Protein AF-A0A068WYJ8-F1 (afdb_monomer_lite)

Organism: Echinococcus granulosus (NCBI:txid6210)

Sequence (892 aa):
MVIFGNFLIYFSPPAVVKLALDDYCNTNRVVFIAFFQNSHTLRGTPGNDDFAVVDPSYPLLLRRFAPSSSPKGFFLSRESDVLYVARGGQADERDLMDQLPPCRDWQRNYSRCFPLRRDGYPQLLSDVTASVRHFVHLLPDFISVLNRSCVSEESIREEYQKWRRSWAALVPRNSGDADAFQTVAFTQVPLGQGTQLERRSCAFTECSINGTVGCDSEAIYQSLVLKDMGKFDGIERLLFAYRPLQHWSTSLLLNDAIHHFFEDSAVLEYDLGLLRYVHIDIDDVFVASRGDRMTPADVENLVETQNRWRRHFMPGFTFHMGFSGMFFLLGNPQEQLGDEALIQYRHQFKWFCHTYSHLQPHLLSPSELLQQFKLNKQFAEEKDLPIVDGYAVAPHHSGVYPVIPHLYTAWKEVWNINVTTTEGYPKLFPPHSRRGFHYQGVQVLPRQVCGVYTSTMLLNSYPGGVERLDGMAFGGDLFDTLLFRPVNLYMTHYGNYAQDRLALYVFERVFAFLRGWTRLKVQWAPIWRLMEYHLAFNPTERASAPTSMPVHSDPCVNPRHEAIWFPAACISSERRLPAAIIVGPQKTGTTALLAFMAMHPNLQPNRFLSHSPYEEVQFFSNSTIYSKGVAFYNDQFYSPVTGINFEKSATYFDSSLAVVRMAALLPKAKIIVLLRDPMLRAHSWYQHQRAHKVPVALNFTFTEVLNASSLDEAMAIATAAASSSFNAKHLAAQLYQLHLKCVEPSVYATHFRHWLHHYRANRILLVDVERLESDPAEVLRDVQEFLNVSTFIDYSKLLVWSERKGYYCARGGPYPKARQLLKRNGLSRDQWCLSESKGRSYNHSLPSATNRSTPFAESNRQLASLILQYPFWRPSRSHSATDLLPRWLRDL

Structure (mmCIF, N/CA/C/O backbone):
data_AF-A0A068WYJ8-F1
#
_entry.id   AF-A0A068WYJ8-F1
#
loop_
_atom_site.group_PDB
_atom_site.id
_atom_site.type_symbol
_atom_site.label_atom_id
_atom_site.label_alt_id
_atom_site.label_comp_id
_atom_site.label_asym_id
_atom_site.label_entity_id
_atom_site.label_seq_id
_atom_site.pdbx_PDB_ins_code
_atom_site.Cartn_x
_atom_site.Cartn_y
_atom_site.Cartn_z
_atom_site.occupancy
_atom_site.B_iso_or_equiv
_atom_site.auth_seq_id
_atom_site.auth_comp_id
_atom_site.auth_asym_id
_atom_site.auth_atom_id
_atom_site.pdbx_PDB_model_num
ATOM 1 N N . MET A 1 1 ? -7.705 -18.038 7.960 1.00 28.58 1 MET A N 1
ATOM 2 C CA . MET A 1 1 ? -6.737 -18.245 6.860 1.00 28.58 1 MET A CA 1
ATOM 3 C C . MET A 1 1 ? -5.405 -18.592 7.496 1.00 28.58 1 MET A C 1
ATOM 5 O O . MET A 1 1 ? -4.877 -17.749 8.206 1.00 28.58 1 MET A O 1
ATOM 9 N N . VAL A 1 2 ? -4.912 -19.817 7.321 1.00 28.38 2 VAL A N 1
ATOM 10 C CA . VAL A 1 2 ? -3.600 -20.217 7.846 1.00 28.38 2 VAL A CA 1
ATOM 11 C C . VAL A 1 2 ? -2.664 -20.345 6.653 1.00 28.38 2 VAL A C 1
ATOM 13 O O . VAL A 1 2 ? -2.842 -21.226 5.815 1.00 28.38 2 VAL A O 1
ATOM 16 N N . ILE A 1 3 ? -1.749 -19.385 6.526 1.00 31.61 3 ILE A N 1
ATOM 17 C CA . ILE A 1 3 ? -0.674 -19.404 5.536 1.00 31.61 3 ILE A CA 1
ATOM 18 C C . ILE A 1 3 ? 0.551 -19.922 6.278 1.00 31.61 3 ILE A C 1
ATOM 20 O O . ILE A 1 3 ? 1.115 -19.206 7.101 1.00 31.61 3 ILE A O 1
ATOM 24 N N . PHE A 1 4 ? 0.953 -21.155 5.997 1.00 39.62 4 PHE A N 1
ATOM 25 C CA . PHE A 1 4 ? 2.305 -21.597 6.308 1.00 39.62 4 PHE A CA 1
ATOM 26 C C . PHE A 1 4 ? 3.174 -21.158 5.140 1.00 39.62 4 PHE A C 1
ATOM 28 O O . PHE A 1 4 ? 2.812 -21.416 3.994 1.00 39.62 4 PHE A O 1
ATOM 35 N N . GLY A 1 5 ? 4.276 -20.450 5.402 1.00 35.69 5 GLY A N 1
ATOM 36 C CA . GLY A 1 5 ? 5.040 -19.714 4.384 1.00 35.69 5 GLY A CA 1
ATOM 37 C C . GLY A 1 5 ? 5.393 -20.501 3.114 1.00 35.69 5 GLY A C 1
ATOM 38 O O . GLY A 1 5 ? 5.550 -19.898 2.058 1.00 35.69 5 GLY A O 1
ATOM 39 N N . ASN A 1 6 ? 5.428 -21.837 3.181 1.00 30.81 6 ASN A N 1
ATOM 40 C CA . ASN A 1 6 ? 5.748 -22.715 2.058 1.00 30.81 6 ASN A CA 1
ATOM 41 C C . ASN A 1 6 ? 4.668 -23.759 1.720 1.00 30.81 6 ASN A C 1
ATOM 43 O O . ASN A 1 6 ? 4.985 -24.679 0.980 1.00 30.81 6 ASN A O 1
ATOM 47 N N . PHE A 1 7 ? 3.429 -23.687 2.227 1.00 33.38 7 PHE A N 1
ATOM 48 C CA . PHE A 1 7 ? 2.349 -24.582 1.782 1.00 33.38 7 PHE A CA 1
ATOM 49 C C . PHE A 1 7 ? 0.933 -24.099 2.158 1.00 33.38 7 PHE A C 1
ATOM 51 O O . PHE A 1 7 ? 0.728 -23.463 3.189 1.00 33.38 7 PHE A O 1
ATOM 58 N N . LEU A 1 8 ? -0.066 -24.417 1.321 1.00 35.94 8 LEU A N 1
ATOM 59 C CA . LEU A 1 8 ? -1.463 -23.997 1.492 1.00 35.94 8 LEU A CA 1
ATOM 60 C C . LEU A 1 8 ? -2.403 -25.215 1.597 1.00 35.94 8 LEU A C 1
ATOM 62 O O . LEU A 1 8 ? -2.361 -26.136 0.792 1.00 35.94 8 LEU A O 1
ATOM 66 N N . ILE A 1 9 ? -3.208 -25.277 2.659 1.00 42.19 9 ILE A N 1
ATOM 67 C CA . ILE A 1 9 ? -4.062 -26.441 2.944 1.00 42.19 9 ILE A CA 1
ATOM 68 C C . ILE A 1 9 ? -5.291 -26.374 2.036 1.00 42.19 9 ILE A C 1
ATOM 70 O O . ILE A 1 9 ? -6.060 -25.414 2.097 1.00 42.19 9 ILE A O 1
ATOM 74 N N . TYR A 1 10 ? -5.471 -27.384 1.186 1.00 39.03 10 TYR A N 1
ATOM 75 C CA . TYR A 1 10 ? -6.653 -27.495 0.338 1.00 39.03 10 TYR A CA 1
ATOM 76 C C . TYR A 1 10 ? -7.711 -28.326 1.027 1.00 39.03 10 TYR A C 1
ATOM 78 O O . TYR A 1 10 ? -7.432 -29.344 1.654 1.00 39.03 10 TYR A O 1
ATOM 86 N N . PHE A 1 11 ? -8.942 -27.874 0.878 1.00 44.91 11 PHE A N 1
ATOM 87 C CA . PHE A 1 11 ? -10.059 -28.363 1.658 1.00 44.91 11 PHE A CA 1
ATOM 88 C C . PHE A 1 11 ? -11.007 -29.268 0.845 1.00 44.91 11 PHE A C 1
ATOM 90 O O . PHE A 1 11 ? -11.899 -29.881 1.422 1.00 44.91 11 PHE A O 1
ATOM 97 N N . SER A 1 12 ? -10.816 -29.391 -0.477 1.00 47.34 12 SER A N 1
ATOM 98 C CA . SER A 1 12 ? -11.695 -30.183 -1.357 1.00 47.34 12 SER A CA 1
ATOM 99 C C . SER A 1 12 ? -10.991 -30.655 -2.652 1.00 47.34 12 SER A C 1
ATOM 101 O O . SER A 1 12 ? -11.163 -30.047 -3.708 1.00 47.34 12 SER A O 1
ATOM 103 N N . PRO A 1 13 ? -10.124 -31.688 -2.607 1.00 49.78 13 PRO A N 1
ATOM 104 C CA . PRO A 1 13 ? -9.628 -32.343 -3.819 1.00 49.78 13 PRO A CA 1
ATOM 105 C C . PRO A 1 13 ? -10.608 -33.429 -4.325 1.00 49.78 13 PRO A C 1
ATOM 107 O O . PRO A 1 13 ? -11.206 -34.128 -3.502 1.00 49.78 13 PRO A O 1
ATOM 110 N N . PRO A 1 14 ? -10.734 -33.650 -5.651 1.00 50.47 14 PRO A N 1
ATOM 111 C CA . PRO A 1 14 ? -11.473 -34.794 -6.197 1.00 50.47 14 PRO A CA 1
ATOM 112 C C . PRO A 1 14 ? -10.907 -36.141 -5.705 1.00 50.47 14 PRO A C 1
ATOM 114 O O . PRO A 1 14 ? -9.690 -36.277 -5.553 1.00 50.47 14 PRO A O 1
ATOM 117 N N . ALA A 1 15 ? -11.752 -37.167 -5.518 1.00 52.94 15 ALA A N 1
ATOM 118 C CA . ALA A 1 15 ? -11.332 -38.472 -4.973 1.00 52.94 15 ALA A CA 1
ATOM 119 C C . ALA A 1 15 ? -10.180 -39.139 -5.744 1.00 52.94 15 ALA A C 1
ATOM 121 O O . ALA A 1 15 ? -9.283 -39.718 -5.133 1.00 52.94 15 ALA A O 1
ATOM 122 N N . VAL A 1 16 ? -10.178 -39.023 -7.075 1.00 52.75 16 VAL A N 1
ATOM 123 C CA . VAL A 1 16 ? -9.124 -39.577 -7.943 1.00 52.75 16 VAL A CA 1
ATOM 124 C C . VAL A 1 16 ? -7.776 -38.902 -7.678 1.00 52.75 16 VAL A C 1
ATOM 126 O O . VAL A 1 16 ? -6.759 -39.581 -7.561 1.00 52.75 16 VAL A O 1
ATOM 129 N N . VAL A 1 17 ? -7.777 -37.576 -7.510 1.00 51.78 17 VAL A N 1
ATOM 130 C CA . VAL A 1 17 ? -6.572 -36.797 -7.189 1.00 51.78 17 VAL A CA 1
ATOM 131 C C . VAL A 1 17 ? -6.065 -37.179 -5.799 1.00 51.78 17 VAL A C 1
ATOM 133 O O . VAL A 1 17 ? -4.871 -37.388 -5.629 1.00 51.78 17 VAL A O 1
ATOM 136 N N . LYS A 1 18 ? -6.956 -37.367 -4.814 1.00 54.31 18 LYS A N 1
ATOM 137 C CA . LYS A 1 18 ? -6.570 -37.832 -3.472 1.00 54.31 18 LYS A CA 1
ATOM 138 C C . LYS A 1 18 ? -5.925 -39.223 -3.486 1.00 54.31 18 LYS A C 1
ATOM 140 O O . LYS A 1 18 ? -4.900 -39.399 -2.845 1.00 54.31 18 LYS A O 1
ATOM 145 N N . LEU A 1 19 ? -6.502 -40.201 -4.186 1.00 57.50 19 LEU A N 1
ATOM 146 C CA . LEU A 1 19 ? -5.939 -41.557 -4.244 1.00 57.50 19 LEU A CA 1
ATOM 147 C C . LEU A 1 19 ? -4.532 -41.564 -4.851 1.00 57.50 19 LEU A C 1
ATOM 149 O O . LEU A 1 19 ? -3.638 -42.202 -4.306 1.00 57.50 19 LEU A O 1
ATOM 153 N N . ALA A 1 20 ? -4.324 -40.807 -5.932 1.00 55.88 20 ALA A N 1
ATOM 154 C CA . ALA A 1 20 ? -3.005 -40.645 -6.542 1.00 55.88 20 ALA A CA 1
ATOM 155 C C . ALA A 1 20 ? -2.002 -39.976 -5.586 1.00 55.88 20 ALA A C 1
ATOM 157 O O . ALA A 1 20 ? -0.827 -40.330 -5.554 1.00 55.88 20 ALA A O 1
ATOM 158 N N . LEU A 1 21 ? -2.475 -39.022 -4.786 1.00 54.53 21 LEU A N 1
ATOM 159 C CA . LEU A 1 21 ? -1.690 -38.316 -3.782 1.00 54.53 21 LEU A CA 1
ATOM 160 C C . LEU A 1 21 ? -1.311 -39.200 -2.585 1.00 54.53 21 LEU A C 1
ATOM 162 O O . LEU A 1 21 ? -0.152 -39.184 -2.176 1.00 54.53 21 LEU A O 1
ATOM 166 N N . ASP A 1 22 ? -2.247 -39.996 -2.062 1.00 56.59 22 ASP A N 1
ATOM 167 C CA . ASP A 1 22 ? -2.006 -40.956 -0.977 1.00 56.59 22 ASP A CA 1
ATOM 168 C C . ASP A 1 22 ? -1.020 -42.057 -1.437 1.00 56.59 22 ASP A C 1
ATOM 170 O O . ASP A 1 22 ? -0.066 -42.375 -0.720 1.00 56.59 22 ASP A O 1
ATOM 174 N N . ASP A 1 23 ? -1.175 -42.577 -2.662 1.00 59.09 23 ASP A N 1
ATOM 175 C CA . ASP A 1 23 ? -0.257 -43.556 -3.273 1.00 59.09 23 ASP A CA 1
ATOM 176 C C . ASP A 1 23 ? 1.156 -42.982 -3.469 1.00 59.09 23 ASP A C 1
ATOM 178 O O . ASP A 1 23 ? 2.165 -43.586 -3.083 1.00 59.09 23 ASP A O 1
ATOM 182 N N . TYR A 1 24 ? 1.232 -41.753 -3.982 1.00 55.62 24 TYR A N 1
ATOM 183 C CA . TYR A 1 24 ? 2.483 -41.019 -4.109 1.00 55.62 24 TYR A CA 1
ATOM 184 C C . TYR A 1 24 ? 3.150 -40.794 -2.745 1.00 55.62 24 TYR A C 1
ATOM 186 O O . TYR A 1 24 ? 4.363 -40.980 -2.621 1.00 55.62 24 TYR A O 1
ATOM 194 N N . CYS A 1 25 ? 2.386 -40.403 -1.720 1.00 55.97 25 CYS A N 1
ATOM 195 C CA . CYS A 1 25 ? 2.884 -40.186 -0.362 1.00 55.97 25 CYS A CA 1
ATOM 196 C C . CYS A 1 25 ? 3.498 -41.451 0.230 1.00 55.97 25 CYS A C 1
ATOM 198 O O . CYS A 1 25 ? 4.625 -41.402 0.731 1.00 55.97 25 CYS A O 1
ATOM 200 N N . ASN A 1 26 ? 2.795 -42.576 0.108 1.00 58.59 26 ASN A N 1
ATOM 201 C CA . ASN A 1 26 ? 3.260 -43.877 0.576 1.00 58.59 26 ASN A CA 1
ATOM 202 C C . ASN A 1 26 ? 4.514 -44.337 -0.175 1.00 58.59 26 ASN A C 1
ATOM 204 O O . ASN A 1 26 ? 5.486 -44.770 0.446 1.00 58.59 26 ASN A O 1
ATOM 208 N N . THR A 1 27 ? 4.542 -44.164 -1.497 1.00 58.56 27 THR A N 1
ATOM 209 C CA . THR A 1 27 ? 5.680 -44.569 -2.332 1.00 58.56 27 THR A CA 1
ATOM 210 C C . THR A 1 27 ? 6.920 -43.718 -2.057 1.00 58.56 27 THR A C 1
ATOM 212 O O . THR A 1 27 ? 8.033 -44.235 -1.957 1.00 58.56 27 THR A O 1
ATOM 215 N N . ASN A 1 28 ? 6.750 -42.405 -1.891 1.00 49.34 28 ASN A N 1
ATOM 216 C CA . ASN A 1 28 ? 7.867 -41.461 -1.806 1.00 49.34 28 ASN A CA 1
ATOM 217 C C . ASN A 1 28 ? 8.236 -41.060 -0.369 1.00 49.34 28 ASN A C 1
ATOM 219 O O . ASN A 1 28 ? 9.212 -40.327 -0.164 1.00 49.34 28 ASN A O 1
ATOM 223 N N . ARG A 1 29 ? 7.519 -41.574 0.641 1.00 54.38 29 ARG A N 1
ATOM 224 C CA . ARG A 1 29 ? 7.639 -41.173 2.056 1.00 54.38 29 ARG A CA 1
ATOM 225 C C . ARG A 1 29 ? 7.464 -39.665 2.234 1.00 54.38 29 ARG A C 1
ATOM 227 O O . ARG A 1 29 ? 8.249 -39.011 2.921 1.00 54.38 29 ARG A O 1
ATOM 234 N N . VAL A 1 30 ? 6.475 -39.101 1.546 1.00 50.47 30 VAL A N 1
ATOM 235 C CA . VAL A 1 30 ? 6.107 -37.693 1.712 1.00 50.47 30 VAL A CA 1
ATOM 236 C C . VAL A 1 30 ? 5.132 -37.581 2.872 1.00 50.47 30 VAL A C 1
ATOM 238 O O . VAL A 1 30 ? 4.164 -38.330 2.947 1.00 50.47 30 VAL A O 1
ATOM 241 N N . VAL A 1 31 ? 5.388 -36.633 3.772 1.00 50.28 31 VAL A N 1
ATOM 242 C CA . VAL A 1 31 ? 4.667 -36.537 5.047 1.00 50.28 31 VAL A CA 1
ATOM 243 C C . VAL A 1 31 ? 3.507 -35.537 4.976 1.00 50.28 31 VAL A C 1
ATOM 245 O O . VAL A 1 31 ? 2.537 -35.699 5.708 1.00 50.28 31 VAL A O 1
ATOM 248 N N . PHE A 1 32 ? 3.560 -34.549 4.072 1.00 49.59 32 PHE A N 1
ATOM 249 C CA . PHE A 1 32 ? 2.509 -33.537 3.905 1.00 49.59 32 PHE A CA 1
ATOM 250 C C . PHE A 1 32 ? 2.216 -33.209 2.442 1.00 49.59 32 PHE A C 1
ATOM 252 O O . PHE A 1 32 ? 3.138 -33.102 1.629 1.00 49.59 32 PHE A O 1
ATOM 259 N N . ILE A 1 33 ? 0.935 -32.958 2.158 1.00 48.50 33 ILE A N 1
ATOM 260 C CA . ILE A 1 33 ? 0.427 -32.498 0.865 1.00 48.50 33 ILE A CA 1
ATOM 261 C C . ILE A 1 33 ? -0.343 -31.198 1.049 1.00 48.50 33 ILE A C 1
ATOM 263 O O . ILE A 1 33 ? -1.214 -31.081 1.913 1.00 48.50 33 ILE A O 1
ATOM 267 N N . ALA A 1 34 ? -0.047 -30.232 0.194 1.00 43.56 34 ALA A N 1
ATOM 268 C CA . ALA A 1 34 ? -0.700 -28.941 0.186 1.00 43.56 34 ALA A CA 1
ATOM 269 C C . ALA A 1 34 ? -0.770 -28.376 -1.234 1.00 43.56 34 ALA A C 1
ATOM 271 O O . ALA A 1 34 ? 0.059 -28.690 -2.084 1.00 43.56 34 ALA A O 1
ATOM 272 N N . PHE A 1 35 ? -1.753 -27.522 -1.489 1.00 41.41 35 PHE A N 1
ATOM 273 C CA . PHE A 1 35 ? -2.066 -26.981 -2.805 1.00 41.41 35 PHE A CA 1
ATOM 274 C C . PHE A 1 35 ? -2.034 -25.461 -2.761 1.00 41.41 35 PHE A C 1
ATOM 276 O O . PHE A 1 35 ? -2.564 -24.874 -1.830 1.00 41.41 35 PHE A O 1
ATOM 283 N N . PHE A 1 36 ? -1.495 -24.800 -3.778 1.00 37.28 36 PHE A N 1
ATOM 284 C CA . PHE A 1 36 ? -1.428 -23.339 -3.831 1.00 37.28 36 PHE A CA 1
ATOM 285 C C . PHE A 1 36 ? -2.722 -22.709 -4.341 1.00 37.28 36 PHE A C 1
ATOM 287 O O . PHE A 1 36 ? -3.360 -23.206 -5.261 1.00 37.28 36 PHE A O 1
ATOM 294 N N . GLN A 1 37 ? -3.037 -21.519 -3.824 1.00 33.69 37 GLN A N 1
ATOM 295 C CA . GLN A 1 37 ? -4.063 -20.645 -4.403 1.00 33.69 37 GLN A CA 1
ATOM 296 C C . GLN A 1 37 ? -3.598 -20.031 -5.742 1.00 33.69 37 GLN A C 1
ATOM 298 O O . GLN A 1 37 ? -4.412 -19.512 -6.501 1.00 33.69 37 GLN A O 1
ATOM 303 N N . ASN A 1 38 ? -2.286 -20.072 -6.029 1.00 35.72 38 ASN A N 1
ATOM 304 C CA . ASN A 1 38 ? -1.684 -19.581 -7.267 1.00 35.72 38 ASN A CA 1
ATOM 305 C C . ASN A 1 38 ? -0.304 -20.234 -7.504 1.00 35.72 38 ASN A C 1
ATOM 307 O O . ASN A 1 38 ? 0.552 -20.190 -6.623 1.00 35.72 38 ASN A O 1
ATOM 311 N N . SER A 1 39 ? -0.053 -20.801 -8.687 1.00 33.84 39 SER A N 1
ATOM 312 C CA . SER A 1 39 ? 1.163 -21.575 -9.036 1.00 33.84 39 SER A CA 1
ATOM 313 C C . SER A 1 39 ? 2.490 -20.785 -9.028 1.00 33.84 39 SER A C 1
ATOM 315 O O . SER A 1 39 ? 3.556 -21.344 -9.284 1.00 33.84 39 SER A O 1
ATOM 317 N N . HIS A 1 40 ? 2.455 -19.480 -8.746 1.00 35.97 40 HIS A N 1
ATOM 318 C CA . HIS A 1 40 ? 3.576 -18.556 -8.948 1.00 35.97 40 HIS A CA 1
ATOM 319 C C . HIS A 1 40 ? 4.430 -18.282 -7.699 1.00 35.97 40 HIS A C 1
ATOM 321 O O . HIS A 1 40 ? 5.544 -17.777 -7.836 1.00 35.97 40 HIS A O 1
ATOM 327 N N . THR A 1 41 ? 3.951 -18.615 -6.498 1.00 33.88 41 THR A N 1
ATOM 328 C CA . THR A 1 41 ? 4.555 -18.182 -5.222 1.00 33.88 41 THR A CA 1
ATOM 329 C C . THR A 1 41 ? 5.865 -18.907 -4.866 1.00 33.88 41 THR A C 1
ATOM 331 O O . THR A 1 41 ? 6.629 -18.411 -4.049 1.00 33.88 41 THR A O 1
ATOM 334 N N . LEU A 1 42 ? 6.177 -20.037 -5.511 1.00 32.12 42 LEU A N 1
ATOM 335 C CA . LEU A 1 42 ? 7.359 -20.863 -5.202 1.00 32.12 42 LEU A CA 1
ATOM 336 C C . LEU A 1 42 ? 8.626 -20.546 -5.984 1.00 32.12 42 LEU A C 1
ATOM 338 O O . LEU A 1 42 ? 9.683 -21.092 -5.691 1.00 32.12 42 LEU A O 1
ATOM 342 N N . ARG A 1 43 ? 8.563 -19.671 -6.989 1.00 34.50 43 ARG A N 1
ATOM 343 C CA . ARG A 1 43 ? 9.751 -19.370 -7.805 1.00 34.50 43 ARG A CA 1
ATOM 344 C C . ARG A 1 43 ? 10.791 -18.497 -7.083 1.00 34.50 43 ARG A C 1
ATOM 346 O O . ARG A 1 43 ? 11.771 -18.116 -7.710 1.00 34.50 43 ARG A O 1
ATOM 353 N N . GLY A 1 44 ? 10.569 -18.160 -5.808 1.00 32.31 44 GLY A N 1
ATOM 354 C CA . GLY A 1 44 ? 11.383 -17.217 -5.037 1.00 32.31 44 GLY A CA 1
ATOM 355 C C . GLY A 1 44 ? 12.131 -17.788 -3.828 1.00 32.31 44 GLY A C 1
ATOM 356 O O . GLY A 1 44 ? 12.849 -17.026 -3.186 1.00 32.31 44 GLY A O 1
ATOM 357 N N . THR A 1 45 ? 11.997 -19.073 -3.490 1.00 31.73 45 THR A N 1
ATOM 358 C CA . THR A 1 45 ? 12.737 -19.678 -2.367 1.00 31.73 45 THR A CA 1
ATOM 359 C C . THR A 1 45 ? 14.069 -20.262 -2.860 1.00 31.73 45 THR A C 1
ATOM 361 O O . THR A 1 45 ? 14.056 -21.132 -3.732 1.00 31.73 45 THR A O 1
ATOM 364 N N . PRO A 1 46 ? 15.233 -19.816 -2.349 1.00 26.73 46 PRO A N 1
ATOM 365 C CA . PRO A 1 46 ? 16.521 -20.374 -2.749 1.00 26.73 46 PRO A CA 1
ATOM 366 C C . PRO A 1 46 ? 16.718 -21.779 -2.155 1.00 26.73 46 PRO A C 1
ATOM 368 O O . PRO A 1 46 ? 16.713 -21.936 -0.939 1.00 26.73 46 PRO A O 1
ATOM 371 N N . GLY A 1 47 ? 16.922 -22.774 -3.026 1.00 35.78 47 GLY A N 1
ATOM 372 C CA . GLY A 1 47 ? 17.730 -23.974 -2.763 1.00 35.78 47 GLY A CA 1
ATOM 373 C C . GLY A 1 47 ? 17.285 -24.939 -1.661 1.00 35.78 47 GLY A C 1
ATOM 374 O O . GLY A 1 47 ? 18.093 -25.225 -0.786 1.00 35.78 47 GLY A O 1
ATOM 375 N N . ASN A 1 48 ? 16.069 -25.495 -1.715 1.00 38.34 48 ASN A N 1
ATOM 376 C CA . ASN A 1 48 ? 15.714 -26.622 -0.843 1.00 38.34 48 ASN A CA 1
ATOM 377 C C . ASN A 1 48 ? 15.248 -27.835 -1.666 1.00 38.34 48 ASN A C 1
ATOM 379 O O . ASN A 1 48 ? 14.218 -27.764 -2.336 1.00 38.34 48 ASN A O 1
ATOM 383 N N . ASP A 1 49 ? 15.989 -28.944 -1.573 1.00 39.31 49 ASP A N 1
ATOM 384 C CA . ASP A 1 49 ? 15.774 -30.236 -2.258 1.00 39.31 49 ASP A CA 1
ATOM 385 C C . ASP A 1 49 ? 14.515 -31.005 -1.783 1.00 39.31 49 ASP A C 1
ATOM 387 O O . ASP A 1 49 ? 14.289 -32.159 -2.145 1.00 39.31 49 ASP A O 1
ATOM 391 N N . ASP A 1 50 ? 13.666 -30.369 -0.973 1.00 40.84 50 ASP A N 1
ATOM 392 C CA . ASP A 1 50 ? 12.578 -31.013 -0.230 1.00 40.84 50 ASP A CA 1
ATOM 393 C C . ASP A 1 50 ? 11.201 -30.953 -0.912 1.00 40.84 50 ASP A C 1
ATOM 395 O O . ASP A 1 50 ? 10.228 -31.450 -0.340 1.00 40.84 50 ASP A O 1
ATOM 399 N N . PHE A 1 51 ? 11.089 -30.344 -2.098 1.00 40.31 51 PHE A N 1
ATOM 400 C CA . PHE A 1 51 ? 9.804 -29.986 -2.709 1.00 40.31 51 PHE A CA 1
ATOM 401 C C . PHE A 1 51 ? 9.693 -30.405 -4.186 1.00 40.31 51 PHE A C 1
ATOM 403 O O . PHE A 1 51 ? 10.513 -30.015 -5.012 1.00 40.31 51 PHE A O 1
ATOM 410 N N . ALA A 1 52 ? 8.636 -31.151 -4.540 1.00 38.44 52 ALA A N 1
ATOM 411 C CA . ALA A 1 52 ? 8.337 -31.579 -5.915 1.00 38.44 52 ALA A CA 1
ATOM 412 C C . ALA A 1 52 ? 6.882 -31.259 -6.322 1.00 38.44 52 ALA A C 1
ATOM 414 O O . ALA A 1 52 ? 5.980 -31.303 -5.484 1.00 38.44 52 ALA A O 1
ATOM 415 N N . VAL A 1 53 ? 6.662 -30.956 -7.611 1.00 38.38 53 VAL A N 1
ATOM 416 C CA . VAL A 1 53 ? 5.338 -30.714 -8.226 1.00 38.38 53 VAL A CA 1
ATOM 417 C C . VAL A 1 53 ? 4.879 -31.990 -8.936 1.00 38.38 53 VAL A C 1
ATOM 419 O O . VAL A 1 53 ? 5.581 -32.469 -9.822 1.00 38.38 53 VAL A O 1
ATOM 422 N N . VAL A 1 54 ? 3.714 -32.531 -8.560 1.00 37.84 54 VAL A N 1
ATOM 423 C CA . VAL A 1 54 ? 3.201 -33.821 -9.080 1.00 37.84 54 VAL A CA 1
ATOM 424 C C . VAL A 1 54 ? 2.255 -33.651 -10.273 1.00 37.84 54 VAL A C 1
ATOM 426 O O . VAL A 1 54 ? 2.248 -34.499 -11.159 1.00 37.84 54 VAL A O 1
ATOM 429 N N . ASP A 1 55 ? 1.483 -32.558 -10.332 1.00 40.25 55 ASP A N 1
ATOM 430 C CA . ASP A 1 55 ? 0.479 -32.319 -11.381 1.00 40.25 55 ASP A CA 1
ATOM 431 C C . ASP A 1 55 ? 0.457 -30.830 -11.809 1.00 40.25 55 ASP A C 1
ATOM 433 O O . ASP A 1 55 ? 0.352 -29.949 -10.953 1.00 40.25 55 ASP A O 1
ATOM 437 N N . PRO A 1 56 ? 0.549 -30.496 -13.111 1.00 37.44 56 PRO A N 1
ATOM 438 C CA . PRO A 1 56 ? 0.461 -29.117 -13.605 1.00 37.44 56 PRO A CA 1
ATOM 439 C C . PRO A 1 56 ? -0.927 -28.464 -13.465 1.00 37.44 56 PRO A C 1
ATOM 441 O O . PRO A 1 56 ? -1.032 -27.238 -13.533 1.00 37.44 56 PRO A O 1
ATOM 444 N N . SER A 1 57 ? -1.984 -29.260 -13.297 1.00 35.75 57 SER A N 1
ATOM 445 C CA . SER A 1 57 ? -3.391 -28.828 -13.226 1.00 35.75 57 SER A CA 1
ATOM 446 C C . SER A 1 57 ? -3.775 -28.332 -11.829 1.00 35.75 57 SER A C 1
ATOM 448 O O . SER A 1 57 ? -4.684 -27.516 -11.678 1.00 35.75 57 SER A O 1
ATOM 450 N N . TYR A 1 58 ? -3.043 -28.796 -10.812 1.00 37.66 58 TYR A N 1
ATOM 451 C CA . TYR A 1 58 ? -3.211 -28.447 -9.406 1.00 37.66 58 TYR A CA 1
ATOM 452 C C . TYR A 1 58 ? -1.825 -28.164 -8.818 1.00 37.66 58 TYR A C 1
ATOM 454 O O . TYR A 1 58 ? -1.068 -29.105 -8.601 1.00 37.66 58 TYR A O 1
ATOM 462 N N . PRO A 1 59 ? -1.443 -26.900 -8.554 1.00 38.28 59 PRO A N 1
ATOM 463 C CA . PRO A 1 59 ? -0.103 -26.597 -8.065 1.00 38.28 59 PRO A CA 1
ATOM 464 C C . PRO A 1 59 ? 0.083 -27.185 -6.662 1.00 38.28 59 PRO A C 1
ATOM 466 O O . PRO A 1 59 ? -0.395 -26.624 -5.676 1.00 38.28 59 PRO A O 1
ATOM 469 N N . LEU A 1 60 ? 0.753 -28.332 -6.600 1.00 40.62 60 LEU A N 1
ATOM 470 C CA . LEU A 1 60 ? 0.940 -29.152 -5.411 1.00 40.62 60 LEU A CA 1
ATOM 471 C C . LEU A 1 60 ? 2.365 -28.994 -4.871 1.00 40.62 60 LEU A C 1
ATOM 473 O O . LEU A 1 60 ? 3.317 -28.971 -5.651 1.00 40.62 60 LEU A O 1
ATOM 477 N N . LEU A 1 61 ? 2.511 -28.935 -3.548 1.00 40.94 61 LEU A N 1
ATOM 478 C CA . LEU A 1 61 ? 3.788 -29.141 -2.876 1.00 40.94 61 LEU A CA 1
ATOM 479 C C . LEU A 1 61 ? 3.751 -30.336 -1.945 1.00 40.94 61 LEU A C 1
ATOM 481 O O . LEU A 1 61 ? 2.779 -30.579 -1.229 1.00 40.94 61 LEU A O 1
ATOM 485 N N . LEU A 1 62 ? 4.899 -30.993 -1.913 1.00 45.38 62 LEU A N 1
ATOM 486 C CA . LEU A 1 62 ? 5.214 -32.150 -1.101 1.00 45.38 62 LEU A CA 1
ATOM 487 C C . LEU A 1 62 ? 6.387 -31.784 -0.204 1.00 45.38 62 LEU A C 1
ATOM 489 O O . LEU A 1 62 ? 7.341 -31.210 -0.713 1.00 45.38 62 LEU A O 1
ATOM 493 N N . ARG A 1 63 ? 6.345 -32.119 1.089 1.00 43.78 63 ARG A N 1
ATOM 494 C CA . ARG A 1 63 ? 7.517 -32.005 1.974 1.00 43.78 63 ARG A CA 1
ATOM 495 C C . ARG A 1 63 ? 7.853 -33.348 2.608 1.00 43.78 63 ARG A C 1
ATOM 497 O O . ARG A 1 63 ? 6.986 -34.007 3.190 1.00 43.78 63 ARG A O 1
ATOM 504 N N . ARG A 1 64 ? 9.126 -33.735 2.526 1.00 45.12 64 ARG A N 1
ATOM 505 C CA . ARG A 1 64 ? 9.680 -34.912 3.204 1.00 45.12 64 ARG A CA 1
ATOM 506 C C . ARG A 1 64 ? 10.072 -34.528 4.636 1.00 45.12 64 ARG A C 1
ATOM 508 O O . ARG A 1 64 ? 10.836 -33.591 4.832 1.00 45.12 64 ARG A O 1
ATOM 515 N N . PHE A 1 65 ? 9.541 -35.223 5.638 1.00 49.84 65 PHE A N 1
ATOM 516 C CA . PHE A 1 65 ? 10.095 -35.197 6.999 1.00 49.84 65 PHE A CA 1
ATOM 517 C C . PHE A 1 65 ? 10.705 -36.564 7.322 1.00 49.84 65 PHE A C 1
ATOM 519 O O . PHE A 1 65 ? 10.643 -37.477 6.499 1.00 49.84 65 PHE A O 1
ATOM 526 N N . ALA A 1 66 ? 11.371 -36.662 8.476 1.00 48.88 66 ALA A N 1
ATOM 527 C CA . ALA A 1 66 ? 12.244 -37.768 8.857 1.00 48.88 66 ALA A CA 1
ATOM 528 C C . ALA A 1 66 ? 11.643 -39.176 8.603 1.00 48.88 66 ALA A C 1
ATOM 530 O O . ALA A 1 66 ? 10.428 -39.353 8.683 1.00 48.88 66 ALA A O 1
ATOM 531 N N . PRO A 1 67 ? 12.483 -40.206 8.358 1.00 44.19 67 PRO A N 1
ATOM 532 C CA . PRO A 1 67 ? 12.066 -41.538 7.886 1.00 44.19 67 PRO A CA 1
ATOM 533 C C . PRO A 1 67 ? 11.086 -42.324 8.776 1.00 44.19 67 PRO A C 1
ATOM 535 O O . PRO A 1 67 ? 10.663 -43.405 8.374 1.00 44.19 67 PRO A O 1
ATOM 538 N N . SER A 1 68 ? 10.766 -41.831 9.975 1.00 48.94 68 SER A N 1
ATOM 539 C CA . SER A 1 68 ? 9.970 -42.508 11.004 1.00 48.94 68 SER A CA 1
ATOM 540 C C . SER A 1 68 ? 8.533 -41.987 11.157 1.00 48.94 68 SER A C 1
ATOM 542 O O . SER A 1 68 ? 7.823 -42.461 12.040 1.00 48.94 68 SER A O 1
ATOM 544 N N . SER A 1 69 ? 8.086 -41.015 10.353 1.00 51.44 69 SER A N 1
ATOM 545 C CA . SER A 1 69 ? 6.750 -40.406 10.489 1.00 51.44 69 SER A CA 1
ATOM 546 C C . SER A 1 69 ? 5.746 -40.941 9.459 1.00 51.44 69 SER A C 1
ATOM 548 O O . SER A 1 69 ? 6.023 -40.905 8.261 1.00 51.44 69 SER A O 1
ATOM 550 N N . SER A 1 70 ? 4.564 -41.376 9.909 1.00 52.22 70 SER A N 1
ATOM 551 C CA . SER A 1 70 ? 3.417 -41.685 9.037 1.00 52.22 70 SER A CA 1
ATOM 552 C C . SER A 1 70 ? 2.958 -40.442 8.247 1.00 52.22 70 SER A C 1
ATOM 554 O O . SER A 1 70 ? 3.049 -39.334 8.790 1.00 52.22 70 SER A O 1
ATOM 556 N N . PRO A 1 71 ? 2.452 -40.574 7.001 1.00 54.72 71 PRO A N 1
ATOM 557 C CA . PRO A 1 71 ? 1.900 -39.447 6.242 1.00 54.72 71 PRO A CA 1
ATOM 558 C C . PRO A 1 71 ? 0.690 -38.814 6.955 1.00 54.72 71 PRO A C 1
ATOM 560 O O . PRO A 1 71 ? -0.090 -39.527 7.589 1.00 54.72 71 PRO A O 1
ATOM 563 N N . LYS A 1 72 ? 0.521 -37.484 6.861 1.00 56.25 72 LYS A N 1
ATOM 564 C CA . LYS A 1 72 ? -0.541 -36.728 7.560 1.00 56.25 72 LYS A CA 1
ATOM 565 C C . LYS A 1 72 ? -1.297 -35.758 6.632 1.00 56.25 72 LYS A C 1
ATOM 567 O O . LYS A 1 72 ? -0.701 -35.188 5.718 1.00 56.25 72 LYS A O 1
ATOM 572 N N . GLY A 1 73 ? -2.592 -35.496 6.883 1.00 55.50 73 GLY A N 1
ATOM 573 C CA . GLY A 1 73 ? -3.383 -34.527 6.090 1.00 55.50 73 GLY A CA 1
ATOM 574 C C . GLY A 1 73 ? -4.664 -33.955 6.735 1.00 55.50 73 GLY A C 1
ATOM 575 O O . GLY A 1 73 ? -5.192 -34.500 7.703 1.00 55.50 73 GLY A O 1
ATOM 576 N N . PHE A 1 74 ? -5.186 -32.853 6.173 1.00 53.91 74 PHE A N 1
ATOM 577 C CA . PHE A 1 74 ? -6.444 -32.188 6.574 1.00 53.91 74 PHE A CA 1
ATOM 578 C C . PHE A 1 74 ? -7.533 -32.406 5.521 1.00 53.91 74 PHE A C 1
ATOM 580 O O . PHE A 1 74 ? -7.271 -32.228 4.333 1.00 53.91 74 PHE A O 1
ATOM 587 N N . PHE A 1 75 ? -8.762 -32.733 5.934 1.00 55.22 75 PHE A N 1
ATOM 588 C CA . PHE A 1 75 ? -9.846 -33.061 5.004 1.00 55.22 75 PHE A CA 1
ATOM 589 C C . PHE A 1 75 ? -11.212 -32.540 5.479 1.00 55.22 75 PHE A C 1
ATOM 591 O O . PHE A 1 75 ? -11.548 -32.615 6.662 1.00 55.22 75 PHE A O 1
ATOM 598 N N . LEU A 1 76 ? -12.025 -32.026 4.547 1.00 50.38 76 LEU A N 1
ATOM 599 C CA . LEU A 1 76 ? -13.411 -31.629 4.820 1.00 50.38 76 LEU A CA 1
ATOM 600 C C . LEU A 1 76 ? -14.407 -32.708 4.438 1.00 50.38 76 LEU A C 1
ATOM 602 O O . LEU A 1 76 ? -14.166 -33.492 3.526 1.00 50.38 76 LEU A O 1
ATOM 606 N N . SER A 1 77 ? -15.562 -32.665 5.092 1.00 49.69 77 SER A N 1
ATOM 607 C CA . SER A 1 77 ? -16.673 -33.571 4.833 1.00 49.69 77 SER A CA 1
ATOM 608 C C . SER A 1 77 ? -17.651 -33.122 3.750 1.00 49.69 77 SER A C 1
ATOM 610 O O . SER A 1 77 ? -18.117 -33.934 2.964 1.00 49.69 77 SER A O 1
ATOM 612 N N . ARG A 1 78 ? -17.995 -31.833 3.716 1.00 42.66 78 ARG A N 1
ATOM 613 C CA . ARG A 1 78 ? -19.326 -31.424 3.243 1.00 42.66 78 ARG A CA 1
ATOM 614 C C . ARG A 1 78 ? -19.509 -31.339 1.720 1.00 42.66 78 ARG A C 1
ATOM 616 O O . ARG A 1 78 ? -20.612 -31.089 1.266 1.00 42.66 78 ARG A O 1
ATOM 623 N N . GLU A 1 79 ? -18.441 -31.513 0.945 1.00 42.53 79 GLU A N 1
ATOM 624 C CA . GLU A 1 79 ? -18.479 -31.592 -0.532 1.00 42.53 79 GLU A CA 1
ATOM 625 C C . GLU A 1 79 ? -17.372 -32.512 -1.063 1.00 42.53 79 GLU A C 1
ATOM 627 O O . GLU A 1 79 ? -16.756 -32.258 -2.096 1.00 42.53 79 GLU A O 1
ATOM 632 N N . SER A 1 80 ? -17.016 -33.529 -0.283 1.00 39.62 80 SER A N 1
ATOM 633 C CA . SER A 1 80 ? -15.784 -34.269 -0.497 1.00 39.62 80 SER A CA 1
ATOM 634 C C . SER A 1 80 ? -16.069 -35.761 -0.541 1.00 39.62 80 SER A C 1
ATOM 636 O O . SER A 1 80 ? -16.265 -36.399 0.494 1.00 39.62 80 SER A O 1
ATOM 638 N N . ASP A 1 81 ? -15.959 -36.347 -1.735 1.00 39.06 81 ASP A N 1
ATOM 639 C CA . ASP A 1 81 ? -15.877 -37.804 -1.944 1.00 39.06 81 ASP A CA 1
ATOM 640 C C . ASP A 1 81 ? -14.749 -38.454 -1.103 1.00 39.06 81 ASP A C 1
ATOM 642 O O . ASP A 1 81 ? -14.651 -39.668 -0.941 1.00 39.06 81 ASP A O 1
ATOM 646 N N . VAL A 1 82 ? -13.883 -37.629 -0.516 1.00 38.88 82 VAL A N 1
ATOM 647 C CA . VAL A 1 82 ? -12.827 -37.946 0.446 1.00 38.88 82 VAL A CA 1
ATOM 648 C C . VAL A 1 82 ? -13.310 -38.726 1.677 1.00 38.88 82 VAL A C 1
ATOM 650 O O . VAL A 1 82 ? -12.534 -39.546 2.177 1.00 38.88 82 VAL A O 1
ATOM 653 N N . LEU A 1 83 ? -14.552 -38.530 2.143 1.00 40.06 83 LEU A N 1
ATOM 654 C CA . LEU A 1 83 ? -15.147 -39.337 3.227 1.00 40.06 83 LEU A CA 1
ATOM 655 C C . LEU A 1 83 ? -15.510 -40.760 2.783 1.00 40.06 83 LEU A C 1
ATOM 657 O O . LEU A 1 83 ? -15.597 -41.661 3.608 1.00 40.06 83 LEU A O 1
ATOM 661 N N . TYR A 1 84 ? -15.673 -41.001 1.481 1.00 41.62 84 TYR A N 1
ATOM 662 C CA . TYR A 1 84 ? -15.890 -42.354 0.967 1.00 41.62 84 TYR A CA 1
ATOM 663 C C . TYR A 1 84 ? -14.602 -43.192 0.949 1.00 41.62 84 TYR A C 1
ATOM 665 O O . TYR A 1 84 ? -14.671 -44.422 0.966 1.00 41.62 84 TYR A O 1
ATOM 673 N N . VAL A 1 85 ? -13.433 -42.538 0.939 1.00 38.59 85 VAL A N 1
ATOM 674 C CA . VAL A 1 85 ? -12.118 -43.187 0.787 1.00 38.59 85 VAL A CA 1
ATOM 675 C C . VAL A 1 85 ? -11.405 -43.403 2.129 1.00 38.59 85 VAL A C 1
ATOM 677 O O . VAL A 1 85 ? -10.748 -44.427 2.301 1.00 38.59 85 VAL A O 1
ATOM 680 N N . ALA A 1 86 ? -11.571 -42.505 3.111 1.00 48.75 86 ALA A N 1
ATOM 681 C CA . ALA A 1 86 ? -11.090 -42.727 4.481 1.00 48.75 86 ALA A CA 1
ATOM 682 C C . ALA A 1 86 ? -12.075 -43.663 5.199 1.00 48.75 86 ALA A C 1
ATOM 684 O O . ALA A 1 86 ? -13.017 -43.207 5.839 1.00 48.75 86 ALA A O 1
ATOM 685 N N . ARG A 1 87 ? -11.885 -44.971 4.987 1.00 46.56 87 ARG A N 1
ATOM 686 C CA . ARG A 1 87 ? -12.814 -46.112 5.146 1.00 46.56 87 ARG A CA 1
ATOM 687 C C . ARG A 1 87 ? -13.765 -46.181 6.352 1.00 46.56 87 ARG A C 1
ATOM 689 O O . ARG A 1 87 ? -14.605 -47.078 6.346 1.00 46.56 87 ARG A O 1
ATOM 696 N N . GLY A 1 88 ? -13.715 -45.280 7.324 1.00 51.16 88 GLY A N 1
ATOM 697 C CA . GLY A 1 88 ? -14.571 -45.353 8.497 1.00 51.16 88 GLY A CA 1
ATOM 698 C C . GLY A 1 88 ? -15.092 -44.043 9.063 1.00 51.16 88 GLY A C 1
ATOM 699 O O . GLY A 1 88 ? -15.547 -44.110 10.186 1.00 51.16 88 GLY A O 1
ATOM 700 N N . GLY A 1 89 ? -15.106 -42.908 8.355 1.00 50.31 89 GLY A N 1
ATOM 701 C CA . GLY A 1 89 ? -15.878 -41.721 8.763 1.00 50.31 89 GLY A CA 1
ATOM 702 C C . GLY A 1 89 ? -16.799 -41.266 7.633 1.00 50.31 89 GLY A C 1
ATOM 703 O O . GLY A 1 89 ? -16.319 -41.047 6.530 1.00 50.31 89 GLY A O 1
ATOM 704 N N . GLN A 1 90 ? -18.103 -41.125 7.871 1.00 53.28 90 GLN A N 1
ATOM 705 C CA . GLN A 1 90 ? -19.039 -40.501 6.926 1.00 53.28 90 GLN A CA 1
ATOM 706 C C . GLN A 1 90 ? -19.657 -39.250 7.557 1.00 53.28 90 GLN A C 1
ATOM 708 O O . GLN A 1 90 ? -19.872 -39.202 8.770 1.00 53.28 90 GLN A O 1
ATOM 713 N N . ALA A 1 91 ? -19.928 -38.233 6.736 1.00 51.12 91 ALA A N 1
ATOM 714 C CA . ALA A 1 91 ? -20.771 -37.119 7.144 1.00 51.12 91 ALA A CA 1
ATOM 715 C C . ALA A 1 91 ? -22.228 -37.542 7.043 1.00 51.12 91 ALA A C 1
ATOM 717 O O . ALA A 1 91 ? -22.663 -38.067 6.018 1.00 51.12 91 ALA A O 1
ATOM 718 N N . ASP A 1 92 ? -22.966 -37.303 8.117 1.00 52.81 92 ASP A N 1
ATOM 719 C CA . ASP A 1 92 ? -24.412 -37.425 8.114 1.00 52.81 92 ASP A CA 1
ATOM 720 C C . ASP A 1 92 ? -25.019 -36.088 7.678 1.00 52.81 92 ASP A C 1
ATOM 722 O O . ASP A 1 92 ? -25.001 -35.110 8.425 1.00 52.81 92 ASP A O 1
ATOM 726 N N . GLU A 1 93 ? -25.495 -36.036 6.434 1.00 48.72 93 GLU A N 1
ATOM 727 C CA . GLU A 1 93 ? -26.028 -34.821 5.799 1.00 48.72 93 GLU A CA 1
ATOM 728 C C . GLU A 1 93 ? -27.502 -34.540 6.132 1.00 48.72 93 GLU A C 1
ATOM 730 O O . GLU A 1 93 ? -28.064 -33.554 5.656 1.00 48.72 93 GLU A O 1
ATOM 735 N N . ARG A 1 94 ? -28.149 -35.397 6.933 1.00 52.38 94 ARG A N 1
ATOM 736 C CA . ARG A 1 94 ? -29.536 -35.193 7.387 1.00 52.38 94 ARG A CA 1
ATOM 737 C C . ARG A 1 94 ? -29.635 -33.935 8.260 1.00 52.38 94 ARG A C 1
ATOM 739 O O . ARG A 1 94 ? -28.637 -33.527 8.838 1.00 52.38 94 ARG A O 1
ATOM 746 N N . ASP A 1 95 ? -30.801 -33.298 8.380 1.00 45.12 95 ASP A N 1
ATOM 747 C CA . ASP A 1 95 ? -30.954 -32.128 9.265 1.00 45.12 95 ASP A CA 1
ATOM 748 C C . ASP A 1 95 ? -30.736 -32.519 10.738 1.00 45.12 95 ASP A C 1
ATOM 750 O O . ASP A 1 95 ? -31.040 -33.636 11.125 1.00 45.12 95 ASP A O 1
ATOM 754 N N . LEU A 1 96 ? -30.286 -31.603 11.605 1.00 41.81 96 LEU A N 1
ATOM 755 C CA . LEU A 1 96 ? -30.027 -31.877 13.040 1.00 41.81 96 LEU A CA 1
ATOM 756 C C . LEU A 1 96 ? -31.178 -32.583 13.798 1.00 41.81 96 LEU A C 1
ATOM 758 O O . LEU A 1 96 ? -30.913 -33.373 14.697 1.00 41.81 96 LEU A O 1
ATOM 762 N N . MET A 1 97 ? -32.444 -32.344 13.427 1.00 38.97 97 MET A N 1
ATOM 763 C CA . MET A 1 97 ? -33.597 -33.064 14.011 1.00 38.97 97 MET A CA 1
ATOM 764 C C . MET A 1 97 ? -33.798 -34.467 13.411 1.00 38.97 97 MET A C 1
ATOM 766 O O . MET A 1 97 ? -34.360 -35.335 14.066 1.00 38.97 97 MET A O 1
ATOM 770 N N . ASP A 1 98 ? -33.304 -34.703 12.194 1.00 42.22 98 ASP A N 1
ATOM 771 C CA . ASP A 1 98 ? -33.310 -35.995 11.489 1.00 42.22 98 ASP A CA 1
ATOM 772 C C . ASP A 1 98 ? -32.033 -36.823 11.769 1.00 42.22 98 ASP A C 1
ATOM 774 O O . ASP A 1 98 ? -31.975 -38.029 11.494 1.00 42.22 98 ASP A O 1
ATOM 778 N N . GLN A 1 99 ? -30.989 -36.166 12.294 1.00 43.12 99 GLN A N 1
ATOM 779 C CA . GLN A 1 99 ? -29.735 -36.750 12.781 1.00 43.12 99 GLN A CA 1
ATOM 780 C C . GLN A 1 99 ? -29.904 -37.418 14.154 1.00 43.12 99 GLN A C 1
ATOM 782 O O . GLN A 1 99 ? -29.082 -38.258 14.521 1.00 43.12 99 GLN A O 1
ATOM 787 N N . LEU A 1 100 ? -30.980 -37.114 14.892 1.00 40.50 100 LEU A N 1
ATOM 788 C CA . LEU A 1 100 ? -31.419 -37.934 16.020 1.00 40.50 100 LEU A CA 1
ATOM 789 C C . LEU A 1 100 ? -32.020 -39.218 15.437 1.00 40.50 100 LEU A C 1
ATOM 791 O O . LEU A 1 100 ? -33.062 -39.173 14.783 1.00 40.50 100 LEU A O 1
ATOM 795 N N . PRO A 1 101 ? -31.350 -40.373 15.570 1.00 36.00 101 PRO A N 1
ATOM 796 C CA . PRO A 1 101 ? -31.721 -41.531 14.782 1.00 36.00 101 PRO A CA 1
ATOM 797 C C . PRO A 1 101 ? -33.095 -42.051 15.235 1.00 36.00 101 PRO A C 1
ATOM 799 O O . PRO A 1 101 ? -33.254 -42.381 16.414 1.00 36.00 101 PRO A O 1
ATOM 802 N N . PRO A 1 102 ? -34.065 -42.289 14.328 1.00 34.94 102 PRO A N 1
ATOM 803 C CA . PRO A 1 102 ? -34.938 -43.429 14.537 1.00 34.94 102 PRO A CA 1
ATOM 804 C C . PRO A 1 102 ? -33.999 -44.629 14.494 1.00 34.94 102 PRO A C 1
ATOM 806 O O . PRO A 1 102 ? -33.356 -44.846 13.467 1.00 34.94 102 PRO A O 1
ATOM 809 N N . CYS A 1 103 ? -33.808 -45.300 15.636 1.00 33.22 103 CYS A N 1
ATOM 810 C CA . CYS A 1 103 ? -32.843 -46.387 15.797 1.00 33.22 103 CYS A CA 1
ATOM 811 C C . CYS A 1 103 ? -32.835 -47.259 14.536 1.00 33.22 103 CYS A C 1
ATOM 813 O O . CYS A 1 103 ? -33.789 -48.003 14.306 1.00 33.22 103 CYS A O 1
ATOM 815 N N . ARG A 1 104 ? -31.799 -47.147 13.694 1.00 35.12 104 ARG A N 1
ATOM 816 C CA . ARG A 1 104 ? -31.642 -48.085 12.580 1.00 35.12 104 ARG A CA 1
ATOM 817 C C . ARG A 1 104 ? -31.471 -49.455 13.228 1.00 35.12 104 ARG A C 1
ATOM 819 O O . ARG A 1 104 ? -30.742 -49.555 14.210 1.00 35.12 104 ARG A O 1
ATOM 826 N N . ASP A 1 105 ? -32.132 -50.490 12.721 1.00 34.53 105 ASP A N 1
ATOM 827 C CA . ASP A 1 105 ? -32.275 -51.785 13.411 1.00 34.53 105 ASP A CA 1
ATOM 828 C C . ASP A 1 105 ? -30.952 -52.455 13.843 1.00 34.53 105 ASP A C 1
ATOM 830 O O . ASP A 1 105 ? -30.943 -53.276 14.758 1.00 34.53 105 ASP A O 1
ATOM 834 N N . TRP A 1 106 ? -29.805 -52.041 13.293 1.00 37.12 106 TRP A N 1
ATOM 835 C CA . TRP A 1 106 ? -28.480 -52.456 13.769 1.00 37.12 106 TRP A CA 1
ATOM 836 C C . TRP A 1 106 ? -28.100 -51.917 15.167 1.00 37.12 106 TRP A C 1
ATOM 838 O O . TRP A 1 106 ? -27.274 -52.525 15.840 1.00 37.12 106 TRP A O 1
ATOM 848 N N . GLN A 1 107 ? -28.715 -50.826 15.642 1.00 35.78 107 GLN A N 1
ATOM 849 C CA . GLN A 1 107 ? -28.549 -50.286 17.003 1.00 35.78 107 GLN A CA 1
ATOM 850 C C . GLN A 1 107 ? -29.473 -50.951 18.038 1.00 35.78 107 GLN A C 1
ATOM 852 O O . GLN A 1 107 ? -29.236 -50.812 19.234 1.00 35.78 107 GLN A O 1
ATOM 857 N N . ARG A 1 108 ? -30.530 -51.662 17.612 1.00 34.12 108 ARG A N 1
ATOM 858 C CA . ARG A 1 108 ? -31.561 -52.216 18.514 1.00 34.12 108 ARG A CA 1
ATOM 859 C C . ARG A 1 108 ? -31.267 -53.618 19.049 1.00 34.12 108 ARG A C 1
ATOM 861 O O . ARG A 1 108 ? -31.794 -53.957 20.100 1.00 34.12 108 ARG A O 1
ATOM 868 N N . ASN A 1 109 ? -30.422 -54.404 18.378 1.00 34.12 109 ASN A N 1
ATOM 869 C CA . ASN A 1 109 ? -30.227 -55.826 18.713 1.00 34.12 109 ASN A CA 1
ATOM 870 C C . ASN A 1 109 ? -28.854 -56.195 19.284 1.00 34.12 109 ASN A C 1
ATOM 872 O O . ASN A 1 109 ? -28.580 -57.371 19.506 1.00 34.12 109 ASN A O 1
ATOM 876 N N . TYR A 1 110 ? -28.011 -55.214 19.589 1.00 30.72 110 TYR A N 1
ATOM 877 C CA . TYR A 1 110 ? -26.823 -55.450 20.397 1.00 30.72 110 TYR A CA 1
ATOM 878 C C . TYR A 1 110 ? -26.915 -54.608 21.663 1.00 30.72 110 TYR A C 1
ATOM 880 O O . TYR A 1 110 ? -27.015 -53.387 21.596 1.00 30.72 110 TYR A O 1
ATOM 888 N N . SER A 1 111 ? -26.808 -55.259 22.822 1.00 32.38 111 SER A N 1
ATOM 889 C CA . SER A 1 111 ? -26.601 -54.686 24.165 1.00 32.38 111 SER A CA 1
ATOM 890 C C . SER A 1 111 ? -25.254 -53.948 24.301 1.00 32.38 111 SER A C 1
ATOM 892 O O . SER A 1 111 ? -24.584 -53.973 25.328 1.00 32.38 111 SER A O 1
ATOM 894 N N . ARG A 1 112 ? -24.821 -53.308 23.218 1.00 38.00 112 ARG A N 1
ATOM 895 C CA . ARG A 1 112 ? -23.530 -52.682 23.000 1.00 38.00 112 ARG A CA 1
ATOM 896 C C . ARG A 1 112 ? -23.751 -51.408 22.191 1.00 38.00 112 ARG A C 1
ATOM 898 O O . ARG A 1 112 ? -23.293 -51.302 21.057 1.00 38.00 112 ARG A O 1
ATOM 905 N N . CYS A 1 113 ? -24.387 -50.401 22.785 1.00 35.00 113 CYS A N 1
ATOM 906 C CA . CYS A 1 113 ? -23.938 -49.052 22.467 1.00 35.00 113 CYS A CA 1
ATOM 907 C C . CYS A 1 113 ? -22.465 -49.006 22.910 1.00 35.00 113 CYS A C 1
ATOM 909 O O . CYS A 1 113 ? -22.208 -49.019 24.106 1.00 35.00 113 CYS A O 1
ATOM 911 N N . PHE A 1 114 ? -21.532 -49.156 21.962 1.00 39.81 114 PHE A N 1
ATOM 912 C CA . PHE A 1 114 ? -20.070 -49.215 22.136 1.00 39.81 114 PHE A CA 1
ATOM 913 C C . PHE A 1 114 ? -19.566 -49.326 23.594 1.00 39.81 114 PHE A C 1
ATOM 915 O O . PHE A 1 114 ? -19.295 -48.302 24.223 1.00 39.81 114 PHE A O 1
ATOM 922 N N . PRO A 1 115 ? -19.370 -50.548 24.127 1.00 34.38 115 PRO A N 1
ATOM 923 C CA . PRO A 1 115 ? -18.916 -50.763 25.505 1.00 34.38 115 PRO A CA 1
ATOM 924 C C . PRO A 1 115 ? -17.611 -50.025 25.828 1.00 34.38 115 PRO A C 1
ATOM 926 O O . PRO A 1 115 ? -17.403 -49.592 26.951 1.00 34.38 115 PRO A O 1
ATOM 929 N N . LEU A 1 116 ? -16.766 -49.811 24.816 1.00 35.94 116 LEU A N 1
ATOM 930 C CA . LEU A 1 116 ? -15.454 -49.173 24.934 1.00 35.94 116 LEU A CA 1
ATOM 931 C C . LEU A 1 116 ? -15.485 -47.657 25.201 1.00 35.94 116 LEU A C 1
ATOM 933 O O . LEU A 1 116 ? -14.442 -47.090 25.510 1.00 35.94 116 LEU A O 1
ATOM 937 N N . ARG A 1 117 ? -16.637 -46.975 25.093 1.00 39.38 117 ARG A N 1
ATOM 938 C CA . ARG A 1 117 ? -16.725 -45.521 25.346 1.00 39.38 117 ARG A CA 1
ATOM 939 C C . ARG A 1 117 ? -17.334 -45.138 26.696 1.00 39.38 117 ARG A C 1
ATOM 941 O O . ARG A 1 117 ? -17.214 -43.975 27.055 1.00 39.38 117 ARG A O 1
ATOM 948 N N . ARG A 1 118 ? -17.930 -46.067 27.456 1.00 34.66 118 ARG A N 1
ATOM 949 C CA . ARG A 1 118 ? -18.536 -45.769 28.775 1.00 34.66 118 ARG A CA 1
ATOM 950 C C . ARG A 1 118 ? -17.477 -45.451 29.841 1.00 34.66 118 ARG A C 1
ATOM 952 O O . ARG A 1 118 ? -17.622 -44.467 30.555 1.00 34.66 118 ARG A O 1
ATOM 959 N N . ASP A 1 119 ? -16.378 -46.205 29.857 1.00 39.59 119 ASP A N 1
ATOM 960 C CA . ASP A 1 119 ? -15.309 -46.054 30.861 1.00 39.59 119 ASP A CA 1
ATOM 961 C C . ASP A 1 119 ? -14.220 -45.043 30.446 1.00 39.59 119 ASP A C 1
ATOM 963 O O . ASP A 1 119 ? -13.517 -44.489 31.286 1.00 39.59 119 ASP A O 1
ATOM 967 N N . GLY A 1 120 ? -14.089 -44.766 29.142 1.00 39.59 120 GLY A N 1
ATOM 968 C CA . GLY A 1 120 ? -13.083 -43.855 28.580 1.00 39.59 120 GLY A CA 1
ATOM 969 C C . GLY A 1 120 ? -13.580 -42.434 28.304 1.00 39.59 120 GLY A C 1
ATOM 970 O O . GLY A 1 120 ? -12.805 -41.606 27.838 1.00 39.59 120 GLY A O 1
ATOM 971 N N . TYR A 1 121 ? -14.856 -42.121 28.549 1.00 41.47 121 TYR A N 1
ATOM 972 C CA . TYR A 1 121 ? -15.418 -40.811 28.206 1.00 41.47 121 TYR A CA 1
ATOM 973 C C . TYR A 1 121 ? -14.804 -39.639 28.990 1.00 41.47 121 TYR A C 1
ATOM 975 O O . TYR A 1 121 ? -14.457 -38.640 28.362 1.00 41.47 121 TYR A O 1
ATOM 983 N N . PRO A 1 122 ? -14.588 -39.729 30.318 1.00 42.25 122 PRO A N 1
ATOM 984 C CA . PRO A 1 122 ? -13.859 -38.692 31.049 1.00 42.25 122 PRO A CA 1
ATOM 985 C C . PRO A 1 122 ? -12.431 -38.497 30.520 1.00 42.25 122 PRO A C 1
ATOM 987 O O . PRO A 1 122 ? -11.950 -37.368 30.455 1.00 42.25 122 PRO A O 1
ATOM 990 N N . GLN A 1 123 ? -11.781 -39.580 30.076 1.00 45.56 123 GLN A N 1
ATOM 991 C CA . GLN A 1 123 ? -10.461 -39.533 29.446 1.00 45.56 123 GLN A CA 1
ATOM 992 C C . GLN A 1 123 ? -10.525 -38.843 28.078 1.00 45.56 123 GLN A C 1
ATOM 994 O O . GLN A 1 123 ? -9.761 -37.924 27.833 1.00 45.56 123 GLN A O 1
ATOM 999 N N . LEU A 1 124 ? -11.495 -39.186 27.229 1.00 46.44 124 LEU A N 1
ATOM 1000 C CA . LEU A 1 124 ? -11.730 -38.525 25.942 1.00 46.44 124 LEU A CA 1
ATOM 1001 C C . LEU A 1 124 ? -12.030 -37.028 26.124 1.00 46.44 124 LEU A C 1
ATOM 1003 O O . LEU A 1 124 ? -11.553 -36.201 25.354 1.00 46.44 124 LEU A O 1
ATOM 1007 N N . LEU A 1 125 ? -12.788 -36.669 27.163 1.00 45.97 125 LEU A N 1
ATOM 1008 C CA . LEU A 1 125 ? -13.069 -35.286 27.545 1.00 45.97 125 LEU A CA 1
ATOM 1009 C C . LEU A 1 125 ? -11.795 -34.544 27.949 1.00 45.97 125 LEU A C 1
ATOM 1011 O O . LEU A 1 125 ? -11.573 -33.412 27.522 1.00 45.97 125 LEU A O 1
ATOM 1015 N N . SER A 1 126 ? -10.964 -35.197 28.760 1.00 49.00 126 SER A N 1
ATOM 1016 C CA . SER A 1 126 ? -9.655 -34.711 29.182 1.00 49.00 126 SER A CA 1
ATOM 1017 C C . SER A 1 126 ? -8.717 -34.528 27.985 1.00 49.00 126 SER A C 1
ATOM 1019 O O . SER A 1 126 ? -8.126 -33.463 27.838 1.00 49.00 126 SER A O 1
ATOM 1021 N N . ASP A 1 127 ? -8.643 -35.507 27.084 1.00 52.19 127 ASP A N 1
ATOM 1022 C CA . ASP A 1 127 ? -7.785 -35.501 25.895 1.00 52.19 127 ASP A CA 1
ATOM 1023 C C . ASP A 1 127 ? -8.220 -34.421 24.885 1.00 52.19 127 ASP A C 1
ATOM 1025 O O . ASP A 1 127 ? -7.390 -33.698 24.327 1.00 52.19 127 ASP A O 1
ATOM 1029 N N . VAL A 1 128 ? -9.532 -34.235 24.694 1.00 52.00 128 VAL A N 1
ATOM 1030 C CA . VAL A 1 128 ? -10.099 -33.133 23.896 1.00 52.00 128 VAL A CA 1
ATOM 1031 C C . VAL A 1 128 ? -9.795 -31.783 24.547 1.00 52.00 128 VAL A C 1
ATOM 1033 O O . VAL A 1 128 ? -9.357 -30.856 23.869 1.00 52.00 128 VAL A O 1
ATOM 1036 N N . THR A 1 129 ? -9.955 -31.663 25.866 1.00 52.66 129 THR A N 1
ATOM 1037 C CA . THR A 1 129 ? -9.649 -30.425 26.609 1.00 52.66 129 THR A CA 1
ATOM 1038 C C . THR A 1 129 ? -8.151 -30.102 26.604 1.00 52.66 129 THR A C 1
ATOM 1040 O O . THR A 1 129 ? -7.780 -28.928 26.647 1.00 52.66 129 THR A O 1
ATOM 1043 N N . ALA A 1 130 ? -7.289 -31.118 26.516 1.00 56.72 130 ALA A N 1
ATOM 1044 C CA . ALA A 1 130 ? -5.851 -30.959 26.324 1.00 56.72 130 ALA A CA 1
ATOM 1045 C C . ALA A 1 130 ? -5.501 -30.473 24.905 1.00 56.72 130 ALA A C 1
ATOM 1047 O O . ALA A 1 130 ? -4.525 -29.747 24.732 1.00 56.72 130 ALA A O 1
ATOM 1048 N N . SER A 1 131 ? -6.319 -30.824 23.909 1.00 55.19 131 SER A N 1
ATOM 1049 C CA . SER A 1 131 ? -6.090 -30.495 22.495 1.00 55.19 131 SER A CA 1
ATOM 1050 C C . SER A 1 131 ? -6.693 -29.145 22.070 1.00 55.19 131 SER A C 1
ATOM 1052 O O . SER A 1 131 ? -6.191 -28.500 21.152 1.00 55.19 131 SER A O 1
ATOM 1054 N N . VAL A 1 132 ? -7.757 -28.685 22.738 1.00 61.38 132 VAL A N 1
ATOM 1055 C CA . VAL A 1 132 ? -8.450 -27.417 22.446 1.00 61.38 132 VAL A CA 1
ATOM 1056 C C . VAL A 1 132 ? -7.857 -26.282 23.290 1.00 61.38 132 VAL A C 1
ATOM 1058 O O . VAL A 1 132 ? -8.197 -26.105 24.463 1.00 61.38 132 VAL A O 1
ATOM 1061 N N . ARG A 1 133 ? -6.965 -25.476 22.699 1.00 68.88 133 ARG A N 1
ATOM 1062 C CA . ARG A 1 133 ? -6.266 -24.386 23.401 1.00 68.88 133 ARG A CA 1
ATOM 1063 C C . ARG A 1 133 ? -7.078 -23.098 23.476 1.00 68.88 133 ARG A C 1
ATOM 1065 O O . ARG A 1 133 ? -6.880 -22.329 24.416 1.00 68.88 133 ARG A O 1
ATOM 1072 N N . HIS A 1 134 ? -7.964 -22.830 22.518 1.00 64.69 134 HIS A N 1
ATOM 1073 C CA . HIS A 1 134 ? -8.594 -21.512 22.397 1.00 64.69 134 HIS A CA 1
ATOM 1074 C C . HIS A 1 134 ? -9.930 -21.351 23.146 1.00 64.69 134 HIS A C 1
ATOM 1076 O O . HIS A 1 134 ? -10.374 -20.214 23.286 1.00 64.69 134 HIS A O 1
ATOM 1082 N N . PHE A 1 135 ? -10.558 -22.406 23.682 1.00 55.03 135 PHE A N 1
ATOM 1083 C CA . PHE A 1 135 ? -11.881 -22.330 24.342 1.00 55.03 135 PHE A CA 1
ATOM 1084 C C . PHE A 1 135 ? -11.832 -22.567 25.864 1.00 55.03 135 PHE A C 1
ATOM 1086 O O . PHE A 1 135 ? -11.051 -23.384 26.354 1.00 55.03 135 PHE A O 1
ATOM 1093 N N . VAL A 1 136 ? -12.648 -21.829 26.636 1.00 48.72 136 VAL A N 1
ATOM 1094 C CA . VAL A 1 136 ? -12.726 -21.945 28.118 1.00 48.72 136 VAL A CA 1
ATOM 1095 C C . VAL A 1 136 ? -13.501 -23.188 28.552 1.00 48.72 136 VAL A C 1
ATOM 1097 O O . VAL A 1 136 ? -13.137 -23.833 29.532 1.00 48.72 136 VAL A O 1
ATOM 1100 N N . HIS A 1 137 ? -14.547 -23.528 27.804 1.00 50.59 137 HIS A N 1
ATOM 1101 C CA . HIS A 1 137 ? -15.395 -24.696 28.018 1.00 50.59 137 HIS A CA 1
ATOM 1102 C C . HIS A 1 137 ? -15.228 -25.684 26.853 1.00 50.59 137 HIS A C 1
ATOM 1104 O O . HIS A 1 137 ? -14.627 -25.341 25.831 1.00 50.59 137 HIS A O 1
ATOM 1110 N N . LEU A 1 138 ? -15.793 -26.893 26.987 1.00 49.59 138 LEU A N 1
ATOM 1111 C CA . LEU A 1 138 ? -16.110 -27.724 25.818 1.00 49.59 138 LEU A CA 1
ATOM 1112 C C . LEU A 1 138 ? -16.857 -26.865 24.796 1.00 49.59 138 LEU A C 1
ATOM 1114 O O . LEU A 1 138 ? -17.538 -25.914 25.190 1.00 49.59 138 LEU A O 1
ATOM 1118 N N . LEU A 1 139 ? -16.683 -27.164 23.506 1.00 49.06 139 LEU A N 1
ATOM 1119 C CA . LEU A 1 139 ? -17.211 -26.325 22.435 1.00 49.06 139 LEU A CA 1
ATOM 1120 C C . LEU A 1 139 ? -18.641 -25.878 22.731 1.00 49.06 139 LEU A C 1
ATOM 1122 O O . LEU A 1 139 ? -19.467 -26.724 23.085 1.00 49.06 139 LEU A O 1
ATOM 1126 N N . PRO A 1 140 ? -18.931 -24.581 22.562 1.00 46.53 140 PRO A N 1
ATOM 1127 C CA . PRO A 1 140 ? -20.228 -24.045 22.912 1.00 46.53 140 PRO A CA 1
ATOM 1128 C C . PRO A 1 140 ? -21.348 -24.825 22.247 1.00 46.53 140 PRO A C 1
ATOM 1130 O O . PRO A 1 140 ? -21.261 -25.133 21.054 1.00 46.53 140 PRO A O 1
ATOM 1133 N N . ASP A 1 141 ? -22.418 -25.066 22.991 1.00 49.28 141 ASP A N 1
ATOM 1134 C CA . ASP A 1 141 ? -23.721 -25.218 22.371 1.00 49.28 141 ASP A CA 1
ATOM 1135 C C . ASP A 1 141 ? -24.145 -23.830 21.845 1.00 49.28 141 ASP A C 1
ATOM 1137 O O . ASP A 1 141 ? -23.884 -22.795 22.469 1.00 49.28 141 ASP A O 1
ATOM 1141 N N . PHE A 1 142 ? -24.706 -23.793 20.637 1.00 48.09 142 PHE A N 1
ATOM 1142 C CA . PHE A 1 142 ? -25.056 -22.552 19.938 1.00 48.09 142 PHE A CA 1
ATOM 1143 C C . PHE A 1 142 ? -26.053 -21.690 20.729 1.00 48.09 142 PHE A C 1
ATOM 1145 O O . PHE A 1 142 ? -25.948 -20.463 20.732 1.00 48.09 142 PHE A O 1
ATOM 1152 N N . ILE A 1 143 ? -26.978 -22.337 21.444 1.00 46.19 143 ILE A N 1
ATOM 1153 C CA . ILE A 1 143 ? -27.974 -21.667 22.279 1.00 46.19 143 ILE A CA 1
ATOM 1154 C C . ILE A 1 143 ? -27.302 -21.017 23.489 1.00 46.19 143 ILE A C 1
ATOM 1156 O O . ILE A 1 143 ? -27.707 -19.942 23.891 1.00 46.19 143 ILE A O 1
ATOM 1160 N N . SER A 1 144 ? -26.226 -21.572 24.031 1.00 48.84 144 SER A N 1
ATOM 1161 C CA . SER A 1 144 ? -25.483 -21.005 25.151 1.00 48.84 144 SER A CA 1
ATOM 1162 C C . SER A 1 144 ? -24.712 -19.749 24.728 1.00 48.84 144 SER A C 1
ATOM 1164 O O . SER A 1 144 ? -24.730 -18.758 25.460 1.00 48.84 144 SER A O 1
ATOM 1166 N N . VAL A 1 145 ? -24.125 -19.731 23.517 1.00 48.03 145 VAL A N 1
ATOM 1167 C CA . VAL A 1 145 ? -23.500 -18.529 22.903 1.00 48.03 145 VAL A CA 1
ATOM 1168 C C . VAL A 1 145 ? -24.516 -17.413 22.724 1.00 48.03 145 VAL A C 1
ATOM 1170 O O . VAL A 1 145 ? -24.245 -16.258 23.066 1.00 48.03 145 VAL A O 1
ATOM 1173 N N . LEU A 1 146 ? -25.693 -17.774 22.222 1.00 44.69 146 LEU A N 1
ATOM 1174 C CA . LEU A 1 146 ? -26.752 -16.833 21.902 1.00 44.69 146 LEU A CA 1
ATOM 1175 C C . LEU A 1 146 ? -27.597 -16.400 23.105 1.00 44.69 146 LEU A C 1
ATOM 1177 O O . LEU A 1 146 ? -27.977 -15.247 23.167 1.00 44.69 146 LEU A O 1
ATOM 1181 N N . ASN A 1 147 ? -27.813 -17.253 24.106 1.00 46.16 147 ASN A N 1
ATOM 1182 C CA . ASN A 1 147 ? -28.563 -16.918 25.324 1.00 46.16 147 ASN A CA 1
ATOM 1183 C C . ASN A 1 147 ? -27.753 -16.047 26.294 1.00 46.16 147 ASN A C 1
ATOM 1185 O O . ASN A 1 147 ? -28.320 -15.415 27.182 1.00 46.16 147 ASN A O 1
ATOM 1189 N N . ARG A 1 148 ? -26.417 -16.035 26.176 1.00 45.78 148 ARG A N 1
ATOM 1190 C CA . ARG A 1 148 ? -25.534 -15.155 26.967 1.00 45.78 148 ARG A CA 1
ATOM 1191 C C . ARG A 1 148 ? -25.206 -13.838 26.268 1.00 45.78 148 ARG A C 1
ATOM 1193 O O . ARG A 1 148 ? -24.676 -12.932 26.909 1.00 45.78 148 ARG A O 1
ATOM 1200 N N . SER A 1 149 ? -25.487 -13.739 24.975 1.00 43.66 149 SER A N 1
ATOM 1201 C CA . SER A 1 149 ? -25.539 -12.468 24.263 1.00 43.66 149 SER A CA 1
ATOM 1202 C C . SER A 1 149 ? -26.973 -11.959 24.395 1.00 43.66 149 SER A C 1
ATOM 1204 O O . SER A 1 149 ? -27.904 -12.740 24.291 1.00 43.66 149 SER A O 1
ATOM 1206 N N . CYS A 1 150 ? -27.207 -10.695 24.740 1.00 48.34 150 CYS A N 1
ATOM 1207 C CA . CYS A 1 150 ? -28.570 -10.200 24.992 1.00 48.34 150 CYS A CA 1
ATOM 1208 C C . CYS A 1 150 ? -29.384 -10.031 23.687 1.00 48.34 150 CYS A C 1
ATOM 1210 O O . CYS A 1 150 ? -29.898 -8.946 23.427 1.00 48.34 150 CYS A O 1
ATOM 1212 N N . VAL A 1 151 ? -29.450 -11.065 22.851 1.00 51.41 151 VAL A N 1
ATOM 1213 C CA . VAL A 1 151 ? -30.147 -11.113 21.564 1.00 51.41 151 VAL A CA 1
ATOM 1214 C C . VAL A 1 151 ? -31.577 -11.602 21.803 1.00 51.41 151 VAL A C 1
ATOM 1216 O O . VAL A 1 151 ? -31.823 -12.423 22.686 1.00 51.41 151 VAL A O 1
ATOM 1219 N N . SER A 1 152 ? -32.539 -11.080 21.042 1.00 57.16 152 SER A N 1
ATOM 1220 C CA . SER A 1 152 ? -33.936 -11.514 21.133 1.00 57.16 152 SER A CA 1
ATOM 1221 C C . SER A 1 152 ? -34.083 -12.992 20.739 1.00 57.16 152 SER A C 1
ATOM 1223 O O . SER A 1 152 ? -33.418 -13.467 19.818 1.00 57.16 152 SER A O 1
ATOM 1225 N N . GLU A 1 153 ? -34.985 -13.732 21.394 1.00 57.53 153 GLU A N 1
ATOM 1226 C CA . GLU A 1 153 ? -35.233 -15.153 21.079 1.00 57.53 153 GLU A CA 1
ATOM 1227 C C . GLU A 1 153 ? -35.608 -15.390 19.603 1.00 57.53 153 GLU A C 1
ATOM 1229 O O . GLU A 1 153 ? -35.305 -16.441 19.036 1.00 57.53 153 GLU A O 1
ATOM 1234 N N . GLU A 1 154 ? -36.240 -14.408 18.955 1.00 60.41 154 GLU A N 1
ATOM 1235 C CA . GLU A 1 154 ? -36.623 -14.467 17.544 1.00 60.41 154 GLU A CA 1
ATOM 1236 C C . GLU A 1 154 ? -35.405 -14.408 16.611 1.00 60.41 154 GLU A C 1
ATOM 1238 O O . GLU A 1 154 ? -35.250 -15.283 15.755 1.00 60.41 154 GLU A O 1
ATOM 1243 N N . SER A 1 155 ? -34.485 -13.467 16.841 1.00 55.34 155 SER A N 1
ATOM 1244 C CA . SER A 1 155 ? -33.231 -13.347 16.085 1.00 55.34 155 SER A CA 1
ATOM 1245 C C . SER A 1 155 ? -32.305 -14.545 16.339 1.00 55.34 155 SER A C 1
ATOM 1247 O O . SER A 1 155 ? -31.662 -15.049 15.413 1.00 55.34 155 SER A O 1
ATOM 1249 N N . ILE A 1 156 ? -32.316 -15.092 17.563 1.00 53.78 156 ILE A N 1
ATOM 1250 C CA . ILE A 1 156 ? -31.661 -16.367 17.899 1.00 53.78 156 ILE A CA 1
ATOM 1251 C C . ILE A 1 156 ? -32.224 -17.504 17.039 1.00 53.78 156 ILE A C 1
ATOM 1253 O O . ILE A 1 156 ? -31.462 -18.310 16.502 1.00 53.78 156 ILE A O 1
ATOM 1257 N N . ARG A 1 157 ? -33.549 -17.563 16.866 1.00 56.66 157 ARG A N 1
ATOM 1258 C CA . ARG A 1 157 ? -34.231 -18.605 16.087 1.00 56.66 157 ARG A CA 1
ATOM 1259 C C . ARG A 1 157 ? -33.966 -18.486 14.587 1.00 56.66 157 ARG A C 1
ATOM 1261 O O . ARG A 1 157 ? -33.791 -19.511 13.929 1.00 56.66 157 ARG A O 1
ATOM 1268 N N . GLU A 1 158 ? -33.939 -17.280 14.029 1.00 58.44 158 GLU A N 1
ATOM 1269 C CA . GLU A 1 158 ? -33.658 -17.075 12.603 1.00 58.44 158 GLU A CA 1
ATOM 1270 C C . GLU A 1 158 ? -32.225 -17.447 12.231 1.00 58.44 158 GLU A C 1
ATOM 1272 O O . GLU A 1 158 ? -32.008 -18.170 11.253 1.00 58.44 158 GLU A O 1
ATOM 1277 N N . GLU A 1 159 ? -31.247 -17.012 13.030 1.00 53.12 159 GLU A N 1
ATOM 1278 C CA . GLU A 1 159 ? -29.867 -17.452 12.858 1.00 53.12 159 GLU A CA 1
ATOM 1279 C C . GLU A 1 159 ? -29.782 -18.968 13.061 1.00 53.12 159 GLU A C 1
ATOM 1281 O O . GLU A 1 159 ? -29.302 -19.672 12.170 1.00 53.12 159 GLU A O 1
ATOM 1286 N N . TYR A 1 160 ? -30.366 -19.513 14.133 1.00 54.47 160 TYR A N 1
ATOM 1287 C CA . TYR A 1 160 ? -30.409 -20.960 14.361 1.00 54.47 160 TYR A CA 1
ATOM 1288 C C . TYR A 1 160 ? -30.872 -21.743 13.127 1.00 54.47 160 TYR A C 1
ATOM 1290 O O . TYR A 1 160 ? -30.239 -22.729 12.767 1.00 54.47 160 TYR A O 1
ATOM 1298 N N . GLN A 1 161 ? -31.924 -21.307 12.429 1.00 55.31 161 GLN A N 1
ATOM 1299 C CA . GLN A 1 161 ? -32.443 -22.009 11.247 1.00 55.31 161 GLN A CA 1
ATOM 1300 C C . GLN A 1 161 ? -31.503 -21.951 10.032 1.00 55.31 161 GLN A C 1
ATOM 1302 O O . GLN A 1 161 ? -31.358 -22.952 9.323 1.00 55.31 161 GLN A O 1
ATOM 1307 N N . LYS A 1 162 ? -30.819 -20.824 9.795 1.00 51.75 162 LYS A N 1
ATOM 1308 C CA . LYS A 1 162 ? -29.790 -20.714 8.740 1.00 51.75 162 LYS A CA 1
ATOM 1309 C C . LYS A 1 162 ? -28.586 -21.615 9.048 1.00 51.75 162 LYS A C 1
ATOM 1311 O O . LYS A 1 162 ? -28.051 -22.282 8.158 1.00 51.75 162 LYS A O 1
ATOM 1316 N N . TRP A 1 163 ? -28.188 -21.672 10.318 1.00 51.91 163 TRP A N 1
ATOM 1317 C CA . TRP A 1 163 ? -27.028 -22.421 10.805 1.00 51.91 163 TRP A CA 1
ATOM 1318 C C . TRP A 1 163 ? -27.278 -23.915 10.970 1.00 51.91 163 TRP A C 1
ATOM 1320 O O . TRP A 1 163 ? -26.384 -24.711 10.694 1.00 51.91 163 TRP A O 1
ATOM 1330 N N . ARG A 1 164 ? -28.486 -24.320 11.360 1.00 51.34 164 ARG A N 1
ATOM 1331 C CA . ARG A 1 164 ? -28.886 -25.719 11.548 1.00 51.34 164 ARG A CA 1
ATOM 1332 C C . ARG A 1 164 ? -28.673 -26.550 10.285 1.00 51.34 164 ARG A C 1
ATOM 1334 O O . ARG A 1 164 ? -28.198 -27.675 10.370 1.00 51.34 164 ARG A O 1
ATOM 1341 N N . ARG A 1 165 ? -28.914 -25.961 9.112 1.00 49.38 165 ARG A N 1
ATOM 1342 C CA . ARG A 1 165 ? -28.631 -26.588 7.809 1.00 49.38 165 ARG A CA 1
ATOM 1343 C C . ARG A 1 165 ? -27.135 -26.708 7.499 1.00 49.38 165 ARG A C 1
ATOM 1345 O O . ARG A 1 165 ? -26.777 -27.227 6.447 1.00 49.38 165 ARG A O 1
ATOM 1352 N N . SER A 1 166 ? -26.257 -26.174 8.353 1.00 46.56 166 SER A N 1
ATOM 1353 C CA . SER A 1 166 ? -24.820 -26.027 8.100 1.00 46.56 166 SER A CA 1
ATOM 1354 C C . SER A 1 166 ? -23.911 -26.997 8.859 1.00 46.56 166 SER A C 1
ATOM 1356 O O . SER A 1 166 ? -22.737 -27.113 8.498 1.00 46.56 166 SER A O 1
ATOM 1358 N N . TRP A 1 167 ? -24.439 -27.694 9.867 1.00 50.03 167 TRP A N 1
ATOM 1359 C CA . TRP A 1 167 ? -23.686 -28.570 10.766 1.00 50.03 167 TRP A CA 1
ATOM 1360 C C . TRP A 1 167 ? -24.030 -30.039 10.489 1.00 50.03 167 TRP A C 1
ATOM 1362 O O . TRP A 1 167 ? -25.134 -30.488 10.785 1.00 50.03 167 TRP A O 1
ATOM 1372 N N . ALA A 1 168 ? -23.079 -30.776 9.913 1.00 53.75 168 ALA A N 1
ATOM 1373 C CA . ALA A 1 168 ? -23.140 -32.233 9.822 1.00 53.75 168 ALA A CA 1
ATOM 1374 C C . ALA A 1 168 ? -22.428 -32.855 11.032 1.00 53.75 168 ALA A C 1
ATOM 1376 O O . ALA A 1 168 ? -21.558 -32.223 11.639 1.00 53.75 168 ALA A O 1
ATOM 1377 N N . ALA A 1 169 ? -22.766 -34.098 11.362 1.00 56.62 169 ALA A N 1
ATOM 1378 C CA . ALA A 1 169 ? -22.007 -34.904 12.312 1.00 56.62 169 ALA A CA 1
ATOM 1379 C C . ALA A 1 169 ? -21.087 -35.871 11.558 1.00 56.62 169 ALA A C 1
ATOM 1381 O O . ALA A 1 169 ? -21.461 -36.424 10.521 1.00 56.62 169 ALA A O 1
ATOM 1382 N N . LEU A 1 170 ? -19.883 -36.099 12.089 1.00 55.16 170 LEU A N 1
ATOM 1383 C CA . LEU A 1 170 ? -19.004 -37.163 11.601 1.00 55.16 170 LEU A CA 1
ATOM 1384 C C . LEU A 1 170 ? -19.241 -38.437 12.400 1.00 55.16 170 LEU A C 1
ATOM 1386 O O . LEU A 1 170 ? -19.003 -38.454 13.609 1.00 55.16 170 LEU A O 1
ATOM 1390 N N . VAL A 1 171 ? -19.656 -39.508 11.727 1.00 58.09 171 VAL A N 1
ATOM 1391 C CA . VAL A 1 171 ? -19.941 -40.801 12.359 1.00 58.09 171 VAL A CA 1
ATOM 1392 C C . VAL A 1 171 ? -19.070 -41.910 11.781 1.00 58.09 171 VAL A C 1
ATOM 1394 O O . VAL A 1 171 ? -18.855 -41.946 10.563 1.00 58.09 171 VAL A O 1
ATOM 1397 N N . PRO A 1 172 ? -18.578 -42.839 12.624 1.00 56.78 172 PRO A N 1
ATOM 1398 C CA . PRO A 1 172 ? -17.914 -44.012 12.108 1.00 56.78 172 PRO A CA 1
ATOM 1399 C C . PRO A 1 172 ? -18.849 -44.887 11.275 1.00 56.78 172 PRO A C 1
ATOM 1401 O O . PRO A 1 172 ? -20.015 -45.054 11.634 1.00 56.78 172 PRO A O 1
ATOM 1404 N N . ARG A 1 173 ? -18.351 -45.456 10.171 1.00 54.28 173 ARG A N 1
ATOM 1405 C CA . ARG A 1 173 ? -19.188 -46.227 9.234 1.00 54.28 173 ARG A CA 1
ATOM 1406 C C . ARG A 1 173 ? -19.726 -47.515 9.861 1.00 54.28 173 ARG A C 1
ATOM 1408 O O . ARG A 1 173 ? -20.899 -47.828 9.681 1.00 54.28 173 ARG A O 1
ATOM 1415 N N . ASN A 1 174 ? -18.883 -48.234 10.602 1.00 55.94 174 ASN A N 1
ATOM 1416 C CA . ASN A 1 174 ? -19.252 -49.440 11.338 1.00 55.94 174 ASN A CA 1
ATOM 1417 C C . ASN A 1 174 ? -18.768 -49.382 12.789 1.00 55.94 174 ASN A C 1
ATOM 1419 O O . ASN A 1 174 ? -17.815 -48.679 13.126 1.00 55.94 174 ASN A O 1
ATOM 1423 N N . SER A 1 175 ? -19.362 -50.208 13.654 1.00 53.31 175 SER A N 1
ATOM 1424 C CA . SER A 1 175 ? -18.934 -50.307 15.051 1.00 53.31 175 SER A CA 1
ATOM 1425 C C . SER A 1 175 ? -17.543 -50.906 15.261 1.00 53.31 175 SER A C 1
ATOM 1427 O O . SER A 1 175 ? -16.957 -50.726 16.321 1.00 53.31 175 SER A O 1
ATOM 1429 N N . GLY A 1 176 ? -16.993 -51.596 14.262 1.00 57.03 176 GLY A N 1
ATOM 1430 C CA . GLY A 1 176 ? -15.608 -52.075 14.291 1.00 57.03 176 GLY A CA 1
ATOM 1431 C C . GLY A 1 176 ? -14.569 -50.980 14.027 1.00 57.03 176 GLY A C 1
ATOM 1432 O O . GLY A 1 176 ? -13.405 -51.167 14.355 1.00 57.03 176 GLY A O 1
ATOM 1433 N N . ASP A 1 177 ? -14.977 -49.831 13.478 1.00 56.41 177 ASP A N 1
ATOM 1434 C CA . ASP A 1 177 ? -14.046 -48.786 13.036 1.00 56.41 177 ASP A CA 1
ATOM 1435 C C . ASP A 1 177 ? -13.725 -47.770 14.145 1.00 56.41 177 ASP A C 1
ATOM 1437 O O . ASP A 1 177 ? -12.855 -46.923 13.970 1.00 56.41 177 ASP A O 1
ATOM 1441 N N . ALA A 1 178 ? -14.394 -47.828 15.303 1.00 57.78 178 ALA A N 1
ATOM 1442 C CA . ALA A 1 178 ? -14.225 -46.830 16.365 1.00 57.78 178 ALA A CA 1
ATOM 1443 C C . ALA A 1 178 ? -12.804 -46.763 16.939 1.00 57.78 178 ALA A C 1
ATOM 1445 O O . ALA A 1 178 ? -12.395 -45.701 17.395 1.00 57.78 178 ALA A O 1
ATOM 1446 N N . ASP A 1 179 ? -12.037 -47.849 16.859 1.00 64.00 179 ASP A N 1
ATOM 1447 C CA . ASP A 1 179 ? -10.642 -47.864 17.299 1.00 64.00 179 ASP A CA 1
ATOM 1448 C C . ASP A 1 179 ? -9.708 -47.157 16.302 1.00 64.00 179 ASP A C 1
ATOM 1450 O O . ASP A 1 179 ? -8.544 -46.911 16.623 1.00 64.00 179 ASP A O 1
ATOM 1454 N N . ALA A 1 180 ? -10.182 -46.863 15.089 1.00 63.62 180 ALA A N 1
ATOM 1455 C CA . ALA A 1 180 ? -9.450 -46.129 14.062 1.00 63.62 180 ALA A CA 1
ATOM 1456 C C . ALA A 1 180 ? -9.725 -44.618 14.088 1.00 63.62 180 ALA A C 1
ATOM 1458 O O . ALA A 1 180 ? -8.999 -43.882 13.427 1.00 63.62 180 ALA A O 1
ATOM 1459 N N . PHE A 1 181 ? -10.715 -44.147 14.859 1.00 64.38 181 PHE A N 1
ATOM 1460 C CA . PHE A 1 181 ? -11.078 -42.729 14.915 1.00 64.38 181 PHE A CA 1
ATOM 1461 C C . PHE A 1 181 ? -11.181 -42.199 16.345 1.00 64.38 181 PHE A C 1
ATOM 1463 O O . PHE A 1 181 ? -11.934 -42.713 17.172 1.00 64.38 181 PHE A O 1
ATOM 1470 N N . GLN A 1 182 ? -10.494 -41.091 16.604 1.00 69.25 182 GLN A N 1
ATOM 1471 C CA . GLN A 1 182 ? -10.555 -40.350 17.860 1.00 69.25 182 GLN A CA 1
ATOM 1472 C C . GLN A 1 182 ? -11.325 -39.042 17.661 1.00 69.25 182 GLN A C 1
ATOM 1474 O O . GLN A 1 182 ? -11.066 -38.295 16.722 1.00 69.25 182 GLN A O 1
ATOM 1479 N N . THR A 1 183 ? -12.271 -38.724 18.542 1.00 63.81 183 THR A N 1
ATOM 1480 C CA . THR A 1 183 ? -12.925 -37.408 18.510 1.00 63.81 183 THR A CA 1
ATOM 1481 C C . THR A 1 183 ? -11.959 -36.346 19.025 1.00 63.81 183 THR A C 1
ATOM 1483 O O . THR A 1 183 ? -11.494 -36.448 20.153 1.00 63.81 183 THR A O 1
ATOM 1486 N N . VAL A 1 184 ? -11.687 -35.326 18.210 1.00 60.31 184 VAL A N 1
ATOM 1487 C CA . VAL A 1 184 ? -10.823 -34.185 18.566 1.00 60.31 184 VAL A CA 1
ATOM 1488 C C . VAL A 1 184 ? -11.650 -33.001 19.049 1.00 60.31 184 VAL A C 1
ATOM 1490 O O . VAL A 1 184 ? -11.223 -32.272 19.934 1.00 60.31 184 VAL A O 1
ATOM 1493 N N . ALA A 1 185 ? -12.847 -32.809 18.489 1.00 58.94 185 ALA A N 1
ATOM 1494 C CA . ALA A 1 185 ? -13.759 -31.758 18.919 1.00 58.94 185 ALA A CA 1
ATOM 1495 C C . ALA A 1 185 ? -15.219 -32.181 18.711 1.00 58.94 185 ALA A C 1
ATOM 1497 O O . ALA A 1 185 ? -15.560 -32.787 17.690 1.00 58.94 185 ALA A O 1
ATOM 1498 N N . PHE A 1 186 ? -16.091 -31.850 19.661 1.00 58.16 186 PHE A N 1
ATOM 1499 C CA . PHE A 1 186 ? -17.524 -32.146 19.623 1.00 58.16 186 PHE A CA 1
ATOM 1500 C C . PHE A 1 186 ? -18.319 -30.996 20.255 1.00 58.16 186 PHE A C 1
ATOM 1502 O O . PHE A 1 186 ? -17.811 -30.360 21.168 1.00 58.16 186 PHE A O 1
ATOM 1509 N N . THR A 1 187 ? -19.539 -30.727 19.788 1.00 53.75 187 THR A N 1
ATOM 1510 C CA . THR A 1 187 ? -20.455 -29.717 20.368 1.00 53.75 187 THR A CA 1
ATOM 1511 C C . THR A 1 187 ? -21.661 -30.398 21.005 1.00 53.75 187 THR A C 1
ATOM 1513 O O . THR A 1 187 ? -22.013 -31.517 20.620 1.00 53.75 187 THR A O 1
ATOM 1516 N N . GLN A 1 188 ? -22.311 -29.721 21.946 1.00 51.34 188 GLN A N 1
ATOM 1517 C CA . GLN A 1 188 ? -23.623 -30.115 22.443 1.00 51.34 188 GLN A CA 1
ATOM 1518 C C . GLN A 1 188 ? -24.702 -29.711 21.430 1.00 51.34 188 GLN A C 1
ATOM 1520 O O . GLN A 1 188 ? -24.734 -28.590 20.922 1.00 51.34 188 GLN A O 1
ATOM 1525 N N . VAL A 1 189 ? -25.594 -30.643 21.134 1.00 52.53 189 VAL A N 1
ATOM 1526 C CA . VAL A 1 189 ? -26.801 -30.417 20.351 1.00 52.53 189 VAL A CA 1
ATOM 1527 C C . VAL A 1 189 ? -27.799 -29.676 21.245 1.00 52.53 189 VAL A C 1
ATOM 1529 O O . VAL A 1 189 ? -28.043 -30.121 22.369 1.00 52.53 189 VAL A O 1
ATOM 1532 N N . PRO A 1 190 ? -28.377 -28.553 20.791 1.00 44.34 190 PRO A N 1
ATOM 1533 C CA . PRO A 1 190 ? -29.325 -27.819 21.610 1.00 44.34 190 PRO A CA 1
ATOM 1534 C C . PRO A 1 190 ? -30.575 -28.651 21.909 1.00 44.34 190 PRO A C 1
ATOM 1536 O O . PRO A 1 190 ? -31.124 -29.290 21.011 1.00 44.34 190 PRO A O 1
ATOM 1539 N N . LEU A 1 191 ? -31.037 -28.603 23.159 1.00 45.16 191 LEU A N 1
ATOM 1540 C CA . LEU A 1 191 ? -32.298 -29.203 23.592 1.00 45.16 191 LEU A CA 1
ATOM 1541 C C . LEU A 1 191 ? -33.473 -28.460 22.934 1.00 45.16 191 LEU A C 1
ATOM 1543 O O . LEU A 1 191 ? -33.884 -27.391 23.381 1.00 45.16 191 LEU A O 1
ATOM 1547 N N . GLY A 1 192 ? -34.005 -29.016 21.846 1.00 43.47 192 GLY A N 1
ATOM 1548 C CA . GLY A 1 192 ? -35.364 -28.717 21.396 1.00 43.47 192 GLY A CA 1
ATOM 1549 C C . GLY A 1 192 ? -36.369 -29.497 22.244 1.00 43.47 192 GLY A C 1
ATOM 1550 O O . GLY A 1 192 ? -35.995 -30.472 22.889 1.00 43.47 192 GLY A O 1
ATOM 1551 N N . GLN A 1 193 ? -37.644 -29.092 22.265 1.00 41.22 193 GLN A N 1
ATOM 1552 C CA . GLN A 1 193 ? -38.731 -29.884 22.863 1.00 41.22 193 GLN A CA 1
ATOM 1553 C C . GLN A 1 193 ? -38.885 -31.217 22.123 1.00 41.22 193 GLN A C 1
ATOM 1555 O O . GLN A 1 193 ? -39.715 -31.374 21.227 1.00 41.22 193 GLN A O 1
ATOM 1560 N N . GLY A 1 194 ? -38.031 -32.158 22.487 1.00 37.25 194 GLY A N 1
ATOM 1561 C CA . GLY A 1 194 ? -37.849 -33.375 21.752 1.00 37.25 194 GLY A CA 1
ATOM 1562 C C . GLY A 1 194 ? -38.976 -34.356 21.934 1.00 37.25 194 GLY A C 1
ATOM 1563 O O . GLY A 1 194 ? -39.485 -34.560 23.042 1.00 37.25 194 GLY A O 1
ATOM 1564 N N . THR A 1 195 ? -39.334 -35.032 20.847 1.00 38.84 195 THR A N 1
ATOM 1565 C CA . THR A 1 195 ? -40.176 -36.227 20.944 1.00 38.84 195 THR A CA 1
ATOM 1566 C C . THR A 1 195 ? -39.499 -37.274 21.844 1.00 38.84 195 THR A C 1
ATOM 1568 O O . THR A 1 195 ? -38.282 -37.275 22.017 1.00 38.84 195 THR A O 1
ATOM 1571 N N . GLN A 1 196 ? -40.267 -38.208 22.423 1.00 37.56 196 GLN A N 1
ATOM 1572 C CA . GLN A 1 196 ? -39.759 -39.289 23.298 1.00 37.56 196 GLN A CA 1
ATOM 1573 C C . GLN A 1 196 ? -38.562 -40.088 22.722 1.00 37.56 196 GLN A C 1
ATOM 1575 O O . GLN A 1 196 ? -37.880 -40.784 23.477 1.00 37.56 196 GLN A O 1
ATOM 1580 N N . LEU A 1 197 ? -38.310 -40.003 21.408 1.00 36.81 197 LEU A N 1
ATOM 1581 C CA . LEU A 1 197 ? -37.160 -40.590 20.718 1.00 36.81 197 LEU A CA 1
ATOM 1582 C C . LEU A 1 197 ? -35.822 -39.906 21.053 1.00 36.81 197 LEU A C 1
ATOM 1584 O O . LEU A 1 197 ? -34.797 -40.581 21.100 1.00 36.81 197 LEU A O 1
ATOM 1588 N N . GLU A 1 198 ? -35.826 -38.599 21.317 1.00 37.41 198 GLU A N 1
ATOM 1589 C CA . GLU A 1 198 ? -34.616 -37.791 21.535 1.00 37.41 198 GLU A CA 1
ATOM 1590 C C . GLU A 1 198 ? -33.946 -38.119 22.880 1.00 37.41 198 GLU A C 1
ATOM 1592 O O . GLU A 1 198 ? -32.729 -38.053 23.017 1.00 37.41 198 GLU A O 1
ATOM 1597 N N . ARG A 1 199 ? -34.719 -38.644 23.839 1.00 38.91 199 ARG A N 1
ATOM 1598 C CA . ARG A 1 199 ? -34.257 -39.064 25.176 1.00 38.91 199 ARG A CA 1
ATOM 1599 C C . ARG A 1 199 ? -33.481 -40.395 25.203 1.00 38.91 199 ARG A C 1
ATOM 1601 O O . ARG A 1 199 ? -33.292 -40.959 26.276 1.00 38.91 199 ARG A O 1
ATOM 1608 N N . ARG A 1 200 ? -33.102 -40.968 24.049 1.00 37.12 200 ARG A N 1
ATOM 1609 C CA . ARG A 1 200 ? -32.541 -42.339 23.941 1.00 37.12 200 ARG A CA 1
ATOM 1610 C C . ARG A 1 200 ? -31.186 -42.439 23.225 1.00 37.12 200 ARG A C 1
ATOM 1612 O O . ARG A 1 200 ? -30.781 -43.538 22.849 1.00 37.12 200 ARG A O 1
ATOM 1619 N N . SER A 1 201 ? -30.465 -41.328 23.048 1.00 36.31 201 SER A N 1
ATOM 1620 C CA . SER A 1 201 ? -29.081 -41.367 22.550 1.00 36.31 201 SER A CA 1
ATOM 1621 C C . SER A 1 201 ? -28.165 -42.076 23.555 1.00 36.31 201 SER A C 1
ATOM 1623 O O . SER A 1 201 ? -28.106 -41.709 24.726 1.00 36.31 201 SER A O 1
ATOM 1625 N N . CYS A 1 202 ? -27.423 -43.092 23.107 1.00 35.81 202 CYS A N 1
ATOM 1626 C CA . CYS A 1 202 ? -26.585 -43.909 23.986 1.00 35.81 202 CYS A CA 1
ATOM 1627 C C . CYS A 1 202 ? -25.345 -43.203 24.560 1.00 35.81 202 CYS A C 1
ATOM 1629 O O . CYS A 1 202 ? -24.523 -43.869 25.191 1.00 35.81 202 CYS A O 1
ATOM 1631 N N . ALA A 1 203 ? -25.146 -41.909 24.300 1.00 39.03 203 ALA A N 1
ATOM 1632 C CA . ALA A 1 203 ? -23.969 -41.207 24.796 1.00 39.03 203 ALA A CA 1
ATOM 1633 C C . ALA A 1 203 ? -23.929 -41.196 26.336 1.00 39.03 203 ALA A C 1
ATOM 1635 O O . ALA A 1 203 ? -22.842 -41.294 26.893 1.00 39.03 203 ALA A O 1
ATOM 1636 N N . PHE A 1 204 ? -25.087 -41.172 27.020 1.00 38.12 204 PHE A N 1
ATOM 1637 C CA . PHE A 1 204 ? -25.152 -41.118 28.486 1.00 38.12 204 PHE A CA 1
ATOM 1638 C C . PHE A 1 204 ? -26.453 -41.692 29.041 1.00 38.12 204 PHE A C 1
ATOM 1640 O O . PHE A 1 204 ? -27.483 -41.031 29.055 1.00 38.12 204 PHE A O 1
ATOM 1647 N N . THR A 1 205 ? -26.408 -42.914 29.563 1.00 32.94 205 THR A N 1
ATOM 1648 C CA . THR A 1 205 ? -27.492 -43.430 30.422 1.00 32.94 205 THR A CA 1
ATOM 1649 C C . THR A 1 205 ? -27.053 -43.756 31.845 1.00 32.94 205 THR A C 1
ATOM 1651 O O . THR A 1 205 ? -27.889 -44.171 32.631 1.00 32.94 205 THR A O 1
ATOM 1654 N N . GLU A 1 206 ? -25.794 -43.512 32.223 1.00 37.59 206 GLU A N 1
ATOM 1655 C CA . GLU A 1 206 ? -25.314 -43.703 33.603 1.00 37.59 206 GLU A CA 1
ATOM 1656 C C . GLU A 1 206 ? -24.290 -42.616 33.980 1.00 37.59 206 GLU A C 1
ATOM 1658 O O . GLU A 1 206 ? -23.094 -42.865 34.081 1.00 37.59 206 GLU A O 1
ATOM 1663 N N . CYS A 1 207 ? -24.753 -41.379 34.179 1.00 35.62 207 CYS A N 1
ATOM 1664 C CA . CYS A 1 207 ? -23.990 -40.370 34.918 1.00 35.62 207 CYS A CA 1
ATOM 1665 C C . CYS A 1 207 ? -24.442 -40.365 36.378 1.00 35.62 207 CYS A C 1
ATOM 1667 O O . CYS A 1 207 ? -25.250 -39.548 36.808 1.00 35.62 207 CYS A O 1
ATOM 1669 N N . SER A 1 208 ? -23.875 -41.274 37.157 1.00 37.81 208 SER A N 1
ATOM 1670 C CA . SER A 1 208 ? -23.768 -41.123 38.603 1.00 37.81 208 SER A CA 1
ATOM 1671 C C . SER A 1 208 ? -22.495 -41.824 39.044 1.00 37.81 208 SER A C 1
ATOM 1673 O O . SER A 1 208 ? -22.375 -43.017 38.796 1.00 37.81 208 SER A O 1
ATOM 1675 N N . ILE A 1 209 ? -21.570 -41.068 39.644 1.00 36.66 209 ILE A N 1
ATOM 1676 C CA . ILE A 1 209 ? -20.749 -41.387 40.829 1.00 36.66 209 ILE A CA 1
ATOM 1677 C C . ILE A 1 209 ? -19.675 -40.275 40.949 1.00 36.66 209 ILE A C 1
ATOM 1679 O O . ILE A 1 209 ? -18.694 -40.233 40.216 1.00 36.66 209 ILE A O 1
ATOM 1683 N N . ASN A 1 210 ? -19.911 -39.369 41.907 1.00 34.81 210 ASN A N 1
ATOM 1684 C CA . ASN A 1 210 ? -18.957 -38.472 42.584 1.00 34.81 210 ASN A CA 1
ATOM 1685 C C . ASN A 1 210 ? -18.395 -37.220 41.855 1.00 34.81 210 ASN A C 1
ATOM 1687 O O . ASN A 1 210 ? -17.193 -37.057 41.690 1.00 34.81 210 ASN A O 1
ATOM 1691 N N . GLY A 1 211 ? -19.259 -36.225 41.617 1.00 39.94 211 GLY A N 1
ATOM 1692 C CA . GLY A 1 211 ? -19.175 -34.988 42.418 1.00 39.94 211 GLY A CA 1
ATOM 1693 C C . GLY A 1 211 ? -18.403 -33.741 41.946 1.00 39.94 211 GLY A C 1
ATOM 1694 O O . GLY A 1 211 ? -18.384 -32.794 42.726 1.00 39.94 211 GLY A O 1
ATOM 1695 N N . THR A 1 212 ? -17.809 -33.642 40.749 1.00 34.31 212 THR A N 1
ATOM 1696 C CA . THR A 1 212 ? -17.088 -32.390 40.370 1.00 34.31 212 THR A CA 1
ATOM 1697 C C . THR A 1 212 ? -17.378 -31.793 38.992 1.00 34.31 212 THR A C 1
ATOM 1699 O O . THR A 1 212 ? -17.009 -30.643 38.761 1.00 34.31 212 THR A O 1
ATOM 1702 N N . VAL A 1 213 ? -18.107 -32.473 38.103 1.00 37.00 213 VAL A N 1
ATOM 1703 C CA . VAL A 1 213 ? -18.594 -31.880 36.842 1.00 37.00 213 VAL A CA 1
ATOM 1704 C C . VAL A 1 213 ? -20.044 -32.310 36.635 1.00 37.00 213 VAL A C 1
ATOM 1706 O O . VAL A 1 213 ? -20.322 -33.482 36.397 1.00 37.00 213 VAL A O 1
ATOM 1709 N N . GLY A 1 214 ? -20.980 -31.374 36.796 1.00 36.34 214 GLY A N 1
ATOM 1710 C CA . GLY A 1 214 ? -22.400 -31.616 36.552 1.00 36.34 214 GLY A CA 1
ATOM 1711 C C . GLY A 1 214 ? -22.672 -31.702 35.054 1.00 36.34 214 GLY A C 1
ATOM 1712 O O . GLY A 1 214 ? -22.859 -30.674 34.411 1.00 36.34 214 GLY A O 1
ATOM 1713 N N . CYS A 1 215 ? -22.662 -32.909 34.495 1.00 38.34 215 CYS A N 1
ATOM 1714 C CA . CYS A 1 215 ? -23.206 -33.157 33.164 1.00 38.34 215 CYS A CA 1
ATOM 1715 C C . CYS A 1 215 ? -24.729 -33.289 33.282 1.00 38.34 215 CYS A C 1
ATOM 1717 O O . CYS A 1 215 ? -25.213 -34.128 34.041 1.00 38.34 215 CYS A O 1
ATOM 1719 N N . ASP A 1 216 ? -25.471 -32.461 32.550 1.00 41.16 216 ASP A N 1
ATOM 1720 C CA . ASP A 1 216 ? -26.923 -32.582 32.427 1.00 41.16 216 ASP A CA 1
ATOM 1721 C C . ASP A 1 216 ? -27.256 -33.885 31.682 1.00 41.16 216 ASP A C 1
ATOM 1723 O O . ASP A 1 216 ? -26.804 -34.096 30.554 1.00 41.16 216 ASP A O 1
ATOM 1727 N N . SER A 1 217 ? -28.005 -34.790 32.317 1.00 41.06 217 SER A N 1
ATOM 1728 C CA . SER A 1 217 ? -28.319 -36.124 31.782 1.00 41.06 217 SER A CA 1
ATOM 1729 C C . SER A 1 217 ? -29.172 -36.098 30.509 1.00 41.06 217 SER A C 1
ATOM 1731 O O . SER A 1 217 ? -29.357 -37.138 29.882 1.00 41.06 217 SER A O 1
ATOM 1733 N N . GLU A 1 218 ? -29.699 -34.931 30.130 1.00 43.31 218 GLU A N 1
ATOM 1734 C CA . GLU A 1 218 ? -30.497 -34.735 28.915 1.00 43.31 218 GLU A CA 1
ATOM 1735 C C . GLU A 1 218 ? -29.683 -34.192 27.721 1.00 43.31 218 GLU A C 1
ATOM 1737 O O . GLU A 1 218 ? -30.197 -34.106 26.605 1.00 43.31 218 GLU A O 1
ATOM 1742 N N . ALA A 1 219 ? -28.403 -33.853 27.908 1.00 44.16 219 ALA A N 1
ATOM 1743 C CA . ALA A 1 219 ? -27.576 -33.236 26.873 1.00 44.16 219 ALA A CA 1
ATOM 1744 C C . ALA A 1 219 ? -27.046 -34.245 25.830 1.00 44.16 219 ALA A C 1
ATOM 1746 O O . ALA A 1 219 ? -26.354 -35.214 26.150 1.00 44.16 219 ALA A O 1
ATOM 1747 N N . ILE A 1 220 ? -27.313 -33.985 24.546 1.00 50.91 220 ILE A N 1
ATOM 1748 C CA . ILE A 1 220 ? -26.815 -34.774 23.405 1.00 50.91 220 ILE A CA 1
ATOM 1749 C C . ILE A 1 220 ? -25.580 -34.081 22.820 1.00 50.91 220 ILE A C 1
ATOM 1751 O O . ILE A 1 220 ? -25.563 -32.862 22.719 1.00 50.91 220 ILE A O 1
ATOM 1755 N N . TYR A 1 221 ? -24.553 -34.828 22.401 1.00 51.78 221 TYR A N 1
ATOM 1756 C CA . TYR A 1 221 ? -23.314 -34.272 21.834 1.00 51.78 221 TYR A CA 1
ATOM 1757 C C . TYR A 1 221 ? -22.954 -34.930 20.495 1.00 51.78 221 TYR A C 1
ATOM 1759 O O . TYR A 1 221 ? -23.189 -36.124 20.305 1.00 51.78 221 TYR A O 1
ATOM 1767 N N . GLN A 1 222 ? -22.349 -34.165 19.580 1.00 57.84 222 GLN A N 1
ATOM 1768 C CA . GLN A 1 222 ? -21.955 -34.621 18.240 1.00 57.84 222 GLN A CA 1
ATOM 1769 C C . GLN A 1 222 ? -20.506 -34.256 17.888 1.00 57.84 222 GLN A C 1
ATOM 1771 O O . GLN A 1 222 ? -20.043 -33.151 18.177 1.00 57.84 222 GLN A O 1
ATOM 1776 N N . SER A 1 223 ? -19.792 -35.172 17.228 1.00 59.19 223 SER A N 1
ATOM 1777 C CA . SER A 1 223 ? -18.419 -34.973 16.744 1.00 59.19 223 SER A CA 1
ATOM 1778 C C . SER A 1 223 ? -18.365 -34.031 15.545 1.00 59.19 223 SER A C 1
ATOM 1780 O O . SER A 1 223 ? -18.972 -34.286 14.505 1.00 59.19 223 SER A O 1
ATOM 1782 N N . LEU A 1 224 ? -17.561 -32.978 15.681 1.00 60.62 224 LEU A N 1
ATOM 1783 C CA . LEU A 1 224 ? -17.280 -32.004 14.627 1.00 60.62 224 LEU A CA 1
ATOM 1784 C C . LEU A 1 224 ? -15.928 -32.222 13.962 1.00 60.62 224 LEU A C 1
ATOM 1786 O O . LEU A 1 224 ? -15.753 -31.879 12.794 1.00 60.62 224 LEU A O 1
ATOM 1790 N N . VAL A 1 225 ? -14.970 -32.749 14.724 1.00 66.69 225 VAL A N 1
ATOM 1791 C CA . VAL A 1 225 ? -13.631 -33.065 14.238 1.00 66.69 225 VAL A CA 1
ATOM 1792 C C . VAL A 1 225 ? -13.263 -34.471 14.691 1.00 66.69 225 VAL A C 1
ATOM 1794 O O . VAL A 1 225 ? -13.263 -34.754 15.893 1.00 66.69 225 VAL A O 1
ATOM 1797 N N . LEU A 1 226 ? -12.952 -35.349 13.738 1.00 68.50 226 LEU A N 1
ATOM 1798 C CA . LEU A 1 226 ? -12.396 -36.678 14.001 1.00 68.50 226 LEU A CA 1
ATOM 1799 C C . LEU A 1 226 ? -10.939 -36.731 13.548 1.00 68.50 226 LEU A C 1
ATOM 1801 O O . LEU A 1 226 ? -10.608 -36.277 12.457 1.00 68.50 226 LEU A O 1
ATOM 1805 N N . LYS A 1 227 ? -10.086 -37.339 14.361 1.00 71.69 227 LYS A N 1
ATOM 1806 C CA . LYS A 1 227 ? -8.760 -37.802 13.982 1.00 71.69 227 LYS A CA 1
ATOM 1807 C C . LYS A 1 227 ? -8.871 -39.242 13.490 1.00 71.69 227 LYS A C 1
ATOM 1809 O O . LYS A 1 227 ? -9.208 -40.128 14.267 1.00 71.69 227 LYS A O 1
ATOM 1814 N N . ASP A 1 228 ? -8.601 -39.463 12.213 1.00 72.81 228 ASP A N 1
ATOM 1815 C CA . ASP A 1 228 ? -8.284 -40.777 11.654 1.00 72.81 228 ASP A CA 1
ATOM 1816 C C . ASP A 1 228 ? -6.871 -41.152 12.103 1.00 72.81 228 ASP A C 1
ATOM 1818 O O . ASP A 1 228 ? -5.913 -40.422 11.840 1.00 72.81 228 ASP A O 1
ATOM 1822 N N . MET A 1 229 ? -6.747 -42.275 12.800 1.00 73.75 229 MET A N 1
ATOM 1823 C CA . MET A 1 229 ? -5.479 -42.784 13.320 1.00 73.75 229 MET A CA 1
ATOM 1824 C C . MET A 1 229 ? -4.647 -43.499 12.245 1.00 73.75 229 MET A C 1
ATOM 1826 O O . MET A 1 229 ? -3.581 -44.021 12.558 1.00 73.75 229 MET A O 1
ATOM 1830 N N . GLY A 1 230 ? -5.135 -43.590 11.002 1.00 68.56 230 GLY A N 1
ATOM 1831 C CA . GLY A 1 230 ? -4.409 -44.210 9.895 1.00 68.56 230 GLY A CA 1
ATOM 1832 C C . GLY A 1 230 ? -4.271 -45.724 10.021 1.00 68.56 230 GLY A C 1
ATOM 1833 O O . GLY A 1 230 ? -3.405 -46.322 9.392 1.00 68.56 230 GLY A O 1
ATOM 1834 N N . LYS A 1 231 ? -5.121 -46.384 10.820 1.00 71.19 231 LYS A N 1
ATOM 1835 C CA . LYS A 1 231 ? -5.039 -47.840 11.054 1.00 71.19 231 LYS A CA 1
ATOM 1836 C C . LYS A 1 231 ? -5.265 -48.687 9.797 1.00 71.19 231 LYS A C 1
ATOM 1838 O O . LYS A 1 231 ? -4.882 -49.852 9.783 1.00 71.19 231 LYS A O 1
ATOM 1843 N N . PHE A 1 232 ? -5.904 -48.127 8.770 1.00 64.56 232 PHE A N 1
ATOM 1844 C CA . PHE A 1 232 ? -6.283 -48.861 7.562 1.00 64.56 232 PHE A CA 1
ATOM 1845 C C . PHE A 1 232 ? -5.311 -48.687 6.395 1.00 64.56 232 PHE A C 1
ATOM 1847 O O . PHE A 1 232 ? -5.118 -49.628 5.631 1.00 64.56 232 PHE A O 1
ATOM 1854 N N . ASP A 1 233 ? -4.729 -47.502 6.238 1.00 60.81 233 ASP A N 1
ATOM 1855 C CA . ASP A 1 233 ? -3.876 -47.143 5.098 1.00 60.81 233 ASP A CA 1
ATOM 1856 C C . ASP A 1 233 ? -2.553 -46.478 5.507 1.00 60.81 233 ASP A C 1
ATOM 1858 O O . ASP A 1 233 ? -1.770 -46.079 4.648 1.00 60.81 233 ASP A O 1
ATOM 1862 N N . GLY A 1 234 ? -2.286 -46.390 6.812 1.00 63.03 234 GLY A N 1
ATOM 1863 C CA . GLY A 1 234 ? -1.074 -45.808 7.374 1.00 63.03 234 GLY A CA 1
ATOM 1864 C C . GLY A 1 234 ? -1.072 -44.282 7.449 1.00 63.03 234 GLY A C 1
ATOM 1865 O O . GLY A 1 234 ? -0.047 -43.727 7.832 1.00 63.03 234 GLY A O 1
ATOM 1866 N N . ILE A 1 235 ? -2.168 -43.595 7.101 1.00 60.59 235 ILE A N 1
ATOM 1867 C CA . ILE A 1 235 ? -2.204 -42.129 6.983 1.00 60.59 235 ILE A CA 1
ATOM 1868 C C . ILE A 1 235 ? -3.077 -41.516 8.085 1.00 60.59 235 ILE A C 1
ATOM 1870 O O . ILE A 1 235 ? -4.283 -41.749 8.138 1.00 60.59 235 ILE A O 1
ATOM 1874 N N . GLU A 1 236 ? -2.495 -40.674 8.942 1.00 70.31 236 GLU A N 1
ATOM 1875 C CA . GLU A 1 236 ? -3.254 -39.942 9.966 1.00 70.31 236 GLU A CA 1
ATOM 1876 C C . GLU A 1 236 ? -3.960 -38.716 9.369 1.00 70.31 236 GLU A C 1
ATOM 1878 O O . GLU A 1 236 ? -3.386 -37.966 8.572 1.00 70.31 236 GLU A O 1
ATOM 1883 N N . ARG A 1 237 ? -5.211 -38.455 9.764 1.00 69.50 237 ARG A N 1
ATOM 1884 C CA . ARG A 1 237 ? -6.006 -37.364 9.172 1.00 69.50 237 ARG A CA 1
ATOM 1885 C C . ARG A 1 237 ? -6.850 -36.622 10.192 1.00 69.50 237 ARG A C 1
ATOM 1887 O O . ARG A 1 237 ? -7.359 -37.232 11.120 1.00 69.50 237 ARG A O 1
ATOM 1894 N N . LEU A 1 238 ? -7.090 -35.332 9.964 1.00 69.06 238 LEU A N 1
ATOM 1895 C CA . LEU A 1 238 ? -8.179 -34.591 10.612 1.00 69.06 238 LEU A CA 1
ATOM 1896 C C . LEU A 1 238 ? -9.344 -34.418 9.648 1.00 69.06 238 LEU A C 1
ATOM 1898 O O . LEU A 1 238 ? -9.177 -33.885 8.550 1.00 69.06 238 LEU A O 1
ATOM 1902 N N . LEU A 1 239 ? -10.523 -34.839 10.086 1.00 67.06 239 LEU A N 1
ATOM 1903 C CA . LEU A 1 239 ? -11.775 -34.782 9.350 1.00 67.06 239 LEU A CA 1
ATOM 1904 C C . LEU A 1 239 ? -12.670 -33.727 9.995 1.00 67.06 239 LEU A C 1
ATOM 1906 O O . LEU A 1 239 ? -12.975 -33.844 11.178 1.00 67.06 239 LEU A O 1
ATOM 1910 N N . PHE A 1 240 ? -13.112 -32.728 9.230 1.00 66.94 240 PHE A N 1
ATOM 1911 C CA . PHE A 1 240 ? -14.011 -31.671 9.708 1.00 66.94 240 PHE A CA 1
ATOM 1912 C C . PHE A 1 240 ? -15.426 -31.858 9.159 1.00 66.94 240 PHE A C 1
ATOM 1914 O O . PHE A 1 240 ? -15.621 -31.974 7.947 1.00 66.94 240 PHE A O 1
ATOM 1921 N N . ALA A 1 241 ? -16.427 -31.817 10.035 1.00 60.38 241 ALA A N 1
ATOM 1922 C CA . ALA A 1 241 ? -17.847 -31.960 9.699 1.00 60.38 241 ALA A CA 1
ATOM 1923 C C . ALA A 1 241 ? -18.461 -30.710 9.018 1.00 60.38 241 ALA A C 1
ATOM 1925 O O . ALA A 1 241 ? -19.623 -30.694 8.624 1.00 60.38 241 ALA A O 1
ATOM 1926 N N . TYR A 1 242 ? -17.675 -29.641 8.876 1.00 59.97 242 TYR A N 1
ATOM 1927 C CA . TYR A 1 242 ? -18.091 -28.334 8.368 1.00 59.97 242 TYR A CA 1
ATOM 1928 C C . TYR A 1 242 ? -17.037 -27.754 7.416 1.00 59.97 242 TYR A C 1
ATOM 1930 O O . TYR A 1 242 ? -15.894 -28.221 7.391 1.00 59.97 242 TYR A O 1
ATOM 1938 N N . ARG A 1 243 ? -17.378 -26.695 6.662 1.00 53.38 243 ARG A N 1
ATOM 1939 C CA . ARG A 1 243 ? -16.340 -25.920 5.962 1.00 53.38 243 ARG A CA 1
ATOM 1940 C C . ARG A 1 243 ? -15.677 -24.945 6.941 1.00 53.38 243 ARG A C 1
ATOM 1942 O O . ARG A 1 243 ? -16.391 -24.227 7.642 1.00 53.38 243 ARG A O 1
ATOM 1949 N N . PRO A 1 244 ? -14.339 -24.882 7.014 1.00 50.38 244 PRO A N 1
ATOM 1950 C CA . PRO A 1 244 ? -13.654 -23.935 7.870 1.00 50.38 244 PRO A CA 1
ATOM 1951 C C . PRO A 1 244 ? -13.973 -22.511 7.436 1.00 50.38 244 PRO A C 1
ATOM 1953 O O . PRO A 1 244 ? -14.243 -22.263 6.260 1.00 50.38 244 PRO A O 1
ATOM 1956 N N . LEU A 1 245 ? -13.881 -21.575 8.382 1.00 51.31 245 LEU A N 1
ATOM 1957 C CA . LEU A 1 245 ? -14.137 -20.147 8.164 1.00 51.31 245 LEU A CA 1
ATOM 1958 C C . LEU A 1 245 ? -15.606 -19.800 7.869 1.00 51.31 245 LEU A C 1
ATOM 1960 O O . LEU A 1 245 ? -15.889 -18.653 7.542 1.00 51.31 245 LEU A O 1
ATOM 1964 N N . GLN A 1 246 ? -16.543 -20.749 8.007 1.00 52.81 246 GLN A N 1
ATOM 1965 C CA . GLN A 1 246 ? -17.974 -20.427 7.987 1.00 52.81 246 GLN A CA 1
ATOM 1966 C C . GLN A 1 246 ? -18.387 -19.665 9.247 1.00 52.81 246 GLN A C 1
ATOM 1968 O O . GLN A 1 246 ? -19.208 -18.766 9.152 1.00 52.81 246 GLN A O 1
ATOM 1973 N N . HIS A 1 247 ? -17.782 -19.991 10.396 1.00 62.38 247 HIS A N 1
ATOM 1974 C CA . HIS A 1 247 ? -18.017 -19.344 11.689 1.00 62.38 247 HIS A CA 1
ATOM 1975 C C . HIS A 1 247 ? -16.705 -19.102 12.441 1.00 62.38 247 HIS A C 1
ATOM 1977 O O . HIS A 1 247 ? -15.726 -19.844 12.276 1.00 62.38 247 HIS A O 1
ATOM 1983 N N . TRP A 1 248 ? -16.687 -18.137 13.355 1.00 66.62 248 TRP A N 1
ATOM 1984 C CA . TRP A 1 248 ? -15.506 -17.852 14.167 1.00 66.62 248 TRP A CA 1
ATOM 1985 C C . TRP A 1 248 ? -15.050 -19.066 14.999 1.00 66.62 248 TRP A C 1
ATOM 1987 O O . TRP A 1 248 ? -13.857 -19.372 15.048 1.00 66.62 248 TRP A O 1
ATOM 1997 N N . SER A 1 249 ? -15.989 -19.837 15.567 1.00 65.81 249 SER A N 1
ATOM 1998 C CA . SER A 1 249 ? -15.654 -21.009 16.394 1.00 65.81 249 SER A CA 1
ATOM 1999 C C . SER A 1 249 ? -14.986 -22.120 15.579 1.00 65.81 249 SER A C 1
ATOM 2001 O O . SER A 1 249 ? -14.005 -22.718 16.014 1.00 65.81 249 SER A O 1
ATOM 2003 N N . THR A 1 250 ? -15.445 -22.330 14.342 1.00 64.31 250 THR A N 1
ATOM 2004 C CA . THR A 1 250 ? -14.840 -23.286 13.402 1.00 64.31 250 THR A CA 1
ATOM 2005 C C . THR A 1 250 ? -13.423 -22.889 12.991 1.00 64.31 250 THR A C 1
ATOM 2007 O O . THR A 1 250 ? -12.590 -23.753 12.714 1.00 64.31 250 THR A O 1
ATOM 2010 N N . SER A 1 251 ? -13.137 -21.584 12.981 1.00 65.00 251 SER A N 1
ATOM 2011 C CA . SER A 1 251 ? -11.818 -21.034 12.663 1.00 65.00 251 SER A CA 1
ATOM 2012 C C . SER A 1 251 ? -10.819 -21.266 13.796 1.00 65.00 251 SER A C 1
ATOM 2014 O O . SER A 1 251 ? -9.671 -21.619 13.532 1.00 65.00 251 SER A O 1
ATOM 2016 N N . LEU A 1 252 ? -11.263 -21.119 15.049 1.00 67.44 252 LEU A N 1
ATOM 2017 C CA . LEU A 1 252 ? -10.466 -21.450 16.232 1.00 67.44 252 LEU A CA 1
ATOM 2018 C C . LEU A 1 252 ? -10.196 -22.945 16.344 1.00 67.44 252 LEU A C 1
ATOM 2020 O O . LEU A 1 252 ? -9.061 -23.331 16.586 1.00 67.44 252 LEU A O 1
ATOM 2024 N N . LEU A 1 253 ? -11.207 -23.779 16.098 1.00 67.19 253 LEU A N 1
ATOM 2025 C CA . LEU A 1 253 ? -11.039 -25.231 16.081 1.00 67.19 253 LEU A CA 1
ATOM 2026 C C . LEU A 1 253 ? -10.064 -25.698 15.010 1.00 67.19 253 LEU A C 1
ATOM 2028 O O . LEU A 1 253 ? -9.268 -26.595 15.259 1.00 67.19 253 LEU A O 1
ATOM 2032 N N . LEU A 1 254 ? -10.112 -25.092 13.821 1.00 65.31 254 LEU A N 1
ATOM 2033 C CA . LEU A 1 254 ? -9.118 -25.368 12.792 1.00 65.31 254 LEU A CA 1
ATOM 2034 C C . LEU A 1 254 ? -7.711 -24.993 13.281 1.00 65.31 254 LEU A C 1
ATOM 2036 O O . LEU A 1 254 ? -6.782 -25.759 13.058 1.00 65.31 254 LEU A O 1
ATOM 2040 N N . ASN A 1 255 ? -7.553 -23.844 13.945 1.00 66.81 255 ASN A N 1
ATOM 2041 C CA . ASN A 1 255 ? -6.268 -23.418 14.504 1.00 66.81 255 ASN A CA 1
ATOM 2042 C C . ASN A 1 255 ? -5.764 -24.399 15.582 1.00 66.81 255 ASN A C 1
ATOM 2044 O O . ASN A 1 255 ? -4.648 -24.895 15.472 1.00 66.81 255 ASN A O 1
ATOM 2048 N N . ASP A 1 256 ? -6.610 -24.759 16.549 1.00 69.88 256 ASP A N 1
ATOM 2049 C CA . ASP A 1 256 ? -6.297 -25.750 17.588 1.00 69.88 256 ASP A CA 1
ATOM 2050 C C . ASP A 1 256 ? -5.902 -27.105 16.992 1.00 69.88 256 ASP A C 1
ATOM 2052 O O . ASP A 1 256 ? -4.884 -27.682 17.365 1.00 69.88 256 ASP A O 1
ATOM 2056 N N . ALA A 1 257 ? -6.666 -27.590 16.012 1.00 65.69 257 ALA A N 1
ATOM 2057 C CA . ALA A 1 257 ? -6.412 -28.868 15.362 1.00 65.69 257 ALA A CA 1
ATOM 2058 C C . ALA A 1 257 ? -5.107 -28.858 14.547 1.00 65.69 257 ALA A C 1
ATOM 2060 O O . ALA A 1 257 ? -4.361 -29.836 14.561 1.00 65.69 257 ALA A O 1
ATOM 2061 N N . ILE A 1 258 ? -4.806 -27.744 13.873 1.00 63.00 258 ILE A N 1
ATOM 2062 C CA . ILE A 1 258 ? -3.513 -27.512 13.225 1.00 63.00 258 ILE A CA 1
ATOM 2063 C C . ILE A 1 258 ? -2.402 -27.565 14.273 1.00 63.00 258 ILE A C 1
ATOM 2065 O O . ILE A 1 258 ? -1.470 -28.348 14.120 1.00 63.00 258 ILE A O 1
ATOM 2069 N N . HIS A 1 259 ? -2.513 -26.801 15.359 1.00 65.00 259 HIS A N 1
ATOM 2070 C CA . HIS A 1 259 ? -1.492 -26.793 16.399 1.00 65.00 259 HIS A CA 1
ATOM 2071 C C . HIS A 1 259 ? -1.259 -28.202 16.962 1.00 65.00 259 HIS A C 1
ATOM 2073 O O . HIS A 1 259 ? -0.112 -28.626 17.038 1.00 65.00 259 HIS A O 1
ATOM 2079 N N . HIS A 1 260 ? -2.321 -28.950 17.273 1.00 66.88 260 HIS A N 1
ATOM 2080 C CA . HIS A 1 260 ? -2.244 -30.331 17.760 1.00 66.88 260 HIS A CA 1
ATOM 2081 C C . HIS A 1 260 ? -1.525 -31.279 16.781 1.00 66.88 260 HIS A C 1
ATOM 2083 O O . HIS A 1 260 ? -0.750 -32.138 17.189 1.00 66.88 260 HIS A O 1
ATOM 2089 N N . PHE A 1 261 ? -1.744 -31.128 15.472 1.00 61.00 261 PHE A N 1
ATOM 2090 C CA . PHE A 1 261 ? -1.090 -31.974 14.464 1.00 61.00 261 PHE A CA 1
ATOM 2091 C C . PHE A 1 261 ? 0.378 -31.615 14.206 1.00 61.00 261 PHE A C 1
ATOM 2093 O O . PHE A 1 261 ? 1.129 -32.446 13.685 1.00 61.00 261 PHE A O 1
ATOM 2100 N N . PHE A 1 262 ? 0.780 -30.393 14.560 1.00 59.53 262 PHE A N 1
ATOM 2101 C CA . PHE A 1 262 ? 2.075 -29.801 14.235 1.00 59.53 262 PHE A CA 1
ATOM 2102 C C . PHE A 1 262 ? 2.937 -29.468 15.468 1.00 59.53 262 PHE A C 1
ATOM 2104 O O . PHE A 1 262 ? 3.932 -28.762 15.299 1.00 59.53 262 PHE A O 1
ATOM 2111 N N . GLU A 1 263 ? 2.603 -29.975 16.667 1.00 56.84 263 GLU A N 1
ATOM 2112 C CA . GLU A 1 263 ? 3.266 -29.625 17.946 1.00 56.84 263 GLU A CA 1
ATOM 2113 C C . GLU A 1 263 ? 4.796 -29.795 17.925 1.00 56.84 263 GLU A C 1
ATOM 2115 O O . GLU A 1 263 ? 5.502 -28.979 18.512 1.00 56.84 263 GLU A O 1
ATOM 2120 N N . ASP A 1 264 ? 5.314 -30.780 17.181 1.00 51.72 264 ASP A N 1
ATOM 2121 C CA . ASP A 1 264 ? 6.755 -31.073 17.079 1.00 51.72 264 ASP A CA 1
ATOM 2122 C C . ASP A 1 264 ? 7.475 -30.325 15.943 1.00 51.72 264 ASP A C 1
ATOM 2124 O O . ASP A 1 264 ? 8.669 -30.517 15.698 1.00 51.72 264 ASP A O 1
ATOM 2128 N N . SER A 1 265 ? 6.759 -29.494 15.186 1.00 48.59 265 SER A N 1
ATOM 2129 C CA . SER A 1 265 ? 7.302 -28.854 13.995 1.00 48.59 265 SER A CA 1
ATOM 2130 C C . SER A 1 265 ? 7.630 -27.387 14.266 1.00 48.59 265 SER A C 1
ATOM 2132 O O . SER A 1 265 ? 6.757 -26.580 14.578 1.00 48.59 265 SER A O 1
ATOM 2134 N N . ALA A 1 266 ? 8.884 -26.991 14.029 1.00 44.00 266 ALA A N 1
ATOM 2135 C CA . ALA A 1 266 ? 9.320 -25.587 13.969 1.00 44.00 266 ALA A CA 1
ATOM 2136 C C . ALA A 1 266 ? 8.659 -24.782 12.812 1.00 44.00 266 ALA A C 1
ATOM 2138 O O . ALA A 1 266 ? 9.193 -23.779 12.353 1.00 44.00 266 ALA A O 1
ATOM 2139 N N . VAL A 1 267 ? 7.534 -25.270 12.278 1.00 45.56 267 VAL A N 1
ATOM 2140 C CA . VAL A 1 267 ? 6.872 -24.862 11.033 1.00 45.56 267 VAL A CA 1
ATOM 2141 C C . VAL A 1 267 ? 5.714 -23.899 11.291 1.00 45.56 267 VAL A C 1
ATOM 2143 O O . VAL A 1 267 ? 5.297 -23.196 10.370 1.00 45.56 267 VAL A O 1
ATOM 2146 N N . LEU A 1 268 ? 5.221 -23.798 12.530 1.00 50.16 268 LEU A N 1
ATOM 2147 C CA . LEU A 1 268 ? 4.259 -22.766 12.920 1.00 50.16 268 LEU A CA 1
ATOM 2148 C C . LEU A 1 268 ? 4.981 -21.415 13.093 1.00 50.16 268 LEU A C 1
ATOM 2150 O O . LEU A 1 268 ? 5.011 -20.839 14.173 1.00 50.16 268 LEU A O 1
ATOM 2154 N N . GLU A 1 269 ? 5.559 -20.893 12.007 1.00 45.16 269 GLU A N 1
ATOM 2155 C CA . GLU A 1 269 ? 6.208 -19.569 11.937 1.00 45.16 269 GLU A CA 1
ATOM 2156 C C . GLU A 1 269 ? 5.260 -18.431 12.384 1.00 45.16 269 GLU A C 1
ATOM 2158 O O . GLU A 1 269 ? 5.706 -17.348 12.753 1.00 45.16 269 GLU A O 1
ATOM 2163 N N . TYR A 1 270 ? 3.949 -18.704 12.407 1.00 53.19 270 TYR A N 1
ATOM 2164 C CA . TYR A 1 270 ? 2.875 -17.779 12.760 1.00 53.19 270 TYR A CA 1
ATOM 2165 C C . TYR A 1 270 ? 1.930 -18.332 13.842 1.00 53.19 270 TYR A C 1
ATOM 2167 O O . TYR A 1 270 ? 0.708 -18.256 13.690 1.00 53.19 270 TYR A O 1
ATOM 2175 N N . ASP A 1 271 ? 2.456 -18.886 14.940 1.00 62.22 271 ASP A N 1
ATOM 2176 C CA . ASP A 1 271 ? 1.631 -19.036 16.148 1.00 62.22 271 ASP A CA 1
ATOM 2177 C C . ASP A 1 271 ? 1.280 -17.642 16.702 1.00 62.22 271 ASP A C 1
ATOM 2179 O O . ASP A 1 271 ? 2.127 -16.905 17.210 1.00 62.22 271 ASP A O 1
ATOM 2183 N N . LEU A 1 272 ? 0.007 -17.259 16.572 1.00 67.94 272 LEU A N 1
ATOM 2184 C CA . LEU A 1 272 ? -0.515 -15.980 17.064 1.00 67.94 272 LEU A CA 1
ATOM 2185 C C . LEU A 1 272 ? -0.632 -15.951 18.598 1.00 67.94 272 LEU A C 1
ATOM 2187 O O . LEU A 1 272 ? -0.857 -14.884 19.176 1.00 67.94 272 LEU A O 1
ATOM 2191 N N . GLY A 1 273 ? -0.532 -17.110 19.253 1.00 75.06 273 GLY A N 1
ATOM 2192 C CA . GLY A 1 273 ? -0.725 -17.280 20.684 1.00 75.06 273 GLY A CA 1
ATOM 2193 C C . GLY A 1 273 ? -2.125 -16.884 21.160 1.00 75.06 273 GLY A C 1
ATOM 2194 O O . GLY A 1 273 ? -3.035 -16.586 20.381 1.00 75.06 273 GLY A O 1
ATOM 2195 N N . LEU A 1 274 ? -2.295 -16.839 22.484 1.00 83.12 274 LEU A N 1
ATOM 2196 C CA . LEU A 1 274 ? -3.560 -16.459 23.130 1.00 83.12 274 LEU A CA 1
ATOM 2197 C C . LEU A 1 274 ? -3.641 -14.971 23.502 1.00 83.12 274 LEU A C 1
ATOM 2199 O O . LEU A 1 274 ? -4.696 -14.499 23.919 1.00 83.12 274 LEU A O 1
ATOM 2203 N N . LEU A 1 275 ? -2.542 -14.222 23.400 1.00 88.69 275 LEU A N 1
ATOM 2204 C CA . LEU A 1 275 ? -2.508 -12.811 23.786 1.00 88.69 275 LEU A CA 1
ATOM 2205 C C . LEU A 1 275 ? -3.019 -11.921 22.649 1.00 88.69 275 LEU A C 1
ATOM 2207 O O . LEU A 1 275 ? -2.654 -12.106 21.487 1.00 88.69 275 LEU A O 1
ATOM 2211 N N . ARG A 1 276 ? -3.859 -10.943 22.990 1.00 91.56 276 ARG A N 1
ATOM 2212 C CA . ARG A 1 276 ? -4.366 -9.907 22.085 1.00 91.56 276 ARG A CA 1
ATOM 2213 C C . ARG A 1 276 ? -4.106 -8.541 22.693 1.00 91.56 276 ARG A C 1
ATOM 2215 O O . ARG A 1 276 ? -4.721 -8.166 23.686 1.00 91.56 276 ARG A O 1
ATOM 2222 N N . TYR A 1 277 ? -3.190 -7.793 22.100 1.00 95.25 277 TYR A N 1
ATOM 2223 C CA . TYR A 1 277 ? -2.901 -6.433 22.516 1.00 95.25 277 TYR A CA 1
ATOM 2224 C C . TYR A 1 277 ? -3.936 -5.477 21.934 1.00 95.25 277 TYR A C 1
ATOM 2226 O O . TYR A 1 277 ? -4.183 -5.490 20.726 1.00 95.25 277 TYR A O 1
ATOM 2234 N N . VAL A 1 278 ? -4.536 -4.659 22.794 1.00 95.69 278 VAL A N 1
ATOM 2235 C CA . VAL A 1 278 ? -5.602 -3.722 22.443 1.00 95.69 278 VAL A CA 1
ATOM 2236 C C . VAL A 1 278 ? -5.201 -2.307 22.840 1.00 95.69 278 VAL A C 1
ATOM 2238 O O . VAL A 1 278 ? -4.828 -2.030 23.981 1.00 95.69 278 VAL A O 1
ATOM 2241 N N . HIS A 1 279 ? -5.308 -1.410 21.870 1.00 96.25 279 HIS A N 1
ATOM 2242 C CA . HIS A 1 279 ? -5.120 0.025 22.000 1.00 96.25 279 HIS A CA 1
ATOM 2243 C C . HIS A 1 279 ? -6.343 0.727 21.425 1.00 96.25 279 HIS A C 1
ATOM 2245 O O . HIS A 1 279 ? -6.836 0.313 20.375 1.00 96.25 279 HIS A O 1
ATOM 2251 N N . ILE A 1 280 ? -6.849 1.748 22.115 1.00 96.94 280 ILE A N 1
ATOM 2252 C CA . ILE A 1 280 ? -8.042 2.485 21.694 1.00 96.94 280 ILE A CA 1
ATOM 2253 C C . ILE A 1 280 ? -7.722 3.972 21.753 1.00 96.94 280 ILE A C 1
ATOM 2255 O O . ILE A 1 280 ? -7.492 4.527 22.832 1.00 96.94 280 ILE A O 1
ATOM 2259 N N . ASP A 1 281 ? -7.719 4.572 20.572 1.00 97.31 281 ASP A N 1
ATOM 2260 C CA . ASP A 1 281 ? -7.594 6.004 20.366 1.00 97.31 281 ASP A CA 1
ATOM 2261 C C . ASP A 1 281 ? -8.988 6.620 20.244 1.00 97.31 281 ASP A C 1
ATOM 2263 O O . ASP A 1 281 ? -9.819 6.122 19.480 1.00 97.31 281 ASP A O 1
ATOM 2267 N N . ILE A 1 282 ? -9.217 7.712 20.966 1.00 97.56 282 ILE A N 1
ATOM 2268 C CA . ILE A 1 282 ? -10.376 8.595 20.857 1.00 97.56 282 ILE A CA 1
ATOM 2269 C C . ILE A 1 282 ? -9.905 9.835 20.097 1.00 97.56 282 ILE A C 1
ATOM 2271 O O . ILE A 1 282 ? -9.321 10.742 20.686 1.00 97.56 282 ILE A O 1
ATOM 2275 N N . ASP A 1 283 ? -10.108 9.846 18.784 1.00 97.19 283 ASP A N 1
ATOM 2276 C CA . ASP A 1 283 ? -9.807 10.997 17.933 1.00 97.19 283 ASP A CA 1
ATOM 2277 C C . ASP A 1 283 ? -10.844 12.118 18.166 1.00 97.19 283 ASP A C 1
ATOM 2279 O O . ASP A 1 283 ? -11.870 11.921 18.826 1.00 97.19 283 ASP A O 1
ATOM 2283 N N . ASP A 1 284 ? -10.601 13.296 17.594 1.00 96.62 284 ASP A N 1
ATOM 2284 C CA . ASP A 1 284 ? -11.556 14.414 17.546 1.00 96.62 284 ASP A CA 1
ATOM 2285 C C . ASP A 1 284 ? -11.955 15.005 18.914 1.00 96.62 284 ASP A C 1
ATOM 2287 O O . ASP A 1 284 ? -13.030 15.595 19.060 1.00 96.62 284 ASP A O 1
ATOM 2291 N N . VAL A 1 285 ? -11.104 14.890 19.938 1.00 97.62 285 VAL A N 1
ATOM 2292 C CA . VAL A 1 285 ? -11.382 15.475 21.257 1.00 97.62 285 VAL A CA 1
ATOM 2293 C C . VAL A 1 285 ? -11.494 16.996 21.141 1.00 97.62 285 VAL A C 1
ATOM 2295 O O . VAL A 1 285 ? -10.590 17.662 20.630 1.00 97.62 285 VAL A O 1
ATOM 2298 N N . PHE A 1 286 ? -12.630 17.506 21.631 1.00 96.62 286 PHE A N 1
ATOM 2299 C CA . PHE A 1 286 ? -13.160 18.869 21.493 1.00 96.62 286 PHE A CA 1
ATOM 2300 C C . PHE A 1 286 ? -13.770 19.236 20.134 1.00 96.62 286 PHE A C 1
ATOM 2302 O O . PHE A 1 286 ? -14.347 20.309 20.033 1.00 96.62 286 PHE A O 1
ATOM 2309 N N . VAL A 1 287 ? -13.717 18.403 19.096 1.00 94.69 287 VAL A N 1
ATOM 2310 C CA . VAL A 1 287 ? -14.128 18.815 17.735 1.00 94.69 287 VAL A CA 1
ATOM 2311 C C . VAL A 1 287 ? -15.638 18.700 17.499 1.00 94.69 287 VAL A C 1
ATOM 2313 O O . VAL A 1 287 ? -16.186 19.461 16.704 1.00 94.69 287 VAL A O 1
ATOM 2316 N N . ALA A 1 288 ? -16.326 17.776 18.180 1.00 88.75 288 ALA A N 1
ATOM 2317 C CA . ALA A 1 288 ? -17.735 17.475 17.908 1.00 88.75 288 ALA A CA 1
ATOM 2318 C C . ALA A 1 288 ? -18.658 18.707 17.964 1.00 88.75 288 ALA A C 1
ATOM 2320 O O . ALA A 1 288 ? -18.450 19.649 18.737 1.00 88.75 288 ALA A O 1
ATOM 2321 N N . SER A 1 289 ? -19.706 18.672 17.139 1.00 89.50 289 SER A N 1
ATOM 2322 C CA . SER A 1 289 ? -20.683 19.756 17.025 1.00 89.50 289 SER A CA 1
ATOM 2323 C C . SER A 1 289 ? -21.459 19.955 18.327 1.00 89.50 289 SER A C 1
ATOM 2325 O O . SER A 1 289 ? -21.658 19.018 19.097 1.00 89.50 289 SER A O 1
ATOM 2327 N N . ARG A 1 290 ? -21.928 21.184 18.567 1.00 90.56 290 ARG A N 1
ATOM 2328 C CA . ARG A 1 290 ? -22.814 21.498 19.697 1.00 90.56 290 ARG A CA 1
ATOM 2329 C C . ARG A 1 290 ? -24.059 20.601 19.660 1.00 90.56 290 ARG A C 1
ATOM 2331 O O . ARG A 1 290 ? -24.754 20.581 18.649 1.00 90.56 290 ARG A O 1
ATOM 2338 N N . GLY A 1 291 ? -24.361 19.933 20.768 1.00 88.75 291 GLY A N 1
ATOM 2339 C CA . GLY A 1 291 ? -25.402 18.906 20.897 1.00 88.75 291 GLY A CA 1
ATOM 2340 C C . GLY A 1 291 ? -24.849 17.475 20.953 1.00 88.75 291 GLY A C 1
ATOM 2341 O O . GLY A 1 291 ? -25.481 16.608 21.552 1.00 88.75 291 GLY A O 1
ATOM 2342 N N . ASP A 1 292 ? -23.660 17.238 20.393 1.00 89.31 292 ASP A N 1
ATOM 2343 C CA . ASP A 1 292 ? -23.038 15.911 20.272 1.00 89.31 292 ASP A CA 1
ATOM 2344 C C . ASP A 1 292 ? -21.787 15.757 21.154 1.00 89.31 292 ASP A C 1
ATOM 2346 O O . ASP A 1 292 ? -20.989 14.833 20.966 1.00 89.31 292 ASP A O 1
ATOM 2350 N N . ARG A 1 293 ? -21.561 16.684 22.093 1.00 93.50 293 ARG A N 1
ATOM 2351 C CA . ARG A 1 293 ? -20.355 16.690 22.931 1.00 93.50 293 ARG A CA 1
ATOM 2352 C C . ARG A 1 293 ? -20.589 15.980 24.257 1.00 93.50 293 ARG A C 1
ATOM 2354 O O . ARG A 1 293 ? -21.721 15.808 24.700 1.00 93.50 293 ARG A O 1
ATOM 2361 N N . MET A 1 294 ? -19.494 15.585 24.903 1.00 95.69 294 MET A N 1
ATOM 2362 C CA . MET A 1 294 ? -19.562 14.970 26.224 1.00 95.69 294 MET A CA 1
ATOM 2363 C C . MET A 1 294 ? -20.066 15.971 27.259 1.00 95.69 294 MET A C 1
ATOM 2365 O O . MET A 1 294 ? -19.658 17.131 27.287 1.00 95.69 294 MET A O 1
ATOM 2369 N N . THR A 1 295 ? -20.904 15.486 28.162 1.00 97.19 295 THR A N 1
ATOM 2370 C CA . THR A 1 295 ? -21.246 16.153 29.418 1.00 97.19 295 THR A CA 1
ATOM 2371 C C . THR A 1 295 ? -20.337 15.646 30.549 1.00 97.19 295 THR A C 1
ATOM 2373 O O . THR A 1 295 ? -19.665 14.624 30.376 1.00 97.19 295 THR A O 1
ATOM 2376 N N . PRO A 1 296 ? -20.319 16.277 31.740 1.00 98.06 296 PRO A N 1
ATOM 2377 C CA . PRO A 1 296 ? -19.570 15.757 32.888 1.00 98.06 296 PRO A CA 1
ATOM 2378 C C . PRO A 1 296 ? -19.882 14.287 33.206 1.00 98.06 296 PRO A C 1
ATOM 2380 O O . PRO A 1 296 ? -18.970 13.503 33.453 1.00 98.06 296 PRO A O 1
ATOM 2383 N N . ALA A 1 297 ? -21.152 13.884 33.085 1.00 97.75 297 ALA A N 1
ATOM 2384 C CA . ALA A 1 297 ? -21.583 12.508 33.326 1.00 97.75 297 ALA A CA 1
ATOM 2385 C C . ALA A 1 297 ? -20.980 11.501 32.328 1.00 97.75 297 ALA A C 1
ATOM 2387 O O . ALA A 1 297 ? -20.784 10.333 32.666 1.00 97.75 297 ALA A O 1
ATOM 2388 N N . ASP A 1 298 ? -20.701 11.926 31.094 1.00 97.56 298 ASP A N 1
ATOM 2389 C CA . ASP A 1 298 ? -20.042 11.089 30.086 1.00 97.56 298 ASP A CA 1
ATOM 2390 C C . ASP A 1 298 ? -18.556 10.915 30.400 1.00 97.56 298 ASP A C 1
ATOM 2392 O O . ASP A 1 298 ? -18.032 9.803 30.332 1.00 97.56 298 ASP A O 1
ATOM 2396 N N . VAL A 1 299 ? -17.892 11.994 30.823 1.00 98.19 299 VAL A N 1
ATOM 2397 C CA . VAL A 1 299 ? -16.478 11.975 31.222 1.00 98.19 299 VAL A CA 1
ATOM 2398 C C . VAL A 1 299 ? -16.264 11.106 32.459 1.00 98.19 299 VAL A C 1
ATOM 2400 O O . VAL A 1 299 ? -15.359 10.269 32.481 1.00 98.19 299 VAL A O 1
ATOM 2403 N N . GLU A 1 300 ? -17.117 11.252 33.472 1.00 97.94 300 GLU A N 1
ATOM 2404 C CA . GLU A 1 300 ? -17.097 10.408 34.668 1.00 97.94 300 GLU A CA 1
ATOM 2405 C C . GLU A 1 300 ? -17.284 8.934 34.294 1.00 97.94 300 GLU A C 1
ATOM 2407 O O . GLU A 1 300 ? -16.485 8.082 34.694 1.00 97.94 300 GLU A O 1
ATOM 2412 N N . ASN A 1 301 ? -18.258 8.626 33.432 1.00 97.88 301 ASN A N 1
ATOM 2413 C CA . ASN A 1 301 ? -18.487 7.258 32.979 1.00 97.88 301 ASN A CA 1
ATOM 2414 C C . ASN A 1 301 ? -17.312 6.688 32.170 1.00 97.88 301 ASN A C 1
ATOM 2416 O O . ASN A 1 301 ? -16.997 5.500 32.297 1.00 97.88 301 ASN A O 1
ATOM 2420 N N . LEU A 1 302 ? -16.635 7.513 31.369 1.00 97.62 302 LEU A N 1
ATOM 2421 C CA . LEU A 1 302 ? -15.434 7.121 30.636 1.00 97.62 302 LEU A CA 1
ATOM 2422 C C . LEU A 1 302 ? -14.314 6.699 31.601 1.00 97.62 302 LEU A C 1
ATOM 2424 O O . LEU A 1 302 ? -13.711 5.635 31.426 1.00 97.62 302 LEU A O 1
ATOM 2428 N N . VAL A 1 303 ? -14.077 7.485 32.658 1.00 98.12 303 VAL A N 1
ATOM 2429 C CA . VAL A 1 303 ? -13.085 7.179 33.705 1.00 98.12 303 VAL A CA 1
ATOM 2430 C C . VAL A 1 303 ? -13.475 5.922 34.488 1.00 98.12 303 VAL A C 1
ATOM 2432 O O . VAL A 1 303 ? -12.641 5.038 34.711 1.00 98.12 303 VAL A O 1
ATOM 2435 N N . GLU A 1 304 ? -14.742 5.794 34.879 1.00 97.50 304 GLU A N 1
ATOM 2436 C CA . GLU A 1 304 ? -15.251 4.607 35.566 1.00 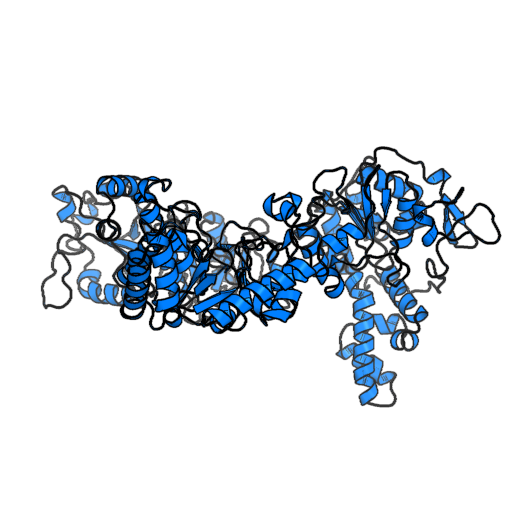97.50 304 GLU A CA 1
ATOM 2437 C C . GLU A 1 304 ? -15.080 3.344 34.723 1.00 97.50 304 GLU A C 1
ATOM 2439 O O . GLU A 1 304 ? -14.604 2.321 35.224 1.00 97.50 304 GLU A O 1
ATOM 2444 N N . THR A 1 305 ? -15.422 3.416 33.436 1.00 96.88 305 THR A N 1
ATOM 2445 C CA . THR A 1 305 ? -15.315 2.294 32.500 1.00 96.88 305 THR A CA 1
ATOM 2446 C C . THR A 1 305 ? -13.863 1.892 32.290 1.00 96.88 305 THR A C 1
ATOM 2448 O O . THR A 1 305 ? -13.532 0.712 32.414 1.00 96.88 305 THR A O 1
ATOM 2451 N N . GLN A 1 306 ? -12.963 2.862 32.111 1.00 97.00 306 GLN A N 1
ATOM 2452 C CA . GLN A 1 306 ? -11.521 2.619 32.082 1.00 97.00 306 GLN A CA 1
ATOM 2453 C C . GLN A 1 306 ? -11.046 1.876 33.344 1.00 97.00 306 GLN A C 1
ATOM 2455 O O . GLN A 1 306 ? -10.307 0.893 33.253 1.00 97.00 306 GLN A O 1
ATOM 2460 N N . ASN A 1 307 ? -11.506 2.284 34.529 1.00 97.44 307 ASN A N 1
ATOM 2461 C CA . ASN A 1 307 ? -11.154 1.632 35.793 1.00 97.44 307 ASN A CA 1
ATOM 2462 C C . ASN A 1 307 ? -11.772 0.234 35.947 1.00 97.44 307 ASN A C 1
ATOM 2464 O O . ASN A 1 307 ? -11.151 -0.642 36.557 1.00 97.44 307 ASN A O 1
ATOM 2468 N N . ARG A 1 308 ? -12.972 -0.014 35.406 1.00 95.94 308 ARG A N 1
ATOM 2469 C CA . ARG A 1 308 ? -13.535 -1.371 35.310 1.00 95.94 308 ARG A CA 1
ATOM 2470 C C . ARG A 1 308 ? -12.675 -2.236 34.394 1.00 95.94 308 ARG A C 1
ATOM 2472 O O . ARG A 1 308 ? -12.294 -3.337 34.788 1.00 95.94 308 ARG A O 1
ATOM 2479 N N . TRP A 1 309 ? -12.295 -1.736 33.221 1.00 96.25 309 TRP A N 1
ATOM 2480 C CA . TRP A 1 309 ? -11.475 -2.487 32.272 1.00 96.25 309 TRP A CA 1
ATOM 2481 C C . TRP A 1 309 ? -10.090 -2.811 32.832 1.00 96.25 309 TRP A C 1
ATOM 2483 O O . TRP A 1 309 ? -9.660 -3.956 32.711 1.00 96.25 309 TRP A O 1
ATOM 2493 N N . ARG A 1 310 ? -9.444 -1.876 33.543 1.00 96.31 310 ARG A N 1
ATOM 2494 C CA . ARG A 1 310 ? -8.182 -2.119 34.271 1.00 96.31 310 ARG A CA 1
ATOM 2495 C C . ARG A 1 310 ? -8.275 -3.291 35.250 1.00 96.31 310 ARG A C 1
ATOM 2497 O O . ARG A 1 310 ? -7.336 -4.072 35.355 1.00 96.31 310 ARG A O 1
ATOM 2504 N N . ARG A 1 311 ? -9.398 -3.417 35.961 1.00 94.94 311 ARG A N 1
ATOM 2505 C CA . ARG A 1 311 ? -9.612 -4.473 36.963 1.00 94.94 311 ARG A CA 1
ATOM 2506 C C . ARG A 1 311 ? -9.987 -5.818 36.348 1.00 94.94 311 ARG A C 1
ATOM 2508 O O . ARG A 1 311 ? -9.581 -6.853 36.861 1.00 94.94 311 ARG A O 1
ATOM 2515 N N . HIS A 1 312 ? -10.793 -5.805 35.290 1.00 90.06 312 HIS A N 1
ATOM 2516 C CA . HIS A 1 312 ? -11.505 -6.999 34.828 1.00 90.06 312 HIS A CA 1
ATOM 2517 C C . HIS A 1 312 ? -10.997 -7.590 33.513 1.00 90.06 312 HIS A C 1
ATOM 2519 O O . HIS A 1 312 ? -11.247 -8.773 33.263 1.00 90.06 312 HIS A O 1
ATOM 2525 N N . PHE A 1 313 ? -10.334 -6.788 32.677 1.00 89.38 313 PHE A N 1
ATOM 2526 C CA . PHE A 1 313 ? -9.933 -7.189 31.328 1.00 89.38 313 PHE A CA 1
ATOM 2527 C C . PHE A 1 313 ? -8.450 -6.928 31.060 1.00 89.38 313 PHE A C 1
ATOM 2529 O O . PHE A 1 313 ? -7.732 -7.850 30.693 1.00 89.38 313 PHE A O 1
ATOM 2536 N N . MET A 1 314 ? -7.984 -5.691 31.246 1.00 94.38 314 MET A N 1
ATOM 2537 C CA . MET A 1 314 ? -6.687 -5.215 30.756 1.00 94.38 314 MET A CA 1
ATOM 2538 C C . MET A 1 314 ? -5.988 -4.331 31.802 1.00 94.38 314 MET A C 1
ATOM 2540 O O . MET A 1 314 ? -6.140 -3.105 31.768 1.00 94.38 314 MET A O 1
ATOM 2544 N N . PRO A 1 315 ? -5.205 -4.911 32.728 1.00 93.62 315 PRO A N 1
ATOM 2545 C CA . PRO A 1 315 ? -4.439 -4.141 33.705 1.00 93.62 315 PRO A CA 1
ATOM 2546 C C . PRO A 1 315 ? -3.599 -3.036 33.051 1.00 93.62 315 PRO A C 1
ATOM 2548 O O . PRO A 1 315 ? -2.935 -3.260 32.040 1.00 93.62 315 PRO A O 1
ATOM 2551 N N . GLY A 1 316 ? -3.651 -1.829 33.619 1.00 92.94 316 GLY A N 1
ATOM 2552 C CA . GLY A 1 316 ? -2.931 -0.654 33.111 1.00 92.94 316 GLY A CA 1
ATOM 2553 C C . GLY A 1 316 ? -3.570 0.065 31.913 1.00 92.94 316 GLY A C 1
ATOM 2554 O O . GLY A 1 316 ? -3.070 1.120 31.525 1.00 92.94 316 GLY A O 1
ATOM 2555 N N . PHE A 1 317 ? -4.679 -0.441 31.355 1.00 96.62 317 PHE A N 1
ATOM 2556 C CA . PHE A 1 317 ? -5.350 0.165 30.198 1.00 96.62 317 PHE A CA 1
ATOM 2557 C C . PHE A 1 317 ? -5.629 1.659 30.380 1.00 96.62 317 PHE A C 1
ATOM 2559 O O . PHE A 1 317 ? -6.133 2.074 31.422 1.00 96.62 317 PHE A O 1
ATOM 2566 N N . THR A 1 318 ? -5.318 2.463 29.363 1.00 95.75 318 THR A N 1
ATOM 2567 C CA . THR A 1 318 ? -5.586 3.905 29.359 1.00 95.75 318 THR A CA 1
ATOM 2568 C C . THR A 1 318 ? -6.015 4.365 27.965 1.00 95.75 318 THR A C 1
ATOM 2570 O O . THR A 1 318 ? -5.345 4.027 26.985 1.00 95.75 318 THR A O 1
ATOM 2573 N N . PHE A 1 319 ? -7.102 5.135 27.874 1.00 97.31 319 PHE A N 1
ATOM 2574 C CA . PHE A 1 319 ? -7.546 5.770 26.632 1.00 97.31 319 PHE A CA 1
ATOM 2575 C C . PHE A 1 319 ? -6.542 6.827 26.170 1.00 97.31 319 PHE A C 1
ATOM 2577 O O . PHE A 1 319 ? -5.960 7.556 26.981 1.00 97.31 319 PHE A O 1
ATOM 2584 N N . HIS A 1 320 ? -6.336 6.874 24.857 1.00 97.62 320 HIS A N 1
ATOM 2585 C CA . HIS A 1 320 ? -5.458 7.830 24.196 1.00 97.62 320 HIS A CA 1
ATOM 2586 C C . HIS A 1 320 ? -6.322 8.861 23.459 1.00 97.62 320 HIS A C 1
ATOM 2588 O O . HIS A 1 320 ? -7.157 8.494 22.645 1.00 97.62 320 HIS A O 1
ATOM 2594 N N . MET A 1 321 ? -6.155 10.139 23.781 1.00 98.19 321 MET A N 1
ATOM 2595 C CA . MET A 1 321 ? -7.043 11.244 23.423 1.00 98.19 321 MET A CA 1
ATOM 2596 C C . MET A 1 321 ? -6.380 12.115 22.349 1.00 98.19 321 MET A C 1
ATOM 2598 O O . MET A 1 321 ? -5.421 12.842 22.631 1.00 98.19 321 MET A O 1
ATOM 2602 N N . GLY A 1 322 ? -6.878 12.037 21.118 1.00 98.12 322 GLY A N 1
ATOM 2603 C CA . GLY A 1 322 ? -6.447 12.864 19.997 1.00 98.12 322 GLY A CA 1
ATOM 2604 C C . GLY A 1 322 ? -7.150 14.210 20.023 1.00 98.12 322 GLY A C 1
ATOM 2605 O O . GLY A 1 322 ? -8.334 14.278 19.712 1.00 98.12 322 GLY A O 1
ATOM 2606 N N . PHE A 1 323 ? -6.444 15.277 20.397 1.00 98.56 323 PHE A N 1
ATOM 2607 C CA . PHE A 1 323 ? -7.070 16.577 20.665 1.00 98.56 323 PHE A CA 1
ATOM 2608 C C . PHE A 1 323 ? -6.765 17.644 19.611 1.00 98.56 323 PHE A C 1
ATOM 2610 O O . PHE A 1 323 ? -5.650 17.715 19.070 1.00 98.56 323 PHE A O 1
ATOM 2617 N N . SER A 1 324 ? -7.751 18.525 19.419 1.00 98.38 324 SER A N 1
ATOM 2618 C CA . SER A 1 324 ? -7.648 19.751 18.625 1.00 98.38 324 SER A CA 1
ATOM 2619 C C . SER A 1 324 ? -8.069 20.962 19.458 1.00 98.38 324 SER A C 1
ATOM 2621 O O . SER A 1 324 ? -9.255 21.225 19.660 1.00 98.38 324 SER A O 1
ATOM 2623 N N . GLY A 1 325 ? -7.080 21.702 19.970 1.00 97.75 325 GLY A N 1
ATOM 2624 C CA . GLY A 1 325 ? -7.288 22.745 20.982 1.00 97.75 325 GLY A CA 1
ATOM 2625 C C . GLY A 1 325 ? -8.159 23.933 20.552 1.00 97.75 325 GLY A C 1
ATOM 2626 O O . GLY A 1 325 ? -8.699 24.619 21.415 1.00 97.75 325 GLY A O 1
ATOM 2627 N N . MET A 1 326 ? -8.344 24.174 19.247 1.00 97.56 326 MET A N 1
ATOM 2628 C CA . MET A 1 326 ? -9.152 25.293 18.737 1.00 97.56 326 MET A CA 1
ATOM 2629 C C . MET A 1 326 ? -10.619 25.228 19.181 1.00 97.56 326 MET A C 1
ATOM 2631 O O . MET A 1 326 ? -11.276 26.262 19.275 1.00 97.56 326 MET A O 1
ATOM 2635 N N . PHE A 1 327 ? -11.135 24.026 19.442 1.00 97.38 327 PHE A N 1
ATOM 2636 C CA . PHE A 1 327 ? -12.559 23.799 19.686 1.00 97.38 327 PHE A CA 1
ATOM 2637 C C . PHE A 1 327 ? -12.926 23.634 21.166 1.00 97.38 327 PHE A C 1
ATOM 2639 O O . PHE A 1 327 ? -14.060 23.273 21.496 1.00 97.38 327 PHE A O 1
ATOM 2646 N N . PHE A 1 328 ? -11.974 23.871 22.067 1.00 97.88 328 PHE A N 1
ATOM 2647 C CA . PHE A 1 328 ? -12.203 23.816 23.506 1.00 97.88 328 PHE A CA 1
ATOM 2648 C C . PHE A 1 328 ? -13.273 24.844 23.925 1.00 97.88 328 PHE A C 1
ATOM 2650 O O . PHE A 1 328 ? -13.178 26.014 23.559 1.00 97.88 328 PHE A O 1
ATOM 2657 N N . LEU A 1 329 ? -14.284 24.411 24.690 1.00 97.00 329 LEU A N 1
ATOM 2658 C CA . LEU A 1 329 ? -15.403 25.228 25.192 1.00 97.00 329 LEU A CA 1
ATOM 2659 C C . LEU A 1 329 ? -16.361 25.795 24.126 1.00 97.00 329 LEU A C 1
ATOM 2661 O O . LEU A 1 329 ? -17.098 26.741 24.399 1.00 97.00 329 LEU A O 1
ATOM 2665 N N . LEU A 1 330 ? -16.429 25.201 22.929 1.00 94.75 330 LEU A N 1
ATOM 2666 C CA . LEU A 1 330 ? -17.382 25.624 21.884 1.00 94.75 330 LEU A CA 1
ATOM 2667 C C . LEU A 1 330 ? -18.780 24.974 21.983 1.00 94.75 330 LEU A C 1
ATOM 2669 O O . LEU A 1 330 ? -19.641 25.216 21.134 1.00 94.75 330 LEU A O 1
ATOM 2673 N N . GLY A 1 331 ? -19.023 24.153 23.007 1.00 92.50 331 GLY A N 1
ATOM 2674 C CA . GLY A 1 331 ? -20.318 23.515 23.266 1.00 92.50 331 GLY A CA 1
ATOM 2675 C C . GLY A 1 331 ? -21.367 24.432 23.906 1.00 92.50 331 GLY A C 1
ATOM 2676 O O . GLY A 1 331 ? -21.146 25.620 24.147 1.00 92.50 331 GLY A O 1
ATOM 2677 N N . ASN A 1 332 ? -22.535 23.868 24.211 1.00 95.56 332 ASN A N 1
ATOM 2678 C CA . ASN A 1 332 ? -23.512 24.476 25.118 1.00 95.56 332 ASN A CA 1
ATOM 2679 C C . ASN A 1 332 ? -22.983 24.481 26.576 1.00 95.56 332 ASN A C 1
ATOM 2681 O O . ASN A 1 332 ? -21.995 23.804 26.849 1.00 95.56 332 ASN A O 1
ATOM 2685 N N . PRO A 1 333 ? -23.611 25.196 27.532 1.00 97.31 333 PRO A N 1
ATOM 2686 C CA . PRO A 1 333 ? -23.085 25.294 28.898 1.00 97.31 333 PRO A CA 1
ATOM 2687 C C . PRO A 1 333 ? -22.795 23.946 29.577 1.00 97.31 333 PRO A C 1
ATOM 2689 O O . PRO A 1 333 ? -21.777 23.807 30.244 1.00 97.31 333 PRO A O 1
ATOM 2692 N N . GLN A 1 334 ? -23.636 22.929 29.362 1.00 96.62 334 GLN A N 1
ATOM 2693 C CA . GLN A 1 334 ? -23.420 21.599 29.936 1.00 96.62 334 GLN A CA 1
ATOM 2694 C C . GLN A 1 334 ? -22.241 20.868 29.278 1.00 96.62 334 GLN A C 1
ATOM 2696 O O . GLN A 1 334 ? -21.506 20.143 29.939 1.00 96.62 334 GLN A O 1
ATOM 2701 N N . GLU A 1 335 ? -22.046 21.063 27.979 1.00 96.56 335 GLU A N 1
ATOM 2702 C CA . GLU A 1 335 ? -20.926 20.489 27.225 1.00 96.56 335 GLU A CA 1
ATOM 2703 C C . GLU A 1 335 ? -19.601 21.195 27.532 1.00 96.56 335 GLU A C 1
ATOM 2705 O O . GLU A 1 335 ? -18.557 20.555 27.573 1.00 96.56 335 GLU A O 1
ATOM 2710 N N . GLN A 1 336 ? -19.632 22.505 27.795 1.00 97.94 336 GLN A N 1
ATOM 2711 C CA . GLN A 1 336 ? -18.464 23.256 28.266 1.00 97.94 336 GLN A CA 1
ATOM 2712 C C . GLN A 1 336 ? -17.973 22.703 29.607 1.00 97.94 336 GLN A C 1
ATOM 2714 O O . GLN A 1 336 ? -16.781 22.452 29.759 1.00 97.94 336 GLN A O 1
ATOM 2719 N N . LEU A 1 337 ? -18.891 22.400 30.532 1.00 98.25 337 LEU A N 1
ATOM 2720 C CA . LEU A 1 337 ? -18.548 21.701 31.773 1.00 98.25 337 LEU A CA 1
ATOM 2721 C C . LEU A 1 337 ? -17.960 20.303 31.510 1.00 98.25 337 LEU A C 1
ATOM 2723 O O . LEU A 1 337 ? -17.107 19.847 32.266 1.00 98.25 337 LEU A O 1
ATOM 2727 N N . GLY A 1 338 ? -18.386 19.613 30.448 1.00 97.94 338 GLY A N 1
ATOM 2728 C CA . GLY A 1 338 ? -17.795 18.338 30.029 1.00 97.94 338 GLY A CA 1
ATOM 2729 C C . GLY A 1 338 ? -16.357 18.486 29.521 1.00 97.94 338 GLY A C 1
ATOM 2730 O O . GLY A 1 338 ? -15.477 17.719 29.913 1.00 97.94 338 GLY A O 1
ATOM 2731 N N . ASP A 1 339 ? -16.083 19.509 28.711 1.00 98.12 339 ASP A N 1
ATOM 2732 C CA . ASP A 1 339 ? -14.721 19.850 28.286 1.00 98.12 339 ASP A CA 1
ATOM 2733 C C . ASP A 1 339 ? -13.829 20.194 29.493 1.00 98.12 339 ASP A C 1
ATOM 2735 O O . ASP A 1 339 ? -12.693 19.722 29.581 1.00 98.12 339 ASP A O 1
ATOM 2739 N N . GLU A 1 340 ? -14.339 20.969 30.455 1.00 98.44 340 GLU A N 1
ATOM 2740 C CA . GLU A 1 340 ? -13.637 21.271 31.709 1.00 98.44 340 GLU A CA 1
ATOM 2741 C C . GLU A 1 340 ? -13.389 20.012 32.545 1.00 98.44 340 GLU A C 1
ATOM 2743 O O . GLU A 1 340 ? -12.278 19.825 33.048 1.00 98.44 340 GLU A O 1
ATOM 2748 N N . ALA A 1 341 ? -14.368 19.108 32.632 1.00 98.50 341 ALA A N 1
ATOM 2749 C CA . ALA A 1 341 ? -14.214 17.825 33.307 1.00 98.50 341 ALA A CA 1
ATOM 2750 C C . ALA A 1 341 ? -13.102 16.980 32.661 1.00 98.50 341 ALA A C 1
ATOM 2752 O O . ALA A 1 341 ? -12.291 16.385 33.372 1.00 98.50 341 ALA A O 1
ATOM 2753 N N . LEU A 1 342 ? -12.974 16.968 31.329 1.00 98.25 342 LEU A N 1
ATOM 2754 C CA . LEU A 1 342 ? -11.849 16.296 30.662 1.00 98.25 342 LEU A CA 1
ATOM 2755 C C . LEU A 1 342 ? -10.494 16.880 31.065 1.00 98.25 342 LEU A C 1
ATOM 2757 O O . LEU A 1 342 ? -9.550 16.122 31.296 1.00 98.25 342 LEU A O 1
ATOM 2761 N N . ILE A 1 343 ? -10.392 18.206 31.191 1.00 98.44 343 ILE A N 1
ATOM 2762 C CA . ILE A 1 343 ? -9.170 18.863 31.674 1.00 98.44 343 ILE A CA 1
ATOM 2763 C C . ILE A 1 343 ? -8.926 18.550 33.155 1.00 98.44 343 ILE A C 1
ATOM 2765 O O . ILE A 1 343 ? -7.784 18.312 33.557 1.00 98.44 343 ILE A O 1
ATOM 2769 N N . GLN A 1 344 ? -9.970 18.482 33.978 1.00 98.31 344 GLN A N 1
ATOM 2770 C CA . GLN A 1 344 ? -9.862 18.070 35.377 1.00 98.31 344 GLN A CA 1
ATOM 2771 C C . GLN A 1 344 ? -9.319 16.636 35.496 1.00 98.31 344 GLN A C 1
ATOM 2773 O O . GLN A 1 344 ? -8.409 16.384 36.287 1.00 98.31 344 GLN A O 1
ATOM 2778 N N . TYR A 1 345 ? -9.804 15.715 34.660 1.00 98.31 345 TYR A N 1
ATOM 2779 C CA . TYR A 1 345 ? -9.366 14.318 34.609 1.00 98.31 345 TYR A CA 1
ATOM 2780 C C . TYR A 1 345 ? -8.185 14.059 33.660 1.00 98.31 345 TYR A C 1
ATOM 2782 O O . TYR A 1 345 ? -7.847 12.900 33.427 1.00 98.31 345 TYR A O 1
ATOM 2790 N N . ARG A 1 346 ? -7.498 15.085 33.139 1.00 98.19 346 ARG A N 1
ATOM 2791 C CA . ARG A 1 346 ? -6.458 14.944 32.094 1.00 98.19 346 ARG A CA 1
ATOM 2792 C C . ARG A 1 346 ? -5.372 13.908 32.397 1.00 98.19 346 ARG A C 1
ATOM 2794 O O . ARG A 1 346 ? -4.923 13.222 31.483 1.00 98.19 346 ARG A O 1
ATOM 2801 N N . HIS A 1 347 ? -5.005 13.753 33.672 1.00 97.81 347 HIS A N 1
ATOM 2802 C CA . HIS A 1 347 ? -3.996 12.800 34.159 1.00 97.81 347 HIS A CA 1
ATOM 2803 C C . HIS A 1 347 ? -4.479 11.342 34.231 1.00 97.81 347 HIS A C 1
ATOM 2805 O O . HIS A 1 347 ? -3.673 10.432 34.417 1.00 97.81 347 HIS A O 1
ATOM 2811 N N . GLN A 1 348 ? -5.778 11.095 34.041 1.00 97.62 348 GLN A N 1
ATOM 2812 C CA . GLN A 1 348 ? -6.341 9.751 33.869 1.00 97.62 348 GLN A CA 1
ATOM 2813 C C . GLN A 1 348 ? -6.189 9.220 32.442 1.00 97.62 348 GLN A C 1
ATOM 2815 O O . GLN A 1 348 ? -6.392 8.023 32.226 1.00 97.62 348 GLN A O 1
ATOM 2820 N N . PHE A 1 349 ? -5.837 10.086 31.492 1.00 97.81 349 PHE A N 1
ATOM 2821 C CA . PHE A 1 349 ? -5.727 9.776 30.074 1.00 97.81 349 PHE A CA 1
ATOM 2822 C C . PHE A 1 349 ? -4.306 10.005 29.563 1.00 97.81 349 PHE A C 1
ATOM 2824 O O . PHE A 1 349 ? -3.448 10.595 30.226 1.00 97.81 349 PHE A O 1
ATOM 2831 N N . LYS A 1 350 ? -4.056 9.523 28.352 1.00 97.44 350 LYS A N 1
ATOM 2832 C CA . LYS A 1 350 ? -2.885 9.883 27.558 1.00 97.44 350 LYS A CA 1
ATOM 2833 C C . LYS A 1 350 ? -3.343 10.704 26.367 1.00 97.44 350 LYS A C 1
ATOM 2835 O O . LYS A 1 350 ? -4.425 10.455 25.861 1.00 97.44 350 LYS A O 1
ATOM 2840 N N . TRP A 1 351 ? -2.552 11.671 25.926 1.00 98.50 351 TRP A N 1
ATOM 2841 C CA . TRP A 1 351 ? -2.968 12.624 24.896 1.00 98.50 351 TRP A CA 1
ATOM 2842 C C . TRP A 1 351 ? -2.008 12.596 23.713 1.00 98.50 351 TRP A C 1
ATOM 2844 O O . TRP A 1 351 ? -0.804 12.428 23.892 1.00 98.50 351 TRP A O 1
ATOM 2854 N N . PHE A 1 352 ? -2.513 12.770 22.498 1.00 98.19 352 PHE A N 1
ATOM 2855 C CA . PHE A 1 352 ? -1.676 12.893 21.306 1.00 98.19 352 PHE A CA 1
ATOM 2856 C C . PHE A 1 352 ? -2.191 13.992 20.381 1.00 98.19 352 PHE A C 1
ATOM 2858 O O . PHE A 1 352 ? -3.359 14.376 20.404 1.00 98.19 352 PHE A O 1
ATOM 2865 N N . CYS A 1 353 ? -1.289 14.520 19.559 1.00 96.94 353 CYS A N 1
ATOM 2866 C CA . CYS A 1 353 ? -1.612 15.613 18.655 1.00 96.94 353 CYS A CA 1
ATOM 2867 C C . CYS A 1 353 ? -2.561 15.161 17.537 1.00 96.94 353 CYS A C 1
ATOM 2869 O O . CYS A 1 353 ? -2.266 14.188 16.838 1.00 96.94 353 CYS A O 1
ATOM 2871 N N . HIS A 1 354 ? -3.627 15.937 17.318 1.00 97.31 354 HIS A N 1
ATOM 2872 C CA . HIS A 1 354 ? -4.568 15.776 16.211 1.00 97.31 354 HIS A CA 1
ATOM 2873 C C . HIS A 1 354 ? -4.782 17.087 15.423 1.00 97.31 354 HIS A C 1
ATOM 2875 O O . HIS A 1 354 ? -5.882 17.377 14.979 1.00 97.31 354 HIS A O 1
ATOM 2881 N N . THR A 1 355 ? -3.707 17.880 15.259 1.00 96.62 355 THR A N 1
ATOM 2882 C CA . THR A 1 355 ? -3.688 19.285 14.763 1.00 96.62 355 THR A CA 1
ATOM 2883 C C . THR A 1 355 ? -4.550 20.251 15.591 1.00 96.62 355 THR A C 1
ATOM 2885 O O . THR A 1 355 ? -5.434 19.840 16.328 1.00 96.62 355 THR A O 1
ATOM 2888 N N . TYR A 1 356 ? -4.281 21.560 15.514 1.00 98.19 356 TYR A N 1
ATOM 2889 C CA . TYR A 1 356 ? -4.990 22.546 16.341 1.00 98.19 356 TYR A CA 1
ATOM 2890 C C . TYR A 1 356 ? -6.434 22.793 15.888 1.00 98.19 356 TYR A C 1
ATOM 2892 O O . TYR A 1 356 ? -7.341 22.793 16.713 1.00 98.19 356 TYR A O 1
ATOM 2900 N N . SER A 1 357 ? -6.640 22.975 14.582 1.00 97.12 357 SER A N 1
ATOM 2901 C CA . SER A 1 357 ? -7.934 23.304 13.960 1.00 97.12 357 SER A CA 1
ATOM 2902 C C . SER A 1 357 ? -8.637 22.116 13.304 1.00 97.12 357 SER A C 1
ATOM 2904 O O . SER A 1 357 ? -9.607 22.316 12.579 1.00 97.12 357 SER A O 1
ATOM 2906 N N . HIS A 1 358 ? -8.139 20.891 13.509 1.00 96.94 358 HIS A N 1
ATOM 2907 C CA . HIS A 1 358 ? -8.652 19.666 12.878 1.00 96.94 358 HIS A CA 1
ATOM 2908 C C . HIS A 1 358 ? -8.565 19.642 11.335 1.00 96.94 358 HIS A C 1
ATOM 2910 O O . HIS A 1 358 ? -8.993 18.695 10.681 1.00 96.94 358 HIS A O 1
ATOM 2916 N N . LEU A 1 359 ? -7.933 20.643 10.711 1.00 95.88 359 LEU A N 1
ATOM 2917 C CA . LEU A 1 359 ? -7.771 20.679 9.259 1.00 95.88 359 LEU A CA 1
ATOM 2918 C C . LEU A 1 359 ? -6.922 19.508 8.748 1.00 95.88 359 LEU A C 1
ATOM 2920 O O . LEU A 1 359 ? -5.897 19.134 9.329 1.00 95.88 359 LEU A O 1
ATOM 2924 N N . GLN A 1 360 ? -7.349 18.961 7.610 1.00 94.94 360 GLN A N 1
ATOM 2925 C CA . GLN A 1 360 ? -6.669 17.868 6.925 1.00 94.94 360 GLN A CA 1
ATOM 2926 C C . GLN A 1 360 ? -5.286 18.335 6.445 1.00 94.94 360 GLN A C 1
ATOM 2928 O O . GLN A 1 360 ? -5.211 19.304 5.686 1.00 94.94 360 GLN A O 1
ATOM 2933 N N . PRO A 1 361 ? -4.183 17.649 6.814 1.00 94.25 361 PRO A N 1
ATOM 2934 C CA . PRO A 1 361 ? -2.838 18.132 6.499 1.00 94.25 361 PRO A CA 1
ATOM 2935 C C . PRO A 1 361 ? -2.540 18.378 5.020 1.00 94.25 361 PRO A C 1
ATOM 2937 O O . PRO A 1 361 ? -1.683 19.195 4.716 1.00 94.25 361 PRO A O 1
ATOM 2940 N N . HIS A 1 362 ? -3.229 17.697 4.098 1.00 91.00 362 HIS A N 1
ATOM 2941 C CA . HIS A 1 362 ? -2.999 17.875 2.662 1.00 91.00 362 HIS A CA 1
ATOM 2942 C C . HIS A 1 362 ? -3.489 19.210 2.098 1.00 91.00 362 HIS A C 1
ATOM 2944 O O . HIS A 1 362 ? -3.082 19.585 1.002 1.00 91.00 362 HIS A O 1
ATOM 2950 N N . LEU A 1 363 ? -4.351 19.913 2.833 1.00 92.00 363 LEU A N 1
ATOM 2951 C CA . LEU A 1 363 ? -4.887 21.218 2.448 1.00 92.00 363 LEU A CA 1
ATOM 2952 C C . LEU A 1 363 ? -4.009 22.380 2.928 1.00 92.00 363 LEU A C 1
ATOM 2954 O O . LEU A 1 363 ? -4.302 23.531 2.621 1.00 92.00 363 LEU A O 1
ATOM 2958 N N . LEU A 1 364 ? -2.960 22.089 3.697 1.00 92.75 364 LEU A N 1
ATOM 2959 C CA . LEU A 1 364 ? -2.122 23.086 4.346 1.00 92.75 364 LEU A CA 1
ATOM 2960 C C . LEU A 1 364 ? -0.766 23.170 3.651 1.00 92.75 364 LEU A C 1
ATOM 2962 O O . LEU A 1 364 ? -0.153 22.160 3.304 1.00 92.75 364 LEU A O 1
ATOM 2966 N N . SER A 1 365 ? -0.252 24.385 3.496 1.00 93.75 365 SER A N 1
ATOM 2967 C CA . SER A 1 365 ? 1.150 24.588 3.143 1.00 93.75 365 SER A CA 1
ATOM 2968 C C . SER A 1 365 ? 2.073 24.077 4.263 1.00 93.75 365 SER A C 1
ATOM 2970 O O . SER A 1 365 ? 1.664 23.989 5.427 1.00 93.75 365 SER A O 1
ATOM 2972 N N . PRO A 1 366 ? 3.358 23.799 3.965 1.00 95.19 366 PRO A N 1
ATOM 2973 C CA . PRO A 1 366 ? 4.322 23.393 4.988 1.00 95.19 366 PRO A CA 1
ATOM 2974 C C . PRO A 1 366 ? 4.393 24.352 6.190 1.00 95.19 366 PRO A C 1
ATOM 2976 O O . PRO A 1 366 ? 4.482 23.901 7.330 1.00 95.19 366 PRO A O 1
ATOM 2979 N N . SER A 1 367 ? 4.311 25.666 5.952 1.00 97.00 367 SER A N 1
ATOM 2980 C CA . SER A 1 367 ? 4.319 26.691 7.004 1.00 97.00 367 SER A CA 1
ATOM 2981 C C . SER A 1 367 ? 3.048 26.693 7.851 1.00 97.00 367 SER A C 1
ATOM 2983 O O . SER A 1 367 ? 3.133 26.811 9.073 1.00 97.00 367 SER A O 1
ATOM 2985 N N . GLU A 1 368 ? 1.877 26.535 7.231 1.00 96.94 368 GLU A N 1
ATOM 2986 C CA . GLU A 1 368 ? 0.601 26.481 7.954 1.00 96.94 368 GLU A CA 1
ATOM 2987 C C . GLU A 1 368 ? 0.517 25.227 8.821 1.00 96.94 368 GLU A C 1
ATOM 2989 O O . GLU A 1 368 ? 0.122 25.312 9.982 1.00 96.94 368 GLU A O 1
ATOM 2994 N N . LEU A 1 369 ? 0.951 24.073 8.306 1.00 96.44 369 LEU A N 1
ATOM 2995 C CA . LEU A 1 369 ? 0.957 22.828 9.070 1.00 96.44 369 LEU A CA 1
ATOM 2996 C C . LEU A 1 369 ? 1.892 22.908 10.285 1.00 96.44 369 LEU A C 1
ATOM 2998 O O . LEU A 1 369 ? 1.526 22.479 11.381 1.00 96.44 369 LEU A O 1
ATOM 3002 N N . LEU A 1 370 ? 3.075 23.507 10.117 1.00 97.69 370 LEU A N 1
ATOM 3003 C CA . LEU A 1 370 ? 3.992 23.753 11.227 1.00 97.69 370 LEU A CA 1
ATOM 3004 C C . LEU A 1 370 ? 3.351 24.654 12.294 1.00 97.69 370 LEU A C 1
ATOM 3006 O O . LEU A 1 370 ? 3.453 24.367 13.489 1.00 97.69 370 LEU A O 1
ATOM 3010 N N . GLN A 1 371 ? 2.650 25.710 11.872 1.00 97.69 371 GLN A N 1
ATOM 3011 C CA . GLN A 1 371 ? 1.934 26.604 12.781 1.00 97.69 371 GLN A CA 1
ATOM 3012 C C . GLN A 1 371 ? 0.803 25.882 13.527 1.00 97.69 371 GLN A C 1
ATOM 3014 O O . GLN A 1 371 ? 0.680 26.039 14.741 1.00 97.69 371 GLN A O 1
ATOM 3019 N N . GLN A 1 372 ? 0.020 25.045 12.839 1.00 97.88 372 GLN A N 1
ATOM 3020 C CA . GLN A 1 372 ? -1.029 24.223 13.451 1.00 97.88 372 GLN A CA 1
ATOM 3021 C C . GLN A 1 372 ? -0.472 23.321 14.557 1.00 97.88 372 GLN A C 1
ATOM 3023 O O . GLN A 1 372 ? -1.077 23.198 15.620 1.00 97.88 372 GLN A O 1
ATOM 3028 N N . PHE A 1 373 ? 0.693 22.707 14.348 1.00 98.12 373 PHE A N 1
ATOM 3029 C CA . PHE A 1 373 ? 1.314 21.876 15.377 1.00 98.12 373 PHE A CA 1
ATOM 3030 C C . PHE A 1 373 ? 1.872 22.679 16.548 1.00 98.12 373 PHE A C 1
ATOM 3032 O O . PHE A 1 373 ? 1.733 22.223 17.682 1.00 98.12 373 PHE A O 1
ATOM 3039 N N . LYS A 1 374 ? 2.454 23.859 16.305 1.00 98.38 374 LYS A N 1
ATOM 3040 C CA . LYS A 1 374 ? 2.936 24.751 17.372 1.00 98.38 374 LYS A CA 1
ATOM 3041 C C . LYS A 1 374 ? 1.793 25.235 18.265 1.00 98.38 374 LYS A C 1
ATOM 3043 O O . LYS A 1 374 ? 1.910 25.133 19.480 1.00 98.38 374 LYS A O 1
ATOM 3048 N N . LEU A 1 375 ? 0.673 25.664 17.679 1.00 98.56 375 LEU A N 1
ATOM 3049 C CA . LEU A 1 375 ? -0.517 26.084 18.432 1.00 98.56 375 LEU A CA 1
ATOM 3050 C C . LEU A 1 375 ? -1.104 24.940 19.266 1.00 98.56 375 LEU A C 1
ATOM 3052 O O . LEU A 1 375 ? -1.425 25.129 20.436 1.00 98.56 375 LEU A O 1
ATOM 3056 N N . ASN A 1 376 ? -1.198 23.732 18.699 1.00 98.38 376 ASN A N 1
ATOM 3057 C CA . ASN A 1 376 ? -1.715 22.586 19.450 1.00 98.38 376 ASN A CA 1
ATOM 3058 C C . ASN A 1 376 ? -0.777 22.177 20.595 1.00 98.38 376 ASN A C 1
ATOM 3060 O O . ASN A 1 376 ? -1.236 21.738 21.646 1.00 98.38 376 ASN A O 1
ATOM 3064 N N . LYS A 1 377 ? 0.540 22.331 20.403 1.00 98.38 377 LYS A N 1
ATOM 3065 C CA . LYS A 1 377 ? 1.538 22.070 21.444 1.00 98.38 377 LYS A CA 1
ATOM 3066 C C . LYS A 1 377 ? 1.451 23.093 22.572 1.00 98.38 377 LYS A C 1
ATOM 3068 O O . LYS A 1 377 ? 1.418 22.695 23.728 1.00 98.38 377 LYS A O 1
ATOM 3073 N N . GLN A 1 378 ? 1.312 24.373 22.232 1.00 98.56 378 GLN A N 1
ATOM 3074 C CA . GLN A 1 378 ? 1.085 25.434 23.209 1.00 98.56 378 GLN A CA 1
ATOM 3075 C C . GLN A 1 378 ? -0.180 25.167 24.037 1.00 98.56 378 GLN A C 1
ATOM 3077 O O . GLN A 1 378 ? -0.132 25.235 25.259 1.00 98.56 378 GLN A O 1
ATOM 3082 N N . PHE A 1 379 ? -1.289 24.778 23.398 1.00 98.56 379 PHE A N 1
ATOM 3083 C CA . PHE A 1 379 ? -2.508 24.399 24.120 1.00 98.56 379 PHE A CA 1
ATOM 3084 C C . PHE A 1 379 ? -2.265 23.243 25.104 1.00 98.56 379 PHE A C 1
ATOM 3086 O O . PHE A 1 379 ? -2.743 23.281 26.236 1.00 98.56 379 PHE A O 1
ATOM 3093 N N . ALA A 1 380 ? -1.506 22.218 24.700 1.00 98.50 380 ALA A N 1
ATOM 3094 C CA . ALA A 1 380 ? -1.168 21.105 25.584 1.00 98.50 380 ALA A CA 1
ATOM 3095 C C . ALA A 1 380 ? -0.327 21.530 26.793 1.00 98.50 380 ALA A C 1
ATOM 3097 O O . ALA A 1 380 ? -0.568 21.040 27.895 1.00 98.50 380 ALA A O 1
ATOM 3098 N N . GLU A 1 381 ? 0.632 22.433 26.592 1.00 98.31 381 GLU A N 1
ATOM 3099 C CA . GLU A 1 381 ? 1.468 22.997 27.655 1.00 98.31 381 GLU A CA 1
ATOM 3100 C C . GLU A 1 381 ? 0.628 23.856 28.615 1.00 98.31 381 GLU A C 1
ATOM 3102 O O . GLU A 1 381 ? 0.698 23.671 29.828 1.00 98.31 381 GLU A O 1
ATOM 3107 N N . GLU A 1 382 ? -0.241 24.723 28.088 1.00 98.31 382 GLU A N 1
ATOM 3108 C CA . GLU A 1 382 ? -1.148 25.571 28.876 1.00 98.31 382 GLU A CA 1
ATOM 3109 C C . GLU A 1 382 ? -2.143 24.764 29.718 1.00 98.31 382 GLU A C 1
ATOM 3111 O O . GLU A 1 382 ? -2.510 25.177 30.821 1.00 98.31 382 GLU A O 1
ATOM 3116 N N . LYS A 1 383 ? -2.609 23.623 29.201 1.00 98.25 383 LYS A N 1
ATOM 3117 C CA . LYS A 1 383 ? -3.566 22.744 29.884 1.00 98.25 383 LYS A CA 1
ATOM 3118 C C . LYS A 1 383 ? -2.914 21.606 30.663 1.00 98.25 383 LYS A C 1
ATOM 3120 O O . LYS A 1 383 ? -3.652 20.813 31.245 1.00 98.25 383 LYS A O 1
ATOM 3125 N N . ASP A 1 384 ? -1.582 21.529 30.708 1.00 98.12 384 ASP A N 1
ATOM 3126 C CA . ASP A 1 384 ? -0.842 20.478 31.420 1.00 98.12 384 ASP A CA 1
ATOM 3127 C C . ASP A 1 384 ? -1.297 19.063 30.989 1.00 98.12 384 ASP A C 1
ATOM 3129 O O . ASP A 1 384 ? -1.627 18.200 31.806 1.00 98.12 384 ASP A O 1
ATOM 3133 N N . LEU A 1 385 ? -1.401 18.837 29.671 1.00 98.50 385 LEU A N 1
ATOM 3134 C CA . LEU A 1 385 ? -1.840 17.556 29.110 1.00 98.50 385 LEU A CA 1
ATOM 3135 C C . LEU A 1 385 ? -0.694 16.525 29.103 1.00 98.50 385 LEU A C 1
ATOM 3137 O O . LEU A 1 385 ? 0.371 16.803 28.549 1.00 98.50 385 LEU A O 1
ATOM 3141 N N . PRO A 1 386 ? -0.906 15.293 29.610 1.00 97.69 386 PRO A N 1
ATOM 3142 C CA . PRO A 1 386 ? 0.077 14.209 29.512 1.00 97.69 386 PRO A CA 1
ATOM 3143 C C . PRO A 1 386 ? 0.229 13.666 28.086 1.00 97.69 386 PRO A C 1
ATOM 3145 O O . PRO A 1 386 ? -0.420 12.687 27.695 1.00 97.69 386 PRO A O 1
ATOM 3148 N N . ILE A 1 387 ? 1.105 14.297 27.309 1.00 97.44 387 ILE A N 1
ATOM 3149 C CA . ILE A 1 387 ? 1.396 13.912 25.927 1.00 97.44 387 ILE A CA 1
ATOM 3150 C C . ILE A 1 387 ? 2.107 12.553 25.862 1.00 97.44 387 ILE A C 1
ATOM 3152 O O . ILE A 1 387 ? 2.974 12.236 26.674 1.00 97.44 387 ILE A O 1
ATOM 3156 N N . VAL A 1 388 ? 1.728 11.736 24.880 1.00 94.94 388 VAL A N 1
ATOM 3157 C CA . VAL A 1 388 ? 2.407 10.486 24.532 1.00 94.94 388 VAL A CA 1
ATOM 3158 C C . VAL A 1 388 ? 3.640 10.793 23.699 1.00 94.94 388 VAL A C 1
ATOM 3160 O O . VAL A 1 388 ? 3.543 11.369 22.615 1.00 94.94 388 VAL A O 1
ATOM 3163 N N . ASP A 1 389 ? 4.793 10.337 24.171 1.00 92.19 389 ASP A N 1
ATOM 3164 C CA . ASP A 1 389 ? 6.046 10.513 23.450 1.00 92.19 389 ASP A CA 1
ATOM 3165 C C . ASP A 1 389 ? 6.020 9.805 22.091 1.00 92.19 389 ASP A C 1
ATOM 3167 O O . ASP A 1 389 ? 5.720 8.612 21.984 1.00 92.19 389 ASP A O 1
ATOM 3171 N N . GLY A 1 390 ? 6.370 10.549 21.041 1.00 94.56 390 GLY A N 1
ATOM 3172 C CA . GLY A 1 390 ? 6.602 10.002 19.708 1.00 94.56 390 GLY A CA 1
ATOM 3173 C C . GLY A 1 390 ? 5.357 9.543 18.942 1.00 94.56 390 GLY A C 1
ATOM 3174 O O . GLY A 1 390 ? 5.518 8.982 17.858 1.00 94.56 390 GLY A O 1
ATOM 3175 N N . TYR A 1 391 ? 4.141 9.796 19.443 1.00 97.31 391 TYR A N 1
ATOM 3176 C CA . TYR A 1 391 ? 2.891 9.353 18.816 1.00 97.31 391 TYR A CA 1
ATOM 3177 C C . TYR A 1 391 ? 1.957 10.505 18.441 1.00 97.31 391 TYR A C 1
ATOM 3179 O O . TYR A 1 391 ? 1.692 11.405 19.235 1.00 97.31 391 TYR A O 1
ATOM 3187 N N . ALA A 1 392 ? 1.440 10.461 17.216 1.00 96.69 392 ALA A N 1
ATOM 3188 C CA . ALA A 1 392 ? 0.401 11.364 16.739 1.00 96.69 392 ALA A CA 1
ATOM 3189 C C . ALA A 1 392 ? -0.397 10.717 15.611 1.00 96.69 392 ALA A C 1
ATOM 3191 O O . ALA A 1 392 ? 0.057 9.775 14.953 1.00 96.69 392 ALA A O 1
ATOM 3192 N N . VAL A 1 393 ? -1.575 11.272 15.350 1.00 96.88 393 VAL A N 1
ATOM 3193 C CA . VAL A 1 393 ? -2.467 10.836 14.278 1.00 96.88 393 VAL A CA 1
ATOM 3194 C C . VAL A 1 393 ? -2.977 12.079 13.570 1.00 96.88 393 VAL A C 1
ATOM 3196 O O . VAL A 1 393 ? -3.390 13.038 14.213 1.00 96.88 393 VAL A O 1
ATOM 3199 N N . ALA A 1 394 ? -2.945 12.089 12.242 1.00 96.81 394 ALA A N 1
ATOM 3200 C CA . ALA A 1 394 ? -3.459 13.214 11.469 1.00 96.81 394 ALA A CA 1
ATOM 3201 C C . ALA A 1 394 ? -4.995 13.177 11.401 1.00 96.81 394 ALA A C 1
ATOM 3203 O O . ALA A 1 394 ? -5.543 12.083 11.238 1.00 96.81 394 ALA A O 1
ATOM 3204 N N . PRO A 1 395 ? -5.683 14.335 11.408 1.00 95.56 395 PRO A N 1
ATOM 3205 C CA . PRO A 1 395 ? -7.107 14.418 11.100 1.00 95.56 395 PRO A CA 1
ATOM 3206 C C . PRO A 1 395 ? -7.455 13.674 9.826 1.00 95.56 395 PRO A C 1
ATOM 3208 O O . PRO A 1 395 ? -6.783 13.819 8.795 1.00 95.56 395 PRO A O 1
ATOM 3211 N N . HIS A 1 396 ? -8.491 12.841 9.909 1.00 92.56 396 HIS A N 1
ATOM 3212 C CA . HIS A 1 396 ? -8.932 11.978 8.816 1.00 92.56 396 HIS A CA 1
ATOM 3213 C C . HIS A 1 396 ? -7.798 11.137 8.203 1.00 92.56 396 HIS A C 1
ATOM 3215 O O . HIS A 1 396 ? -7.842 10.847 7.009 1.00 92.56 396 HIS A O 1
ATOM 3221 N N . HIS A 1 397 ? -6.726 10.831 8.942 1.00 93.12 397 HIS A N 1
ATOM 3222 C CA . HIS A 1 397 ? -5.508 10.159 8.457 1.00 93.12 397 HIS A CA 1
ATOM 3223 C C . HIS A 1 397 ? -4.905 10.749 7.176 1.00 93.12 397 HIS A C 1
ATOM 3225 O O . HIS A 1 397 ? -4.126 10.101 6.467 1.00 93.12 397 HIS A O 1
ATOM 3231 N N . SER A 1 398 ? -5.262 11.994 6.871 1.00 93.00 398 SER A N 1
ATOM 3232 C CA . SER A 1 398 ? -4.890 12.659 5.638 1.00 93.00 398 SER A CA 1
ATOM 3233 C C . SER A 1 398 ? -3.384 12.896 5.636 1.00 93.00 398 SER A C 1
ATOM 3235 O O . SER A 1 398 ? -2.834 13.449 6.586 1.00 93.00 398 SER A O 1
ATOM 3237 N N . GLY A 1 399 ? -2.721 12.524 4.545 1.00 91.56 399 GLY A N 1
ATOM 3238 C CA . GLY A 1 399 ? -1.278 12.695 4.405 1.00 91.56 399 GLY A CA 1
ATOM 3239 C C . GLY A 1 399 ? -0.441 11.624 5.108 1.00 91.56 399 GLY A C 1
ATOM 3240 O O . GLY A 1 399 ? 0.766 11.577 4.872 1.00 91.56 399 GLY A O 1
ATOM 3241 N N . VAL A 1 400 ? -1.046 10.741 5.923 1.00 94.31 400 VAL A N 1
ATOM 3242 C CA . VAL A 1 400 ? -0.363 9.550 6.464 1.00 94.31 400 VAL A CA 1
ATOM 3243 C C . VAL A 1 400 ? -0.241 8.512 5.365 1.00 94.31 400 VAL A C 1
ATOM 3245 O O . VAL A 1 400 ? 0.870 8.143 5.002 1.00 94.31 400 VAL A O 1
ATOM 3248 N N . TYR A 1 401 ? -1.371 8.109 4.784 1.00 91.12 401 TYR A N 1
ATOM 3249 C CA . TYR A 1 401 ? -1.432 7.470 3.478 1.00 91.12 401 TYR A CA 1
ATOM 3250 C C . TYR A 1 401 ? -2.689 7.959 2.734 1.00 91.12 401 TYR A C 1
ATOM 3252 O O . TYR A 1 401 ? -3.784 7.877 3.286 1.00 91.12 401 TYR A O 1
ATOM 3260 N N . PRO A 1 402 ? -2.568 8.437 1.491 1.00 89.81 402 PRO A N 1
ATOM 3261 C CA . PRO A 1 402 ? -1.323 8.631 0.769 1.00 89.81 402 PRO A CA 1
ATOM 3262 C C . PRO A 1 402 ? -0.363 9.635 1.425 1.00 89.81 402 PRO A C 1
ATOM 3264 O O . PRO A 1 402 ? -0.792 10.602 2.045 1.00 89.81 402 PRO A O 1
ATOM 3267 N N . VAL A 1 403 ? 0.944 9.363 1.336 1.00 90.94 403 VAL A N 1
ATOM 3268 C CA . VAL A 1 403 ? 1.961 10.105 2.097 1.00 90.94 403 VAL A CA 1
ATOM 3269 C C . VAL A 1 403 ? 2.129 11.533 1.588 1.00 90.94 403 VAL A C 1
ATOM 3271 O O . VAL A 1 403 ? 2.263 11.747 0.381 1.00 90.94 403 VAL A O 1
ATOM 3274 N N . ILE A 1 404 ? 2.241 12.476 2.525 1.00 90.00 404 ILE A N 1
ATOM 3275 C CA . ILE A 1 404 ? 2.638 13.863 2.283 1.00 90.00 404 ILE A CA 1
ATOM 3276 C C . ILE A 1 404 ? 3.948 14.173 3.021 1.00 90.00 404 ILE A C 1
ATOM 3278 O O . ILE A 1 404 ? 3.967 14.172 4.251 1.00 90.00 404 ILE A O 1
ATOM 3282 N N . PRO A 1 405 ? 5.055 14.473 2.311 1.00 90.69 405 PRO A N 1
ATOM 3283 C CA . PRO A 1 405 ? 6.372 14.619 2.935 1.00 90.69 405 PRO A CA 1
ATOM 3284 C C . PRO A 1 405 ? 6.451 15.670 4.052 1.00 90.69 405 PRO A C 1
ATOM 3286 O O . PRO A 1 405 ? 7.103 15.440 5.070 1.00 90.69 405 PRO A O 1
ATOM 3289 N N . HIS A 1 406 ? 5.785 16.816 3.886 1.00 91.75 406 HIS A N 1
ATOM 3290 C CA . HIS A 1 406 ? 5.871 17.906 4.858 1.00 91.75 406 HIS A CA 1
ATOM 3291 C C . HIS A 1 406 ? 5.095 17.621 6.156 1.00 91.75 406 HIS A C 1
ATOM 3293 O O . HIS A 1 406 ? 5.463 18.171 7.189 1.00 91.75 406 HIS A O 1
ATOM 3299 N N . LEU A 1 407 ? 4.115 16.702 6.152 1.00 95.44 407 LEU A N 1
ATOM 3300 C CA . LEU A 1 407 ? 3.471 16.219 7.380 1.00 95.44 407 LEU A CA 1
ATOM 3301 C C . LEU A 1 407 ? 4.477 15.527 8.299 1.00 95.44 407 LEU A C 1
ATOM 3303 O O . LEU A 1 407 ? 4.610 15.896 9.462 1.00 95.44 407 LEU A O 1
ATOM 3307 N N . TYR A 1 408 ? 5.229 14.571 7.758 1.00 95.50 408 TYR A N 1
ATOM 3308 C CA . TYR A 1 408 ? 6.227 13.812 8.514 1.00 95.50 408 TYR A CA 1
ATOM 3309 C C . TYR A 1 408 ? 7.382 14.699 8.990 1.00 95.50 408 TYR A C 1
ATOM 3311 O O . TYR A 1 408 ? 7.876 14.525 10.103 1.00 95.50 408 TYR A O 1
ATOM 3319 N N . THR A 1 409 ? 7.773 15.686 8.178 1.00 95.19 409 THR A N 1
ATOM 3320 C CA . THR A 1 409 ? 8.792 16.673 8.561 1.00 95.19 409 THR A CA 1
ATOM 3321 C C . THR A 1 409 ? 8.316 17.530 9.740 1.00 95.19 409 THR A C 1
ATOM 3323 O O . THR A 1 409 ? 9.001 17.593 10.758 1.00 95.19 409 THR A O 1
ATOM 3326 N N . ALA A 1 410 ? 7.116 18.116 9.652 1.00 96.56 410 ALA A N 1
ATOM 3327 C CA . ALA A 1 410 ? 6.567 18.972 10.704 1.00 96.56 410 ALA A CA 1
ATOM 3328 C C . ALA A 1 410 ? 6.262 18.196 12.001 1.00 96.56 410 ALA A C 1
ATOM 3330 O O . ALA A 1 410 ? 6.489 18.700 13.101 1.00 96.56 410 ALA A O 1
ATOM 3331 N N . TRP A 1 411 ? 5.807 16.945 11.892 1.00 97.00 411 TRP A N 1
ATOM 3332 C CA . TRP A 1 411 ? 5.636 16.052 13.038 1.00 97.00 411 TRP A CA 1
ATOM 3333 C C . TRP A 1 411 ? 6.939 15.784 13.784 1.00 97.00 411 TRP A C 1
ATOM 3335 O O . TRP A 1 411 ? 6.972 15.871 15.012 1.00 97.00 411 TRP A O 1
ATOM 3345 N N . LYS A 1 412 ? 8.018 15.487 13.058 1.00 95.81 412 LYS A N 1
ATOM 3346 C CA . LYS A 1 412 ? 9.336 15.299 13.665 1.00 95.81 412 LYS A CA 1
ATOM 3347 C C . LYS A 1 412 ? 9.850 16.564 14.334 1.00 95.81 412 LYS A C 1
ATOM 3349 O O . LYS A 1 412 ? 10.369 16.481 15.439 1.00 95.81 412 LYS A O 1
ATOM 3354 N N . GLU A 1 413 ? 9.677 17.712 13.690 1.00 96.50 413 GLU A N 1
ATOM 3355 C CA . GLU A 1 413 ? 10.160 18.994 14.204 1.00 96.50 413 GLU A CA 1
ATOM 3356 C C . GLU A 1 413 ? 9.457 19.411 15.505 1.00 96.50 413 GLU A C 1
ATOM 3358 O O . GLU A 1 413 ? 10.118 19.814 16.458 1.00 96.50 413 GLU A O 1
ATOM 3363 N N . VAL A 1 414 ? 8.125 19.307 15.572 1.00 97.31 414 VAL A N 1
ATOM 3364 C CA . VAL A 1 414 ? 7.355 19.867 16.700 1.00 97.31 414 VAL A CA 1
ATOM 3365 C C . VAL A 1 414 ? 7.119 18.854 17.820 1.00 97.31 414 VAL A C 1
ATOM 3367 O O . VAL A 1 414 ? 7.210 19.202 19.004 1.00 97.31 414 VAL A O 1
ATOM 3370 N N . TRP A 1 415 ? 6.811 17.611 17.447 1.00 96.44 415 TRP A N 1
ATOM 3371 C CA . TRP A 1 415 ? 6.338 16.564 18.359 1.00 96.44 415 TRP A CA 1
ATOM 3372 C C . TRP A 1 415 ? 7.299 15.373 18.481 1.00 96.44 415 TRP A C 1
ATOM 3374 O O . TRP A 1 415 ? 7.034 14.470 19.267 1.00 96.44 415 TRP A O 1
ATOM 3384 N N . ASN A 1 416 ? 8.408 15.358 17.729 1.00 96.25 416 ASN A N 1
ATOM 3385 C CA . ASN A 1 416 ? 9.377 14.257 17.705 1.00 96.25 416 ASN A CA 1
ATOM 3386 C C . ASN A 1 416 ? 8.730 12.882 17.419 1.00 96.25 416 ASN A C 1
ATOM 3388 O O . ASN A 1 416 ? 9.044 11.877 18.057 1.00 96.25 416 ASN A O 1
ATOM 3392 N N . ILE A 1 417 ? 7.789 12.843 16.469 1.00 96.38 417 ILE A N 1
ATOM 3393 C CA . ILE A 1 417 ? 7.027 11.630 16.140 1.00 96.38 417 ILE A CA 1
ATOM 3394 C C . ILE A 1 417 ? 7.923 10.554 15.522 1.00 96.38 417 ILE A C 1
ATOM 3396 O O . ILE A 1 417 ? 8.670 10.813 14.575 1.00 96.38 417 ILE A O 1
ATOM 3400 N N . ASN A 1 418 ? 7.786 9.327 16.023 1.00 94.94 418 ASN A N 1
ATOM 3401 C CA . ASN A 1 418 ? 8.423 8.122 15.495 1.00 94.94 418 ASN A CA 1
ATOM 3402 C C . ASN A 1 418 ? 7.411 7.014 15.155 1.00 94.94 418 ASN A C 1
ATOM 3404 O O . ASN A 1 418 ? 7.757 6.112 14.392 1.00 94.94 418 ASN A O 1
ATOM 3408 N N . VAL A 1 419 ? 6.170 7.100 15.646 1.00 95.69 419 VAL A N 1
ATOM 3409 C CA . VAL A 1 419 ? 5.086 6.159 15.347 1.00 95.69 419 VAL A CA 1
ATOM 3410 C C . VAL A 1 419 ? 3.802 6.912 15.003 1.00 95.69 419 VAL A C 1
ATOM 3412 O O . VAL A 1 419 ? 3.450 7.908 15.627 1.00 95.69 419 VAL A O 1
ATOM 3415 N N . THR A 1 420 ? 3.064 6.414 14.017 1.00 96.88 420 THR A N 1
ATOM 3416 C CA . THR A 1 420 ? 1.692 6.852 13.723 1.00 96.88 420 THR A CA 1
ATOM 3417 C C . THR A 1 420 ? 0.858 5.665 13.242 1.00 96.88 420 THR A C 1
ATOM 3419 O O . THR A 1 420 ? 1.371 4.560 13.042 1.00 96.88 420 THR A O 1
ATOM 3422 N N . THR A 1 421 ? -0.441 5.868 13.059 1.00 95.88 421 THR A N 1
ATOM 3423 C CA . THR A 1 421 ? -1.386 4.831 12.644 1.00 95.88 421 THR A CA 1
ATOM 3424 C C . THR A 1 421 ? -2.207 5.266 11.435 1.00 95.88 421 THR A C 1
ATOM 3426 O O . THR A 1 421 ? -2.469 6.451 11.220 1.00 95.88 421 THR A O 1
ATOM 3429 N N . THR A 1 422 ? -2.626 4.304 10.609 1.00 94.31 422 THR A N 1
ATOM 3430 C CA . THR A 1 422 ? -3.582 4.557 9.521 1.00 94.31 422 THR A CA 1
ATOM 3431 C C . THR A 1 422 ? -4.435 3.343 9.187 1.00 94.31 422 THR A C 1
ATOM 3433 O O . THR A 1 422 ? -3.965 2.208 9.151 1.00 94.31 422 THR A O 1
ATOM 3436 N N . GLU A 1 423 ? -5.704 3.588 8.897 1.00 90.75 423 GLU A N 1
ATOM 3437 C CA . GLU A 1 423 ? -6.647 2.650 8.295 1.00 90.75 423 GLU A CA 1
ATOM 3438 C C . GLU A 1 423 ? -6.549 2.617 6.759 1.00 90.75 423 GLU A C 1
ATOM 3440 O O . GLU A 1 423 ? -7.154 1.754 6.125 1.00 90.75 423 GLU A O 1
ATOM 3445 N N . GLY A 1 424 ? -5.800 3.546 6.152 1.00 85.75 424 GLY A N 1
ATOM 3446 C CA . GLY A 1 424 ? -5.793 3.790 4.708 1.00 85.75 424 GLY A CA 1
ATOM 3447 C C . GLY A 1 424 ? -4.836 2.925 3.883 1.00 85.75 424 GLY A C 1
ATOM 3448 O O . GLY A 1 424 ? -4.976 2.888 2.662 1.00 85.75 424 GLY A O 1
ATOM 3449 N N . TYR A 1 425 ? -3.875 2.220 4.498 1.00 88.88 425 TYR A N 1
ATOM 3450 C CA . TYR A 1 425 ? -2.797 1.541 3.762 1.00 88.88 425 TYR A CA 1
ATOM 3451 C C . TYR A 1 425 ? -2.894 0.001 3.728 1.00 88.88 425 TYR A C 1
ATOM 3453 O O . TYR A 1 425 ? -3.068 -0.631 4.772 1.00 88.88 425 TYR A O 1
ATOM 3461 N N . PRO A 1 426 ? -2.685 -0.637 2.553 1.00 77.69 426 PRO A N 1
ATOM 3462 C CA . PRO A 1 426 ? -2.664 -0.021 1.217 1.00 77.69 426 PRO A CA 1
ATOM 3463 C C . PRO A 1 426 ? -4.065 0.371 0.729 1.00 77.69 426 PRO A C 1
ATOM 3465 O O . PRO A 1 426 ? -4.203 1.070 -0.272 1.00 77.69 426 PRO A O 1
ATOM 3468 N N . LYS A 1 427 ? -5.101 -0.115 1.415 1.00 79.56 427 LYS A N 1
ATOM 3469 C CA . LYS A 1 427 ? -6.508 0.150 1.136 1.00 79.56 427 LYS A CA 1
ATOM 3470 C C . LYS A 1 427 ? -7.325 -0.002 2.413 1.00 79.56 427 LYS A C 1
ATOM 3472 O O . LYS A 1 427 ? -6.963 -0.779 3.295 1.00 79.56 427 LYS A O 1
ATOM 3477 N N . LEU A 1 428 ? -8.460 0.691 2.460 1.00 78.50 428 LEU A N 1
ATOM 3478 C CA . LEU A 1 428 ? -9.354 0.694 3.615 1.00 78.50 428 LEU A CA 1
ATOM 3479 C C . LEU A 1 428 ? -9.944 -0.694 3.907 1.00 78.50 428 LEU A C 1
ATOM 3481 O O . LEU A 1 428 ? -10.017 -1.095 5.067 1.00 78.50 428 LEU A O 1
ATOM 3485 N N . PHE A 1 429 ? -10.331 -1.444 2.872 1.00 74.94 429 PHE A N 1
ATOM 3486 C CA . PHE A 1 429 ? -10.961 -2.757 3.014 1.00 74.94 429 PHE A CA 1
ATOM 3487 C C . PHE A 1 429 ? -10.334 -3.826 2.102 1.00 74.94 429 PHE A C 1
ATOM 3489 O O . PHE A 1 429 ? -9.875 -3.516 0.996 1.00 74.94 429 PHE A O 1
ATOM 3496 N N . PRO A 1 430 ? -10.346 -5.101 2.532 1.00 70.25 430 PRO A N 1
ATOM 3497 C CA . PRO A 1 430 ? -10.782 -5.572 3.854 1.00 70.25 430 PRO A CA 1
ATOM 3498 C C . PRO A 1 430 ? -9.732 -5.285 4.956 1.00 70.25 430 PRO A C 1
ATOM 3500 O O . PRO A 1 430 ? -8.544 -5.179 4.631 1.00 70.25 430 PRO A O 1
ATOM 3503 N N . PRO A 1 431 ? -10.110 -5.185 6.251 1.00 68.81 431 PRO A N 1
ATOM 3504 C CA . PRO A 1 431 ? -9.200 -4.745 7.318 1.00 68.81 431 PRO A CA 1
ATOM 3505 C C . PRO A 1 431 ? -7.995 -5.668 7.498 1.00 68.81 431 PRO A C 1
ATOM 3507 O O . PRO A 1 431 ? -6.882 -5.201 7.719 1.00 68.81 431 PRO A O 1
ATOM 3510 N N . HIS A 1 432 ? -8.183 -6.976 7.291 1.00 70.50 432 HIS A N 1
ATOM 3511 C CA . HIS A 1 432 ? -7.105 -7.961 7.360 1.00 70.50 432 HIS A CA 1
ATOM 3512 C C . HIS A 1 432 ? -5.996 -7.734 6.315 1.00 70.50 432 HIS A C 1
ATOM 3514 O O . HIS A 1 432 ? -4.885 -8.206 6.527 1.00 70.50 432 HIS A O 1
ATOM 3520 N N . SER A 1 433 ? -6.254 -6.977 5.240 1.00 73.38 433 SER A N 1
ATOM 3521 C CA . SER A 1 433 ? -5.248 -6.631 4.223 1.00 73.38 433 SER A CA 1
ATOM 3522 C C . SER A 1 433 ? -4.407 -5.393 4.558 1.00 73.38 433 SER A C 1
ATOM 3524 O O . SER A 1 433 ? -3.447 -5.100 3.840 1.00 73.38 433 SER A O 1
ATOM 3526 N N . ARG A 1 434 ? -4.755 -4.666 5.631 1.00 83.12 434 ARG A N 1
ATOM 3527 C CA . ARG A 1 434 ? -4.018 -3.481 6.082 1.00 83.12 434 ARG A CA 1
ATOM 3528 C C . ARG A 1 434 ? -2.655 -3.879 6.628 1.00 83.12 434 ARG A C 1
ATOM 3530 O O . ARG A 1 434 ? -2.560 -4.847 7.390 1.00 83.12 434 ARG A O 1
ATOM 3537 N N . ARG A 1 435 ? -1.640 -3.099 6.265 1.00 85.81 435 ARG A N 1
ATOM 3538 C CA . ARG A 1 435 ? -0.224 -3.344 6.570 1.00 85.81 435 ARG A CA 1
ATOM 3539 C C . ARG A 1 435 ? 0.441 -2.114 7.174 1.00 85.81 435 ARG A C 1
ATOM 3541 O O . ARG A 1 435 ? -0.107 -1.017 7.086 1.00 85.81 435 ARG A O 1
ATOM 3548 N N . GLY A 1 436 ? 1.597 -2.304 7.795 1.00 89.50 436 GLY A N 1
ATOM 3549 C CA . GLY A 1 436 ? 2.476 -1.208 8.187 1.00 89.50 436 GLY A CA 1
ATOM 3550 C C . GLY A 1 436 ? 3.409 -0.789 7.050 1.00 89.50 436 GLY A C 1
ATOM 3551 O O . GLY A 1 436 ? 3.537 -1.473 6.032 1.00 89.50 436 GLY A O 1
ATOM 3552 N N . PHE A 1 437 ? 4.060 0.357 7.219 1.00 91.88 437 PHE A N 1
ATOM 3553 C CA . PHE A 1 437 ? 5.181 0.797 6.386 1.00 91.88 437 PHE A CA 1
ATOM 3554 C C . PHE A 1 437 ? 6.029 1.807 7.157 1.00 91.88 437 PHE A C 1
ATOM 3556 O O . PHE A 1 437 ? 5.639 2.279 8.222 1.00 91.88 437 PHE A O 1
ATOM 3563 N N . HIS A 1 438 ? 7.178 2.167 6.609 1.00 91.25 438 HIS A N 1
ATOM 3564 C CA . HIS A 1 438 ? 8.074 3.151 7.185 1.00 91.25 438 HIS A CA 1
ATOM 3565 C C . HIS A 1 438 ? 8.304 4.306 6.218 1.00 91.25 438 HIS A C 1
ATOM 3567 O O . HIS A 1 438 ? 8.523 4.108 5.020 1.00 91.25 438 HIS A O 1
ATOM 3573 N N . TYR A 1 439 ? 8.271 5.531 6.732 1.00 92.56 439 TYR A N 1
ATOM 3574 C CA . TYR A 1 439 ? 8.506 6.713 5.917 1.00 92.56 439 TYR A CA 1
ATOM 3575 C C . TYR A 1 439 ? 9.194 7.816 6.718 1.00 92.56 439 TYR A C 1
ATOM 3577 O O . TYR A 1 439 ? 8.756 8.176 7.807 1.00 92.56 439 TYR A O 1
ATOM 3585 N N . GLN A 1 440 ? 10.294 8.346 6.172 1.00 90.38 440 GLN A N 1
ATOM 3586 C CA . GLN A 1 440 ? 11.103 9.403 6.788 1.00 90.38 440 GLN A CA 1
ATOM 3587 C C . GLN A 1 440 ? 11.439 9.152 8.267 1.00 90.38 440 GLN A C 1
ATOM 3589 O O . GLN A 1 440 ? 11.475 10.099 9.039 1.00 90.38 440 GLN A O 1
ATOM 3594 N N . GLY A 1 441 ? 11.714 7.918 8.701 1.00 90.00 441 GLY A N 1
ATOM 3595 C CA . GLY A 1 441 ? 12.037 7.629 10.104 1.00 90.00 441 GLY A CA 1
ATOM 3596 C C . GLY A 1 441 ? 10.823 7.502 11.034 1.00 90.00 441 GLY A C 1
ATOM 3597 O O . GLY A 1 441 ? 11.023 7.475 12.242 1.00 90.00 441 GLY A O 1
ATOM 3598 N N . VAL A 1 442 ? 9.599 7.450 10.498 1.00 93.56 442 VAL A N 1
ATOM 3599 C CA . VAL A 1 442 ? 8.356 7.201 11.243 1.00 93.56 442 VAL A CA 1
ATOM 3600 C C . VAL A 1 442 ? 7.792 5.841 10.837 1.00 93.56 442 VAL A C 1
ATOM 3602 O O . VAL A 1 442 ? 7.602 5.572 9.647 1.00 93.56 442 VAL A O 1
ATOM 3605 N N . GLN A 1 443 ? 7.523 4.982 11.818 1.00 94.31 443 GLN A N 1
ATOM 3606 C CA . GLN A 1 443 ? 6.841 3.709 11.621 1.00 94.31 443 GLN A CA 1
ATOM 3607 C C . GLN A 1 443 ? 5.325 3.926 11.603 1.00 94.31 443 GLN A C 1
ATOM 3609 O O . GLN A 1 443 ? 4.739 4.433 12.555 1.00 94.31 443 GLN A O 1
ATOM 3614 N N . VAL A 1 444 ? 4.678 3.507 10.523 1.00 95.06 444 VAL A N 1
ATOM 3615 C CA . VAL A 1 444 ? 3.224 3.543 10.376 1.00 95.06 444 VAL A CA 1
ATOM 3616 C C . VAL A 1 444 ? 2.668 2.156 10.666 1.00 95.06 444 VAL A C 1
ATOM 3618 O O . VAL A 1 444 ? 3.107 1.169 10.068 1.00 95.06 444 VAL A O 1
ATOM 3621 N N . LEU A 1 445 ? 1.710 2.077 11.587 1.00 94.00 445 LEU A N 1
ATOM 3622 C CA . LEU A 1 445 ? 1.033 0.841 11.976 1.00 94.00 445 LEU A CA 1
ATOM 3623 C C . LEU A 1 445 ? -0.398 0.785 11.406 1.00 94.00 445 LEU A C 1
ATOM 3625 O O . LEU A 1 445 ? -1.064 1.822 11.299 1.00 94.00 445 LEU A O 1
ATOM 3629 N N . PRO A 1 446 ? -0.911 -0.409 11.059 1.00 92.50 446 PRO A N 1
ATOM 3630 C CA . PRO A 1 446 ? -2.269 -0.553 10.551 1.00 92.50 446 PRO A CA 1
ATOM 3631 C C . PRO A 1 446 ? -3.307 -0.368 11.665 1.00 92.50 446 PRO A C 1
ATOM 3633 O O . PRO A 1 446 ? -3.359 -1.137 12.628 1.00 92.50 446 PRO A O 1
ATOM 3636 N N . ARG A 1 447 ? -4.200 0.606 11.491 1.00 92.69 447 ARG A N 1
ATOM 3637 C CA . ARG A 1 447 ? -5.313 0.893 12.406 1.00 92.69 447 ARG A CA 1
ATOM 3638 C C . ARG A 1 447 ? -6.567 0.110 12.020 1.00 92.69 447 ARG A C 1
ATOM 3640 O O . ARG A 1 447 ? -6.803 -0.154 10.839 1.00 92.69 447 ARG A O 1
ATOM 3647 N N . GLN A 1 448 ? -7.367 -0.277 13.006 1.00 90.31 448 GLN A N 1
ATOM 3648 C CA . GLN A 1 448 ? -8.611 -1.035 12.885 1.00 90.31 448 GLN A CA 1
ATOM 3649 C C . GLN A 1 448 ? -9.823 -0.128 13.094 1.00 90.31 448 GLN A C 1
ATOM 3651 O O . GLN A 1 448 ? -9.765 0.858 13.827 1.00 90.31 448 GLN A O 1
ATOM 3656 N N . VAL A 1 449 ? -10.925 -0.488 12.440 1.00 87.44 449 VAL A N 1
ATOM 3657 C CA . VAL A 1 449 ? -12.238 0.121 12.684 1.00 87.44 449 VAL A CA 1
ATOM 3658 C C . VAL A 1 449 ? -12.997 -0.751 13.679 1.00 87.44 449 VAL A C 1
ATOM 3660 O O . VAL A 1 449 ? -12.816 -1.966 13.677 1.00 87.44 449 VAL A O 1
ATOM 3663 N N . CYS A 1 450 ? -13.830 -0.142 14.516 1.00 86.62 450 CYS A N 1
ATOM 3664 C CA . CYS A 1 450 ? -14.614 -0.840 15.540 1.00 86.62 450 CYS A CA 1
ATOM 3665 C C . CYS A 1 450 ? -16.121 -0.894 15.231 1.00 86.62 450 CYS A C 1
ATOM 3667 O O . CYS A 1 450 ? -16.902 -1.376 16.044 1.00 86.62 450 CYS A O 1
ATOM 3669 N N . GLY A 1 451 ? -16.530 -0.396 14.059 1.00 85.06 451 GLY A N 1
ATOM 3670 C CA . GLY A 1 451 ? -17.913 -0.451 13.584 1.00 85.06 451 GLY A CA 1
ATOM 3671 C C . GLY A 1 451 ? -18.824 0.672 14.085 1.00 85.06 451 GLY A C 1
ATOM 3672 O O . GLY A 1 451 ? -19.875 0.893 13.489 1.00 85.06 451 GLY A O 1
ATOM 3673 N N . VAL A 1 452 ? -18.427 1.438 15.106 1.00 88.44 452 VAL A N 1
ATOM 3674 C CA . VAL A 1 452 ? -19.116 2.690 15.460 1.00 88.44 452 VAL A CA 1
ATOM 3675 C C . VAL A 1 452 ? -18.639 3.837 14.564 1.00 88.44 452 VAL A C 1
ATOM 3677 O O . VAL A 1 452 ? -17.441 4.011 14.337 1.00 88.44 452 VAL A O 1
ATOM 3680 N N . TYR A 1 453 ? -19.591 4.581 13.995 1.00 86.00 453 TYR A N 1
ATOM 3681 C CA . TYR A 1 453 ? -19.321 5.624 13.002 1.00 86.00 453 TYR A CA 1
ATOM 3682 C C . TYR A 1 453 ? -19.062 6.982 13.651 1.00 86.00 453 TYR A C 1
ATOM 3684 O O . TYR A 1 453 ? -19.576 7.286 14.724 1.00 86.00 453 TYR A O 1
ATOM 3692 N N . THR A 1 454 ? -18.307 7.834 12.959 1.00 83.06 454 THR A N 1
ATOM 3693 C CA . THR A 1 454 ? -17.919 9.171 13.439 1.00 83.06 454 THR A CA 1
ATOM 3694 C C . THR A 1 454 ? -19.094 10.128 13.628 1.00 83.06 454 THR A C 1
ATOM 3696 O O . THR A 1 454 ? -18.968 11.085 14.377 1.00 83.06 454 THR A O 1
ATOM 3699 N N . SER A 1 455 ? -20.224 9.886 12.955 1.00 81.75 455 SER A N 1
ATOM 3700 C CA . SER A 1 455 ? -21.406 10.761 12.946 1.00 81.75 455 SER A CA 1
ATOM 3701 C C . SER A 1 455 ? -22.620 10.179 13.672 1.00 81.75 455 SER A C 1
ATOM 3703 O O . SER A 1 455 ? -23.664 10.819 13.729 1.00 81.75 455 SER A O 1
ATOM 3705 N N . THR A 1 456 ? -22.530 8.948 14.179 1.00 77.56 456 THR A N 1
ATOM 3706 C CA . THR A 1 456 ? -23.656 8.264 14.822 1.00 77.56 456 THR A CA 1
ATOM 3707 C C . THR A 1 456 ? -23.454 8.206 16.330 1.00 77.56 456 THR A C 1
ATOM 3709 O O . THR A 1 456 ? -22.627 7.433 16.815 1.00 77.56 456 THR A O 1
ATOM 3712 N N . MET A 1 457 ? -24.220 9.025 17.052 1.00 83.31 457 MET A N 1
ATOM 3713 C CA . MET A 1 457 ? -24.087 9.220 18.505 1.00 83.31 457 MET A CA 1
ATOM 3714 C C . MET A 1 457 ? -25.209 8.569 19.320 1.00 83.31 457 MET A C 1
ATOM 3716 O O . MET A 1 457 ? -25.054 8.350 20.517 1.00 83.31 457 MET A O 1
ATOM 3720 N N . LEU A 1 458 ? -26.326 8.242 18.665 1.00 90.75 458 LEU A N 1
ATOM 3721 C CA . LEU A 1 458 ? -27.511 7.659 19.289 1.00 90.75 458 LEU A CA 1
ATOM 3722 C C . LEU A 1 458 ? -27.764 6.259 18.734 1.00 90.75 458 LEU A C 1
ATOM 3724 O O . LEU A 1 458 ? -27.598 6.008 17.539 1.00 90.75 458 LEU A O 1
ATOM 3728 N N . LEU A 1 459 ? -28.227 5.352 19.587 1.00 90.25 459 LEU A N 1
ATOM 3729 C CA . LEU A 1 459 ? -28.568 3.981 19.226 1.00 90.25 459 LEU A CA 1
ATOM 3730 C C . LEU A 1 459 ? -29.693 3.944 18.186 1.00 90.25 459 LEU A C 1
ATOM 3732 O O . LEU A 1 459 ? -29.627 3.181 17.226 1.00 90.25 459 LEU A O 1
ATOM 3736 N N . ASN A 1 460 ? -30.690 4.819 18.335 1.00 90.75 460 ASN A N 1
ATOM 3737 C CA . ASN A 1 460 ? -31.831 4.896 17.421 1.00 90.75 460 ASN A CA 1
ATOM 3738 C C . ASN A 1 460 ? -31.452 5.369 16.009 1.00 90.75 460 ASN A C 1
ATOM 3740 O O . ASN A 1 460 ? -32.183 5.090 15.062 1.00 90.75 460 ASN A O 1
ATOM 3744 N N . SER A 1 461 ? -30.332 6.083 15.852 1.00 89.56 461 SER A N 1
ATOM 3745 C CA . SER A 1 461 ? -29.818 6.495 14.540 1.00 89.56 461 SER A CA 1
ATOM 3746 C C . SER A 1 461 ? -28.755 5.542 13.992 1.00 89.56 461 SER A C 1
ATOM 3748 O O . SER A 1 461 ? -28.264 5.745 12.879 1.00 89.56 461 SER A O 1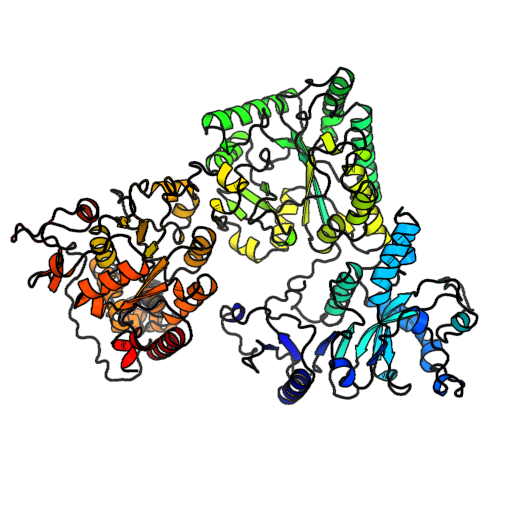
ATOM 3750 N N . TYR A 1 462 ? -28.402 4.493 14.741 1.00 90.94 462 TYR A N 1
ATOM 3751 C CA . TYR A 1 462 ? -27.412 3.517 14.318 1.00 90.94 462 TYR A CA 1
ATOM 3752 C C . TYR A 1 462 ? -27.993 2.542 13.283 1.00 90.94 462 TYR A C 1
ATOM 3754 O O . TYR A 1 462 ? -28.998 1.884 13.561 1.00 90.94 462 TYR A O 1
ATOM 3762 N N . PRO A 1 463 ? -27.388 2.409 12.083 1.00 88.06 463 PRO A N 1
ATOM 3763 C CA . PRO A 1 463 ? -27.881 1.486 11.064 1.00 88.06 463 PRO A CA 1
ATOM 3764 C C . PRO A 1 463 ? -27.910 0.036 11.571 1.00 88.06 463 PRO A C 1
ATOM 3766 O O . PRO A 1 463 ? -26.872 -0.539 11.893 1.00 88.06 463 PRO A O 1
ATOM 3769 N N . GLY A 1 464 ? -29.106 -0.558 11.623 1.00 85.31 464 GLY A N 1
ATOM 3770 C CA . GLY A 1 464 ? -29.330 -1.899 12.180 1.00 85.31 464 GLY A CA 1
ATOM 3771 C C . GLY A 1 464 ? -29.452 -1.951 13.711 1.00 85.31 464 GLY A C 1
ATOM 3772 O O . GLY A 1 464 ? -29.549 -3.039 14.270 1.00 85.31 464 GLY A O 1
ATOM 3773 N N . GLY A 1 465 ? -29.456 -0.797 14.386 1.00 87.88 465 GLY A N 1
ATOM 3774 C CA . GLY A 1 465 ? -29.729 -0.661 15.816 1.00 87.88 465 GLY A CA 1
ATOM 3775 C C . GLY A 1 465 ? -28.827 -1.509 16.715 1.00 87.88 465 GLY A C 1
ATOM 3776 O O . GLY A 1 465 ? -27.663 -1.778 16.406 1.00 87.88 465 GLY A O 1
ATOM 3777 N N . VAL A 1 466 ? -29.387 -1.936 17.847 1.00 83.19 466 VAL A N 1
ATOM 3778 C CA . VAL A 1 466 ? -28.683 -2.748 18.850 1.00 83.19 466 VAL A CA 1
ATOM 3779 C C . VAL A 1 466 ? -28.256 -4.111 18.309 1.00 83.19 466 VAL A C 1
ATOM 3781 O O . VAL A 1 466 ? -27.160 -4.569 18.620 1.00 83.19 466 VAL A O 1
ATOM 3784 N N . GLU A 1 467 ? -29.058 -4.721 17.433 1.00 79.19 467 GLU A N 1
ATOM 3785 C CA . GLU A 1 467 ? -28.756 -6.033 16.854 1.00 79.19 467 GLU A CA 1
ATOM 3786 C C . GLU A 1 467 ? -27.476 -6.001 16.017 1.00 79.19 467 GLU A C 1
ATOM 3788 O O . GLU A 1 467 ? -26.667 -6.926 16.081 1.00 79.19 467 GLU A O 1
ATOM 3793 N N . ARG A 1 468 ? -27.233 -4.911 15.275 1.00 83.38 468 ARG A N 1
ATOM 3794 C CA . ARG A 1 468 ? -25.977 -4.743 14.534 1.00 83.38 468 ARG A CA 1
ATOM 3795 C C . ARG A 1 468 ? -24.781 -4.575 15.471 1.00 83.38 468 ARG A C 1
ATOM 3797 O O . ARG A 1 468 ? -23.731 -5.149 15.186 1.00 83.38 468 ARG A O 1
ATOM 3804 N N . LEU A 1 469 ? -24.913 -3.814 16.560 1.00 83.69 469 LEU A N 1
ATOM 3805 C CA . LEU A 1 469 ? -23.843 -3.652 17.557 1.00 83.69 469 LEU A CA 1
ATOM 3806 C C . LEU A 1 469 ? -23.497 -4.988 18.226 1.00 83.69 469 LEU A C 1
ATOM 3808 O O . LEU A 1 469 ? -22.321 -5.343 18.326 1.00 83.69 469 LEU A O 1
ATOM 3812 N N . ASP A 1 470 ? -24.517 -5.753 18.602 1.00 78.19 470 ASP A N 1
ATOM 3813 C CA . ASP A 1 470 ? -24.368 -7.083 19.189 1.00 78.19 470 ASP A CA 1
ATOM 3814 C C . ASP A 1 470 ? -23.750 -8.072 18.204 1.00 78.19 470 ASP A C 1
ATOM 3816 O O . ASP A 1 470 ? -22.766 -8.736 18.533 1.00 78.19 470 ASP A O 1
ATOM 3820 N N . GLY A 1 471 ? -24.231 -8.094 16.961 1.00 71.50 471 GLY A N 1
ATOM 3821 C CA . GLY A 1 471 ? -23.668 -8.931 15.906 1.00 71.50 471 GLY A CA 1
ATOM 3822 C C . GLY A 1 471 ? -22.185 -8.657 15.643 1.00 71.50 471 GLY A C 1
ATOM 3823 O O . GLY A 1 471 ? -21.444 -9.584 15.336 1.00 71.50 471 GLY A O 1
ATOM 3824 N N . MET A 1 472 ? -21.706 -7.417 15.809 1.00 81.25 472 MET A N 1
ATOM 3825 C CA . MET A 1 472 ? -20.274 -7.103 15.677 1.00 81.25 472 MET A CA 1
ATOM 3826 C C . MET A 1 472 ? -19.431 -7.653 16.832 1.00 81.25 472 MET A C 1
ATOM 3828 O O . MET A 1 472 ? -18.312 -8.114 16.598 1.00 81.25 472 MET A O 1
ATOM 3832 N N . ALA A 1 473 ? -19.943 -7.589 18.063 1.00 80.06 473 ALA A N 1
ATOM 3833 C CA . ALA A 1 473 ? -19.239 -8.048 19.259 1.00 80.06 473 ALA A CA 1
ATOM 3834 C C . ALA A 1 473 ? -19.266 -9.578 19.415 1.00 80.06 473 ALA A C 1
ATOM 3836 O O . ALA A 1 473 ? -18.306 -10.169 19.912 1.00 80.06 473 ALA A O 1
ATOM 3837 N N . PHE A 1 474 ? -20.346 -10.229 18.982 1.00 74.88 474 PHE A N 1
ATOM 3838 C CA . PHE A 1 474 ? -20.595 -11.654 19.190 1.00 74.88 474 PHE A CA 1
ATOM 3839 C C . PHE A 1 474 ? -20.288 -12.469 17.935 1.00 74.88 474 PHE A C 1
ATOM 3841 O O . PHE A 1 474 ? -21.171 -13.035 17.297 1.00 74.88 474 PHE A O 1
ATOM 3848 N N . GLY A 1 475 ? -19.004 -12.538 17.583 1.00 67.56 475 GLY A N 1
ATOM 3849 C CA . GLY A 1 475 ? -18.552 -13.346 16.449 1.00 67.56 475 GLY A CA 1
ATOM 3850 C C . GLY A 1 475 ? -18.606 -12.658 15.085 1.00 67.56 475 GLY A C 1
ATOM 3851 O O . GLY A 1 475 ? -18.397 -13.335 14.082 1.00 67.56 475 GLY A O 1
ATOM 3852 N N . GLY A 1 476 ? -18.890 -11.353 15.044 1.00 73.75 476 GLY A N 1
ATOM 3853 C CA . GLY A 1 476 ? -18.808 -10.531 13.835 1.00 73.75 476 GLY A CA 1
ATOM 3854 C C . GLY A 1 476 ? -17.515 -9.723 13.728 1.00 73.75 476 GLY A C 1
ATOM 3855 O O . GLY A 1 476 ? -16.485 -10.072 14.302 1.00 73.75 476 GLY A O 1
ATOM 3856 N N . ASP A 1 477 ? -17.577 -8.611 12.989 1.00 77.62 477 ASP A N 1
ATOM 3857 C CA . ASP A 1 477 ? -16.399 -7.879 12.498 1.00 77.62 477 ASP A CA 1
ATOM 3858 C C . ASP A 1 477 ? -15.390 -7.468 13.594 1.00 77.62 477 ASP A C 1
ATOM 3860 O O . ASP A 1 477 ? -14.181 -7.586 13.386 1.00 77.62 477 ASP A O 1
ATOM 3864 N N . LEU A 1 478 ? -15.859 -6.998 14.761 1.00 85.19 478 LEU A N 1
ATOM 3865 C CA . LEU A 1 478 ? -14.986 -6.567 15.867 1.00 85.19 478 LEU A CA 1
ATOM 3866 C C . LEU A 1 478 ? -14.378 -7.758 16.622 1.00 85.19 478 LEU A C 1
ATOM 3868 O O . LEU A 1 478 ? -13.240 -7.699 17.096 1.00 85.19 478 LEU A O 1
ATOM 3872 N N . PHE A 1 479 ? -15.126 -8.852 16.741 1.00 83.00 479 PHE A N 1
ATOM 3873 C CA . PHE A 1 479 ? -14.596 -10.093 17.291 1.00 83.00 479 PHE A CA 1
ATOM 3874 C C . PHE A 1 479 ? -13.527 -10.689 16.369 1.00 83.00 479 PHE A C 1
ATOM 3876 O O . PHE A 1 479 ? -12.446 -11.055 16.829 1.00 83.00 479 PHE A O 1
ATOM 3883 N N . ASP A 1 480 ? -13.789 -10.725 15.064 1.00 77.88 480 ASP A N 1
ATOM 3884 C CA . ASP A 1 480 ? -12.886 -11.289 14.063 1.00 77.88 480 ASP A CA 1
ATOM 3885 C C . ASP A 1 480 ? -11.541 -10.557 14.004 1.00 77.88 480 ASP A C 1
ATOM 3887 O O . ASP A 1 480 ? -10.492 -11.193 13.842 1.00 77.88 480 ASP A O 1
ATOM 3891 N N . THR A 1 481 ? -11.517 -9.232 14.191 1.00 81.12 481 THR A N 1
ATOM 3892 C CA . THR A 1 481 ? -10.247 -8.500 14.295 1.00 81.12 481 THR A CA 1
ATOM 3893 C C . THR A 1 481 ? -9.432 -8.977 15.495 1.00 81.12 481 THR A C 1
ATOM 3895 O O . THR A 1 481 ? -8.257 -9.304 15.329 1.00 81.12 481 THR A O 1
ATOM 3898 N N . LEU A 1 482 ? -10.056 -9.127 16.669 1.00 85.06 482 LEU A N 1
ATOM 3899 C CA . LEU A 1 482 ? -9.406 -9.673 17.869 1.00 85.06 482 LEU A CA 1
ATOM 3900 C C . LEU A 1 482 ? -9.037 -11.150 17.713 1.00 85.06 482 LEU A C 1
ATOM 3902 O O . LEU A 1 482 ? -8.092 -11.610 18.344 1.00 85.06 482 LEU A O 1
ATOM 3906 N N . LEU A 1 483 ? -9.732 -11.902 16.865 1.00 76.75 483 LEU A N 1
ATOM 3907 C CA . LEU A 1 483 ? -9.432 -13.305 16.627 1.00 76.75 483 LEU A CA 1
ATOM 3908 C C . LEU A 1 483 ? -8.117 -13.482 15.866 1.00 76.75 483 LEU A C 1
ATOM 3910 O O . LEU A 1 483 ? -7.254 -14.267 16.275 1.00 76.75 483 LEU A O 1
ATOM 3914 N N . PHE A 1 484 ? -7.962 -12.728 14.776 1.00 75.38 484 PHE A N 1
ATOM 3915 C CA . PHE A 1 484 ? -6.913 -12.942 13.780 1.00 75.38 484 PHE A CA 1
ATOM 3916 C C . PHE A 1 484 ? -5.747 -11.954 13.856 1.00 75.38 484 PHE A C 1
ATOM 3918 O O . PHE A 1 484 ? -4.764 -12.133 13.136 1.00 75.38 484 PHE A O 1
ATOM 3925 N N . ARG A 1 485 ? -5.818 -10.917 14.700 1.00 79.56 485 ARG A N 1
ATOM 3926 C CA . ARG A 1 485 ? -4.728 -9.945 14.866 1.00 79.56 485 ARG A CA 1
ATOM 3927 C C . ARG A 1 485 ? -4.207 -9.935 16.303 1.00 79.56 485 ARG A C 1
ATOM 3929 O O . ARG A 1 485 ? -4.952 -9.578 17.212 1.00 79.56 485 ARG A O 1
ATOM 3936 N N . PRO A 1 486 ? -2.919 -10.251 16.529 1.00 86.44 486 PRO A N 1
ATOM 3937 C CA . PRO A 1 486 ? -2.307 -10.153 17.855 1.00 86.44 486 PRO A CA 1
ATOM 3938 C C . PRO A 1 486 ? -2.216 -8.723 18.387 1.00 86.44 486 PRO A C 1
ATOM 3940 O O . PRO A 1 486 ? -2.285 -8.519 19.593 1.00 86.44 486 PRO A O 1
ATOM 3943 N N . VAL A 1 487 ? -2.072 -7.731 17.502 1.00 91.56 487 VAL A N 1
ATOM 3944 C CA . VAL A 1 487 ? -1.973 -6.309 17.855 1.00 91.56 487 VAL A CA 1
ATOM 3945 C C . VAL A 1 487 ? -3.107 -5.543 17.180 1.00 91.56 487 VAL A C 1
ATOM 3947 O O . VAL A 1 487 ? -3.224 -5.541 15.954 1.00 91.56 487 VAL A O 1
ATOM 3950 N N . ASN A 1 488 ? -3.946 -4.893 17.986 1.00 92.81 488 ASN A N 1
ATOM 3951 C CA . ASN A 1 488 ? -5.153 -4.200 17.551 1.00 92.81 488 ASN A CA 1
ATOM 3952 C C . ASN A 1 488 ? -5.123 -2.747 18.016 1.00 92.81 488 ASN A C 1
ATOM 3954 O O . ASN A 1 488 ? -5.194 -2.472 19.213 1.00 92.81 488 ASN A O 1
ATOM 3958 N N . LEU A 1 489 ? -5.040 -1.824 17.060 1.00 95.06 489 LEU A N 1
ATOM 3959 C CA . LEU A 1 489 ? -5.114 -0.387 17.303 1.00 95.06 489 LEU A CA 1
ATOM 3960 C C . LEU A 1 489 ? -6.451 0.110 16.769 1.00 95.06 489 LEU A C 1
ATOM 3962 O O . LEU A 1 489 ? -6.604 0.219 15.557 1.00 95.06 489 LEU A O 1
ATOM 3966 N N . TYR A 1 490 ? -7.427 0.345 17.636 1.00 95.31 490 TYR A N 1
ATOM 3967 C CA . TYR A 1 490 ? -8.761 0.779 17.241 1.00 95.31 490 TYR A CA 1
ATOM 3968 C C . TYR A 1 490 ? -8.863 2.294 17.198 1.00 95.31 490 TYR A C 1
ATOM 3970 O O . TYR A 1 490 ? -8.469 2.988 18.131 1.00 95.31 490 TYR A O 1
ATOM 3978 N N . MET A 1 491 ? -9.444 2.778 16.108 1.00 93.62 491 MET A N 1
ATOM 3979 C CA . MET A 1 491 ? -9.961 4.131 16.002 1.00 93.62 491 MET A CA 1
ATOM 3980 C C . MET A 1 491 ? -11.371 4.209 16.585 1.00 93.62 491 MET A C 1
ATOM 3982 O O . MET A 1 491 ? -12.246 3.434 16.192 1.00 93.62 491 MET A O 1
ATOM 3986 N N . THR A 1 492 ? -11.588 5.203 17.436 1.00 95.81 492 THR A N 1
ATOM 3987 C CA . THR A 1 492 ? -12.890 5.722 17.870 1.00 95.81 492 THR A CA 1
ATOM 3988 C C . THR A 1 492 ? -12.838 7.250 17.864 1.00 95.81 492 THR A C 1
ATOM 3990 O O . THR A 1 492 ? -11.767 7.820 17.667 1.00 95.81 492 THR A O 1
ATOM 3993 N N . HIS A 1 493 ? -13.971 7.918 18.065 1.00 95.50 493 HIS A N 1
ATOM 3994 C CA . HIS A 1 493 ? -14.049 9.379 18.052 1.00 95.50 493 HIS A CA 1
ATOM 3995 C C . HIS A 1 493 ? -14.747 9.885 19.306 1.00 95.50 493 HIS A C 1
ATOM 3997 O O . HIS A 1 493 ? -15.580 9.184 19.881 1.00 95.50 493 HIS A O 1
ATOM 4003 N N . TYR A 1 494 ? -14.432 11.115 19.700 1.00 94.81 494 TYR A N 1
ATOM 4004 C CA . TYR A 1 494 ? -14.953 11.798 20.883 1.00 94.81 494 TYR A CA 1
ATOM 4005 C C . TYR A 1 494 ? -16.467 11.636 21.061 1.00 94.81 494 TYR A C 1
ATOM 4007 O O . TYR A 1 494 ? -16.918 11.203 22.118 1.00 94.81 494 TYR A O 1
ATOM 4015 N N . GLY A 1 495 ? -17.252 11.866 20.008 1.00 91.38 495 GLY A N 1
ATOM 4016 C CA . GLY A 1 495 ? -18.705 11.721 20.086 1.00 91.38 495 GLY A CA 1
ATOM 4017 C C . GLY A 1 495 ? -19.176 10.298 20.437 1.00 91.38 495 GLY A C 1
ATOM 4018 O O . GLY A 1 495 ? -20.206 10.137 21.082 1.00 91.38 495 GLY A O 1
ATOM 4019 N N . ASN A 1 496 ? -18.415 9.242 20.111 1.00 94.06 496 ASN A N 1
ATOM 4020 C CA . ASN A 1 496 ? -18.825 7.851 20.367 1.00 94.06 496 ASN A CA 1
ATOM 4021 C C . ASN A 1 496 ? -18.933 7.491 21.862 1.00 94.06 496 ASN A C 1
ATOM 4023 O O . ASN A 1 496 ? -19.386 6.394 22.205 1.00 94.06 496 ASN A O 1
ATOM 4027 N N . TYR A 1 497 ? -18.495 8.397 22.731 1.00 95.56 497 TYR A N 1
ATOM 4028 C CA . TYR A 1 497 ? -18.515 8.291 24.185 1.00 95.56 497 TYR A CA 1
ATOM 4029 C C . TYR A 1 497 ? -19.414 9.353 24.834 1.00 95.56 497 TYR A C 1
ATOM 4031 O O . TYR A 1 497 ? -19.487 9.407 26.056 1.00 95.56 497 TYR A O 1
ATOM 4039 N N . ALA A 1 498 ? -20.083 10.186 24.038 1.00 92.50 498 ALA A N 1
ATOM 4040 C CA . ALA A 1 498 ? -21.166 11.051 24.483 1.00 92.50 498 ALA A CA 1
ATOM 4041 C C . ALA A 1 498 ? -22.518 10.339 24.294 1.00 92.50 498 ALA A C 1
ATOM 4043 O O . ALA A 1 498 ? -22.600 9.308 23.617 1.00 92.50 498 ALA A O 1
ATOM 4044 N N . GLN A 1 499 ? -23.581 10.904 24.868 1.00 90.19 499 GLN A N 1
ATOM 4045 C CA . GLN A 1 499 ? -24.963 10.447 24.670 1.00 90.19 499 GLN A CA 1
ATOM 4046 C C . GLN A 1 499 ? -25.150 8.951 25.016 1.00 90.19 499 GLN A C 1
ATOM 4048 O O . GLN A 1 499 ? -25.000 8.569 26.176 1.00 90.19 499 GLN A O 1
ATOM 4053 N N . ASP A 1 500 ? -25.428 8.088 24.029 1.00 93.81 500 ASP A N 1
ATOM 4054 C CA . ASP A 1 500 ? -25.668 6.649 24.237 1.00 93.81 500 ASP A CA 1
ATOM 4055 C C . ASP A 1 500 ? -24.375 5.824 24.396 1.00 93.81 500 ASP A C 1
ATOM 4057 O O . ASP A 1 500 ? -24.433 4.618 24.646 1.00 93.81 500 ASP A O 1
ATOM 4061 N N . ARG A 1 501 ? -23.193 6.450 24.269 1.00 94.44 501 ARG A N 1
ATOM 4062 C CA . ARG A 1 501 ? -21.875 5.846 24.571 1.00 94.44 501 ARG A CA 1
ATOM 4063 C C . ARG A 1 501 ? -21.618 4.533 23.819 1.00 94.44 501 ARG A C 1
ATOM 4065 O O . ARG A 1 501 ? -21.091 3.564 24.376 1.00 94.44 501 ARG A O 1
ATOM 4072 N N . LEU A 1 502 ? -21.974 4.501 22.534 1.00 94.44 502 LEU A N 1
ATOM 4073 C CA . LEU A 1 502 ? -21.965 3.292 21.701 1.00 94.44 502 LEU A CA 1
ATOM 4074 C C . LEU A 1 502 ? -20.601 2.577 21.661 1.00 94.44 502 LEU A C 1
ATOM 4076 O O . LEU A 1 502 ? -20.558 1.346 21.604 1.00 94.44 502 LEU A O 1
ATOM 4080 N N . ALA A 1 503 ? -19.483 3.315 21.729 1.00 95.12 503 ALA A N 1
ATOM 4081 C CA . ALA A 1 503 ? -18.151 2.707 21.780 1.00 95.12 503 ALA A CA 1
ATOM 4082 C C . ALA A 1 503 ? -17.944 1.880 23.058 1.00 95.12 503 ALA A C 1
ATOM 4084 O O . ALA A 1 503 ? -17.466 0.747 22.991 1.00 95.12 503 ALA A O 1
ATOM 4085 N N . LEU A 1 504 ? -18.324 2.417 24.223 1.00 95.12 504 LEU A N 1
ATOM 4086 C CA . LEU A 1 504 ? -18.191 1.702 25.497 1.00 95.12 504 LEU A CA 1
ATOM 4087 C C . LEU A 1 504 ? -19.040 0.433 25.495 1.00 95.12 504 LEU A C 1
ATOM 4089 O O . LEU A 1 504 ? -18.548 -0.628 25.880 1.00 95.12 504 LEU A O 1
ATOM 4093 N N . TYR A 1 505 ? -20.269 0.531 24.981 1.00 92.31 505 TYR A N 1
ATOM 4094 C CA . TYR A 1 505 ? -21.185 -0.598 24.851 1.00 92.31 505 TYR A CA 1
ATOM 4095 C C . TYR A 1 505 ? -20.576 -1.755 24.047 1.00 92.31 505 TYR A C 1
ATOM 4097 O O . TYR A 1 505 ? -20.500 -2.883 24.540 1.00 92.31 505 TYR A O 1
ATOM 4105 N N . VAL A 1 506 ? -20.104 -1.488 22.823 1.00 91.69 506 VAL A N 1
ATOM 4106 C CA . VAL A 1 506 ? -19.629 -2.554 21.926 1.00 91.69 506 VAL A CA 1
ATOM 4107 C C . VAL A 1 506 ? -18.313 -3.178 22.410 1.00 91.69 506 VAL A C 1
ATOM 4109 O O . VAL A 1 506 ? -18.149 -4.399 22.348 1.00 91.69 506 VAL A O 1
ATOM 4112 N N . PHE A 1 507 ? -17.391 -2.377 22.963 1.00 95.25 507 PHE A N 1
ATOM 4113 C CA . PHE A 1 507 ? -16.124 -2.893 23.490 1.00 95.25 507 PHE A CA 1
ATOM 4114 C C . PHE A 1 507 ? -16.312 -3.718 24.767 1.00 95.25 507 PHE A C 1
ATOM 4116 O O . PHE A 1 507 ? -15.718 -4.788 24.904 1.00 95.25 507 PHE A O 1
ATOM 4123 N N . GLU A 1 508 ? -17.157 -3.268 25.698 1.00 91.31 508 GLU A N 1
ATOM 4124 C CA . GLU A 1 508 ? -17.423 -4.026 26.923 1.00 91.31 508 GLU A CA 1
ATOM 4125 C C . GLU A 1 508 ? -18.066 -5.384 26.591 1.00 91.31 508 GLU A C 1
ATOM 4127 O O . GLU A 1 508 ? -17.680 -6.403 27.173 1.00 91.31 508 GLU A O 1
ATOM 4132 N N . ARG A 1 509 ? -18.936 -5.439 25.570 1.00 86.44 509 ARG A N 1
ATOM 4133 C CA . ARG A 1 509 ? -19.520 -6.693 25.067 1.00 86.44 509 ARG A CA 1
ATOM 4134 C C . ARG A 1 509 ? -18.505 -7.623 24.418 1.00 86.44 509 ARG A C 1
ATOM 4136 O O . ARG A 1 509 ? -18.485 -8.800 24.775 1.00 86.44 509 ARG A O 1
ATOM 4143 N N . VAL A 1 510 ? -17.636 -7.137 23.527 1.00 88.19 510 VAL A N 1
ATOM 4144 C CA . VAL A 1 510 ? -16.643 -8.022 22.887 1.00 88.19 510 VAL A CA 1
ATOM 4145 C C . VAL A 1 510 ? -15.626 -8.557 23.904 1.00 88.19 510 VAL A C 1
ATOM 4147 O O . VAL A 1 510 ? -15.247 -9.725 23.835 1.00 88.19 510 VAL A O 1
ATOM 4150 N N . PHE A 1 511 ? -15.223 -7.763 24.904 1.00 90.94 511 PHE A N 1
ATOM 4151 C CA . PHE A 1 511 ? -14.320 -8.234 25.963 1.00 90.94 511 PHE A CA 1
ATOM 4152 C C . PHE A 1 511 ? -14.993 -9.240 26.897 1.00 90.94 511 PHE A C 1
ATOM 4154 O O . PHE A 1 511 ? -14.380 -10.250 27.257 1.00 90.94 511 PHE A O 1
ATOM 4161 N N . ALA A 1 512 ? -16.253 -9.000 27.268 1.00 83.12 512 ALA A N 1
ATOM 4162 C CA . ALA A 1 512 ? -17.039 -9.957 28.038 1.00 83.12 512 ALA A CA 1
ATOM 4163 C C . ALA A 1 512 ? -17.215 -11.274 27.270 1.00 83.12 512 ALA A C 1
ATOM 4165 O O . ALA A 1 512 ? -17.022 -12.344 27.849 1.00 83.12 512 ALA A O 1
ATOM 4166 N N . PHE A 1 513 ? -17.497 -11.195 25.968 1.00 79.75 513 PHE A N 1
ATOM 4167 C CA . PHE A 1 513 ? -17.638 -12.353 25.097 1.00 79.75 513 PHE A CA 1
ATOM 4168 C C . PHE A 1 513 ? -16.333 -13.145 24.988 1.00 79.75 513 PHE A C 1
ATOM 4170 O O . PHE A 1 513 ? -16.325 -14.343 25.261 1.00 79.75 513 PHE A O 1
ATOM 4177 N N . LEU A 1 514 ? -15.209 -12.481 24.694 1.00 80.94 514 LEU A N 1
ATOM 4178 C CA . LEU A 1 514 ? -13.894 -13.123 24.639 1.00 80.94 514 LEU A CA 1
ATOM 4179 C C . LEU A 1 514 ? -13.564 -13.854 25.938 1.00 80.94 514 LEU A C 1
ATOM 4181 O O . LEU A 1 514 ? -13.190 -15.021 25.887 1.00 80.94 514 LEU A O 1
ATOM 4185 N N . ARG A 1 515 ? -13.750 -13.200 27.090 1.00 80.12 515 ARG A N 1
ATOM 4186 C CA . ARG A 1 515 ? -13.473 -13.793 28.406 1.00 80.12 515 ARG A CA 1
ATOM 4187 C C . ARG A 1 515 ? -14.418 -14.947 28.744 1.00 80.12 515 ARG A C 1
ATOM 4189 O O . ARG A 1 515 ? -14.005 -15.888 29.412 1.00 80.12 515 ARG A O 1
ATOM 4196 N N . GLY A 1 516 ? -15.681 -14.853 28.333 1.00 72.88 516 GLY A N 1
ATOM 4197 C CA . GLY A 1 516 ? -16.691 -15.876 28.595 1.00 72.88 516 GLY A CA 1
ATOM 4198 C C . GLY A 1 516 ? -16.536 -17.125 27.729 1.00 72.88 516 GLY A C 1
ATOM 4199 O O . GLY A 1 516 ? -16.885 -18.213 28.177 1.00 72.88 516 GLY A O 1
ATOM 4200 N N . TRP A 1 517 ? -16.007 -16.978 26.511 1.00 70.19 517 TRP A N 1
ATOM 4201 C CA . TRP A 1 517 ? -16.035 -18.036 25.495 1.00 70.19 517 TRP A CA 1
ATOM 4202 C C . TRP A 1 517 ? -14.670 -18.567 25.079 1.00 70.19 517 TRP A C 1
ATOM 4204 O O . TRP A 1 517 ? -14.559 -19.714 24.642 1.00 70.19 517 TRP A O 1
ATOM 4214 N N . THR A 1 518 ? -13.620 -17.765 25.219 1.00 75.44 518 THR A N 1
ATOM 4215 C CA . THR A 1 518 ? -12.296 -18.077 24.679 1.00 75.44 518 THR A CA 1
ATOM 4216 C C . THR A 1 518 ? -11.213 -17.951 25.742 1.00 75.44 518 THR A C 1
ATOM 4218 O O . THR A 1 518 ? -11.348 -17.212 26.714 1.00 75.44 518 THR A O 1
ATOM 4221 N N . ARG A 1 519 ? -10.094 -18.649 25.551 1.00 80.19 519 ARG A N 1
ATOM 4222 C CA . ARG A 1 519 ? -8.878 -18.452 26.351 1.00 80.19 519 ARG A CA 1
ATOM 4223 C C . ARG A 1 519 ? -8.039 -17.274 25.854 1.00 80.19 519 ARG A C 1
ATOM 4225 O O . ARG A 1 519 ? -6.931 -17.079 26.357 1.00 80.19 519 ARG A O 1
ATOM 4232 N N . LEU A 1 520 ? -8.535 -16.507 24.875 1.00 84.56 520 LEU A N 1
ATOM 4233 C CA . LEU A 1 520 ? -7.866 -15.293 24.429 1.00 84.56 520 LEU A CA 1
ATOM 4234 C C . LEU A 1 520 ? -7.828 -14.293 25.581 1.00 84.56 520 LEU A C 1
ATOM 4236 O O . LEU A 1 520 ? -8.831 -14.018 26.240 1.00 84.56 520 LEU A O 1
ATOM 4240 N N . LYS A 1 521 ? -6.646 -13.738 25.822 1.00 89.44 521 LYS A N 1
ATOM 4241 C CA . LYS A 1 521 ? -6.415 -12.746 26.864 1.00 89.44 521 LYS A CA 1
ATOM 4242 C C . LYS A 1 521 ? -6.148 -11.414 26.199 1.00 89.44 521 LYS A C 1
ATOM 4244 O O . LYS A 1 521 ? -5.172 -11.270 25.463 1.00 89.44 521 LYS A O 1
ATOM 4249 N N . VAL A 1 522 ? -6.995 -10.439 26.493 1.00 93.62 522 VAL A N 1
ATOM 4250 C CA . VAL A 1 522 ? -6.742 -9.058 26.096 1.00 93.62 522 VAL A CA 1
ATOM 4251 C C . VAL A 1 522 ? -5.718 -8.429 27.037 1.00 93.62 522 VAL A C 1
ATOM 4253 O O . VAL A 1 522 ? -5.757 -8.631 28.249 1.00 93.62 522 VAL A O 1
ATOM 4256 N N . GLN A 1 523 ? -4.774 -7.683 26.480 1.00 94.81 523 GLN A N 1
ATOM 4257 C CA . GLN A 1 523 ? -3.769 -6.934 27.226 1.00 94.81 523 GLN A CA 1
ATOM 4258 C C . GLN A 1 523 ? -3.614 -5.541 26.636 1.00 94.81 523 GLN A C 1
ATOM 4260 O O . GLN A 1 523 ? -3.789 -5.331 25.439 1.00 94.81 523 GLN A O 1
ATOM 4265 N N . TRP A 1 524 ? -3.239 -4.588 27.477 1.00 95.25 524 TRP A N 1
ATOM 4266 C CA . TRP A 1 524 ? -2.847 -3.262 27.028 1.00 95.25 524 TRP A CA 1
ATOM 4267 C C . TRP A 1 524 ? -1.323 -3.129 27.058 1.00 95.25 524 TRP A C 1
ATOM 4269 O O . TRP A 1 524 ? -0.654 -3.709 27.914 1.00 95.25 524 TRP A O 1
ATOM 4279 N N . ALA A 1 525 ? -0.774 -2.354 26.126 1.00 93.62 525 ALA A N 1
ATOM 4280 C CA . ALA A 1 525 ? 0.627 -1.961 26.132 1.00 93.62 525 ALA A CA 1
ATOM 4281 C C . ALA A 1 525 ? 0.785 -0.544 25.552 1.00 93.62 525 ALA A C 1
ATOM 4283 O O . ALA A 1 525 ? -0.050 -0.111 24.750 1.00 93.62 525 ALA A O 1
ATOM 4284 N N . PRO A 1 526 ? 1.851 0.186 25.931 1.00 92.19 526 PRO A N 1
ATOM 4285 C CA . PRO A 1 526 ? 2.160 1.480 25.335 1.00 92.19 526 PRO A CA 1
ATOM 4286 C C . PRO A 1 526 ? 2.540 1.338 23.854 1.00 92.19 526 PRO A C 1
ATOM 4288 O O . PRO A 1 526 ? 3.057 0.304 23.425 1.00 92.19 526 PRO A O 1
ATOM 4291 N N . ILE A 1 527 ? 2.324 2.402 23.078 1.00 92.81 527 ILE A N 1
ATOM 4292 C CA . ILE A 1 527 ? 2.416 2.388 21.610 1.00 92.81 527 ILE A CA 1
ATOM 4293 C C . ILE A 1 527 ? 3.769 1.904 21.061 1.00 92.81 527 ILE A C 1
ATOM 4295 O O . ILE A 1 527 ? 3.803 1.128 20.108 1.00 92.81 527 ILE A O 1
ATOM 4299 N N . TRP A 1 528 ? 4.884 2.273 21.699 1.00 91.19 528 TRP A N 1
ATOM 4300 C CA . TRP A 1 528 ? 6.225 1.831 21.297 1.00 91.19 528 TRP A CA 1
ATOM 4301 C C . TRP A 1 528 ? 6.391 0.310 21.406 1.00 91.19 528 TRP A C 1
ATOM 4303 O O . TRP A 1 528 ? 7.015 -0.316 20.555 1.00 91.19 528 TRP A O 1
ATOM 4313 N N . ARG A 1 529 ? 5.771 -0.309 22.415 1.00 93.62 529 ARG A N 1
ATOM 4314 C CA . ARG A 1 529 ? 5.806 -1.758 22.621 1.00 93.62 529 ARG A CA 1
ATOM 4315 C C . ARG A 1 529 ? 4.854 -2.472 21.663 1.00 93.62 529 ARG A C 1
ATOM 4317 O O . ARG A 1 529 ? 5.173 -3.540 21.154 1.00 93.62 529 ARG A O 1
ATOM 4324 N N . LEU A 1 530 ? 3.708 -1.859 21.358 1.00 94.00 530 LEU A N 1
ATO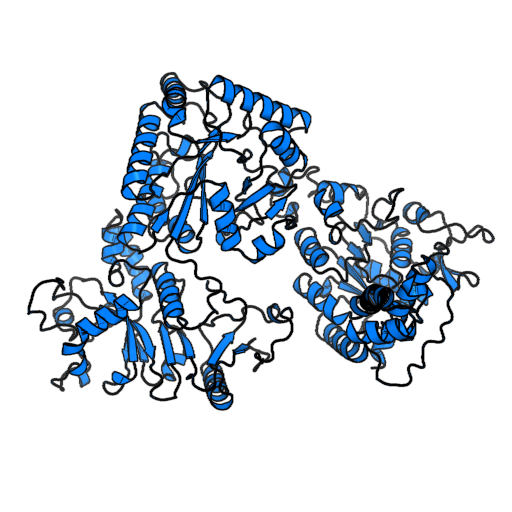M 4325 C CA . LEU A 1 530 ? 2.796 -2.357 20.323 1.00 94.00 530 LEU A CA 1
ATOM 4326 C C . LEU A 1 530 ? 3.448 -2.359 18.938 1.00 94.00 530 LEU A C 1
ATOM 4328 O O . LEU A 1 530 ? 3.221 -3.290 18.170 1.00 94.00 530 LEU A O 1
ATOM 4332 N N . MET A 1 531 ? 4.283 -1.362 18.633 1.00 92.75 531 MET A N 1
ATOM 4333 C CA . MET A 1 531 ? 5.096 -1.338 17.417 1.00 92.75 531 MET A CA 1
ATOM 4334 C C . MET A 1 531 ? 6.048 -2.542 17.359 1.00 92.75 531 MET A C 1
ATOM 4336 O O . MET A 1 531 ? 6.085 -3.237 16.345 1.00 92.75 531 MET A O 1
ATOM 4340 N N . GLU A 1 532 ? 6.789 -2.816 18.436 1.00 91.94 532 GLU A N 1
ATOM 4341 C CA . GLU A 1 532 ? 7.696 -3.971 18.514 1.00 91.94 532 GLU A CA 1
ATOM 4342 C C . GLU A 1 532 ? 6.951 -5.293 18.318 1.00 91.94 532 GLU A C 1
ATOM 4344 O O . GLU A 1 532 ? 7.374 -6.127 17.516 1.00 91.94 532 GLU A O 1
ATOM 4349 N N . TYR A 1 533 ? 5.812 -5.466 18.996 1.00 91.56 533 TYR A N 1
ATOM 4350 C CA . TYR A 1 533 ? 4.975 -6.654 18.847 1.00 91.56 533 TYR A CA 1
ATOM 4351 C C . TYR A 1 533 ? 4.415 -6.783 17.433 1.00 91.56 533 TYR A C 1
ATOM 4353 O O . TYR A 1 533 ? 4.495 -7.860 16.848 1.00 91.56 533 TYR A O 1
ATOM 4361 N N . HIS A 1 534 ? 3.915 -5.696 16.838 1.00 89.38 534 HIS A N 1
ATOM 4362 C CA . HIS A 1 534 ? 3.421 -5.709 15.460 1.00 89.38 534 HIS A CA 1
ATOM 4363 C C . HIS A 1 534 ? 4.508 -6.178 14.492 1.00 89.38 534 HIS A C 1
ATOM 4365 O O . HIS A 1 534 ? 4.265 -7.078 13.692 1.00 89.38 534 HIS A O 1
ATOM 4371 N N . LEU A 1 535 ? 5.720 -5.631 14.595 1.00 87.88 535 LEU A N 1
ATOM 4372 C CA . LEU A 1 535 ? 6.841 -6.048 13.752 1.00 87.88 535 LEU A CA 1
ATOM 4373 C C . LEU A 1 535 ? 7.264 -7.497 14.038 1.00 87.88 535 LEU A C 1
ATOM 4375 O O . LEU A 1 535 ? 7.592 -8.228 13.108 1.00 87.88 535 LEU A O 1
ATOM 4379 N N . ALA A 1 536 ? 7.220 -7.955 15.291 1.00 84.94 536 ALA A N 1
ATOM 4380 C CA . ALA A 1 536 ? 7.517 -9.347 15.629 1.00 84.94 536 ALA A CA 1
ATOM 4381 C C . ALA A 1 536 ? 6.547 -10.333 14.954 1.00 84.94 536 ALA A C 1
ATOM 4383 O O . ALA A 1 536 ? 6.999 -11.334 14.405 1.00 84.94 536 ALA A O 1
ATOM 4384 N N . PHE A 1 537 ? 5.248 -10.017 14.917 1.00 79.50 537 PHE A N 1
ATOM 4385 C CA . PHE A 1 537 ? 4.233 -10.830 14.233 1.00 79.50 537 PHE A CA 1
ATOM 4386 C C . PHE A 1 537 ? 4.221 -10.660 12.704 1.00 79.50 537 PHE A C 1
ATOM 4388 O O . PHE A 1 537 ? 3.570 -11.434 12.005 1.00 79.50 537 PHE A O 1
ATOM 4395 N N . ASN A 1 538 ? 4.937 -9.667 12.165 1.00 77.12 538 ASN A N 1
ATOM 4396 C CA . ASN A 1 538 ? 5.006 -9.375 10.732 1.00 77.12 538 ASN A CA 1
ATOM 4397 C C . ASN A 1 538 ? 6.472 -9.357 10.256 1.00 77.12 538 ASN A C 1
ATOM 4399 O O . ASN A 1 538 ? 7.008 -8.289 9.946 1.00 77.12 538 ASN A O 1
ATOM 4403 N N . PRO A 1 539 ? 7.142 -10.522 10.153 1.00 69.81 539 PRO A N 1
ATOM 4404 C CA . PRO A 1 539 ? 8.578 -10.609 9.879 1.00 69.81 539 PRO A CA 1
ATOM 4405 C C . PRO A 1 539 ? 8.986 -9.978 8.541 1.00 69.81 539 PRO A C 1
ATOM 4407 O O . PRO A 1 539 ? 10.055 -9.378 8.450 1.00 69.81 539 PRO A O 1
ATOM 4410 N N . THR A 1 540 ? 8.124 -10.021 7.518 1.00 70.75 540 THR A N 1
ATOM 4411 C CA . THR A 1 540 ? 8.360 -9.327 6.240 1.00 70.75 540 THR A CA 1
ATOM 4412 C C . THR A 1 540 ? 8.406 -7.808 6.418 1.00 70.75 540 THR A C 1
ATOM 4414 O O . THR A 1 540 ? 9.279 -7.140 5.860 1.00 70.75 540 THR A O 1
ATOM 4417 N N . GLU A 1 541 ? 7.491 -7.252 7.219 1.00 76.25 541 GLU A N 1
ATOM 4418 C CA . GLU A 1 541 ? 7.499 -5.826 7.559 1.00 76.25 541 GLU A CA 1
ATOM 4419 C C . GLU A 1 541 ? 8.701 -5.497 8.445 1.00 76.25 541 GLU A C 1
ATOM 4421 O O . GLU A 1 541 ? 9.356 -4.495 8.206 1.00 76.25 541 GLU A O 1
ATOM 4426 N N . ARG A 1 542 ? 9.074 -6.362 9.397 1.00 75.62 542 ARG A N 1
ATOM 4427 C CA . ARG A 1 542 ? 10.250 -6.180 10.265 1.00 75.62 542 ARG A CA 1
ATOM 4428 C C . ARG A 1 542 ? 11.569 -6.158 9.505 1.00 75.62 542 ARG A C 1
ATOM 4430 O O . ARG A 1 542 ? 12.360 -5.243 9.707 1.00 75.62 542 ARG A O 1
ATOM 4437 N N . ALA A 1 543 ? 11.809 -7.144 8.642 1.00 68.31 543 ALA A N 1
ATOM 4438 C CA . ALA A 1 543 ? 13.037 -7.238 7.854 1.00 68.31 543 ALA A CA 1
ATOM 4439 C C . ALA A 1 543 ? 13.211 -6.020 6.941 1.00 68.31 543 ALA A C 1
ATOM 4441 O O . ALA A 1 543 ? 14.324 -5.545 6.721 1.00 68.31 543 ALA A O 1
ATOM 4442 N N . SER A 1 544 ? 12.094 -5.488 6.443 1.00 66.38 544 SER A N 1
ATOM 4443 C CA . SER A 1 544 ? 12.090 -4.297 5.610 1.00 66.38 544 SER A CA 1
ATOM 4444 C C . SER A 1 544 ? 11.920 -3.002 6.400 1.00 66.38 544 SER A C 1
ATOM 4446 O O . SER A 1 544 ? 12.160 -1.960 5.810 1.00 66.38 544 SER A O 1
ATOM 4448 N N . ALA A 1 545 ? 11.585 -3.011 7.696 1.00 63.78 545 ALA A N 1
ATOM 4449 C CA . ALA A 1 545 ? 11.101 -1.842 8.440 1.00 63.78 545 ALA A CA 1
ATOM 4450 C C . ALA A 1 545 ? 11.950 -0.575 8.242 1.00 63.78 545 ALA A C 1
ATOM 4452 O O . ALA A 1 545 ? 11.368 0.430 7.852 1.00 63.78 545 ALA A O 1
ATOM 4453 N N . PRO A 1 546 ? 13.298 -0.588 8.333 1.00 60.22 546 PRO A N 1
ATOM 4454 C CA . PRO A 1 546 ? 14.106 0.624 8.125 1.00 60.22 546 PRO A CA 1
ATOM 4455 C C . PRO A 1 546 ? 14.046 1.188 6.692 1.00 60.22 546 PRO A C 1
ATOM 4457 O O . PRO A 1 546 ? 14.428 2.327 6.442 1.00 60.22 546 PRO A O 1
ATOM 4460 N N . THR A 1 547 ? 13.601 0.378 5.731 1.00 63.84 547 THR A N 1
ATOM 4461 C CA . THR A 1 547 ? 13.595 0.656 4.286 1.00 63.84 547 THR A CA 1
ATOM 4462 C C . THR A 1 547 ? 12.222 0.440 3.625 1.00 63.84 547 THR A C 1
ATOM 4464 O O . THR A 1 547 ? 12.104 0.574 2.402 1.00 63.84 547 THR A O 1
ATOM 4467 N N . SER A 1 548 ? 11.178 0.129 4.409 1.00 72.44 548 SER A N 1
ATOM 4468 C CA . SER A 1 548 ? 9.853 -0.314 3.943 1.00 72.44 548 SER A CA 1
ATOM 4469 C C . SER A 1 548 ? 9.000 0.861 3.479 1.00 72.44 548 SER A C 1
ATOM 4471 O O . SER A 1 548 ? 7.981 1.215 4.060 1.00 72.44 548 SER A O 1
ATOM 4473 N N . MET A 1 549 ? 9.432 1.499 2.400 1.00 85.62 549 MET A N 1
ATOM 4474 C CA . MET A 1 549 ? 8.697 2.607 1.805 1.00 85.62 549 MET A CA 1
ATOM 4475 C C . MET A 1 549 ? 7.280 2.167 1.400 1.00 85.62 549 MET A C 1
ATOM 4477 O O . MET A 1 549 ? 7.111 1.052 0.894 1.00 85.62 549 MET A O 1
ATOM 4481 N N . PRO A 1 550 ? 6.266 3.038 1.547 1.00 89.94 550 PRO A N 1
ATOM 4482 C CA . PRO A 1 550 ? 4.905 2.712 1.152 1.00 89.94 550 PRO A CA 1
ATOM 4483 C C . PRO A 1 550 ? 4.839 2.419 -0.344 1.00 89.94 550 PRO A C 1
ATOM 4485 O O . PRO A 1 550 ? 5.416 3.120 -1.178 1.00 89.94 550 PRO A O 1
ATOM 4488 N N . VAL A 1 551 ? 4.074 1.403 -0.712 1.00 89.50 551 VAL A N 1
ATOM 4489 C CA . VAL A 1 551 ? 3.753 1.150 -2.111 1.00 89.50 551 VAL A CA 1
ATOM 4490 C C . VAL A 1 551 ? 2.659 2.137 -2.527 1.00 89.50 551 VAL A C 1
ATOM 4492 O O . VAL A 1 551 ? 1.545 2.125 -1.999 1.00 89.50 551 VAL A O 1
ATOM 4495 N N . HIS A 1 552 ? 2.990 3.052 -3.434 1.00 88.81 552 HIS A N 1
ATOM 4496 C CA . HIS A 1 552 ? 2.079 4.082 -3.910 1.00 88.81 552 HIS A CA 1
ATOM 4497 C C . HIS A 1 552 ? 1.080 3.449 -4.882 1.00 88.81 552 HIS A C 1
ATOM 4499 O O . HIS A 1 552 ? 1.478 2.910 -5.911 1.00 88.81 552 HIS A O 1
ATOM 4505 N N . SER A 1 553 ? -0.204 3.476 -4.527 1.00 87.19 553 SER A N 1
ATOM 4506 C CA . SER A 1 553 ? -1.292 3.002 -5.387 1.00 87.19 553 SER A CA 1
ATOM 4507 C C . SER A 1 553 ? -1.695 4.070 -6.409 1.00 87.19 553 SER A C 1
ATOM 4509 O O . SER A 1 553 ? -1.404 5.247 -6.209 1.00 87.19 553 SER A O 1
ATOM 4511 N N . ASP A 1 554 ? -2.352 3.676 -7.506 1.00 86.44 554 ASP A N 1
ATOM 4512 C CA . ASP A 1 554 ? -2.985 4.621 -8.439 1.00 86.44 554 ASP A CA 1
ATOM 4513 C C . ASP A 1 554 ? -4.009 5.477 -7.663 1.00 86.44 554 ASP A C 1
ATOM 4515 O O . ASP A 1 554 ? -4.993 4.926 -7.150 1.00 86.44 554 ASP A O 1
ATOM 4519 N N . PRO A 1 555 ? -3.802 6.805 -7.553 1.00 81.50 555 PRO A N 1
ATOM 4520 C CA . PRO A 1 555 ? -4.685 7.655 -6.753 1.00 81.50 555 PRO A CA 1
ATOM 4521 C C . PRO A 1 555 ? -6.100 7.682 -7.306 1.00 81.50 555 PRO A C 1
ATOM 4523 O O . PRO A 1 555 ? -7.057 7.809 -6.553 1.00 81.50 555 PRO A O 1
ATOM 4526 N N . CYS A 1 556 ? -6.234 7.499 -8.618 1.00 80.44 556 CYS A N 1
ATOM 4527 C CA . CYS A 1 556 ? -7.484 7.650 -9.345 1.00 80.44 556 CYS A CA 1
ATOM 4528 C C . CYS A 1 556 ? -8.442 6.475 -9.146 1.00 80.44 556 CYS A C 1
ATOM 4530 O O . CYS A 1 556 ? -9.522 6.448 -9.729 1.00 80.44 556 CYS A O 1
ATOM 4532 N N . VAL A 1 557 ? -8.036 5.462 -8.378 1.00 82.19 557 VAL A N 1
ATOM 4533 C CA . VAL A 1 557 ? -8.892 4.326 -8.018 1.00 82.19 557 VAL A CA 1
ATOM 4534 C C . VAL A 1 557 ? -9.721 4.635 -6.769 1.00 82.19 557 VAL A C 1
ATOM 4536 O O . VAL A 1 557 ? -10.778 4.038 -6.582 1.00 82.19 557 VAL A O 1
ATOM 4539 N N . ASN A 1 558 ? -9.264 5.553 -5.913 1.00 80.38 558 ASN A N 1
ATOM 4540 C CA . ASN A 1 558 ? -9.933 5.895 -4.663 1.00 80.38 558 ASN A CA 1
ATOM 4541 C C . ASN A 1 558 ? -10.107 7.421 -4.560 1.00 80.38 558 ASN A C 1
ATOM 4543 O O . ASN A 1 558 ? -9.101 8.110 -4.393 1.00 80.38 558 ASN A O 1
ATOM 4547 N N . PRO A 1 559 ? -11.349 7.947 -4.546 1.00 82.88 559 PRO A N 1
ATOM 4548 C CA . PRO A 1 559 ? -11.608 9.386 -4.441 1.00 82.88 559 PRO A CA 1
ATOM 4549 C C . PRO A 1 559 ? -10.913 10.059 -3.249 1.00 82.88 559 PRO A C 1
ATOM 4551 O O . PRO A 1 559 ? -10.475 11.202 -3.340 1.00 82.88 559 PRO A O 1
ATOM 4554 N N . ARG A 1 560 ? -10.741 9.340 -2.128 1.00 82.94 560 ARG A N 1
ATOM 4555 C CA . ARG A 1 560 ? -10.007 9.853 -0.959 1.00 82.94 560 ARG A CA 1
ATOM 4556 C C . ARG A 1 560 ? -8.509 9.989 -1.233 1.00 82.94 560 ARG A C 1
ATOM 4558 O O . ARG A 1 560 ? -7.888 10.923 -0.743 1.00 82.94 560 ARG A O 1
ATOM 4565 N N . HIS A 1 561 ? -7.916 9.061 -1.986 1.00 86.06 561 HIS A N 1
ATOM 4566 C CA . HIS A 1 561 ? -6.500 9.147 -2.354 1.00 86.06 561 HIS A CA 1
ATOM 4567 C C . HIS A 1 561 ? -6.272 10.243 -3.398 1.00 86.06 561 HIS A C 1
ATOM 4569 O O . HIS A 1 561 ? -5.292 10.975 -3.296 1.00 86.06 561 HIS A O 1
ATOM 4575 N N . GLU A 1 562 ? -7.191 10.374 -4.356 1.00 83.38 562 GLU A N 1
ATOM 4576 C CA . GLU A 1 562 ? -7.213 11.466 -5.330 1.00 83.38 562 GLU A CA 1
ATOM 4577 C C . GLU A 1 562 ? -7.267 12.837 -4.646 1.00 83.38 562 GLU A C 1
ATOM 4579 O O . GLU A 1 562 ? -6.447 13.690 -4.965 1.00 83.38 562 GLU A O 1
ATOM 4584 N N . ALA A 1 563 ? -8.150 13.031 -3.659 1.00 83.44 563 ALA A N 1
ATOM 4585 C CA . ALA A 1 563 ? -8.267 14.302 -2.937 1.00 83.44 563 ALA A CA 1
ATOM 4586 C C . ALA A 1 563 ? -6.980 14.700 -2.188 1.00 83.44 563 ALA A C 1
ATOM 4588 O O . ALA A 1 563 ? -6.634 15.876 -2.124 1.00 83.44 563 ALA A O 1
ATOM 4589 N N . ILE A 1 564 ? -6.249 13.718 -1.649 1.00 83.94 564 ILE A N 1
ATOM 4590 C CA . ILE A 1 564 ? -5.010 13.951 -0.889 1.00 83.94 564 ILE A CA 1
ATOM 4591 C C . ILE A 1 564 ? -3.830 14.292 -1.814 1.00 83.94 564 ILE A C 1
ATOM 4593 O O . ILE A 1 564 ? -2.892 14.978 -1.401 1.00 83.94 564 ILE A O 1
ATOM 4597 N N . TRP A 1 565 ? -3.830 13.811 -3.058 1.00 73.75 565 TRP A N 1
ATOM 4598 C CA . TRP A 1 565 ? -2.731 14.031 -3.994 1.00 73.75 565 TRP A CA 1
ATOM 4599 C C . TRP A 1 565 ? -3.015 15.191 -4.943 1.00 73.75 565 TRP A C 1
ATOM 4601 O O . TRP A 1 565 ? -3.772 15.068 -5.899 1.00 73.75 565 TRP A O 1
ATOM 4611 N N . PHE A 1 566 ? -2.325 16.311 -4.709 1.00 59.88 566 PHE A N 1
ATOM 4612 C CA . PHE A 1 566 ? -2.328 17.458 -5.611 1.00 59.88 566 PHE A CA 1
ATOM 4613 C C . PHE A 1 566 ? -1.162 17.402 -6.627 1.00 59.88 566 PHE A C 1
ATOM 4615 O O . PHE A 1 566 ? -0.035 17.077 -6.236 1.00 59.88 566 PHE A O 1
ATOM 4622 N N . PRO A 1 567 ? -1.385 17.774 -7.906 1.00 54.44 567 PRO A N 1
ATOM 4623 C CA . PRO A 1 567 ? -2.687 18.075 -8.506 1.00 54.44 567 PRO A CA 1
ATOM 4624 C C . PRO A 1 567 ? -3.550 16.812 -8.613 1.00 54.44 567 PRO A C 1
ATOM 4626 O O . PRO A 1 567 ? -3.022 15.747 -8.940 1.00 54.44 567 PRO A O 1
ATOM 4629 N N . ALA A 1 568 ? -4.859 16.960 -8.357 1.00 55.22 568 ALA A N 1
ATOM 4630 C CA . ALA A 1 568 ? -5.904 15.950 -8.558 1.00 55.22 568 ALA A CA 1
ATOM 4631 C C . ALA A 1 568 ? -6.040 15.635 -10.059 1.00 55.22 568 ALA A C 1
ATOM 4633 O O . ALA A 1 568 ? -6.997 15.978 -10.743 1.00 55.22 568 ALA A O 1
ATOM 4634 N N . ALA A 1 569 ? -4.998 15.030 -10.612 1.00 55.84 569 ALA A N 1
ATOM 4635 C CA . ALA A 1 569 ? -4.771 14.876 -12.034 1.00 55.84 569 ALA A CA 1
ATOM 4636 C C . ALA A 1 569 ? -5.385 13.569 -12.545 1.00 55.84 569 ALA A C 1
ATOM 4638 O O . ALA A 1 569 ? -4.822 12.909 -13.411 1.00 55.84 569 ALA A O 1
ATOM 4639 N N . CYS A 1 570 ? -6.507 13.130 -11.978 1.00 67.88 570 CYS A N 1
ATOM 4640 C CA . CYS A 1 570 ? -7.195 11.934 -12.458 1.00 67.88 570 CYS A CA 1
ATOM 4641 C C . CYS A 1 570 ? -8.095 12.224 -13.660 1.00 67.88 570 CYS A C 1
ATOM 4643 O O . CYS A 1 570 ? -8.465 11.300 -14.389 1.00 67.88 570 CYS A O 1
ATOM 4645 N N . ILE A 1 571 ? -8.349 13.505 -13.940 1.00 68.69 571 ILE A N 1
ATOM 4646 C CA . ILE A 1 571 ? -8.953 13.962 -15.188 1.00 68.69 571 ILE A CA 1
ATOM 4647 C C . ILE A 1 571 ? -7.934 13.796 -16.323 1.00 68.69 571 ILE A C 1
ATOM 4649 O O . ILE A 1 571 ? -6.779 14.212 -16.223 1.00 68.69 571 ILE A O 1
ATOM 4653 N N . SER A 1 572 ? -8.369 13.178 -17.424 1.00 63.72 572 SER A N 1
ATOM 4654 C CA . SER A 1 572 ? -7.506 12.804 -18.558 1.00 63.72 572 SER A CA 1
ATOM 4655 C C . SER A 1 572 ? -6.683 13.956 -19.159 1.00 63.72 572 SER A C 1
ATOM 4657 O O . SER A 1 572 ? -5.577 13.712 -19.634 1.00 63.72 572 SER A O 1
ATOM 4659 N N . SER A 1 573 ? -7.179 15.196 -19.096 1.00 62.53 573 SER A N 1
ATOM 4660 C CA . SER A 1 573 ? -6.504 16.404 -19.591 1.00 62.53 573 SER A CA 1
ATOM 4661 C C . SER A 1 573 ? -5.377 16.911 -18.684 1.00 62.53 573 SER A C 1
ATOM 4663 O O . SER A 1 573 ? -4.511 17.659 -19.135 1.00 62.53 573 SER A O 1
ATOM 4665 N N . GLU A 1 574 ? -5.365 16.511 -17.411 1.00 66.06 574 GLU A N 1
ATOM 4666 C CA . GLU A 1 574 ? -4.394 16.976 -16.415 1.00 66.06 574 GLU A CA 1
ATOM 4667 C C . GLU A 1 574 ? -3.456 15.863 -15.933 1.00 66.06 574 GLU A C 1
ATOM 4669 O O . GLU A 1 574 ? -2.370 16.161 -15.427 1.00 66.06 574 GLU A O 1
ATOM 4674 N N . ARG A 1 575 ? -3.818 14.586 -16.150 1.00 74.88 575 ARG A N 1
ATOM 4675 C CA . ARG A 1 575 ? -2.995 13.419 -15.795 1.00 74.88 575 ARG A CA 1
ATOM 4676 C C . ARG A 1 575 ? -1.666 13.429 -16.536 1.00 74.88 575 ARG A C 1
ATOM 4678 O O . ARG A 1 575 ? -1.601 13.084 -17.713 1.00 74.88 575 ARG A O 1
ATOM 4685 N N . ARG A 1 576 ? -0.575 13.754 -15.835 1.00 86.69 576 ARG A N 1
ATOM 4686 C CA . ARG A 1 576 ? 0.767 13.778 -16.443 1.00 86.69 576 ARG A CA 1
ATOM 4687 C C . ARG A 1 576 ? 1.508 12.448 -16.345 1.00 86.69 576 ARG A C 1
ATOM 4689 O O . ARG A 1 576 ? 2.463 12.248 -17.088 1.00 86.69 576 ARG A O 1
ATOM 4696 N N . LEU A 1 577 ? 1.078 11.540 -15.470 1.00 90.12 577 LEU A N 1
ATOM 4697 C CA . LEU A 1 577 ? 1.706 10.226 -15.312 1.00 90.12 577 LEU A CA 1
ATOM 4698 C C . LEU A 1 577 ? 1.821 9.469 -16.653 1.00 90.12 577 LEU A C 1
ATOM 4700 O O . LEU A 1 577 ? 0.913 9.551 -17.486 1.00 90.12 577 LEU A O 1
ATOM 4704 N N . PRO A 1 578 ? 2.910 8.713 -16.873 1.00 93.31 578 PRO A N 1
ATOM 4705 C CA . PRO A 1 578 ? 3.157 8.073 -18.153 1.00 93.31 578 PRO A CA 1
ATOM 4706 C C . PRO A 1 578 ? 2.196 6.907 -18.386 1.00 93.31 578 PRO A C 1
ATOM 4708 O O . PRO A 1 578 ? 1.961 6.072 -17.511 1.00 93.31 578 PRO A O 1
ATOM 4711 N N . ALA A 1 579 ? 1.675 6.819 -19.608 1.00 93.12 579 ALA A N 1
ATOM 4712 C CA . ALA A 1 579 ? 0.865 5.692 -20.063 1.00 93.12 579 ALA A CA 1
ATOM 4713 C C . ALA A 1 579 ? 1.721 4.563 -20.658 1.00 93.12 579 ALA A C 1
ATOM 4715 O O . ALA A 1 579 ? 1.224 3.451 -20.847 1.00 93.12 579 ALA A O 1
ATOM 4716 N N . ALA A 1 580 ? 2.994 4.837 -20.956 1.00 97.19 580 ALA A N 1
ATOM 4717 C CA . ALA A 1 580 ? 3.943 3.862 -21.473 1.00 97.19 580 ALA A CA 1
ATOM 4718 C C . ALA A 1 580 ? 5.335 4.027 -20.855 1.00 97.19 580 ALA A C 1
ATOM 4720 O O . ALA A 1 580 ? 5.768 5.143 -20.576 1.00 97.19 580 ALA A O 1
ATOM 4721 N N . ILE A 1 581 ? 6.044 2.919 -20.648 1.00 98.44 581 ILE A N 1
ATOM 4722 C CA . ILE A 1 581 ? 7.368 2.916 -20.016 1.00 98.44 581 ILE A CA 1
ATOM 4723 C C . ILE A 1 581 ? 8.295 1.962 -20.766 1.00 98.44 581 ILE A C 1
ATOM 4725 O O . ILE A 1 581 ? 7.984 0.783 -20.948 1.00 98.44 581 ILE A O 1
ATOM 4729 N N . ILE A 1 582 ? 9.462 2.468 -21.169 1.00 98.56 582 ILE A N 1
ATOM 4730 C CA . ILE A 1 582 ? 10.577 1.658 -21.664 1.00 98.56 582 ILE A CA 1
ATOM 4731 C C . ILE A 1 582 ? 11.398 1.213 -20.451 1.00 98.56 582 ILE A C 1
ATOM 4733 O O . ILE A 1 582 ? 12.143 2.005 -19.866 1.00 98.56 582 ILE A O 1
ATOM 4737 N N . VAL A 1 583 ? 11.256 -0.051 -20.063 1.00 98.25 583 VAL A N 1
ATOM 4738 C CA . VAL A 1 583 ? 11.759 -0.549 -18.767 1.00 98.25 583 VAL A CA 1
ATOM 4739 C C . VAL A 1 583 ? 13.187 -1.082 -18.830 1.00 98.25 583 VAL A C 1
ATOM 4741 O O . VAL A 1 583 ? 13.805 -1.302 -17.793 1.00 98.25 583 VAL A O 1
ATOM 4744 N N . GLY A 1 584 ? 13.734 -1.279 -20.031 1.00 96.19 584 GLY A N 1
ATOM 4745 C CA . GLY A 1 584 ? 15.080 -1.809 -20.210 1.00 96.19 584 GLY A CA 1
ATOM 4746 C C . GLY A 1 584 ? 15.136 -3.040 -21.114 1.00 96.19 584 GLY A C 1
ATOM 4747 O O . GLY A 1 584 ? 14.312 -3.160 -22.027 1.00 96.19 584 GLY A O 1
ATOM 4748 N N . PRO A 1 585 ? 16.124 -3.926 -20.884 1.00 96.44 585 PRO A N 1
ATOM 4749 C CA . PRO A 1 585 ? 17.237 -3.778 -19.940 1.00 96.44 585 PRO A CA 1
ATOM 4750 C C . PRO A 1 585 ? 18.228 -2.681 -20.364 1.00 96.44 585 PRO A C 1
ATOM 4752 O O . PRO A 1 585 ? 18.112 -2.049 -21.415 1.00 96.44 585 PRO A O 1
ATOM 4755 N N . GLN A 1 586 ? 19.252 -2.428 -19.553 1.00 94.81 586 GLN A N 1
ATOM 4756 C CA . GLN A 1 586 ? 20.378 -1.596 -19.979 1.00 94.81 586 GLN A CA 1
ATOM 4757 C C . GLN A 1 586 ? 21.130 -2.233 -21.161 1.00 94.81 586 GLN A C 1
ATOM 4759 O O . GLN A 1 586 ? 21.269 -3.453 -21.242 1.00 94.81 586 GLN A O 1
ATOM 4764 N N . LYS A 1 587 ? 21.706 -1.376 -22.019 1.00 93.88 587 LYS A N 1
ATOM 4765 C CA . LYS A 1 587 ? 22.569 -1.738 -23.168 1.00 93.88 587 LYS A CA 1
ATOM 4766 C C . LYS A 1 587 ? 21.866 -2.393 -24.364 1.00 93.88 587 LYS A C 1
ATOM 4768 O O . LYS A 1 587 ? 22.528 -2.934 -25.241 1.00 93.88 587 LYS A O 1
ATOM 4773 N N . THR A 1 588 ? 20.554 -2.233 -24.464 1.00 94.88 588 THR A N 1
ATOM 4774 C CA . THR A 1 588 ? 19.727 -2.752 -25.565 1.00 94.88 588 THR A CA 1
ATOM 4775 C C . THR A 1 588 ? 19.216 -1.655 -26.507 1.00 94.88 588 THR A C 1
ATOM 4777 O O . THR A 1 588 ? 18.261 -1.853 -27.232 1.00 94.88 588 THR A O 1
ATOM 4780 N N . GLY A 1 589 ? 19.821 -0.460 -26.512 1.00 93.25 589 GLY A N 1
ATOM 4781 C CA . GLY A 1 589 ? 19.389 0.625 -27.411 1.00 93.25 589 GLY A CA 1
ATOM 4782 C C . GLY A 1 589 ? 18.199 1.456 -26.907 1.00 93.25 589 GLY A C 1
ATOM 4783 O O . GLY A 1 589 ? 17.647 2.257 -27.654 1.00 93.25 589 GLY A O 1
ATOM 4784 N N . THR A 1 590 ? 17.848 1.357 -25.622 1.00 95.31 590 THR A N 1
ATOM 4785 C CA . THR A 1 590 ? 16.727 2.093 -25.000 1.00 95.31 590 THR A CA 1
ATOM 4786 C C . THR A 1 590 ? 16.756 3.610 -25.221 1.00 95.31 590 THR A C 1
ATOM 4788 O O . THR A 1 590 ? 15.710 4.219 -25.420 1.00 95.31 590 THR A O 1
ATOM 4791 N N . THR A 1 591 ? 17.936 4.245 -25.229 1.00 93.94 591 THR A N 1
ATOM 4792 C CA . THR A 1 591 ? 18.058 5.685 -25.540 1.00 93.94 591 THR A CA 1
ATOM 4793 C C . THR A 1 591 ? 17.731 5.999 -27.005 1.00 93.94 591 THR A C 1
ATOM 4795 O O . THR A 1 591 ? 17.195 7.068 -27.279 1.00 93.94 591 THR A O 1
ATOM 4798 N N . ALA A 1 592 ? 18.035 5.094 -27.944 1.00 95.31 592 ALA A N 1
ATOM 4799 C CA . ALA A 1 592 ? 17.687 5.282 -29.353 1.00 95.31 592 ALA A CA 1
ATOM 4800 C C . ALA A 1 592 ? 16.171 5.239 -29.541 1.00 95.31 592 ALA A C 1
ATOM 4802 O O . ALA A 1 592 ? 15.601 6.159 -30.122 1.00 95.31 592 ALA A O 1
ATOM 4803 N N . LEU A 1 593 ? 15.518 4.237 -28.944 1.00 97.50 593 LEU A N 1
ATOM 4804 C CA . LEU A 1 593 ? 14.065 4.134 -28.975 1.00 97.50 593 LEU A CA 1
ATOM 4805 C C . LEU A 1 593 ? 13.391 5.359 -28.334 1.00 97.50 593 LEU A C 1
ATOM 4807 O O . LEU A 1 593 ? 12.505 5.947 -28.946 1.00 97.50 593 LEU A O 1
ATOM 4811 N N . LEU A 1 594 ? 13.862 5.799 -27.158 1.00 96.44 594 LEU A N 1
ATOM 4812 C CA . LEU A 1 594 ? 13.400 7.034 -26.508 1.00 96.44 594 LEU A CA 1
ATOM 4813 C C . LEU A 1 594 ? 13.503 8.248 -27.447 1.00 96.44 594 LEU A C 1
ATOM 4815 O O . LEU A 1 594 ? 12.542 9.003 -27.583 1.00 96.44 594 LEU A O 1
ATOM 4819 N N . ALA A 1 595 ? 14.655 8.432 -28.101 1.00 94.75 595 ALA A N 1
ATOM 4820 C CA . ALA A 1 595 ? 14.892 9.568 -28.987 1.00 94.75 595 ALA A CA 1
ATOM 4821 C C . ALA A 1 595 ? 13.969 9.551 -30.213 1.00 94.75 595 ALA A C 1
ATOM 4823 O O . ALA A 1 595 ? 13.395 10.584 -30.554 1.00 94.75 595 ALA A O 1
ATOM 4824 N N . PHE A 1 596 ? 13.788 8.390 -30.848 1.00 96.62 596 PHE A N 1
ATOM 4825 C CA . PHE A 1 596 ? 12.934 8.263 -32.028 1.00 96.62 596 PHE A CA 1
ATOM 4826 C C . PHE A 1 596 ? 11.442 8.360 -31.690 1.00 96.62 596 PHE A C 1
ATOM 4828 O O . PHE A 1 596 ? 10.688 9.020 -32.406 1.00 96.62 596 PHE A O 1
ATOM 4835 N N . MET A 1 597 ? 11.003 7.800 -30.561 1.00 96.19 597 MET A N 1
ATOM 4836 C CA . MET A 1 597 ? 9.637 8.000 -30.066 1.00 96.19 597 MET A CA 1
ATOM 4837 C C . MET A 1 597 ? 9.360 9.477 -29.768 1.00 96.19 597 MET A C 1
ATOM 4839 O O . MET A 1 597 ? 8.305 9.986 -30.136 1.00 96.19 597 MET A O 1
ATOM 4843 N N . ALA A 1 598 ? 10.319 10.203 -29.182 1.00 93.94 598 ALA A N 1
ATOM 4844 C CA . ALA A 1 598 ? 10.176 11.631 -28.888 1.00 93.94 598 ALA A CA 1
ATOM 4845 C C . ALA A 1 598 ? 10.049 12.518 -30.145 1.00 93.94 598 ALA A C 1
ATOM 4847 O O . ALA A 1 598 ? 9.619 13.667 -30.035 1.00 93.94 598 ALA A O 1
ATOM 4848 N N . MET A 1 599 ? 10.386 12.011 -31.339 1.00 94.19 599 MET A N 1
ATOM 4849 C CA . MET A 1 599 ? 10.132 12.708 -32.608 1.00 94.19 599 MET A CA 1
ATOM 4850 C C . MET A 1 599 ? 8.640 12.727 -32.980 1.00 94.19 599 MET A C 1
ATOM 4852 O O . MET A 1 599 ? 8.221 13.598 -33.739 1.00 94.19 599 MET A O 1
ATOM 4856 N N . HIS A 1 600 ? 7.829 11.809 -32.445 1.00 93.81 600 HIS A N 1
ATOM 4857 C CA . HIS A 1 600 ? 6.400 11.729 -32.742 1.00 93.81 600 HIS A CA 1
ATOM 4858 C C . HIS A 1 600 ? 5.627 12.889 -32.093 1.00 93.81 600 HIS A C 1
ATOM 4860 O O . HIS A 1 600 ? 5.798 13.109 -30.895 1.00 93.81 600 HIS A O 1
ATOM 4866 N N . PRO A 1 601 ? 4.718 13.604 -32.780 1.00 90.69 601 PRO A N 1
ATOM 4867 C CA . PRO A 1 601 ? 3.971 14.731 -32.217 1.00 90.69 601 PRO A CA 1
ATOM 4868 C C . PRO A 1 601 ? 3.137 14.325 -30.995 1.00 90.69 601 PRO A C 1
ATOM 4870 O O . PRO A 1 601 ? 3.200 15.009 -29.979 1.00 90.69 601 PRO A O 1
ATOM 4873 N N . ASN A 1 602 ? 2.489 13.157 -31.037 1.00 91.69 602 ASN A N 1
ATOM 4874 C CA . ASN A 1 602 ? 1.607 12.648 -29.975 1.00 91.69 602 ASN A CA 1
ATOM 4875 C C . ASN A 1 602 ? 2.309 11.765 -28.919 1.00 91.69 602 ASN A C 1
ATOM 4877 O O . ASN A 1 602 ? 1.629 11.123 -28.122 1.00 91.69 602 ASN A O 1
ATOM 4881 N N . LEU A 1 603 ? 3.643 11.677 -28.912 1.00 93.25 603 LEU A N 1
ATOM 4882 C CA . LEU A 1 603 ? 4.386 11.004 -27.838 1.00 93.25 603 LEU A CA 1
ATOM 4883 C C . LEU A 1 603 ? 5.246 12.027 -27.104 1.00 93.25 603 LEU A C 1
ATOM 4885 O O . LEU A 1 603 ? 6.049 12.734 -27.718 1.00 93.25 603 LEU A O 1
ATOM 4889 N N . GLN A 1 604 ? 5.081 12.119 -25.792 1.00 92.88 604 GLN A N 1
ATOM 4890 C CA . GLN A 1 604 ? 5.745 13.120 -24.968 1.00 92.88 604 GLN A CA 1
ATOM 4891 C C . GLN A 1 604 ? 6.651 12.434 -23.932 1.00 92.88 604 GLN A C 1
ATOM 4893 O O . GLN A 1 604 ? 6.142 11.752 -23.044 1.00 92.88 604 GLN A O 1
ATOM 4898 N N . PRO A 1 605 ? 7.988 12.571 -24.028 1.00 93.19 605 PRO A N 1
ATOM 4899 C CA . PRO A 1 605 ? 8.879 12.032 -23.007 1.00 93.19 605 PRO A CA 1
ATOM 4900 C C . PRO A 1 605 ? 8.775 12.840 -21.702 1.00 93.19 605 PRO A C 1
ATOM 4902 O O . PRO A 1 605 ? 8.269 13.973 -21.694 1.00 93.19 605 PRO A O 1
ATOM 4905 N N . ASN A 1 606 ? 9.322 12.284 -20.618 1.00 92.19 606 ASN A N 1
ATOM 4906 C CA . ASN A 1 606 ? 9.592 13.023 -19.386 1.00 92.19 606 ASN A CA 1
ATOM 4907 C C . ASN A 1 606 ? 10.469 14.264 -19.641 1.00 92.19 606 ASN A C 1
ATOM 4909 O O . ASN A 1 606 ? 11.190 14.374 -20.635 1.00 92.19 606 ASN A O 1
ATOM 4913 N N . ARG A 1 607 ? 10.425 15.206 -18.701 1.00 89.06 607 ARG A N 1
ATOM 4914 C CA . ARG A 1 607 ? 11.327 16.352 -18.621 1.00 89.06 607 ARG A CA 1
ATOM 4915 C C . ARG A 1 607 ? 12.751 15.833 -18.448 1.00 89.06 607 ARG A C 1
ATOM 4917 O O . ARG A 1 607 ? 13.034 15.065 -17.530 1.00 89.06 607 ARG A O 1
ATOM 4924 N N . PHE A 1 608 ? 13.645 16.274 -19.324 1.00 84.19 608 PHE A N 1
ATOM 4925 C CA . PHE A 1 608 ? 15.072 16.017 -19.183 1.00 84.19 608 PHE A CA 1
ATOM 4926 C C . PHE A 1 608 ? 15.675 17.086 -18.269 1.00 84.19 608 PHE A C 1
ATOM 4928 O O . PHE A 1 608 ? 15.631 18.281 -18.580 1.00 84.19 608 PHE A O 1
ATOM 4935 N N . LEU A 1 609 ? 16.173 16.657 -17.109 1.00 71.69 609 LEU A N 1
ATOM 4936 C CA . LEU A 1 609 ? 16.807 17.532 -16.127 1.00 71.69 609 LEU A CA 1
ATOM 4937 C C . LEU A 1 609 ? 18.281 17.753 -16.489 1.00 71.69 609 LEU A C 1
ATOM 4939 O O . LEU A 1 609 ? 18.935 16.896 -17.076 1.00 71.69 609 LEU A O 1
ATOM 4943 N N . SER A 1 610 ? 18.829 18.905 -16.101 1.00 57.47 610 SER A N 1
ATOM 4944 C CA . SER A 1 610 ? 20.223 19.285 -16.381 1.00 57.47 610 SER A CA 1
ATOM 4945 C C . SER A 1 610 ? 21.273 18.477 -15.601 1.00 57.47 610 SER A C 1
ATOM 4947 O O . SER A 1 610 ? 22.461 18.580 -15.900 1.00 57.47 610 SER A O 1
ATOM 4949 N N . HIS A 1 611 ? 20.853 17.666 -14.626 1.00 58.50 611 HIS A N 1
ATOM 4950 C CA . HIS A 1 611 ? 21.724 16.892 -13.741 1.00 58.50 611 HIS A CA 1
ATOM 4951 C C . HIS A 1 611 ? 21.439 15.388 -13.877 1.00 58.50 611 HIS A C 1
ATOM 4953 O O . HIS A 1 611 ? 20.319 14.988 -14.183 1.00 58.50 611 HIS A O 1
ATOM 4959 N N . SER A 1 612 ? 22.463 14.555 -13.654 1.00 51.44 612 SER A N 1
ATOM 4960 C CA . SER A 1 612 ? 22.387 13.088 -13.752 1.00 51.44 612 SER A CA 1
ATOM 4961 C C . SER A 1 612 ? 21.227 12.495 -12.925 1.00 51.44 612 SER A C 1
ATOM 4963 O O . SER A 1 612 ? 21.051 12.924 -11.783 1.00 51.44 612 SER A O 1
ATOM 4965 N N . PRO A 1 613 ? 20.501 11.473 -13.430 1.00 52.72 613 PRO A N 1
ATOM 4966 C CA . PRO A 1 613 ? 20.708 10.747 -14.687 1.00 52.72 613 PRO A CA 1
ATOM 4967 C C . PRO A 1 613 ? 20.012 11.438 -15.873 1.00 52.72 613 PRO A C 1
ATOM 4969 O O . PRO A 1 613 ? 18.793 11.511 -15.931 1.00 52.72 613 PRO A O 1
ATOM 4972 N N . TYR A 1 614 ? 20.816 11.894 -16.841 1.00 68.38 614 TYR A N 1
ATOM 4973 C CA . TYR A 1 614 ? 20.491 12.792 -17.967 1.00 68.38 614 TYR A CA 1
ATOM 4974 C C . TYR A 1 614 ? 19.126 12.613 -18.665 1.00 68.38 614 TYR A C 1
ATOM 4976 O O . TYR A 1 614 ? 18.556 13.593 -19.138 1.00 68.38 614 TYR A O 1
ATOM 4984 N N . GLU A 1 615 ? 18.610 11.385 -18.766 1.00 80.94 615 GLU A N 1
ATOM 4985 C CA . GLU A 1 615 ? 17.360 11.076 -19.472 1.00 80.94 615 GLU A CA 1
ATOM 4986 C C . GLU A 1 615 ? 16.366 10.206 -18.673 1.00 80.94 615 GLU A C 1
ATOM 4988 O O . GLU A 1 615 ? 15.225 10.057 -19.104 1.00 80.94 615 GLU A O 1
ATOM 4993 N N . GLU A 1 616 ? 16.782 9.610 -17.549 1.00 88.62 616 GLU A N 1
ATOM 4994 C CA . GLU A 1 616 ? 15.998 8.600 -16.819 1.00 88.62 616 GLU A CA 1
ATOM 4995 C C . GLU A 1 616 ? 15.467 9.163 -15.505 1.00 88.62 616 GLU A C 1
ATOM 4997 O O . GLU A 1 616 ? 16.204 9.803 -14.758 1.00 88.62 616 GLU A O 1
ATOM 5002 N N . VAL A 1 617 ? 14.211 8.861 -15.176 1.00 91.25 617 VAL A N 1
ATOM 5003 C CA . VAL A 1 617 ? 13.629 9.294 -13.901 1.00 91.25 617 VAL A CA 1
ATOM 5004 C C . VAL A 1 617 ? 14.067 8.378 -12.757 1.00 91.25 617 VAL A C 1
ATOM 5006 O O . VAL A 1 617 ? 14.305 8.839 -11.642 1.00 91.25 617 VAL A O 1
ATOM 5009 N N . GLN A 1 618 ? 14.164 7.068 -13.015 1.00 93.44 618 GLN A N 1
ATOM 5010 C CA . GLN A 1 618 ? 14.574 6.039 -12.049 1.00 93.44 618 GLN A CA 1
ATOM 5011 C C . GLN A 1 618 ? 13.738 5.994 -10.754 1.00 93.44 618 GLN A C 1
ATOM 5013 O O . GLN A 1 618 ? 14.146 5.381 -9.769 1.00 93.44 618 GLN A O 1
ATOM 5018 N N . PHE A 1 619 ? 12.528 6.568 -10.779 1.00 94.25 619 PHE A N 1
ATOM 5019 C CA . PHE A 1 619 ? 11.595 6.638 -9.651 1.00 94.25 619 PHE A CA 1
ATOM 5020 C C . PHE A 1 619 ? 11.332 5.283 -8.985 1.00 94.25 619 PHE A C 1
ATOM 5022 O O . PHE A 1 619 ? 11.500 5.164 -7.778 1.00 94.25 619 PHE A O 1
ATOM 5029 N N . PHE A 1 620 ? 10.973 4.240 -9.740 1.00 95.69 620 PHE A N 1
ATOM 5030 C CA . PHE A 1 620 ? 10.579 2.962 -9.135 1.00 95.69 620 PHE A CA 1
ATOM 5031 C C . PHE A 1 620 ? 11.757 2.128 -8.594 1.00 95.69 620 PHE A C 1
ATOM 5033 O O . PHE A 1 620 ? 11.599 1.442 -7.582 1.00 95.69 620 PHE A O 1
ATOM 5040 N N . SER A 1 621 ? 12.946 2.216 -9.203 1.00 92.94 621 SER A N 1
ATOM 5041 C CA . SER A 1 621 ? 14.133 1.444 -8.795 1.00 92.94 621 SER A CA 1
ATOM 5042 C C . SER A 1 621 ? 14.988 2.125 -7.719 1.00 92.94 621 SER A C 1
ATOM 5044 O O . SER A 1 621 ? 15.722 1.441 -7.012 1.00 92.94 621 SER A O 1
ATOM 5046 N N . ASN A 1 622 ? 14.922 3.453 -7.568 1.00 91.56 622 ASN A N 1
ATOM 5047 C CA . ASN A 1 622 ? 15.735 4.199 -6.603 1.00 91.56 622 ASN A CA 1
ATOM 5048 C C . ASN A 1 622 ? 14.889 4.658 -5.405 1.00 91.56 622 ASN A C 1
ATOM 5050 O O . ASN A 1 622 ? 14.081 5.574 -5.528 1.00 91.56 622 ASN A O 1
ATOM 5054 N N . SER A 1 623 ? 15.105 4.068 -4.226 1.00 89.62 623 SER A N 1
ATOM 5055 C CA . SER A 1 623 ? 14.322 4.384 -3.020 1.00 89.62 623 SER A CA 1
ATOM 5056 C C . SER A 1 623 ? 14.440 5.840 -2.544 1.00 89.62 623 SER A C 1
ATOM 5058 O O . SER A 1 623 ? 13.467 6.358 -2.005 1.00 89.62 623 SER A O 1
ATOM 5060 N N . THR A 1 624 ? 15.565 6.524 -2.780 1.00 89.88 624 THR A N 1
ATOM 5061 C CA . THR A 1 624 ? 15.739 7.953 -2.447 1.00 89.88 624 THR A CA 1
ATOM 5062 C C . THR A 1 624 ? 14.931 8.864 -3.373 1.00 89.88 624 THR A C 1
ATOM 5064 O O . THR A 1 624 ? 14.461 9.923 -2.966 1.00 89.88 624 THR A O 1
ATOM 5067 N N . ILE A 1 625 ? 14.768 8.478 -4.640 1.00 90.69 625 ILE A N 1
ATOM 5068 C CA . ILE A 1 625 ? 13.909 9.210 -5.580 1.00 90.69 625 ILE A CA 1
ATOM 5069 C C . ILE A 1 625 ? 12.442 8.877 -5.290 1.00 90.69 625 ILE A C 1
ATOM 5071 O O . ILE A 1 625 ? 11.615 9.779 -5.189 1.00 90.69 625 ILE A O 1
ATOM 5075 N N . TYR A 1 626 ? 12.139 7.596 -5.080 1.00 91.38 626 TYR A N 1
ATOM 5076 C CA . TYR A 1 626 ? 10.809 7.102 -4.738 1.00 91.38 626 TYR A CA 1
ATOM 5077 C C . TYR A 1 626 ? 10.241 7.764 -3.474 1.00 91.38 626 TYR A C 1
ATOM 5079 O O . TYR A 1 626 ? 9.066 8.119 -3.436 1.00 91.38 626 TYR A O 1
ATOM 5087 N N . SER A 1 627 ? 11.082 8.020 -2.463 1.00 88.94 627 SER A N 1
ATOM 5088 C CA . SER A 1 627 ? 10.673 8.689 -1.222 1.00 88.94 627 SER A CA 1
ATOM 5089 C C . SER A 1 627 ? 10.196 10.124 -1.399 1.00 88.94 627 SER A C 1
ATOM 5091 O O . SER A 1 627 ? 9.639 10.680 -0.463 1.00 88.94 627 SER A O 1
ATOM 5093 N N . LYS A 1 628 ? 10.392 10.739 -2.568 1.00 87.00 628 LYS A N 1
ATOM 5094 C CA . LYS A 1 628 ? 9.833 12.062 -2.877 1.00 87.00 628 LYS A CA 1
ATOM 5095 C C . LYS A 1 628 ? 8.334 12.007 -3.210 1.00 87.00 628 LYS A C 1
ATOM 5097 O O . LYS A 1 628 ? 7.691 13.051 -3.258 1.00 87.00 628 LYS A O 1
ATOM 5102 N N . GLY A 1 629 ? 7.777 10.808 -3.402 1.00 87.12 629 GLY A N 1
ATOM 5103 C CA . GLY A 1 629 ? 6.347 10.574 -3.584 1.00 87.12 629 GLY A CA 1
ATOM 5104 C C . GLY A 1 629 ? 5.842 10.772 -5.015 1.00 87.12 629 GLY A C 1
ATOM 5105 O O . GLY A 1 629 ? 6.577 11.135 -5.933 1.00 87.12 629 GLY A O 1
ATOM 5106 N N . VAL A 1 630 ? 4.547 10.512 -5.206 1.00 87.00 630 VAL A N 1
ATOM 5107 C CA . VAL A 1 630 ? 3.898 10.510 -6.529 1.00 87.00 630 VAL A CA 1
ATOM 5108 C C . VAL A 1 630 ? 3.817 11.900 -7.152 1.00 87.00 630 VAL A C 1
ATOM 5110 O O . VAL A 1 630 ? 3.989 12.011 -8.362 1.00 87.00 630 VAL A O 1
ATOM 5113 N N . ALA A 1 631 ? 3.630 12.956 -6.355 1.00 83.06 631 ALA A N 1
ATOM 5114 C CA . ALA A 1 631 ? 3.629 14.334 -6.855 1.00 83.06 631 ALA A CA 1
ATOM 5115 C C . ALA A 1 631 ? 4.959 14.681 -7.545 1.00 83.06 631 ALA A C 1
ATOM 5117 O O . ALA A 1 631 ? 4.964 15.125 -8.692 1.00 83.06 631 ALA A O 1
ATOM 5118 N N . PHE A 1 632 ? 6.091 14.341 -6.911 1.00 87.81 632 PHE A N 1
ATOM 5119 C CA . PHE A 1 632 ? 7.415 14.499 -7.516 1.00 87.81 632 PHE A CA 1
ATOM 5120 C C . PHE A 1 632 ? 7.523 13.767 -8.860 1.00 87.81 632 PHE A C 1
ATOM 5122 O O . PHE A 1 632 ? 8.059 14.326 -9.816 1.00 87.81 632 PHE A O 1
ATOM 5129 N N . TYR A 1 633 ? 7.023 12.530 -8.941 1.00 90.56 633 TYR A N 1
ATOM 5130 C CA . TYR A 1 633 ? 7.055 11.745 -10.175 1.00 90.56 633 TYR A CA 1
ATOM 5131 C C . TYR A 1 633 ? 6.153 12.340 -11.264 1.00 90.56 633 TYR A C 1
ATOM 5133 O O . TYR A 1 633 ? 6.580 12.460 -12.409 1.00 90.56 633 TYR A O 1
ATOM 5141 N N . ASN A 1 634 ? 4.946 12.786 -10.912 1.00 88.44 634 ASN A N 1
ATOM 5142 C CA . ASN A 1 634 ? 4.019 13.464 -11.819 1.00 88.44 634 ASN A CA 1
ATOM 5143 C C . ASN A 1 634 ? 4.619 14.756 -12.406 1.00 88.44 634 ASN A C 1
ATOM 5145 O O . ASN A 1 634 ? 4.461 15.027 -13.597 1.00 88.44 634 ASN A O 1
ATOM 5149 N N . ASP A 1 635 ? 5.374 15.511 -11.607 1.00 87.44 635 ASP A N 1
ATOM 5150 C CA . ASP A 1 635 ? 6.041 16.744 -12.043 1.00 87.44 635 ASP A CA 1
ATOM 5151 C C . ASP A 1 635 ? 7.205 16.512 -13.013 1.00 87.44 635 ASP A C 1
ATOM 5153 O O . ASP A 1 635 ? 7.646 17.447 -13.688 1.00 87.44 635 ASP A O 1
ATOM 5157 N N . GLN A 1 636 ? 7.655 15.263 -13.173 1.00 90.19 636 GLN A N 1
ATOM 5158 C CA . GLN A 1 636 ? 8.626 14.903 -14.209 1.00 90.19 636 GLN A CA 1
ATOM 5159 C C . GLN A 1 636 ? 8.020 14.916 -15.613 1.00 90.19 636 GLN A C 1
ATOM 5161 O O . GLN A 1 636 ? 8.751 14.760 -16.585 1.00 90.19 636 GLN A O 1
ATOM 5166 N N . PHE A 1 637 ? 6.713 15.124 -15.759 1.00 90.25 637 PHE A N 1
ATOM 5167 C CA . PHE A 1 637 ? 6.029 15.092 -17.045 1.00 90.25 637 PHE A CA 1
ATOM 5168 C C . PHE A 1 637 ? 5.396 16.449 -17.381 1.00 90.25 637 PHE A C 1
ATOM 5170 O O . PHE A 1 637 ? 5.216 17.333 -16.535 1.00 90.25 637 PHE A O 1
ATOM 5177 N N . TYR A 1 638 ? 5.109 16.660 -18.662 1.00 86.62 638 TYR A N 1
ATOM 5178 C CA . TYR A 1 638 ? 4.368 17.831 -19.133 1.00 86.62 638 TYR A CA 1
ATOM 5179 C C . TYR A 1 638 ? 2.862 17.537 -19.083 1.00 86.62 638 TYR A C 1
ATOM 5181 O O . TYR A 1 638 ? 2.460 16.376 -19.172 1.00 86.62 638 TYR A O 1
ATOM 5189 N N . SER A 1 639 ? 2.019 18.568 -18.939 1.00 80.12 639 SER A N 1
ATOM 5190 C CA . SER A 1 639 ? 0.573 18.390 -19.137 1.00 80.12 639 SER A CA 1
ATOM 5191 C C . SER A 1 639 ? 0.320 17.924 -20.576 1.00 80.12 639 SER A C 1
ATOM 5193 O O . SER A 1 639 ? 0.820 18.577 -21.500 1.00 80.12 639 SER A O 1
ATOM 5195 N N . PRO A 1 640 ? -0.404 16.813 -20.796 1.00 66.69 640 PRO A N 1
ATOM 5196 C CA . PRO A 1 640 ? -0.635 16.311 -22.141 1.00 66.69 640 PRO A CA 1
ATOM 5197 C C . PRO A 1 640 ? -1.672 17.194 -22.850 1.00 66.69 640 PRO A C 1
ATOM 5199 O O . PRO A 1 640 ? -2.869 17.025 -22.671 1.00 66.69 640 PRO A O 1
ATOM 5202 N N . VAL A 1 641 ? -1.222 18.147 -23.673 1.00 64.94 641 VAL A N 1
ATOM 5203 C CA . VAL A 1 641 ? -2.130 18.902 -24.563 1.00 64.94 641 VAL A CA 1
ATOM 5204 C C . VAL A 1 641 ? -2.649 17.988 -25.681 1.00 64.94 641 VAL A C 1
ATOM 5206 O O . VAL A 1 641 ? -3.808 18.065 -26.070 1.00 64.94 641 VAL A O 1
ATOM 5209 N N . THR A 1 642 ? -1.790 17.093 -26.185 1.00 72.06 642 THR A N 1
ATOM 5210 C CA . THR A 1 642 ? -2.126 16.039 -27.154 1.00 72.06 642 THR A CA 1
ATOM 5211 C C . THR A 1 642 ? -1.258 14.801 -26.908 1.00 72.06 642 THR A C 1
ATOM 5213 O O . THR A 1 642 ? -0.082 14.917 -26.560 1.00 72.06 642 THR A O 1
ATOM 5216 N N . GLY A 1 643 ? -1.819 13.607 -27.122 1.00 83.69 643 GLY A N 1
ATOM 5217 C CA . GLY A 1 643 ? -1.059 12.355 -27.087 1.00 83.69 643 GLY A CA 1
ATOM 5218 C C . GLY A 1 643 ? -0.841 11.755 -25.695 1.00 83.69 643 GLY A C 1
ATOM 5219 O O . GLY A 1 643 ? -1.641 11.966 -24.790 1.00 83.69 643 GLY A O 1
ATOM 5220 N N . ILE A 1 644 ? 0.220 10.955 -25.546 1.00 90.25 644 ILE A N 1
ATOM 5221 C CA . ILE A 1 644 ? 0.525 10.226 -24.305 1.00 90.25 644 ILE A CA 1
ATOM 5222 C C . ILE A 1 644 ? 1.922 10.546 -23.771 1.00 90.25 644 ILE A C 1
ATOM 5224 O O . ILE A 1 644 ? 2.890 10.655 -24.531 1.00 90.25 644 ILE A O 1
ATOM 5228 N N . ASN A 1 645 ? 2.026 10.638 -22.444 1.00 93.31 645 ASN A N 1
ATOM 5229 C CA . ASN A 1 645 ? 3.307 10.721 -21.755 1.00 93.31 645 ASN A CA 1
ATOM 5230 C C . ASN A 1 645 ? 3.958 9.337 -21.653 1.00 93.31 645 ASN A C 1
ATOM 5232 O O . ASN A 1 645 ? 3.278 8.328 -21.433 1.00 93.31 645 ASN A O 1
ATOM 5236 N N . PHE A 1 646 ? 5.279 9.292 -21.783 1.00 95.69 646 PHE A N 1
ATOM 5237 C CA . PHE A 1 646 ? 6.073 8.086 -21.587 1.00 95.69 646 PHE A CA 1
ATOM 5238 C C . PHE A 1 646 ? 7.422 8.404 -20.941 1.00 95.69 646 PHE A C 1
ATOM 5240 O O . PHE A 1 646 ? 7.901 9.536 -20.997 1.00 95.69 646 PHE A O 1
ATOM 5247 N N . GLU A 1 647 ? 8.052 7.403 -20.334 1.00 95.69 647 GLU A N 1
ATOM 5248 C CA . GLU A 1 647 ? 9.427 7.521 -19.841 1.00 95.69 647 GLU A CA 1
ATOM 5249 C C . GLU A 1 647 ? 10.287 6.320 -20.234 1.00 95.69 647 GLU A C 1
ATOM 5251 O O . GLU A 1 647 ? 9.805 5.305 -20.750 1.00 95.69 647 GLU A O 1
ATOM 5256 N N . LYS A 1 648 ? 11.584 6.438 -19.952 1.00 96.00 648 LYS A N 1
ATOM 5257 C CA . LYS A 1 648 ? 12.552 5.357 -20.074 1.00 96.00 648 LYS A CA 1
ATOM 5258 C C . LYS A 1 648 ? 13.415 5.319 -18.822 1.00 96.00 648 LYS A C 1
ATOM 5260 O O . LYS A 1 648 ? 14.095 6.292 -18.510 1.00 96.00 648 LYS A O 1
ATOM 5265 N N . SER A 1 649 ? 13.465 4.159 -18.183 1.00 96.31 649 SER A N 1
ATOM 5266 C CA . SER A 1 649 ? 14.357 3.884 -17.058 1.00 96.31 649 SER A CA 1
ATOM 5267 C C . SER A 1 649 ? 14.812 2.434 -17.176 1.00 96.31 649 SER A C 1
ATOM 5269 O O . SER A 1 649 ? 14.076 1.507 -16.850 1.00 96.31 649 SER A O 1
ATOM 5271 N N . ALA A 1 650 ? 16.017 2.224 -17.713 1.00 95.31 650 ALA A N 1
ATOM 5272 C CA . ALA A 1 650 ? 16.475 0.895 -18.126 1.00 95.31 650 ALA A CA 1
ATOM 5273 C C . ALA A 1 650 ? 16.812 -0.046 -16.952 1.00 95.31 650 ALA A C 1
ATOM 5275 O O . ALA A 1 650 ? 17.066 -1.227 -17.177 1.00 95.31 650 ALA A O 1
ATOM 5276 N N . THR A 1 651 ? 16.834 0.497 -15.733 1.00 94.00 651 THR A N 1
ATOM 5277 C CA . THR A 1 651 ? 17.023 -0.197 -14.450 1.00 94.00 651 THR A CA 1
ATOM 5278 C C . THR A 1 651 ? 15.741 -0.824 -13.901 1.00 94.00 651 THR A C 1
ATOM 5280 O O . THR A 1 651 ? 15.759 -1.402 -12.818 1.00 94.00 651 THR A O 1
ATOM 5283 N N . TYR A 1 652 ? 14.594 -0.642 -14.564 1.00 97.44 652 TYR A N 1
ATOM 5284 C CA . TYR A 1 652 ? 13.331 -1.204 -14.082 1.00 97.44 652 TYR A CA 1
ATOM 5285 C C . TYR A 1 652 ? 13.204 -2.682 -14.424 1.00 97.44 652 TYR A C 1
ATOM 5287 O O . TYR A 1 652 ? 12.638 -3.432 -13.636 1.00 97.44 652 TYR A O 1
ATOM 5295 N N . PHE A 1 653 ? 13.725 -3.101 -15.579 1.00 97.56 653 PHE A N 1
ATOM 5296 C CA . PHE A 1 653 ? 13.556 -4.457 -16.086 1.00 97.56 653 PHE A CA 1
ATOM 5297 C C . PHE A 1 653 ? 14.050 -5.526 -15.103 1.00 97.56 653 PHE A C 1
ATOM 5299 O O . PHE A 1 653 ? 13.333 -6.494 -14.865 1.00 97.56 653 PHE A O 1
ATOM 5306 N N . ASP A 1 654 ? 15.229 -5.325 -14.518 1.00 94.12 654 ASP A N 1
ATOM 5307 C CA . ASP A 1 654 ? 15.911 -6.240 -13.599 1.00 94.12 654 ASP A CA 1
ATOM 5308 C C . ASP A 1 654 ? 15.673 -5.922 -12.110 1.00 94.12 654 ASP A C 1
ATOM 5310 O O . ASP A 1 654 ? 16.209 -6.594 -11.231 1.00 94.12 654 ASP A O 1
ATOM 5314 N N . SER A 1 655 ? 14.839 -4.923 -11.796 1.00 93.81 655 SER A N 1
ATOM 5315 C CA . SER A 1 655 ? 14.514 -4.535 -10.420 1.00 93.81 655 SER A CA 1
ATOM 5316 C C . SER A 1 655 ? 13.149 -5.077 -9.992 1.00 93.81 655 SER A C 1
ATOM 5318 O O . SER A 1 655 ? 12.109 -4.516 -10.335 1.00 93.81 655 SER A O 1
ATOM 5320 N N . SER A 1 656 ? 13.138 -6.119 -9.155 1.00 88.75 656 SER A N 1
ATOM 5321 C CA . SER A 1 656 ? 11.901 -6.684 -8.580 1.00 88.75 656 SER A CA 1
ATOM 5322 C C . SER A 1 656 ? 11.063 -5.632 -7.838 1.00 88.75 656 SER A C 1
ATOM 5324 O O . SER A 1 656 ? 9.842 -5.574 -7.984 1.00 88.75 656 SER A O 1
ATOM 5326 N N . LEU A 1 657 ? 11.729 -4.736 -7.105 1.00 90.00 657 LEU A N 1
ATOM 5327 C CA . LEU A 1 657 ? 11.102 -3.620 -6.402 1.00 90.00 657 LEU A CA 1
ATOM 5328 C C . LEU A 1 657 ? 10.428 -2.630 -7.362 1.00 90.00 657 LEU A C 1
ATOM 5330 O O . LEU A 1 657 ? 9.336 -2.137 -7.065 1.00 90.00 657 LEU A O 1
ATOM 5334 N N . ALA A 1 658 ? 11.053 -2.351 -8.511 1.00 94.81 658 ALA A N 1
ATOM 5335 C CA . ALA A 1 658 ? 10.476 -1.459 -9.505 1.00 94.81 658 ALA A CA 1
ATOM 5336 C C . ALA A 1 658 ? 9.179 -2.034 -10.081 1.00 94.81 658 ALA A C 1
ATOM 5338 O O . ALA A 1 658 ? 8.202 -1.297 -10.188 1.00 94.81 658 ALA A O 1
ATOM 5339 N N . VAL A 1 659 ? 9.132 -3.343 -10.364 1.00 94.69 659 VAL A N 1
ATOM 5340 C CA . VAL A 1 659 ? 7.922 -4.013 -10.874 1.00 94.69 659 VAL A CA 1
ATOM 5341 C C . VAL A 1 659 ? 6.754 -3.859 -9.897 1.00 94.69 659 VAL A C 1
ATOM 5343 O O . VAL A 1 659 ? 5.678 -3.424 -10.305 1.00 94.69 659 VAL A O 1
ATOM 5346 N N . VAL A 1 660 ? 6.967 -4.141 -8.605 1.00 91.88 660 VAL A N 1
ATOM 5347 C CA . VAL A 1 660 ? 5.918 -4.039 -7.570 1.00 91.88 660 VAL A CA 1
ATOM 5348 C C . VAL A 1 660 ? 5.406 -2.604 -7.433 1.00 91.88 660 VAL A C 1
ATOM 5350 O O . VAL A 1 660 ? 4.196 -2.368 -7.429 1.00 91.88 660 VAL A O 1
ATOM 5353 N N . ARG A 1 661 ? 6.319 -1.628 -7.338 1.00 94.44 661 ARG A N 1
ATOM 5354 C CA . ARG A 1 661 ? 5.956 -0.210 -7.180 1.00 94.44 661 ARG A CA 1
ATOM 5355 C C . ARG A 1 661 ? 5.252 0.341 -8.419 1.00 94.44 661 ARG A C 1
ATOM 5357 O O . ARG A 1 661 ? 4.268 1.065 -8.291 1.00 94.44 661 ARG A O 1
ATOM 5364 N N . MET A 1 662 ? 5.731 -0.018 -9.608 1.00 96.25 662 MET A N 1
ATOM 5365 C CA . MET A 1 662 ? 5.149 0.427 -10.870 1.00 96.25 662 MET A CA 1
ATOM 5366 C C . MET A 1 662 ? 3.767 -0.182 -11.090 1.00 96.25 662 MET A C 1
ATOM 5368 O O . MET A 1 662 ? 2.850 0.540 -11.464 1.00 96.25 662 MET A O 1
ATOM 5372 N N . ALA A 1 663 ? 3.580 -1.468 -10.786 1.00 94.62 663 ALA A N 1
ATOM 5373 C CA . ALA A 1 663 ? 2.285 -2.134 -10.904 1.00 94.62 663 ALA A CA 1
ATOM 5374 C C . ALA A 1 663 ? 1.219 -1.536 -9.983 1.00 94.62 663 ALA A C 1
ATOM 5376 O O . ALA A 1 663 ? 0.051 -1.465 -10.360 1.00 94.62 663 ALA A O 1
ATOM 5377 N N . ALA A 1 664 ? 1.613 -1.082 -8.792 1.00 91.19 664 ALA A N 1
ATOM 5378 C CA . ALA A 1 664 ? 0.695 -0.432 -7.870 1.00 91.19 664 ALA A CA 1
ATOM 5379 C C . ALA A 1 664 ? 0.272 0.967 -8.343 1.00 91.19 664 ALA A C 1
ATOM 5381 O O . ALA A 1 664 ? -0.916 1.285 -8.280 1.00 91.19 664 ALA A O 1
ATOM 5382 N N . LEU A 1 665 ? 1.215 1.780 -8.837 1.00 92.00 665 LEU A N 1
ATOM 5383 C CA . LEU A 1 665 ? 0.944 3.162 -9.249 1.00 92.00 665 LEU A CA 1
ATOM 5384 C C . LEU A 1 665 ? 0.370 3.265 -10.670 1.00 92.00 665 LEU A C 1
ATOM 5386 O O . LEU A 1 665 ? -0.482 4.107 -10.946 1.00 92.00 665 LEU A O 1
ATOM 5390 N N . LEU A 1 666 ? 0.857 2.426 -11.584 1.00 94.00 666 LEU A N 1
ATOM 5391 C CA . LEU A 1 666 ? 0.575 2.454 -13.019 1.00 94.00 666 LEU A CA 1
ATOM 5392 C C . LEU A 1 666 ? 0.104 1.077 -13.531 1.00 94.00 666 LEU A C 1
ATOM 5394 O O . LEU A 1 666 ? 0.690 0.528 -14.474 1.00 94.00 666 LEU A O 1
ATOM 5398 N N . PRO A 1 667 ? -0.985 0.507 -12.981 1.00 92.94 667 PRO A N 1
ATOM 5399 C CA . PRO A 1 667 ? -1.443 -0.844 -13.328 1.00 92.94 667 PRO A CA 1
ATOM 5400 C C . PRO A 1 667 ? -1.859 -0.995 -14.801 1.00 92.94 667 PRO A C 1
ATOM 5402 O O . PRO A 1 667 ? -1.926 -2.103 -15.331 1.00 92.94 667 PRO A O 1
ATOM 5405 N N . LYS A 1 668 ? -2.168 0.118 -15.480 1.00 92.94 668 LYS A N 1
ATOM 5406 C CA . LYS A 1 668 ? -2.631 0.149 -16.878 1.00 92.94 668 LYS A CA 1
ATOM 5407 C C . LYS A 1 668 ? -1.540 0.533 -17.886 1.00 92.94 668 LYS A C 1
ATOM 5409 O O . LYS A 1 668 ? -1.839 0.563 -19.084 1.00 92.94 668 LYS A O 1
ATOM 5414 N N . ALA A 1 669 ? -0.322 0.838 -17.430 1.00 95.50 669 ALA A N 1
ATOM 5415 C CA . ALA A 1 669 ? 0.759 1.268 -18.312 1.00 95.50 669 ALA A CA 1
ATOM 5416 C C . ALA A 1 669 ? 1.137 0.184 -19.332 1.00 95.50 669 ALA A C 1
ATOM 5418 O O . ALA A 1 669 ? 1.090 -1.015 -19.055 1.00 95.50 669 ALA A O 1
ATOM 5419 N N . LYS A 1 670 ? 1.503 0.632 -20.533 1.00 98.19 670 LYS A N 1
ATOM 5420 C CA . LYS A 1 670 ? 2.083 -0.187 -21.596 1.00 98.19 670 LYS A CA 1
ATOM 5421 C C . LYS A 1 670 ? 3.593 -0.303 -21.376 1.00 98.19 670 LYS A C 1
ATOM 5423 O O . LYS A 1 670 ? 4.277 0.702 -21.207 1.00 98.19 670 LYS A O 1
ATOM 5428 N N . ILE A 1 671 ? 4.116 -1.519 -21.376 1.00 98.75 671 ILE A N 1
ATOM 5429 C CA . ILE A 1 671 ? 5.518 -1.810 -21.075 1.00 98.75 671 ILE A CA 1
ATOM 5430 C C . ILE A 1 671 ? 6.242 -2.135 -22.373 1.00 98.75 671 ILE A C 1
ATOM 5432 O O . ILE A 1 671 ? 5.759 -2.940 -23.163 1.00 98.75 671 ILE A O 1
ATOM 5436 N N . ILE A 1 672 ? 7.403 -1.527 -22.589 1.00 98.75 672 ILE A N 1
ATOM 5437 C CA . ILE A 1 672 ? 8.254 -1.795 -23.749 1.00 98.75 672 ILE A CA 1
ATOM 5438 C C . ILE A 1 672 ? 9.583 -2.369 -23.253 1.00 98.75 672 ILE A C 1
ATOM 5440 O O . ILE A 1 672 ? 10.301 -1.716 -22.488 1.00 98.75 672 ILE A O 1
ATOM 5444 N N . VAL A 1 673 ? 9.906 -3.584 -23.697 1.00 98.56 673 VAL A N 1
ATOM 5445 C CA . VAL A 1 673 ? 11.141 -4.308 -23.363 1.00 98.56 673 VAL A CA 1
ATOM 5446 C C . VAL A 1 673 ? 11.945 -4.540 -24.634 1.00 98.56 673 VAL A C 1
ATOM 5448 O O . VAL A 1 673 ? 11.407 -5.025 -25.624 1.00 98.56 673 VAL A O 1
ATOM 5451 N N . LEU A 1 674 ? 13.237 -4.215 -24.609 1.00 98.12 674 LEU A N 1
ATOM 5452 C CA . LEU A 1 674 ? 14.134 -4.415 -25.747 1.00 98.12 674 LEU A CA 1
ATOM 5453 C C . LEU A 1 674 ? 15.012 -5.643 -25.500 1.00 98.12 674 LEU A C 1
ATOM 5455 O O . LEU A 1 674 ? 15.692 -5.715 -24.482 1.00 98.12 674 LEU A O 1
ATOM 5459 N N . LEU A 1 675 ? 15.044 -6.583 -26.436 1.00 96.62 675 LEU A N 1
ATOM 5460 C CA . LEU A 1 675 ? 15.798 -7.827 -26.338 1.00 96.62 675 LEU A CA 1
ATOM 5461 C C . LEU A 1 675 ? 16.961 -7.815 -27.329 1.00 96.62 675 LEU A C 1
ATOM 5463 O O . LEU A 1 675 ? 16.769 -7.697 -28.536 1.00 96.62 675 LEU A O 1
ATOM 5467 N N . ARG A 1 676 ? 18.175 -7.942 -26.801 1.00 94.31 676 ARG A N 1
ATOM 5468 C CA . ARG A 1 676 ? 19.414 -8.131 -27.565 1.00 94.31 676 ARG A CA 1
ATOM 5469 C C . ARG A 1 676 ? 19.942 -9.522 -27.244 1.00 94.31 676 ARG A C 1
ATOM 5471 O O . ARG A 1 676 ? 19.651 -10.010 -26.159 1.00 94.31 676 ARG A O 1
ATOM 5478 N N . ASP A 1 677 ? 20.751 -10.113 -28.117 1.00 93.25 677 ASP A N 1
ATOM 5479 C CA . ASP A 1 677 ? 21.518 -11.301 -27.739 1.00 93.25 677 ASP A CA 1
ATOM 5480 C C . ASP A 1 677 ? 22.188 -11.089 -26.351 1.00 93.25 677 ASP A C 1
ATOM 5482 O O . ASP A 1 677 ? 22.879 -10.074 -26.149 1.00 93.25 677 ASP A O 1
ATOM 5486 N N . PRO A 1 678 ? 21.956 -11.989 -25.374 1.00 93.50 678 PRO A N 1
ATOM 5487 C CA . PRO A 1 678 ? 22.440 -11.843 -24.003 1.00 93.50 678 PRO A CA 1
ATOM 5488 C C . PRO A 1 678 ? 23.957 -11.674 -23.896 1.00 93.50 678 PRO A C 1
ATOM 5490 O O . PRO A 1 678 ? 24.429 -10.894 -23.063 1.00 93.50 678 PRO A O 1
ATOM 5493 N N . MET A 1 679 ? 24.728 -12.342 -24.761 1.00 90.56 679 MET A N 1
ATOM 5494 C CA . MET A 1 679 ? 26.186 -12.238 -24.791 1.00 90.56 679 MET A CA 1
ATOM 5495 C C . MET A 1 679 ? 26.618 -10.855 -25.283 1.00 90.56 679 MET A C 1
ATOM 5497 O O . MET A 1 679 ? 27.454 -10.197 -24.655 1.00 90.56 679 MET A O 1
ATOM 5501 N N . LEU A 1 680 ? 25.995 -10.354 -26.353 1.00 91.62 680 LEU A N 1
ATOM 5502 C CA . LEU A 1 680 ? 26.241 -9.000 -26.851 1.00 91.62 680 LEU A CA 1
ATOM 5503 C C . LEU A 1 680 ? 25.831 -7.930 -25.831 1.00 91.62 680 LEU A C 1
ATOM 5505 O O . LEU A 1 680 ? 26.536 -6.927 -25.676 1.00 91.62 680 LEU A O 1
ATOM 5509 N N . ARG A 1 681 ? 24.720 -8.124 -25.110 1.00 94.00 681 ARG A N 1
ATOM 5510 C CA . ARG A 1 681 ? 24.282 -7.212 -24.042 1.00 94.00 681 ARG A CA 1
ATOM 5511 C C . ARG A 1 681 ? 25.287 -7.186 -22.891 1.00 94.00 681 ARG A C 1
ATOM 5513 O O . ARG A 1 681 ? 25.681 -6.094 -22.469 1.00 94.00 681 ARG A O 1
ATOM 5520 N N . ALA A 1 682 ? 25.718 -8.355 -22.415 1.00 93.69 682 ALA A N 1
ATOM 5521 C CA . ALA A 1 682 ? 26.711 -8.496 -21.351 1.00 93.69 682 ALA A CA 1
ATOM 5522 C C . ALA A 1 682 ? 28.042 -7.831 -21.736 1.00 93.69 682 ALA A C 1
ATOM 5524 O O . ALA A 1 682 ? 28.567 -7.003 -20.987 1.00 93.69 682 ALA A O 1
ATOM 5525 N N . HIS A 1 683 ? 28.534 -8.090 -22.950 1.00 92.38 683 HIS A N 1
ATOM 5526 C CA . HIS A 1 683 ? 29.753 -7.467 -23.462 1.00 92.38 683 HIS A CA 1
ATOM 5527 C C . HIS A 1 683 ? 29.618 -5.940 -23.577 1.00 92.38 683 HIS A C 1
ATOM 5529 O O . HIS A 1 683 ? 30.516 -5.193 -23.188 1.00 92.38 683 HIS A O 1
ATOM 5535 N N . SER A 1 684 ? 28.466 -5.442 -24.037 1.00 92.31 684 SER A N 1
ATOM 5536 C CA . SER A 1 684 ? 28.196 -4.002 -24.110 1.00 92.31 684 SER A CA 1
ATOM 5537 C C . SER A 1 684 ? 28.208 -3.331 -22.730 1.00 92.31 684 SER A C 1
ATOM 5539 O O . SER A 1 684 ? 28.628 -2.174 -22.606 1.00 92.31 684 SER A O 1
ATOM 5541 N N . TRP A 1 685 ? 27.763 -4.033 -21.681 1.00 94.62 685 TRP A N 1
ATOM 5542 C CA . TRP A 1 685 ? 27.875 -3.559 -20.301 1.00 94.62 685 TRP A CA 1
ATOM 5543 C C . TRP A 1 685 ? 29.330 -3.536 -19.829 1.00 94.62 685 TRP A C 1
ATOM 5545 O O . TRP A 1 685 ? 29.791 -2.504 -19.346 1.00 94.62 685 TRP A O 1
ATOM 5555 N N . TYR A 1 686 ? 30.094 -4.603 -20.055 1.00 94.25 686 TYR A N 1
ATOM 5556 C CA . TYR A 1 686 ? 31.527 -4.637 -19.754 1.00 94.25 686 TYR A CA 1
ATOM 5557 C C . TYR A 1 686 ? 32.289 -3.470 -20.414 1.00 94.25 686 TYR A C 1
ATOM 5559 O O . TYR A 1 686 ? 32.973 -2.699 -19.736 1.00 94.25 686 TYR A O 1
ATOM 5567 N N . GLN A 1 687 ? 32.083 -3.242 -21.716 1.00 93.62 687 GLN A N 1
ATOM 5568 C CA . GLN A 1 687 ? 32.717 -2.129 -22.434 1.00 93.62 687 GLN A CA 1
ATOM 5569 C C . GLN A 1 687 ? 32.248 -0.757 -21.931 1.00 93.62 687 GLN A C 1
ATOM 5571 O O . GLN A 1 687 ? 33.008 0.213 -21.945 1.00 93.62 687 GLN A O 1
ATOM 5576 N N . HIS A 1 688 ? 31.006 -0.654 -21.451 1.00 92.25 688 HIS A N 1
ATOM 5577 C CA . HIS A 1 688 ? 30.525 0.552 -20.787 1.00 92.25 688 HIS A CA 1
ATOM 5578 C C . HIS A 1 688 ? 31.320 0.844 -19.511 1.00 92.25 688 HIS A C 1
ATOM 5580 O O . HIS A 1 688 ? 31.782 1.970 -19.336 1.00 92.25 688 HIS A O 1
ATOM 5586 N N . GLN A 1 689 ? 31.546 -0.163 -18.666 1.00 94.75 689 GLN A N 1
ATOM 5587 C CA . GLN A 1 689 ? 32.338 -0.008 -17.445 1.00 94.75 689 GLN A CA 1
ATOM 5588 C C . GLN A 1 689 ? 33.792 0.383 -17.755 1.00 94.75 689 GLN A C 1
ATOM 5590 O O . GLN A 1 689 ? 34.333 1.279 -17.105 1.00 94.75 689 GLN A O 1
ATOM 5595 N N . ARG A 1 690 ? 34.394 -0.186 -18.809 1.00 92.50 690 ARG A N 1
ATOM 5596 C CA . ARG A 1 690 ? 35.725 0.226 -19.296 1.00 92.50 690 ARG A CA 1
ATOM 5597 C C . ARG A 1 690 ? 35.767 1.678 -19.750 1.00 92.50 690 ARG A C 1
ATOM 5599 O O . ARG A 1 690 ? 36.672 2.411 -19.364 1.00 92.50 690 ARG A O 1
ATOM 5606 N N . ALA A 1 691 ? 34.770 2.125 -20.513 1.00 89.56 691 ALA A N 1
ATOM 5607 C CA . ALA A 1 691 ? 34.678 3.518 -20.950 1.00 89.56 691 ALA A CA 1
ATOM 5608 C C . ALA A 1 691 ? 34.527 4.500 -19.771 1.00 89.56 691 ALA A C 1
ATOM 5610 O O . ALA A 1 691 ? 34.990 5.635 -19.855 1.00 89.56 691 ALA A O 1
ATOM 5611 N N . HIS A 1 692 ? 33.920 4.055 -18.667 1.00 91.12 692 HIS A N 1
ATOM 5612 C CA . HIS A 1 692 ? 33.838 4.794 -17.404 1.00 91.12 692 HIS A CA 1
ATOM 5613 C C . HIS A 1 692 ? 35.067 4.616 -16.498 1.00 91.12 692 HIS A C 1
ATOM 5615 O O . HIS A 1 692 ? 35.051 5.076 -15.359 1.00 91.12 692 HIS A O 1
ATOM 5621 N N . LYS A 1 693 ? 36.137 3.989 -17.003 1.00 93.25 693 LYS A N 1
ATOM 5622 C CA . LYS A 1 693 ? 37.402 3.753 -16.295 1.00 93.25 693 LYS A CA 1
ATOM 5623 C C . LYS A 1 693 ? 37.226 3.006 -14.968 1.00 93.25 693 LYS A C 1
ATOM 5625 O O . LYS A 1 693 ? 37.964 3.243 -14.018 1.00 93.25 693 LYS A O 1
ATOM 5630 N N . VAL A 1 694 ? 36.247 2.101 -14.898 1.00 92.12 694 VAL A N 1
ATOM 5631 C CA . VAL A 1 694 ? 36.046 1.243 -13.723 1.00 92.12 694 VAL A CA 1
ATOM 5632 C C . VAL A 1 694 ? 37.249 0.294 -13.603 1.00 92.12 694 VAL A C 1
ATOM 5634 O O . VAL A 1 694 ? 37.447 -0.503 -14.523 1.00 92.12 694 VAL A O 1
ATOM 5637 N N . PRO A 1 695 ? 38.030 0.330 -12.502 1.00 90.50 695 PRO A N 1
ATOM 5638 C CA . PRO A 1 695 ? 39.317 -0.368 -12.416 1.00 90.50 695 PRO A CA 1
ATOM 5639 C C . PRO A 1 695 ? 39.238 -1.866 -12.722 1.00 90.50 695 PRO A C 1
ATOM 5641 O O . PRO A 1 695 ? 39.972 -2.367 -13.566 1.00 90.50 695 PRO A O 1
ATOM 5644 N N . VAL A 1 696 ? 38.276 -2.574 -12.123 1.00 91.81 696 VAL A N 1
ATOM 5645 C CA . VAL A 1 696 ? 38.112 -4.020 -12.335 1.00 91.81 696 VAL A CA 1
ATOM 5646 C C . VAL A 1 696 ? 37.791 -4.376 -13.795 1.00 91.81 696 VAL A C 1
ATOM 5648 O O . VAL A 1 696 ? 38.262 -5.386 -14.301 1.00 91.81 696 VAL A O 1
ATOM 5651 N N . ALA A 1 697 ? 37.071 -3.517 -14.525 1.00 92.31 697 ALA A N 1
ATOM 5652 C CA . ALA A 1 697 ? 36.774 -3.750 -15.940 1.00 92.31 697 ALA A CA 1
ATOM 5653 C C . ALA A 1 697 ? 37.989 -3.497 -16.852 1.00 92.31 697 ALA A C 1
ATOM 5655 O O . ALA A 1 697 ? 38.038 -4.011 -17.967 1.00 92.31 697 ALA A O 1
ATOM 5656 N N . LEU A 1 698 ? 38.946 -2.673 -16.410 1.00 91.81 698 LEU A N 1
ATOM 5657 C CA . LEU A 1 698 ? 40.201 -2.432 -17.125 1.00 91.81 698 LEU A CA 1
ATOM 5658 C C . LEU A 1 698 ? 41.229 -3.540 -16.869 1.00 91.81 698 LEU A C 1
ATOM 5660 O O . LEU A 1 698 ? 42.008 -3.836 -17.770 1.00 91.81 698 LEU A O 1
ATOM 5664 N N . ASN A 1 699 ? 41.206 -4.133 -15.672 1.00 90.25 699 ASN A N 1
ATOM 5665 C CA . ASN A 1 699 ? 42.185 -5.130 -15.236 1.00 90.25 699 ASN A CA 1
ATOM 5666 C C . ASN A 1 699 ? 41.887 -6.546 -15.738 1.00 90.25 699 ASN A C 1
ATOM 5668 O O . ASN A 1 699 ? 42.822 -7.314 -15.924 1.00 90.25 699 ASN A O 1
ATOM 5672 N N . PHE A 1 700 ? 40.614 -6.886 -15.951 1.00 91.94 700 PHE A N 1
ATOM 5673 C CA . PHE A 1 700 ? 40.204 -8.220 -16.387 1.00 91.94 700 PHE A CA 1
ATOM 5674 C C . PHE A 1 700 ? 39.588 -8.191 -17.780 1.00 91.94 700 PHE A C 1
ATOM 5676 O O . PHE A 1 700 ? 38.855 -7.266 -18.146 1.00 91.94 700 PHE A O 1
ATOM 5683 N N . THR A 1 701 ? 39.865 -9.233 -18.553 1.00 91.75 701 THR A N 1
ATOM 5684 C CA . THR A 1 701 ? 39.237 -9.512 -19.843 1.00 91.75 701 THR A CA 1
ATOM 5685 C C . THR A 1 701 ? 37.766 -9.887 -19.670 1.00 91.75 701 THR A C 1
ATOM 5687 O O . THR A 1 701 ? 37.315 -10.284 -18.596 1.00 91.75 701 THR A O 1
ATOM 5690 N N . PHE A 1 702 ? 36.985 -9.790 -20.748 1.00 90.81 702 PHE A N 1
ATOM 5691 C CA . PHE A 1 702 ? 35.571 -10.161 -20.695 1.00 90.81 702 PHE A CA 1
ATOM 5692 C C . PHE A 1 702 ? 35.364 -11.646 -20.350 1.00 90.81 702 PHE A C 1
ATOM 5694 O O . PHE A 1 702 ? 34.459 -11.969 -19.587 1.00 90.81 702 PHE A O 1
ATOM 5701 N N . THR A 1 703 ? 36.224 -12.539 -20.851 1.00 89.81 703 THR A N 1
ATOM 5702 C CA . THR A 1 703 ? 36.167 -13.977 -20.542 1.00 89.81 703 THR A CA 1
ATOM 5703 C C . THR A 1 703 ? 36.409 -14.248 -19.057 1.00 89.81 703 THR A C 1
ATOM 5705 O O . THR A 1 703 ? 35.670 -15.016 -18.453 1.00 89.81 703 THR A O 1
ATOM 5708 N N . GLU A 1 704 ? 37.388 -13.580 -18.439 1.00 91.31 704 GLU A N 1
ATOM 5709 C CA . GLU A 1 704 ? 37.642 -13.698 -16.994 1.00 91.31 704 GLU A CA 1
ATOM 5710 C C . GLU A 1 704 ? 36.459 -13.188 -16.167 1.00 91.31 704 GLU A C 1
ATOM 5712 O O . GLU A 1 704 ? 36.075 -13.814 -15.184 1.00 91.31 704 GLU A O 1
ATOM 5717 N N . VAL A 1 705 ? 35.824 -12.092 -16.596 1.00 93.25 705 VAL A N 1
ATOM 5718 C CA . VAL A 1 705 ? 34.594 -11.595 -15.962 1.00 93.25 705 VAL A CA 1
ATOM 5719 C C . VAL A 1 705 ? 33.462 -12.617 -16.081 1.00 93.25 705 VAL A C 1
ATOM 5721 O O . VAL A 1 705 ? 32.746 -12.838 -15.111 1.00 93.25 705 VAL A O 1
ATOM 5724 N N . LEU A 1 706 ? 33.280 -13.264 -17.236 1.00 91.56 706 LEU A N 1
ATOM 5725 C CA . LEU A 1 706 ? 32.249 -14.297 -17.401 1.00 91.56 706 LEU A CA 1
ATOM 5726 C C . LEU A 1 706 ? 32.520 -15.545 -16.553 1.00 91.56 706 LEU A C 1
ATOM 5728 O O . LEU A 1 706 ? 31.571 -16.120 -16.034 1.00 91.56 706 LEU A O 1
ATOM 5732 N N . ASN A 1 707 ? 33.785 -15.923 -16.374 1.00 91.00 707 ASN A N 1
ATOM 5733 C CA . ASN A 1 707 ? 34.178 -17.095 -15.589 1.00 91.00 707 ASN A CA 1
ATOM 5734 C C . ASN A 1 707 ? 34.169 -16.858 -14.071 1.00 91.00 707 ASN A C 1
ATOM 5736 O O . ASN A 1 707 ? 34.355 -17.800 -13.316 1.00 91.00 707 ASN A O 1
ATOM 5740 N N . ALA A 1 708 ? 33.969 -15.625 -13.607 1.00 92.12 708 ALA A N 1
ATOM 5741 C CA . ALA A 1 708 ? 33.850 -15.299 -12.189 1.00 92.12 708 ALA A CA 1
ATOM 5742 C C . ALA A 1 708 ? 32.409 -15.506 -11.678 1.00 92.12 708 ALA A C 1
ATOM 5744 O O . ALA A 1 708 ? 31.802 -14.568 -11.160 1.00 92.12 708 ALA A O 1
ATOM 5745 N N . SER A 1 709 ? 31.838 -16.702 -11.871 1.00 90.50 709 SER A N 1
ATOM 5746 C CA . SER A 1 709 ? 30.418 -16.988 -11.604 1.00 90.50 709 SER A CA 1
ATOM 5747 C C . SER A 1 709 ? 30.093 -17.270 -10.137 1.00 90.50 709 SER A C 1
ATOM 5749 O O . SER A 1 709 ? 28.935 -17.199 -9.727 1.00 90.50 709 SER A O 1
ATOM 5751 N N . SER A 1 710 ? 31.120 -17.495 -9.321 1.00 93.38 710 SER A N 1
ATOM 5752 C CA . SER A 1 710 ? 31.042 -17.545 -7.862 1.00 93.38 710 SER A CA 1
ATOM 5753 C C . SER A 1 710 ? 32.150 -16.710 -7.215 1.00 93.38 710 SER A C 1
ATOM 5755 O O . SER A 1 710 ? 33.124 -16.320 -7.866 1.00 93.38 710 SER A O 1
ATOM 5757 N N . LEU A 1 711 ? 32.025 -16.443 -5.909 1.00 92.62 711 LEU A N 1
ATOM 5758 C CA . LEU A 1 711 ? 33.098 -15.798 -5.146 1.00 92.62 711 LEU A CA 1
ATOM 5759 C C . LEU A 1 711 ? 34.391 -16.624 -5.172 1.00 92.62 711 LEU A C 1
ATOM 5761 O O . LEU A 1 711 ? 35.461 -16.032 -5.269 1.00 92.62 711 LEU A O 1
ATOM 5765 N N . ASP A 1 712 ? 34.306 -17.954 -5.144 1.00 92.62 712 ASP A N 1
ATOM 5766 C CA . ASP A 1 712 ? 35.480 -18.835 -5.163 1.00 92.62 712 ASP A CA 1
ATOM 5767 C C . ASP A 1 712 ? 36.204 -18.794 -6.516 1.00 92.62 712 ASP A C 1
ATOM 5769 O O . ASP A 1 712 ? 37.430 -18.689 -6.573 1.00 92.62 712 ASP A O 1
ATOM 5773 N N . GLU A 1 713 ? 35.456 -18.769 -7.621 1.00 92.31 713 GLU A N 1
ATOM 5774 C CA . GLU A 1 713 ? 36.026 -18.591 -8.962 1.00 92.31 713 GLU A CA 1
ATOM 5775 C C . GLU A 1 713 ? 36.635 -17.198 -9.138 1.00 92.31 713 GLU A C 1
ATOM 5777 O O . GLU A 1 713 ? 37.754 -17.056 -9.639 1.00 92.31 713 GLU A O 1
ATOM 5782 N N . ALA A 1 714 ? 35.943 -16.157 -8.665 1.00 92.81 714 ALA A N 1
ATOM 5783 C CA . ALA A 1 714 ? 36.472 -14.800 -8.670 1.00 92.81 714 ALA A CA 1
ATOM 5784 C C . ALA A 1 714 ? 37.758 -14.692 -7.833 1.00 92.81 714 ALA A C 1
ATOM 5786 O O . ALA A 1 714 ? 38.687 -13.986 -8.226 1.00 92.81 714 ALA A O 1
ATOM 5787 N N . MET A 1 715 ? 37.834 -15.406 -6.704 1.00 92.25 715 MET A N 1
ATOM 5788 C CA . MET A 1 715 ? 39.028 -15.502 -5.861 1.00 92.25 715 MET A CA 1
ATOM 5789 C C . MET A 1 715 ? 40.181 -16.195 -6.586 1.00 92.25 715 MET A C 1
ATOM 5791 O O . MET A 1 715 ? 41.305 -15.691 -6.532 1.00 92.25 715 MET A O 1
ATOM 5795 N N . ALA A 1 716 ? 39.927 -17.301 -7.287 1.00 90.94 716 ALA A N 1
ATOM 5796 C CA . ALA A 1 716 ? 40.948 -18.007 -8.059 1.00 90.94 716 ALA A CA 1
ATOM 5797 C C . ALA A 1 716 ? 41.552 -17.106 -9.152 1.00 90.94 716 ALA A C 1
ATOM 5799 O O . ALA A 1 716 ? 42.775 -16.989 -9.256 1.00 90.94 716 ALA A O 1
ATOM 5800 N N . ILE A 1 717 ? 40.703 -16.393 -9.898 1.00 90.56 717 ILE A N 1
ATOM 5801 C CA . ILE A 1 717 ? 41.123 -15.461 -10.957 1.00 90.56 717 ILE A CA 1
ATOM 5802 C C . ILE A 1 717 ? 41.877 -14.260 -10.364 1.00 90.56 717 ILE A C 1
ATOM 5804 O O . ILE A 1 717 ? 42.951 -13.892 -10.840 1.00 90.56 717 ILE A O 1
ATOM 5808 N N . ALA A 1 718 ? 41.355 -13.655 -9.294 1.00 89.44 718 ALA A N 1
ATOM 5809 C CA . ALA A 1 718 ? 41.975 -12.488 -8.670 1.00 89.44 718 ALA A CA 1
ATOM 5810 C C . ALA A 1 718 ? 43.330 -12.805 -8.020 1.00 89.44 718 ALA A C 1
ATOM 5812 O O . ALA A 1 718 ? 44.221 -11.958 -8.040 1.00 89.44 718 ALA A O 1
ATOM 5813 N N . THR A 1 719 ? 43.509 -14.011 -7.471 1.00 87.44 719 THR A N 1
ATOM 5814 C CA . THR A 1 719 ? 44.774 -14.439 -6.848 1.00 87.44 719 THR A CA 1
ATOM 5815 C C . THR A 1 719 ? 45.886 -14.593 -7.882 1.00 87.44 719 THR A C 1
ATOM 5817 O O . THR A 1 719 ? 47.022 -14.226 -7.605 1.00 87.44 719 THR A O 1
ATOM 5820 N N . ALA A 1 720 ? 45.561 -15.052 -9.094 1.00 83.31 720 ALA A N 1
ATOM 5821 C CA . ALA A 1 720 ? 46.522 -15.119 -10.195 1.00 83.31 720 ALA A CA 1
ATOM 5822 C C . ALA A 1 720 ? 46.970 -13.728 -10.692 1.00 83.31 720 ALA A C 1
ATOM 5824 O O . ALA A 1 720 ? 48.064 -13.591 -11.234 1.00 83.31 720 ALA A O 1
ATOM 5825 N N . ALA A 1 721 ? 46.141 -12.696 -10.494 1.00 79.25 721 ALA A N 1
ATOM 5826 C CA . ALA A 1 721 ? 46.400 -11.326 -10.941 1.00 79.25 721 ALA A CA 1
ATOM 5827 C C . ALA A 1 721 ? 46.986 -10.396 -9.854 1.00 79.25 721 ALA A C 1
ATOM 5829 O O . ALA A 1 721 ? 47.495 -9.322 -10.180 1.00 79.25 721 ALA A O 1
ATOM 5830 N N . ALA A 1 722 ? 46.898 -10.758 -8.569 1.00 76.69 722 ALA A N 1
ATOM 5831 C CA . ALA A 1 722 ? 47.274 -9.899 -7.444 1.00 76.69 722 ALA A CA 1
ATOM 5832 C C . ALA A 1 722 ? 48.618 -10.294 -6.809 1.00 76.69 722 ALA A C 1
ATOM 5834 O O . ALA A 1 722 ? 48.902 -11.462 -6.576 1.00 76.69 722 ALA A O 1
ATOM 5835 N N . SER A 1 723 ? 49.421 -9.296 -6.432 1.00 63.25 723 SER A N 1
ATOM 5836 C CA . SER A 1 723 ? 50.722 -9.478 -5.769 1.00 63.25 723 SER A CA 1
ATOM 5837 C C . SER A 1 723 ? 50.645 -9.678 -4.243 1.00 63.25 723 SER A C 1
ATOM 5839 O O . SER A 1 723 ? 51.658 -9.987 -3.621 1.00 63.25 723 SER A O 1
ATOM 5841 N N . SER A 1 724 ? 49.469 -9.520 -3.615 1.00 68.88 724 SER A N 1
ATOM 5842 C CA . SER A 1 724 ? 49.243 -9.775 -2.180 1.00 68.88 724 SER A CA 1
ATOM 5843 C C . SER A 1 724 ? 47.836 -10.325 -1.885 1.00 68.88 724 SER A C 1
ATOM 5845 O O . SER A 1 724 ? 46.876 -10.036 -2.605 1.00 68.88 724 SER A O 1
ATOM 5847 N N . SER A 1 725 ? 47.689 -11.090 -0.793 1.00 63.59 725 SER A N 1
ATOM 5848 C CA . SER A 1 725 ? 46.440 -11.794 -0.438 1.00 63.59 725 SER A CA 1
ATOM 5849 C C . SER A 1 725 ? 45.285 -10.870 -0.016 1.00 63.59 725 SER A C 1
ATOM 5851 O O . SER A 1 725 ? 44.131 -11.134 -0.354 1.00 63.59 725 SER A O 1
ATOM 5853 N N . PHE A 1 726 ? 45.569 -9.756 0.674 1.00 62.72 726 PHE A N 1
ATOM 5854 C CA . PHE A 1 726 ? 44.550 -8.767 1.067 1.00 62.72 726 PHE A CA 1
ATOM 5855 C C . PHE A 1 726 ? 43.931 -8.063 -0.154 1.00 62.72 726 PHE A C 1
ATOM 5857 O O . PHE A 1 726 ? 42.717 -7.860 -0.211 1.00 62.72 726 PHE A O 1
ATOM 5864 N N . ASN A 1 727 ? 44.746 -7.770 -1.173 1.00 74.81 727 ASN A N 1
ATOM 5865 C CA . ASN A 1 727 ? 44.275 -7.181 -2.426 1.00 74.81 727 ASN A CA 1
ATOM 5866 C C . ASN A 1 727 ? 43.440 -8.172 -3.252 1.00 74.81 727 ASN A C 1
ATOM 5868 O O . ASN A 1 727 ? 42.474 -7.754 -3.891 1.00 74.81 727 ASN A O 1
ATOM 5872 N N . ALA A 1 728 ? 43.746 -9.473 -3.189 1.00 82.56 728 ALA A N 1
ATOM 5873 C CA . ALA A 1 728 ? 43.008 -10.508 -3.914 1.00 82.56 728 ALA A CA 1
ATOM 5874 C C . ALA A 1 728 ? 41.535 -10.604 -3.474 1.00 82.56 728 ALA A C 1
ATOM 5876 O O . ALA A 1 728 ? 40.651 -10.641 -4.325 1.00 82.56 728 ALA A O 1
ATOM 5877 N N . LYS A 1 729 ? 41.243 -10.553 -2.164 1.00 87.00 729 LYS A N 1
ATOM 5878 C CA . LYS A 1 729 ? 39.863 -10.668 -1.647 1.00 87.00 729 LYS A CA 1
ATOM 5879 C C . LYS A 1 729 ? 38.958 -9.516 -2.080 1.00 87.00 729 LYS A C 1
ATOM 5881 O O . LYS A 1 729 ? 37.821 -9.728 -2.500 1.00 87.00 729 LYS A O 1
ATOM 5886 N N . HIS A 1 730 ? 39.457 -8.287 -1.986 1.00 87.56 730 HIS A N 1
ATOM 5887 C CA . HIS A 1 730 ? 38.706 -7.110 -2.416 1.00 87.56 730 HIS A CA 1
ATOM 5888 C C . HIS A 1 730 ? 38.512 -7.094 -3.942 1.00 87.56 730 HIS A C 1
ATOM 5890 O O . HIS A 1 730 ? 37.418 -6.800 -4.425 1.00 87.56 730 HIS A O 1
ATOM 5896 N N . LEU A 1 731 ? 39.548 -7.465 -4.701 1.00 89.31 731 LEU A N 1
ATOM 5897 C CA . LEU A 1 731 ? 39.490 -7.551 -6.159 1.00 89.31 731 LEU A CA 1
ATOM 5898 C C . LEU A 1 731 ? 38.511 -8.634 -6.636 1.00 89.31 731 LEU A C 1
ATOM 5900 O O . LEU A 1 731 ? 37.724 -8.373 -7.542 1.00 89.31 731 LEU A O 1
ATOM 5904 N N . ALA A 1 732 ? 38.495 -9.801 -5.988 1.00 92.19 732 ALA A N 1
ATOM 5905 C CA . ALA A 1 732 ? 37.546 -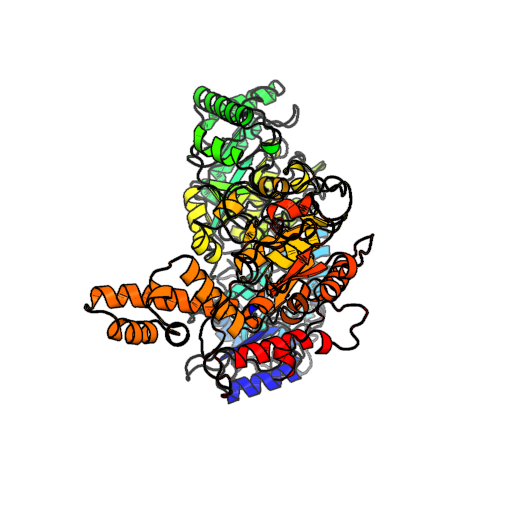10.879 -6.259 1.00 92.19 732 ALA A CA 1
ATOM 5906 C C . ALA A 1 732 ? 36.097 -10.443 -6.021 1.00 92.19 732 ALA A C 1
ATOM 5908 O O . ALA A 1 732 ? 35.237 -10.671 -6.868 1.00 92.19 732 ALA A O 1
ATOM 5909 N N . ALA A 1 733 ? 35.825 -9.740 -4.915 1.00 93.31 733 ALA A N 1
ATOM 5910 C CA . ALA A 1 733 ? 34.497 -9.192 -4.656 1.00 93.31 733 ALA A CA 1
ATOM 5911 C C . ALA A 1 733 ? 34.066 -8.207 -5.759 1.00 93.31 733 ALA A C 1
ATOM 5913 O O . ALA A 1 733 ? 32.939 -8.278 -6.243 1.00 93.31 733 ALA A O 1
ATOM 5914 N N . GLN A 1 734 ? 34.960 -7.319 -6.210 1.00 94.19 734 GLN A N 1
ATOM 5915 C CA . GLN A 1 734 ? 34.674 -6.400 -7.318 1.00 94.19 734 GLN A CA 1
ATOM 5916 C C . GLN A 1 734 ? 34.472 -7.121 -8.658 1.00 94.19 734 GLN A C 1
ATOM 5918 O O . GLN A 1 734 ? 33.613 -6.712 -9.442 1.00 94.19 734 GLN A O 1
ATOM 5923 N N . LEU A 1 735 ? 35.247 -8.176 -8.922 1.00 95.19 735 LEU A N 1
ATOM 5924 C CA . LEU A 1 735 ? 35.159 -8.983 -10.138 1.00 95.19 735 LEU A CA 1
ATOM 5925 C C . LEU A 1 735 ? 33.835 -9.749 -10.185 1.00 95.19 735 LEU A C 1
ATOM 5927 O O . LEU A 1 735 ? 33.114 -9.645 -11.174 1.00 95.19 735 LEU A O 1
ATOM 5931 N N . TYR A 1 736 ? 33.467 -10.409 -9.086 1.00 95.56 736 TYR A N 1
ATOM 5932 C CA . TYR A 1 736 ? 32.176 -11.078 -8.932 1.00 95.56 736 TYR A CA 1
ATOM 5933 C C . TYR A 1 736 ? 31.007 -10.092 -9.100 1.00 95.56 736 TYR A C 1
ATOM 5935 O O . TYR A 1 736 ? 30.064 -10.344 -9.842 1.00 95.56 736 TYR A O 1
ATOM 5943 N N . GLN A 1 737 ? 31.090 -8.895 -8.511 1.00 95.69 737 GLN A N 1
ATOM 5944 C CA . GLN A 1 737 ? 30.068 -7.860 -8.714 1.00 95.69 737 GLN A CA 1
ATOM 5945 C C . GLN A 1 737 ? 29.977 -7.380 -10.172 1.00 95.69 737 GLN A C 1
ATOM 5947 O O . GLN A 1 737 ? 28.886 -7.064 -10.656 1.00 95.69 737 GLN A O 1
ATOM 5952 N N . LEU A 1 738 ? 31.098 -7.310 -10.897 1.00 95.44 738 LEU A N 1
ATOM 5953 C CA . LEU A 1 738 ? 31.086 -6.995 -12.325 1.00 95.44 738 LEU A CA 1
ATOM 5954 C C . LEU A 1 738 ? 30.466 -8.137 -13.146 1.00 95.44 738 LEU A C 1
ATOM 5956 O O . LEU A 1 738 ? 29.678 -7.843 -14.050 1.00 95.44 738 LEU A O 1
ATOM 5960 N N . HIS A 1 739 ? 30.777 -9.395 -12.814 1.00 94.69 739 HIS A N 1
ATOM 5961 C CA . HIS A 1 739 ? 30.155 -10.584 -13.397 1.00 94.69 739 HIS A CA 1
ATOM 5962 C C . HIS A 1 739 ? 28.632 -10.512 -13.274 1.00 94.69 739 HIS A C 1
ATOM 5964 O O . HIS A 1 739 ? 27.941 -10.499 -14.295 1.00 94.69 739 HIS A O 1
ATOM 5970 N N . LEU A 1 740 ? 28.113 -10.346 -12.050 1.00 94.31 740 LEU A N 1
ATOM 5971 C CA . LEU A 1 740 ? 26.672 -10.280 -11.785 1.00 94.31 740 LEU A CA 1
ATOM 5972 C C . LEU A 1 740 ? 25.989 -9.201 -12.638 1.00 94.31 740 LEU A C 1
ATOM 5974 O O . LEU A 1 740 ? 25.018 -9.478 -13.334 1.00 94.31 740 LEU A O 1
ATOM 5978 N N . LYS A 1 741 ? 26.558 -7.991 -12.722 1.00 94.44 741 LYS A N 1
ATOM 5979 C CA . LYS A 1 741 ? 25.978 -6.908 -13.544 1.00 94.44 741 LYS A CA 1
ATOM 5980 C C . LYS A 1 741 ? 26.030 -7.170 -15.059 1.00 94.44 741 LYS A C 1
ATOM 5982 O O . LYS A 1 741 ? 25.208 -6.628 -15.812 1.00 94.44 741 LYS A O 1
ATOM 5987 N N . CYS A 1 742 ? 26.979 -7.980 -15.531 1.00 93.62 742 CYS A N 1
ATOM 5988 C CA . CYS A 1 742 ? 27.029 -8.429 -16.924 1.00 93.62 742 CYS A CA 1
ATOM 5989 C C . CYS A 1 742 ? 25.992 -9.530 -17.197 1.00 93.62 742 CYS A C 1
ATOM 5991 O O . CYS A 1 742 ? 25.304 -9.474 -18.220 1.00 93.62 742 CYS A O 1
ATOM 5993 N N . VAL A 1 743 ? 25.873 -10.501 -16.290 1.00 92.94 743 VAL A N 1
ATOM 5994 C CA . VAL A 1 743 ? 25.112 -11.741 -16.486 1.00 92.94 743 VAL A CA 1
ATOM 5995 C C . VAL A 1 743 ? 23.655 -11.600 -16.059 1.00 92.94 743 VAL A C 1
ATOM 5997 O O . VAL A 1 743 ? 22.782 -11.812 -16.895 1.00 92.94 743 VAL A O 1
ATOM 6000 N N . GLU A 1 744 ? 23.362 -11.185 -14.824 1.00 92.94 744 GLU A N 1
ATOM 6001 C CA . GLU A 1 744 ? 22.003 -11.215 -14.256 1.00 92.94 744 GLU A CA 1
ATOM 6002 C C . GLU A 1 744 ? 20.967 -10.471 -15.110 1.00 92.94 744 GLU A C 1
ATOM 6004 O O . GLU A 1 744 ? 19.931 -11.065 -15.419 1.00 92.94 744 GLU A O 1
ATOM 6009 N N . PRO A 1 745 ? 21.200 -9.231 -15.595 1.00 94.31 745 PRO A N 1
ATOM 6010 C CA . PRO A 1 745 ? 20.190 -8.538 -16.396 1.00 94.31 745 PRO A CA 1
ATOM 6011 C C . PRO A 1 745 ? 20.048 -9.114 -17.815 1.00 94.31 745 PRO A C 1
ATOM 6013 O O . PRO A 1 745 ? 19.156 -8.702 -18.554 1.00 94.31 745 PRO A O 1
ATOM 6016 N N . SER A 1 746 ? 20.934 -10.036 -18.209 1.00 94.56 746 SER A N 1
ATOM 6017 C CA . SER A 1 746 ? 20.901 -10.781 -19.474 1.00 94.56 746 SER A CA 1
ATOM 6018 C C . SER A 1 746 ? 20.132 -12.111 -19.343 1.00 94.56 746 SER A C 1
ATOM 6020 O O . SER A 1 746 ? 19.780 -12.716 -20.352 1.00 94.56 746 SER A O 1
ATOM 6022 N N . VAL A 1 747 ? 19.797 -12.545 -18.119 1.00 94.06 747 VAL A N 1
ATOM 6023 C CA . VAL A 1 747 ? 18.939 -13.713 -17.826 1.00 94.06 747 VAL A CA 1
ATOM 6024 C C . VAL A 1 747 ? 17.463 -13.297 -17.902 1.00 94.06 747 VAL A C 1
ATOM 6026 O O . VAL A 1 747 ? 16.740 -13.207 -16.908 1.00 94.06 747 VAL A O 1
ATOM 6029 N N . TYR A 1 748 ? 17.004 -12.970 -19.110 1.00 96.44 748 TYR A N 1
ATOM 6030 C CA . TYR A 1 748 ? 15.705 -12.329 -19.342 1.00 96.44 748 TYR A CA 1
ATOM 6031 C C . TYR A 1 748 ? 14.499 -13.114 -18.810 1.00 96.44 748 TYR A C 1
ATOM 6033 O O . TYR A 1 748 ? 13.557 -12.503 -18.305 1.00 96.44 748 TYR A O 1
ATOM 6041 N N . ALA A 1 749 ? 14.516 -14.449 -18.895 1.00 95.31 749 ALA A N 1
ATOM 6042 C CA . ALA A 1 749 ? 13.399 -15.292 -18.467 1.00 95.31 749 ALA A CA 1
ATOM 6043 C C . ALA A 1 749 ? 13.039 -15.081 -16.987 1.00 95.31 749 ALA A C 1
ATOM 6045 O O . ALA A 1 749 ? 11.861 -14.995 -16.640 1.00 95.31 749 ALA A O 1
ATOM 6046 N N . THR A 1 750 ? 14.043 -14.944 -16.117 1.00 92.94 750 THR A N 1
ATOM 6047 C CA . THR A 1 750 ? 13.855 -14.679 -14.683 1.00 92.94 750 THR A CA 1
ATOM 6048 C C . THR A 1 750 ? 13.125 -13.361 -14.455 1.00 92.94 750 THR A C 1
ATOM 6050 O O . THR A 1 750 ? 12.138 -13.316 -13.722 1.00 92.94 750 THR A O 1
ATOM 6053 N N . HIS A 1 751 ? 13.543 -12.304 -15.146 1.00 95.75 751 HIS A N 1
ATOM 6054 C CA . HIS A 1 751 ? 12.927 -10.983 -15.023 1.00 95.75 751 HIS A CA 1
ATOM 6055 C C . HIS A 1 751 ? 11.501 -10.970 -15.569 1.00 95.75 751 HIS A C 1
ATOM 6057 O O . HIS A 1 751 ? 10.593 -10.475 -14.902 1.00 95.75 751 HIS A O 1
ATOM 6063 N N . PHE A 1 752 ? 11.254 -11.595 -16.725 1.00 95.75 752 PHE A N 1
ATOM 6064 C CA . PHE A 1 752 ? 9.902 -11.696 -17.282 1.00 95.75 752 PHE A CA 1
ATOM 6065 C C . PHE A 1 752 ? 8.918 -12.397 -16.351 1.00 95.75 752 PHE A C 1
ATOM 6067 O O . PHE A 1 752 ? 7.755 -12.009 -16.317 1.00 95.75 752 PHE A O 1
ATOM 6074 N N . ARG A 1 753 ? 9.352 -13.381 -15.556 1.00 92.94 753 ARG A N 1
ATOM 6075 C CA . ARG A 1 753 ? 8.474 -14.022 -14.563 1.00 92.94 753 ARG A CA 1
ATOM 6076 C C . ARG A 1 753 ? 7.965 -13.025 -13.520 1.00 92.94 753 ARG A C 1
ATOM 6078 O O . ARG A 1 753 ? 6.790 -13.091 -13.171 1.00 92.94 753 ARG A O 1
ATOM 6085 N N . HIS A 1 754 ? 8.801 -12.084 -13.077 1.00 89.06 754 HIS A N 1
ATOM 6086 C CA . HIS A 1 754 ? 8.369 -11.006 -12.183 1.00 89.06 754 HIS A CA 1
ATOM 6087 C C . HIS A 1 754 ? 7.397 -10.054 -12.885 1.00 89.06 754 HIS A C 1
ATOM 6089 O O . HIS A 1 754 ? 6.336 -9.744 -12.348 1.00 89.06 754 HIS A O 1
ATOM 6095 N N . TRP A 1 755 ? 7.712 -9.638 -14.113 1.00 95.19 755 TRP A N 1
ATOM 6096 C CA . TRP A 1 755 ? 6.840 -8.767 -14.906 1.00 95.19 755 TRP A CA 1
ATOM 6097 C C . TRP A 1 755 ? 5.457 -9.381 -15.152 1.00 95.19 755 TRP A C 1
ATOM 6099 O O . TRP A 1 755 ? 4.447 -8.719 -14.923 1.00 95.19 755 TRP A O 1
ATOM 6109 N N . LEU A 1 756 ? 5.405 -10.653 -15.548 1.00 94.31 756 LEU A N 1
ATOM 6110 C CA . LEU A 1 756 ? 4.172 -11.391 -15.836 1.00 94.31 756 LEU A CA 1
ATOM 6111 C C . LEU A 1 756 ? 3.330 -11.683 -14.585 1.00 94.31 756 LEU A C 1
ATOM 6113 O O . LEU A 1 756 ? 2.134 -11.933 -14.709 1.00 94.31 756 LEU A O 1
ATOM 6117 N N . HIS A 1 757 ? 3.921 -11.621 -13.387 1.00 90.19 757 HIS A N 1
ATOM 6118 C CA . HIS A 1 757 ? 3.167 -11.721 -12.135 1.00 90.19 757 HIS A CA 1
ATOM 6119 C C . HIS A 1 757 ? 2.292 -10.482 -11.885 1.00 90.19 757 HIS A C 1
ATOM 6121 O O . HIS A 1 757 ? 1.227 -10.581 -11.280 1.00 90.19 757 HIS A O 1
ATOM 6127 N N . HIS A 1 758 ? 2.730 -9.315 -12.363 1.00 88.75 758 HIS A N 1
ATOM 6128 C CA . HIS A 1 758 ? 2.082 -8.034 -12.080 1.00 88.75 758 HIS A CA 1
ATOM 6129 C C . HIS A 1 758 ? 1.363 -7.419 -13.284 1.00 88.75 758 HIS A C 1
ATOM 6131 O O . HIS A 1 758 ? 0.375 -6.705 -13.113 1.00 88.75 758 HIS A O 1
ATOM 6137 N N . TYR A 1 759 ? 1.829 -7.700 -14.500 1.00 93.62 759 TYR A N 1
ATOM 6138 C CA . TYR A 1 759 ? 1.263 -7.187 -15.739 1.00 93.62 759 TYR A CA 1
ATOM 6139 C C . TYR A 1 759 ? 0.839 -8.322 -16.659 1.00 93.62 759 TYR A C 1
ATOM 6141 O O . TYR A 1 759 ? 1.539 -9.315 -16.839 1.00 93.62 759 TYR A O 1
ATOM 6149 N N . ARG A 1 760 ? -0.308 -8.138 -17.314 1.00 95.88 760 ARG A N 1
ATOM 6150 C CA . ARG A 1 760 ? -0.744 -9.049 -18.375 1.00 95.88 760 ARG A CA 1
ATOM 6151 C C . ARG A 1 760 ? 0.239 -8.982 -19.544 1.00 95.88 760 ARG A C 1
ATOM 6153 O O . ARG A 1 760 ? 0.626 -7.890 -19.952 1.00 95.88 760 ARG A O 1
ATOM 6160 N N . ALA A 1 761 ? 0.570 -10.134 -20.126 1.00 96.31 761 ALA A N 1
ATOM 6161 C CA . ALA A 1 761 ? 1.516 -10.231 -21.242 1.00 96.31 761 ALA A CA 1
ATOM 6162 C C . ALA A 1 761 ? 1.146 -9.318 -22.428 1.00 96.31 761 ALA A C 1
ATOM 6164 O O . ALA A 1 761 ? 2.014 -8.682 -23.017 1.00 96.31 761 ALA A O 1
ATOM 6165 N N . ASN A 1 762 ? -0.148 -9.149 -22.718 1.00 95.94 762 ASN A N 1
ATOM 6166 C CA . ASN A 1 762 ? -0.638 -8.280 -23.795 1.00 95.94 762 ASN A CA 1
ATOM 6167 C C . ASN A 1 762 ? -0.410 -6.770 -23.563 1.00 95.94 762 ASN A C 1
ATOM 6169 O O . ASN A 1 762 ? -0.694 -5.960 -24.443 1.00 95.94 762 ASN A O 1
ATOM 6173 N N . ARG A 1 763 ? 0.075 -6.373 -22.380 1.00 97.31 763 ARG A N 1
ATOM 6174 C CA . ARG A 1 763 ? 0.532 -5.012 -22.063 1.00 97.31 763 ARG A CA 1
ATOM 6175 C C . ARG A 1 763 ? 2.036 -4.846 -22.256 1.00 97.31 763 ARG A C 1
ATOM 6177 O O . ARG A 1 763 ? 2.540 -3.771 -21.949 1.00 97.31 763 ARG A O 1
ATOM 6184 N N . ILE A 1 764 ? 2.738 -5.873 -22.729 1.00 98.44 764 ILE A N 1
ATOM 6185 C CA . ILE A 1 764 ? 4.187 -5.880 -22.909 1.00 98.44 764 ILE A CA 1
ATOM 6186 C C . ILE A 1 764 ? 4.494 -6.028 -24.404 1.00 98.44 764 ILE A C 1
ATOM 6188 O O . ILE A 1 764 ? 4.132 -7.029 -25.023 1.00 98.44 764 ILE A O 1
ATOM 6192 N N . LEU A 1 765 ? 5.174 -5.028 -24.966 1.00 98.31 765 LEU A N 1
ATOM 6193 C CA . LEU A 1 765 ? 5.775 -5.057 -26.296 1.00 98.31 765 LEU A CA 1
ATOM 6194 C C . LEU A 1 765 ? 7.226 -5.526 -26.185 1.00 98.31 765 LEU A C 1
ATOM 6196 O O . LEU A 1 765 ? 8.021 -4.937 -25.448 1.00 98.31 765 LEU A O 1
ATOM 6200 N N . LEU A 1 766 ? 7.565 -6.552 -26.962 1.00 97.75 766 LEU A N 1
ATOM 6201 C CA . LEU A 1 766 ? 8.928 -7.039 -27.133 1.00 97.75 766 LEU A CA 1
ATOM 6202 C C . LEU A 1 766 ? 9.530 -6.416 -28.394 1.00 97.75 766 LEU A C 1
ATOM 6204 O O . LEU A 1 766 ? 8.973 -6.542 -29.482 1.00 97.75 766 LEU A O 1
ATOM 6208 N N . VAL A 1 767 ? 10.663 -5.740 -28.245 1.00 97.12 767 VAL A N 1
ATOM 6209 C CA . VAL A 1 767 ? 11.403 -5.114 -29.343 1.00 97.12 767 VAL A CA 1
ATOM 6210 C C . VAL A 1 767 ? 12.694 -5.886 -29.573 1.00 97.12 767 VAL A C 1
ATOM 6212 O O . VAL A 1 767 ? 13.544 -5.941 -28.688 1.00 97.12 767 VAL A O 1
ATOM 6215 N N . ASP A 1 768 ? 12.863 -6.446 -30.767 1.00 95.06 768 ASP A N 1
ATOM 6216 C CA . ASP A 1 768 ? 14.137 -7.020 -31.201 1.00 95.06 768 ASP A CA 1
ATOM 6217 C C . ASP A 1 768 ? 15.128 -5.891 -31.525 1.00 95.06 768 ASP A C 1
ATOM 6219 O O . ASP A 1 768 ? 14.878 -5.040 -32.385 1.00 95.06 768 ASP A O 1
ATOM 6223 N N . VAL A 1 769 ? 16.256 -5.868 -30.817 1.00 95.06 769 VAL A N 1
ATOM 6224 C CA . VAL A 1 769 ? 17.286 -4.837 -30.980 1.00 95.06 769 VAL A CA 1
ATOM 6225 C C . VAL A 1 769 ? 17.972 -4.924 -32.337 1.00 95.06 769 VAL A C 1
ATOM 6227 O O . VAL A 1 769 ? 18.318 -3.882 -32.884 1.00 95.06 769 VAL A O 1
ATOM 6230 N N . GLU A 1 770 ? 18.117 -6.112 -32.923 1.00 93.06 770 GLU A N 1
ATOM 6231 C CA . GLU A 1 770 ? 18.698 -6.243 -34.264 1.00 93.06 770 GLU A CA 1
ATOM 6232 C C . GLU A 1 770 ? 17.796 -5.595 -35.317 1.00 93.06 770 GLU A C 1
ATOM 6234 O O . GLU A 1 770 ? 18.282 -4.911 -36.221 1.00 93.06 770 GLU A O 1
ATOM 6239 N N . ARG A 1 771 ? 16.470 -5.729 -35.166 1.00 94.12 771 ARG A N 1
ATOM 6240 C CA . ARG A 1 771 ? 15.493 -5.008 -35.998 1.00 94.12 771 ARG A CA 1
ATOM 6241 C C . ARG A 1 771 ? 15.556 -3.505 -35.752 1.00 94.12 771 ARG A C 1
ATOM 6243 O O . ARG A 1 771 ? 15.539 -2.747 -36.709 1.00 94.12 771 ARG A O 1
ATOM 6250 N N . LEU A 1 772 ? 15.701 -3.057 -34.504 1.00 95.94 772 LEU A N 1
ATOM 6251 C CA . LEU A 1 772 ? 15.857 -1.627 -34.204 1.00 95.94 772 LEU A CA 1
ATOM 6252 C C . LEU A 1 772 ? 17.139 -1.033 -34.820 1.00 95.94 772 LEU A C 1
ATOM 6254 O O . LEU A 1 772 ? 17.139 0.127 -35.223 1.00 95.94 772 LEU A O 1
ATOM 6258 N N . GLU A 1 773 ? 18.231 -1.797 -34.872 1.00 93.69 773 GLU A N 1
ATOM 6259 C CA . GLU A 1 773 ? 19.503 -1.361 -35.460 1.00 93.69 773 GLU A CA 1
ATOM 6260 C C . GLU A 1 773 ? 19.472 -1.387 -37.003 1.00 93.69 773 GLU A C 1
ATOM 6262 O O . GLU A 1 773 ? 20.035 -0.485 -37.626 1.00 93.69 773 GLU A O 1
ATOM 6267 N N . SER A 1 774 ? 18.796 -2.367 -37.618 1.00 94.31 774 SER A N 1
ATOM 6268 C CA . SER A 1 774 ? 18.761 -2.566 -39.081 1.00 94.31 774 SER A CA 1
ATOM 6269 C C . SER A 1 774 ? 17.601 -1.867 -39.803 1.00 94.31 774 SER A C 1
ATOM 6271 O O . SER A 1 774 ? 17.806 -1.331 -40.893 1.00 94.31 774 SER A O 1
ATOM 6273 N N . ASP A 1 775 ? 16.413 -1.821 -39.198 1.00 95.50 775 ASP A N 1
ATOM 6274 C CA . ASP A 1 775 ? 15.211 -1.155 -39.715 1.00 95.50 775 ASP A CA 1
ATOM 6275 C C . ASP A 1 775 ? 14.362 -0.550 -38.567 1.00 95.50 775 ASP A C 1
ATOM 6277 O O . ASP A 1 775 ? 13.304 -1.066 -38.178 1.00 95.50 775 ASP A O 1
ATOM 6281 N N . PRO A 1 776 ? 14.806 0.579 -37.983 1.00 96.94 776 PRO A N 1
ATOM 6282 C CA . PRO A 1 776 ? 14.095 1.226 -36.883 1.00 96.94 776 PRO A CA 1
ATOM 6283 C C . PRO A 1 776 ? 12.707 1.747 -37.270 1.00 96.94 776 PRO A C 1
ATOM 6285 O O . PRO A 1 776 ? 11.855 1.898 -36.391 1.00 96.94 776 PRO A O 1
ATOM 6288 N N . ALA A 1 777 ? 12.455 2.043 -38.550 1.00 97.12 777 ALA A N 1
ATOM 6289 C CA . ALA A 1 777 ? 11.158 2.547 -38.997 1.00 97.12 777 ALA A CA 1
ATOM 6290 C C . ALA A 1 777 ? 10.063 1.489 -38.810 1.00 97.12 777 ALA A C 1
ATOM 6292 O O . ALA A 1 777 ? 8.957 1.797 -38.359 1.00 97.12 777 ALA A O 1
ATOM 6293 N N . GLU A 1 778 ? 10.406 0.233 -39.082 1.00 95.31 778 GLU A N 1
ATOM 6294 C CA . GLU A 1 778 ? 9.537 -0.919 -38.906 1.00 95.31 778 GLU A CA 1
ATOM 6295 C C . GLU A 1 778 ? 9.156 -1.146 -37.435 1.00 95.31 778 GLU A C 1
ATOM 6297 O O . GLU A 1 778 ? 7.989 -1.378 -37.115 1.00 95.31 778 GLU A O 1
ATOM 6302 N N . VAL A 1 779 ? 10.133 -1.028 -36.533 1.00 96.81 779 VAL A N 1
ATOM 6303 C CA . VAL A 1 779 ? 9.929 -1.137 -35.080 1.00 96.81 779 VAL A CA 1
ATOM 6304 C C . VAL A 1 779 ? 9.068 0.014 -34.564 1.00 96.81 779 VAL A C 1
ATOM 6306 O O . VAL A 1 779 ? 8.172 -0.190 -33.748 1.00 96.81 779 VAL A O 1
ATOM 6309 N N . LEU A 1 780 ? 9.294 1.236 -35.047 1.00 97.88 780 LEU A N 1
ATOM 6310 C CA . LEU A 1 780 ? 8.509 2.400 -34.634 1.00 97.88 780 LEU A CA 1
ATOM 6311 C C . LEU A 1 780 ? 7.066 2.341 -35.141 1.00 97.88 780 LEU A C 1
ATOM 6313 O O . LEU A 1 780 ? 6.176 2.894 -34.498 1.00 97.88 780 LEU A O 1
ATOM 6317 N N . ARG A 1 781 ? 6.790 1.639 -36.244 1.00 96.88 781 ARG A N 1
ATOM 6318 C CA . ARG A 1 781 ? 5.416 1.304 -36.644 1.00 96.88 781 ARG A CA 1
ATOM 6319 C C . ARG A 1 781 ? 4.744 0.376 -35.626 1.00 96.88 781 ARG A C 1
ATOM 6321 O O . ARG A 1 781 ? 3.629 0.682 -35.209 1.00 96.88 781 ARG A O 1
ATOM 6328 N N . ASP A 1 782 ? 5.430 -0.680 -35.182 1.00 97.00 782 ASP A N 1
ATOM 6329 C CA . ASP A 1 782 ? 4.916 -1.586 -34.139 1.00 97.00 782 ASP A CA 1
ATOM 6330 C C . ASP A 1 782 ? 4.653 -0.823 -32.831 1.00 97.00 782 ASP A C 1
ATOM 6332 O O . ASP A 1 782 ? 3.618 -1.006 -32.197 1.00 97.00 782 ASP A O 1
ATOM 6336 N N . VAL A 1 783 ? 5.547 0.095 -32.448 1.00 97.94 783 VAL A N 1
ATOM 6337 C CA . VAL A 1 783 ? 5.374 0.952 -31.263 1.00 97.94 783 VAL A CA 1
ATOM 6338 C C . VAL A 1 783 ? 4.151 1.860 -31.398 1.00 97.94 783 VAL A C 1
ATOM 6340 O O . VAL A 1 783 ? 3.390 1.993 -30.441 1.00 97.94 783 VAL A O 1
ATOM 6343 N N . GLN A 1 784 ? 3.930 2.479 -32.560 1.00 97.38 784 GLN A N 1
ATOM 6344 C CA . GLN A 1 784 ? 2.756 3.327 -32.800 1.00 97.38 784 GLN A CA 1
ATOM 6345 C C . GLN A 1 784 ? 1.449 2.533 -32.666 1.00 97.38 784 GLN A C 1
ATOM 6347 O O . GLN A 1 784 ? 0.526 2.978 -31.979 1.00 97.38 784 GLN A O 1
ATOM 6352 N N . GLU A 1 785 ? 1.399 1.329 -33.240 1.00 97.12 785 GLU A N 1
ATOM 6353 C CA . GLU A 1 785 ? 0.255 0.420 -33.123 1.00 97.12 785 GLU A CA 1
ATOM 6354 C C . GLU A 1 785 ? 0.047 -0.034 -31.676 1.00 97.12 785 GLU A C 1
ATOM 6356 O O . GLU A 1 785 ? -1.046 0.105 -31.122 1.00 97.12 785 GLU A O 1
ATOM 6361 N N . PHE A 1 786 ? 1.117 -0.485 -31.019 1.00 97.88 786 PHE A N 1
ATOM 6362 C CA . PHE A 1 786 ? 1.080 -0.921 -29.632 1.00 97.88 786 PHE A CA 1
ATOM 6363 C C . PHE A 1 786 ? 0.574 0.177 -28.715 1.00 97.88 786 PHE A C 1
ATOM 6365 O O . PHE A 1 786 ? -0.244 -0.094 -27.839 1.00 97.88 786 PHE A O 1
ATOM 6372 N N . LEU A 1 787 ? 1.025 1.418 -28.905 1.00 96.25 787 LEU A N 1
ATOM 6373 C CA . LEU A 1 787 ? 0.620 2.570 -28.107 1.00 96.25 787 LEU A CA 1
ATOM 6374 C C . LEU A 1 787 ? -0.766 3.100 -28.481 1.00 96.25 787 LEU A C 1
ATOM 6376 O O . LEU A 1 787 ? -1.389 3.727 -27.624 1.00 96.25 787 LEU A O 1
ATOM 6380 N N . ASN A 1 788 ? -1.307 2.713 -29.638 1.00 94.25 788 ASN A N 1
ATOM 6381 C CA . ASN A 1 788 ? -2.570 3.197 -30.190 1.00 94.25 788 ASN A CA 1
ATOM 6382 C C . ASN A 1 788 ? -2.566 4.728 -30.337 1.00 94.25 788 ASN A C 1
ATOM 6384 O O . ASN A 1 788 ? -3.431 5.423 -29.801 1.00 94.25 788 ASN A O 1
ATOM 6388 N N . VAL A 1 789 ? -1.530 5.261 -30.992 1.00 92.38 789 VAL A N 1
ATOM 6389 C CA . VAL A 1 789 ? -1.438 6.700 -31.276 1.00 92.38 789 VAL A CA 1
ATOM 6390 C C . VAL A 1 789 ? -2.476 7.111 -32.322 1.00 92.38 789 VAL A C 1
ATOM 6392 O O . VAL A 1 789 ? -2.758 6.371 -33.257 1.00 92.38 789 VAL A O 1
ATOM 6395 N N . SER A 1 790 ? -3.029 8.319 -32.187 1.00 88.19 790 SER A N 1
ATOM 6396 C CA . SER A 1 790 ? -4.061 8.834 -33.103 1.00 88.19 790 SER A CA 1
ATOM 6397 C C . SER A 1 790 ? -3.542 9.161 -34.506 1.00 88.19 790 SER A C 1
ATOM 6399 O O . SER A 1 790 ? -4.316 9.220 -35.454 1.00 88.19 790 SER A O 1
ATOM 6401 N N . THR A 1 791 ? -2.241 9.413 -34.630 1.00 90.75 791 THR A N 1
ATOM 6402 C CA . THR A 1 791 ? -1.580 9.818 -35.871 1.00 90.75 791 THR A CA 1
ATOM 6403 C C . THR A 1 791 ? -0.426 8.865 -36.103 1.00 90.75 791 THR A C 1
ATOM 6405 O O . THR A 1 791 ? 0.369 8.688 -35.190 1.00 90.75 791 THR A O 1
ATOM 6408 N N . PHE A 1 792 ? -0.325 8.275 -37.293 1.00 93.94 792 PHE A N 1
ATOM 6409 C CA . PHE A 1 792 ? 0.829 7.468 -37.682 1.00 93.94 792 PHE A CA 1
ATOM 6410 C C . PHE A 1 792 ? 1.801 8.299 -38.514 1.00 93.94 792 PHE A C 1
ATOM 6412 O O . PHE A 1 792 ? 1.416 8.975 -39.468 1.00 93.94 792 PHE A O 1
ATOM 6419 N N . ILE A 1 793 ? 3.076 8.206 -38.164 1.00 94.00 793 ILE A N 1
ATOM 6420 C CA . ILE A 1 793 ? 4.201 8.770 -38.888 1.00 94.00 793 ILE A CA 1
ATOM 6421 C C . ILE A 1 793 ? 4.974 7.658 -39.577 1.00 94.00 793 ILE A C 1
ATOM 6423 O O . ILE A 1 793 ? 5.305 6.623 -38.993 1.00 94.00 793 ILE A O 1
ATOM 6427 N N . ASP A 1 794 ? 5.316 7.936 -40.828 1.00 95.06 794 ASP A N 1
ATOM 6428 C CA . ASP A 1 794 ? 6.248 7.139 -41.603 1.00 95.06 794 ASP A CA 1
ATOM 6429 C C . ASP A 1 794 ? 7.695 7.512 -41.246 1.00 95.06 794 ASP A C 1
ATOM 6431 O O . ASP A 1 794 ? 8.281 8.464 -41.770 1.00 95.06 794 ASP A O 1
ATOM 6435 N N . TYR A 1 795 ? 8.272 6.749 -40.319 1.00 96.44 795 TYR A N 1
ATOM 6436 C CA . TYR A 1 795 ? 9.642 6.950 -39.855 1.00 96.44 795 TYR A CA 1
ATOM 6437 C C . TYR A 1 795 ? 10.708 6.647 -40.915 1.00 96.44 795 TYR A C 1
ATOM 6439 O O . TYR A 1 795 ? 11.829 7.128 -40.764 1.00 96.44 795 TYR A O 1
ATOM 6447 N N . SER A 1 796 ? 10.386 5.943 -42.009 1.00 95.50 796 SER A N 1
ATOM 6448 C CA . SER A 1 796 ? 11.345 5.679 -43.100 1.00 95.50 796 SER A CA 1
ATOM 6449 C C . SER A 1 796 ? 11.794 6.967 -43.801 1.00 95.50 796 SER A C 1
ATOM 6451 O O . SER A 1 796 ? 12.906 7.066 -44.317 1.00 95.50 796 SER A O 1
ATOM 6453 N N . LYS A 1 797 ? 10.947 8.002 -43.757 1.00 94.00 797 LYS A N 1
ATOM 6454 C CA . LYS A 1 797 ? 11.243 9.335 -44.296 1.00 94.00 797 LYS A CA 1
ATOM 6455 C C . LYS A 1 797 ? 12.074 10.179 -43.330 1.00 94.00 797 LYS A C 1
ATOM 6457 O O . LYS A 1 797 ? 12.822 11.055 -43.770 1.00 94.00 797 LYS A O 1
ATOM 6462 N N . LEU A 1 798 ? 11.947 9.909 -42.030 1.00 93.69 798 LEU A N 1
ATOM 6463 C CA . LEU A 1 798 ? 12.558 10.690 -40.951 1.00 93.69 798 LEU A CA 1
ATOM 6464 C C . LEU A 1 798 ? 13.874 10.102 -40.439 1.00 93.69 798 LEU A C 1
ATOM 6466 O O . LEU A 1 798 ? 14.628 10.8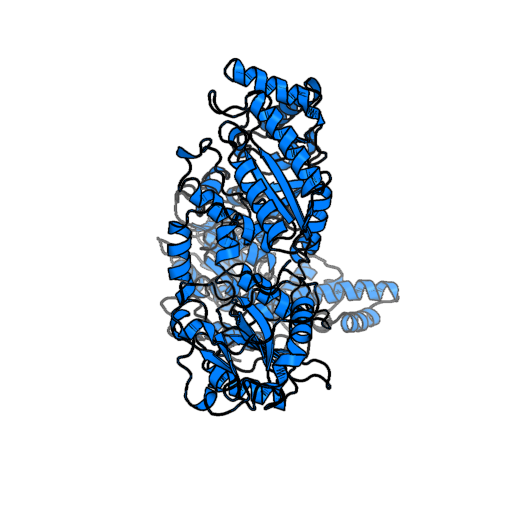07 -39.774 1.00 93.69 798 LEU A O 1
ATOM 6470 N N . LEU A 1 799 ? 14.155 8.831 -40.719 1.00 95.12 799 LEU A N 1
ATOM 6471 C CA . LEU A 1 799 ? 15.377 8.151 -40.309 1.00 95.12 799 LEU A CA 1
ATOM 6472 C C . LEU A 1 799 ? 16.267 7.877 -41.521 1.00 95.12 799 LEU A C 1
ATOM 6474 O O . LEU A 1 799 ? 15.800 7.553 -42.609 1.00 95.12 799 LEU A O 1
ATOM 6478 N N . VAL A 1 800 ? 17.574 8.033 -41.335 1.00 93.81 800 VAL A N 1
ATOM 6479 C CA . VAL A 1 800 ? 18.584 7.836 -42.376 1.00 93.81 800 VAL A CA 1
ATOM 6480 C C . VAL A 1 800 ? 19.800 7.128 -41.798 1.00 93.81 800 VAL A C 1
ATOM 6482 O O . VAL A 1 800 ? 20.267 7.478 -40.712 1.00 93.81 800 VAL A O 1
ATOM 6485 N N . TRP A 1 801 ? 20.325 6.143 -42.524 1.00 93.12 801 TRP A N 1
ATOM 6486 C CA . TRP A 1 801 ? 21.583 5.491 -42.172 1.00 93.12 801 TRP A CA 1
ATOM 6487 C C . TRP A 1 801 ? 22.751 6.479 -42.266 1.00 93.12 801 TRP A C 1
ATOM 6489 O O . TRP A 1 801 ? 22.864 7.241 -43.229 1.00 93.12 801 TRP A O 1
ATOM 6499 N N . SER A 1 802 ? 23.624 6.487 -41.260 1.00 89.69 802 SER A N 1
ATOM 6500 C CA . SER A 1 802 ? 24.841 7.296 -41.266 1.00 89.69 802 SER A CA 1
ATOM 6501 C C . SER A 1 802 ? 26.062 6.389 -41.254 1.00 89.69 802 SER A C 1
ATOM 6503 O O . SER A 1 802 ? 26.410 5.851 -40.206 1.00 89.69 802 SER A O 1
ATOM 6505 N N . GLU A 1 803 ? 26.757 6.287 -42.389 1.00 86.75 803 GLU A N 1
ATOM 6506 C CA . GLU A 1 803 ? 27.966 5.454 -42.525 1.00 86.75 803 GLU A CA 1
ATOM 6507 C C . GLU A 1 803 ? 29.033 5.790 -41.479 1.00 86.75 803 GLU A C 1
ATOM 6509 O O . GLU A 1 803 ? 29.633 4.913 -40.869 1.00 86.75 803 GLU A O 1
ATOM 6514 N N . ARG A 1 804 ? 29.217 7.084 -41.187 1.00 82.81 804 ARG A N 1
ATOM 6515 C CA . ARG A 1 804 ? 30.169 7.535 -40.164 1.00 82.81 804 ARG A CA 1
ATOM 6516 C C . ARG A 1 804 ? 29.784 7.061 -38.763 1.00 82.81 804 ARG A C 1
ATOM 6518 O O . ARG A 1 804 ? 30.661 6.794 -37.945 1.00 82.81 804 ARG A O 1
ATOM 6525 N N . LYS A 1 805 ? 28.487 7.052 -38.446 1.00 84.88 805 LYS A N 1
ATOM 6526 C CA . LYS A 1 805 ? 27.999 6.635 -37.128 1.00 84.88 805 LYS A CA 1
ATOM 6527 C C . LYS A 1 805 ? 27.905 5.112 -37.028 1.00 84.88 805 LYS A C 1
ATOM 6529 O O . LYS A 1 805 ? 28.041 4.599 -35.922 1.00 84.88 805 LYS A O 1
ATOM 6534 N N . GLY A 1 806 ? 27.643 4.429 -38.142 1.00 88.25 806 GLY A N 1
ATOM 6535 C CA . GLY A 1 806 ? 27.282 3.013 -38.192 1.00 88.25 806 GLY A CA 1
ATOM 6536 C C . GLY A 1 806 ? 25.891 2.719 -37.622 1.00 88.25 806 GLY A C 1
ATOM 6537 O O . GLY A 1 806 ? 25.641 1.599 -37.198 1.00 88.25 806 GLY A O 1
ATOM 6538 N N . TYR A 1 807 ? 25.018 3.731 -37.528 1.00 91.62 807 TYR A N 1
ATOM 6539 C CA . TYR A 1 807 ? 23.648 3.614 -37.016 1.00 91.62 807 TYR A CA 1
ATOM 6540 C C . TYR A 1 807 ? 22.730 4.635 -37.700 1.00 91.62 807 TYR A C 1
ATOM 6542 O O . TYR A 1 807 ? 23.192 5.631 -38.268 1.00 91.62 807 TYR A O 1
ATOM 6550 N N . TYR A 1 808 ? 21.418 4.427 -37.576 1.00 94.31 808 TYR A N 1
ATOM 6551 C CA . TYR A 1 808 ? 20.413 5.391 -38.015 1.00 94.31 808 TYR A CA 1
ATOM 6552 C C . TYR A 1 808 ? 20.435 6.686 -37.192 1.00 94.31 808 TYR A C 1
ATOM 6554 O O . TYR A 1 808 ? 20.560 6.689 -35.964 1.00 94.31 808 TYR A O 1
ATOM 6562 N N . CYS A 1 809 ? 20.255 7.798 -37.898 1.00 93.12 809 CYS A N 1
ATOM 6563 C CA . CYS A 1 809 ? 20.098 9.145 -37.369 1.00 93.12 809 CYS A CA 1
ATOM 6564 C C . CYS A 1 809 ? 18.786 9.757 -37.874 1.00 93.12 809 CYS A C 1
ATOM 6566 O O . CYS A 1 809 ? 18.211 9.286 -38.853 1.00 93.12 809 CYS A O 1
ATOM 6568 N N . ALA A 1 810 ? 18.321 10.826 -37.234 1.00 92.69 810 ALA A N 1
ATOM 6569 C CA . ALA A 1 810 ? 17.144 11.559 -37.683 1.00 92.69 810 ALA A CA 1
ATOM 6570 C C . ALA A 1 810 ? 17.503 12.598 -38.765 1.00 92.69 810 ALA A C 1
ATOM 6572 O O . ALA A 1 810 ? 18.562 13.229 -38.698 1.00 92.69 810 ALA A O 1
ATOM 6573 N N . ARG A 1 811 ? 16.614 12.784 -39.744 1.00 91.31 811 ARG A N 1
ATOM 6574 C CA . ARG A 1 811 ? 16.689 13.749 -40.857 1.00 91.31 811 ARG A CA 1
ATOM 6575 C C . ARG A 1 811 ? 15.650 14.860 -40.660 1.00 91.31 811 ARG A C 1
ATOM 6577 O O . ARG A 1 811 ? 14.591 14.570 -40.129 1.00 91.31 811 ARG A O 1
ATOM 6584 N N . GLY A 1 812 ? 15.884 16.094 -41.108 1.00 82.56 812 GLY A N 1
ATOM 6585 C CA . GLY A 1 812 ? 14.827 17.118 -41.165 1.00 82.56 812 GLY A CA 1
ATOM 6586 C C . GLY A 1 812 ? 14.496 17.770 -39.821 1.00 82.56 812 GLY A C 1
ATOM 6587 O O . GLY A 1 812 ? 13.372 18.216 -39.605 1.00 82.56 812 GLY A O 1
ATOM 6588 N N . GLY A 1 813 ? 15.456 17.793 -38.891 1.00 73.44 813 GLY A N 1
ATOM 6589 C CA . GLY A 1 813 ? 15.298 18.451 -37.591 1.00 73.44 813 GLY A CA 1
ATOM 6590 C C . GLY A 1 813 ? 15.248 19.991 -37.678 1.00 73.44 813 GLY A C 1
ATOM 6591 O O . GLY A 1 813 ? 15.405 20.566 -38.754 1.00 73.44 813 GLY A O 1
ATOM 6592 N N . PRO A 1 814 ? 15.121 20.697 -36.539 1.00 73.69 814 PRO A N 1
ATOM 6593 C CA . PRO A 1 814 ? 15.236 20.188 -35.174 1.00 73.69 814 PRO A CA 1
ATOM 6594 C C . PRO A 1 814 ? 13.954 19.514 -34.671 1.00 73.69 814 PRO A C 1
ATOM 6596 O O . PRO A 1 814 ? 12.854 19.983 -34.924 1.00 73.69 814 PRO A O 1
ATOM 6599 N N . TYR A 1 815 ? 14.116 18.463 -33.863 1.00 85.81 815 TYR A N 1
ATOM 6600 C CA . TYR A 1 815 ? 13.030 17.825 -33.114 1.00 85.81 815 TYR A CA 1
ATOM 6601 C C . TYR A 1 815 ? 13.042 18.337 -31.672 1.00 85.81 815 TYR A C 1
ATOM 6603 O O . TYR A 1 815 ? 13.865 17.862 -30.886 1.00 85.81 815 TYR A O 1
ATOM 6611 N N . PRO A 1 816 ? 12.178 19.292 -31.276 1.00 85.19 816 PRO A N 1
ATOM 6612 C CA . PRO A 1 816 ? 12.320 19.991 -29.996 1.00 85.19 816 PRO A CA 1
ATOM 6613 C C . PRO A 1 816 ? 12.329 19.048 -28.788 1.00 85.19 816 PRO A C 1
ATOM 6615 O O . PRO A 1 816 ? 13.173 19.186 -27.905 1.00 85.19 816 PRO A O 1
ATOM 6618 N N . LYS A 1 817 ? 11.458 18.031 -28.804 1.00 88.31 817 LYS A N 1
ATOM 6619 C CA . LYS A 1 817 ? 11.319 17.028 -27.737 1.00 88.31 817 LYS A CA 1
ATOM 6620 C C . LYS A 1 817 ? 12.480 16.033 -27.665 1.00 88.31 817 LYS A C 1
ATOM 6622 O O . LYS A 1 817 ? 12.745 15.491 -26.602 1.00 88.31 817 LYS A O 1
ATOM 6627 N N . ALA A 1 818 ? 13.196 15.817 -28.769 1.00 85.44 818 ALA A N 1
ATOM 6628 C CA . ALA A 1 818 ? 14.346 14.912 -28.841 1.00 85.44 818 ALA A CA 1
ATOM 6629 C C . ALA A 1 818 ? 15.699 15.653 -28.851 1.00 85.44 818 ALA A C 1
ATOM 6631 O O . ALA A 1 818 ? 16.752 15.017 -28.847 1.00 85.44 818 ALA A O 1
ATOM 6632 N N . ARG A 1 819 ? 15.699 16.996 -28.849 1.00 76.19 819 ARG A N 1
ATOM 6633 C CA . ARG A 1 819 ? 16.887 17.843 -29.072 1.00 76.19 819 ARG A CA 1
ATOM 6634 C C . ARG A 1 819 ? 18.010 17.624 -28.056 1.00 76.19 819 ARG A C 1
ATOM 6636 O O . ARG A 1 819 ? 19.172 17.803 -28.396 1.00 76.19 819 ARG A O 1
ATOM 6643 N N . GLN A 1 820 ? 17.683 17.245 -26.820 1.00 78.50 820 GLN A N 1
ATOM 6644 C CA . GLN A 1 820 ? 18.703 16.949 -25.806 1.00 78.50 820 GLN A CA 1
ATOM 6645 C C . GLN A 1 820 ? 19.378 15.581 -26.021 1.00 78.50 820 GLN A C 1
ATOM 6647 O O . GLN A 1 820 ? 20.496 15.367 -25.559 1.00 78.50 820 GLN A O 1
ATOM 6652 N N . LEU A 1 821 ? 18.728 14.673 -26.758 1.00 86.50 821 LEU A N 1
ATOM 6653 C CA . LEU A 1 821 ? 19.219 13.322 -27.052 1.00 86.50 821 LEU A CA 1
ATOM 6654 C C . LEU A 1 821 ? 19.923 13.242 -28.414 1.00 86.50 821 LEU A C 1
ATOM 6656 O O . LEU A 1 821 ? 20.890 12.494 -28.575 1.00 86.50 821 LEU A O 1
ATOM 6660 N N . LEU A 1 822 ? 19.441 14.015 -29.390 1.00 87.62 822 LEU A N 1
ATOM 6661 C CA . LEU A 1 822 ? 19.954 14.057 -30.755 1.00 87.62 822 LEU A CA 1
ATOM 6662 C C . LEU A 1 822 ? 20.811 15.308 -30.964 1.00 87.62 822 LEU A C 1
ATOM 6664 O O . LEU A 1 822 ? 20.334 16.436 -30.850 1.00 87.62 822 LEU A O 1
ATOM 6668 N N . LYS A 1 823 ? 22.081 15.111 -31.317 1.00 84.50 823 LYS A N 1
ATOM 6669 C CA . LYS A 1 823 ? 23.032 16.181 -31.627 1.00 84.50 823 LYS A CA 1
ATOM 6670 C C . LYS A 1 823 ? 23.186 16.331 -33.136 1.00 84.50 823 LYS A C 1
ATOM 6672 O O . LYS A 1 823 ? 23.244 15.340 -33.865 1.00 84.50 823 LYS A O 1
ATOM 6677 N N . ARG A 1 824 ? 23.283 17.578 -33.599 1.00 80.31 824 ARG A N 1
ATOM 6678 C CA . ARG A 1 824 ? 23.526 17.888 -35.011 1.00 80.31 824 ARG A CA 1
ATOM 6679 C C . ARG A 1 824 ? 24.878 17.323 -35.446 1.00 80.31 824 ARG A C 1
ATOM 6681 O O . ARG A 1 824 ? 25.883 17.530 -34.766 1.00 80.31 824 ARG A O 1
ATOM 6688 N N . ASN A 1 825 ? 24.904 16.631 -36.578 1.00 69.56 825 ASN A N 1
ATOM 6689 C CA . ASN A 1 825 ? 26.133 16.133 -37.178 1.00 69.56 825 ASN A CA 1
ATOM 6690 C C . ASN A 1 825 ? 26.893 17.305 -37.828 1.00 69.56 825 ASN A C 1
ATOM 6692 O O . ASN A 1 825 ? 26.349 17.999 -38.682 1.00 69.56 825 ASN A O 1
ATOM 6696 N N . GLY A 1 826 ? 28.144 17.549 -37.424 1.00 60.47 826 GLY A N 1
ATOM 6697 C CA . GLY A 1 826 ? 28.900 18.754 -37.804 1.00 60.47 826 GLY A CA 1
ATOM 6698 C C . GLY A 1 826 ? 29.199 18.922 -39.303 1.00 60.47 826 GLY A C 1
ATOM 6699 O O . GLY A 1 826 ? 29.527 20.025 -39.721 1.00 60.47 826 GLY A O 1
ATOM 6700 N N . LEU A 1 827 ? 29.067 17.863 -40.113 1.00 59.41 827 LEU A N 1
ATOM 6701 C CA . LEU A 1 827 ? 29.363 17.875 -41.558 1.00 59.41 827 LEU A CA 1
ATOM 6702 C C . LEU A 1 827 ? 28.108 17.841 -42.449 1.00 59.41 827 LEU A C 1
ATOM 6704 O O . LEU A 1 827 ? 28.150 18.321 -43.577 1.00 59.41 827 LEU A O 1
ATOM 6708 N N . SER A 1 828 ? 26.985 17.306 -41.956 1.00 64.38 828 SER A N 1
ATOM 6709 C CA . SER A 1 828 ? 25.716 17.245 -42.691 1.00 64.38 828 SER A CA 1
ATOM 6710 C C . SER A 1 828 ? 24.681 18.097 -41.972 1.00 64.38 828 SER A C 1
ATOM 6712 O O . SER A 1 828 ? 24.254 17.773 -40.863 1.00 64.38 828 SER A O 1
ATOM 6714 N N . ARG A 1 829 ? 24.278 19.208 -42.604 1.00 65.31 829 ARG A N 1
ATOM 6715 C CA . ARG A 1 829 ? 23.403 20.219 -41.986 1.00 65.31 829 ARG A CA 1
ATOM 6716 C C . ARG A 1 829 ? 22.035 19.675 -41.560 1.00 65.31 829 ARG A C 1
ATOM 6718 O O . ARG A 1 829 ? 21.419 20.333 -40.719 1.00 65.31 829 ARG A O 1
ATOM 6725 N N . ASP A 1 830 ? 21.625 18.522 -42.089 1.00 81.19 830 ASP A N 1
ATOM 6726 C CA . ASP A 1 830 ? 20.290 17.929 -41.950 1.00 81.19 830 ASP A CA 1
ATOM 6727 C C . ASP A 1 830 ? 20.247 16.624 -41.117 1.00 81.19 830 ASP A C 1
ATOM 6729 O O . ASP A 1 830 ? 19.178 16.068 -40.883 1.00 81.19 830 ASP A O 1
ATOM 6733 N N . GLN A 1 831 ? 21.388 16.122 -40.621 1.00 87.56 831 GLN A N 1
ATOM 6734 C CA . GLN A 1 831 ? 21.440 14.884 -39.825 1.00 87.56 831 GLN A CA 1
ATOM 6735 C C . GLN A 1 831 ? 21.604 15.143 -38.323 1.00 87.56 831 GLN A C 1
ATOM 6737 O O . GLN A 1 831 ? 22.467 15.913 -37.891 1.00 87.56 831 GLN A O 1
ATOM 6742 N N . TRP A 1 832 ? 20.823 14.425 -37.518 1.00 89.50 832 TRP A N 1
ATOM 6743 C CA . TRP A 1 832 ? 20.807 14.506 -36.060 1.00 89.50 832 TRP A CA 1
ATOM 6744 C C . TRP A 1 832 ? 20.979 13.111 -35.450 1.00 89.50 832 TRP A C 1
ATOM 6746 O O . TRP A 1 832 ? 20.096 12.262 -35.549 1.00 89.50 832 TRP A O 1
ATOM 6756 N N . CYS A 1 833 ? 22.124 12.861 -34.821 1.00 89.94 833 CYS A N 1
ATOM 6757 C CA . CYS A 1 833 ? 22.524 11.542 -34.329 1.00 89.94 833 CYS A CA 1
ATOM 6758 C C . CYS A 1 833 ? 22.608 11.510 -32.796 1.00 89.94 833 CYS A C 1
ATOM 6760 O O . CYS A 1 833 ? 22.816 12.535 -32.146 1.00 89.94 833 CYS A O 1
ATOM 6762 N N . LEU A 1 834 ? 22.519 10.317 -32.204 1.00 89.19 834 LEU A N 1
ATOM 6763 C CA . LEU A 1 834 ? 22.825 10.125 -30.783 1.00 89.19 834 LEU A CA 1
ATOM 6764 C C . LEU A 1 834 ? 24.297 10.445 -30.472 1.00 89.19 834 LEU A C 1
ATOM 6766 O O . LEU A 1 834 ? 25.182 10.295 -31.323 1.00 89.19 834 LEU A O 1
ATOM 6770 N N . SER A 1 835 ? 24.567 10.813 -29.216 1.00 83.62 835 SER A N 1
ATOM 6771 C CA . SER A 1 835 ? 25.914 11.121 -28.719 1.00 83.62 835 SER A CA 1
ATOM 6772 C C . SER A 1 835 ? 26.932 10.000 -28.962 1.00 83.62 835 SER A C 1
ATOM 6774 O O . SER A 1 835 ? 26.589 8.830 -29.124 1.00 83.62 835 SER A O 1
ATOM 6776 N N . GLU A 1 836 ? 28.219 10.344 -28.929 1.00 79.75 836 GLU A N 1
ATOM 6777 C CA . GLU A 1 836 ? 29.340 9.401 -29.095 1.00 79.75 836 GLU A CA 1
ATOM 6778 C C . GLU A 1 836 ? 29.343 8.269 -28.056 1.00 79.75 836 GLU A C 1
ATOM 6780 O O . GLU A 1 836 ? 29.761 7.150 -28.337 1.00 79.75 836 GLU A O 1
ATOM 6785 N N . SER A 1 837 ? 28.786 8.515 -26.867 1.00 77.44 837 SER A N 1
ATOM 6786 C CA . SER A 1 837 ? 28.607 7.494 -25.829 1.00 77.44 837 SER A CA 1
ATOM 6787 C C . SER A 1 837 ? 27.593 6.391 -26.188 1.00 77.44 837 SER A C 1
ATOM 6789 O O . SER A 1 837 ? 27.498 5.395 -25.461 1.00 77.44 837 SER A O 1
ATOM 6791 N N . LYS A 1 838 ? 26.834 6.537 -27.282 1.00 83.00 838 LYS A N 1
ATOM 6792 C CA . LYS A 1 838 ? 25.866 5.558 -27.799 1.00 83.00 838 LYS A CA 1
ATOM 6793 C C . LYS A 1 838 ? 26.382 5.016 -29.141 1.00 83.00 838 LYS A C 1
ATOM 6795 O O . LYS A 1 838 ? 26.706 5.807 -30.023 1.00 83.00 838 LYS A O 1
ATOM 6800 N N . GLY A 1 839 ? 26.470 3.690 -29.280 1.00 75.56 839 GLY A N 1
ATOM 6801 C CA . GLY A 1 839 ? 27.067 3.044 -30.460 1.00 75.56 839 GLY A CA 1
ATOM 6802 C C . GLY A 1 839 ? 28.600 3.109 -30.491 1.00 75.56 839 GLY A C 1
ATOM 6803 O O . GLY A 1 839 ? 29.176 3.422 -31.525 1.00 75.56 839 GLY A O 1
ATOM 6804 N N . ARG A 1 840 ? 29.270 2.881 -29.348 1.00 78.06 840 ARG A N 1
ATOM 6805 C CA . ARG A 1 840 ? 30.743 2.807 -29.293 1.00 78.06 840 ARG A CA 1
ATOM 6806 C C . ARG A 1 840 ? 31.231 1.644 -30.163 1.00 78.06 840 ARG A C 1
ATOM 6808 O O . ARG A 1 840 ? 30.659 0.564 -30.066 1.00 78.06 840 ARG A O 1
ATOM 6815 N N . SER A 1 841 ? 32.292 1.861 -30.936 1.00 67.69 841 SER A N 1
ATOM 6816 C CA . SER A 1 841 ? 32.984 0.788 -31.656 1.00 67.69 841 SER A CA 1
ATOM 6817 C C . SER A 1 841 ? 33.884 0.016 -30.688 1.00 67.69 841 SER A C 1
ATOM 6819 O O . SER A 1 841 ? 34.650 0.620 -29.934 1.00 67.69 841 SER A O 1
ATOM 6821 N N . TYR A 1 842 ? 33.758 -1.306 -30.664 1.00 70.31 842 TYR A N 1
ATOM 6822 C CA . TYR A 1 842 ? 34.630 -2.217 -29.926 1.00 70.31 842 TYR A CA 1
ATOM 6823 C C . TYR A 1 842 ? 34.873 -3.465 -30.774 1.00 70.31 842 TYR A C 1
ATOM 6825 O O . TYR A 1 842 ? 34.031 -3.828 -31.590 1.00 70.31 842 TYR A O 1
ATOM 6833 N N . ASN A 1 843 ? 36.027 -4.116 -30.598 1.00 59.31 843 ASN A N 1
ATOM 6834 C CA . ASN A 1 843 ? 36.336 -5.339 -31.335 1.00 59.31 843 ASN A CA 1
ATOM 6835 C C . ASN A 1 843 ? 35.288 -6.417 -30.994 1.00 59.31 843 ASN A C 1
ATOM 6837 O O . ASN A 1 843 ? 35.132 -6.788 -29.830 1.00 59.31 843 ASN A O 1
ATOM 6841 N N . HIS A 1 844 ? 34.537 -6.859 -32.004 1.00 55.72 844 HIS A N 1
ATOM 6842 C CA . HIS A 1 844 ? 33.444 -7.825 -31.877 1.00 55.72 844 HIS A CA 1
ATOM 6843 C C . HIS A 1 844 ? 33.922 -9.280 -31.929 1.00 55.72 844 HIS A C 1
ATOM 6845 O O . HIS A 1 844 ? 33.085 -10.180 -31.968 1.00 55.72 844 HIS A O 1
ATOM 6851 N N . SER A 1 845 ? 35.237 -9.528 -31.913 1.00 54.81 845 SER A N 1
ATOM 6852 C CA . SER A 1 845 ? 35.816 -10.862 -31.748 1.00 54.81 845 SER A CA 1
ATOM 6853 C C . SER A 1 845 ? 35.506 -11.404 -30.345 1.00 54.81 845 SER A C 1
ATOM 6855 O O . SER A 1 845 ? 36.351 -11.401 -29.449 1.00 54.81 845 SER A O 1
ATOM 6857 N N . LEU A 1 846 ? 34.254 -11.805 -30.140 1.00 63.28 846 LEU A N 1
ATOM 6858 C CA . LEU A 1 846 ? 33.827 -12.598 -29.001 1.00 63.28 846 LEU A CA 1
ATOM 6859 C C . LEU A 1 846 ? 34.491 -13.980 -29.104 1.00 63.28 846 LEU A C 1
ATOM 6861 O O . LEU A 1 846 ? 34.730 -14.451 -30.221 1.00 63.28 846 LEU A O 1
ATOM 6865 N N . PRO A 1 847 ? 34.789 -14.646 -27.974 1.00 55.81 847 PRO A N 1
ATOM 6866 C CA . PRO A 1 847 ? 35.221 -16.039 -27.992 1.00 55.81 847 PRO A CA 1
ATOM 6867 C C . PRO A 1 847 ? 34.234 -16.848 -28.842 1.00 55.81 847 PRO A C 1
ATOM 6869 O O . PRO A 1 847 ? 33.026 -16.709 -28.651 1.00 55.81 847 PRO A O 1
ATOM 6872 N N . SER A 1 848 ? 34.739 -17.606 -29.823 1.00 44.66 848 SER A N 1
ATOM 6873 C CA . SER A 1 848 ? 33.924 -18.285 -30.839 1.00 44.66 848 SER A CA 1
ATOM 6874 C C . SER A 1 848 ? 32.718 -18.988 -30.211 1.00 44.66 848 SER A C 1
ATOM 6876 O O . SER A 1 848 ? 32.867 -19.920 -29.422 1.00 44.66 848 SER A O 1
ATOM 6878 N N . ALA A 1 849 ? 31.517 -18.540 -30.583 1.00 43.75 849 ALA A N 1
ATOM 6879 C CA . ALA A 1 849 ? 30.228 -19.097 -30.178 1.00 43.75 849 ALA A CA 1
ATOM 6880 C C . ALA A 1 849 ? 29.927 -20.439 -30.882 1.00 43.75 849 ALA A C 1
ATOM 6882 O O . ALA A 1 849 ? 28.804 -20.690 -31.306 1.00 43.75 849 ALA A O 1
ATOM 6883 N N . THR A 1 850 ? 30.935 -21.297 -31.056 1.00 39.44 850 THR A N 1
ATOM 6884 C CA . THR A 1 850 ? 30.796 -22.610 -31.707 1.00 39.44 850 THR A CA 1
ATOM 6885 C C . THR A 1 850 ? 30.478 -23.741 -30.735 1.00 39.44 850 THR A C 1
ATOM 6887 O O . THR A 1 850 ? 30.093 -24.818 -31.179 1.00 39.44 850 THR A O 1
ATOM 6890 N N . ASN A 1 851 ? 30.521 -23.504 -29.420 1.00 39.22 851 ASN A N 1
ATOM 6891 C CA . ASN A 1 851 ? 30.063 -24.482 -28.439 1.00 39.22 851 ASN A CA 1
ATOM 6892 C C . ASN A 1 851 ? 28.731 -24.058 -27.820 1.00 39.22 851 ASN A C 1
ATOM 6894 O O . ASN A 1 851 ? 28.582 -22.951 -27.307 1.00 39.22 851 ASN A O 1
ATOM 6898 N N . ARG A 1 852 ? 27.780 -24.999 -27.823 1.00 40.84 852 ARG A N 1
ATOM 6899 C CA . ARG A 1 852 ? 26.446 -24.977 -27.189 1.00 40.84 852 ARG A CA 1
ATOM 6900 C C . ARG A 1 852 ? 26.471 -24.791 -25.653 1.00 40.84 852 ARG A C 1
ATOM 6902 O O . ARG A 1 852 ? 25.535 -25.191 -24.969 1.00 40.84 852 ARG A O 1
ATOM 6909 N N . SER A 1 853 ? 27.524 -24.193 -25.105 1.00 51.69 853 SER A N 1
ATOM 6910 C CA . SER A 1 853 ? 27.782 -23.966 -23.683 1.00 51.69 853 SER A CA 1
ATOM 6911 C C . SER A 1 853 ? 27.948 -22.470 -23.387 1.00 51.69 853 SER A C 1
ATOM 6913 O O . SER A 1 853 ? 28.925 -22.054 -22.766 1.00 51.69 853 SER A O 1
ATOM 6915 N N . THR A 1 854 ? 27.031 -21.628 -23.873 1.00 66.44 854 THR A N 1
ATOM 6916 C CA . THR A 1 854 ? 26.954 -20.246 -23.379 1.00 66.44 854 THR A CA 1
ATOM 6917 C C . THR A 1 854 ? 26.259 -20.250 -22.013 1.00 66.44 854 THR A C 1
ATOM 6919 O O . THR A 1 854 ? 25.321 -21.029 -21.816 1.00 66.44 854 THR A O 1
ATOM 6922 N N . PRO A 1 855 ? 26.639 -19.363 -21.073 1.00 79.50 855 PRO A N 1
ATOM 6923 C CA . PRO A 1 855 ? 25.989 -19.275 -19.759 1.00 79.50 855 PRO A CA 1
ATOM 6924 C C . PRO A 1 855 ? 24.490 -18.927 -19.845 1.00 79.50 855 PRO A C 1
ATOM 6926 O O . PRO A 1 855 ? 23.767 -19.030 -18.860 1.00 79.50 855 PRO A O 1
ATOM 6929 N N . PHE A 1 856 ? 24.000 -18.533 -21.026 1.00 89.12 856 PHE A N 1
ATOM 6930 C CA . PHE A 1 856 ? 22.619 -18.118 -21.259 1.00 89.12 856 PHE A CA 1
ATOM 6931 C C . PHE A 1 856 ? 21.759 -19.172 -21.966 1.00 89.12 856 PHE A C 1
ATOM 6933 O O . PHE A 1 856 ? 20.557 -18.953 -22.087 1.00 89.12 856 PHE A O 1
ATOM 6940 N N . ALA A 1 857 ? 22.317 -20.300 -22.425 1.00 87.25 857 ALA A N 1
ATOM 6941 C CA . ALA A 1 857 ? 21.597 -21.264 -23.267 1.00 87.25 857 ALA A CA 1
ATOM 6942 C C . ALA A 1 857 ? 20.280 -21.752 -22.633 1.00 87.25 857 ALA A C 1
ATOM 6944 O O . ALA A 1 857 ? 19.227 -21.708 -23.268 1.00 87.25 857 ALA A O 1
ATOM 6945 N N . GLU A 1 858 ? 20.320 -22.143 -21.358 1.00 89.19 858 GLU A N 1
ATOM 6946 C CA . GLU A 1 858 ? 19.129 -22.588 -20.630 1.00 89.19 858 GLU A CA 1
ATOM 6947 C C . GLU A 1 858 ? 18.128 -21.441 -20.409 1.00 89.19 858 GLU A C 1
ATOM 6949 O O . GLU A 1 858 ? 16.940 -21.573 -20.702 1.00 89.19 858 GLU A O 1
ATOM 6954 N N . SER A 1 859 ? 18.609 -20.264 -19.996 1.00 91.06 859 SER A N 1
ATOM 6955 C CA . SER A 1 859 ? 17.764 -19.069 -19.860 1.00 91.06 859 SER A CA 1
ATOM 6956 C C . SER A 1 859 ? 17.092 -18.673 -21.181 1.00 91.06 859 SER A C 1
ATOM 6958 O O . SER A 1 859 ? 15.962 -18.187 -21.173 1.00 91.06 859 SER A O 1
ATOM 6960 N N . ASN A 1 860 ? 17.758 -18.877 -22.318 1.00 93.31 860 ASN A N 1
ATOM 6961 C CA . ASN A 1 860 ? 17.226 -18.559 -23.640 1.00 93.31 860 ASN A CA 1
ATOM 6962 C C . ASN A 1 860 ? 16.102 -19.514 -24.042 1.00 93.31 860 ASN A C 1
ATOM 6964 O O . ASN A 1 860 ? 15.061 -19.051 -24.509 1.00 93.31 860 ASN A O 1
ATOM 6968 N N . ARG A 1 861 ? 16.253 -20.820 -23.780 1.00 92.00 861 ARG A N 1
ATOM 6969 C CA . ARG A 1 861 ? 15.163 -21.796 -23.963 1.00 92.00 861 ARG A CA 1
ATOM 6970 C C . ARG A 1 861 ? 13.955 -21.450 -23.100 1.00 92.00 861 ARG A C 1
ATOM 6972 O O . ARG A 1 861 ? 12.823 -21.457 -23.581 1.00 92.00 861 ARG A O 1
ATOM 6979 N N . GLN A 1 862 ? 14.192 -21.080 -21.842 1.00 94.25 862 GLN A N 1
ATOM 6980 C CA . GLN A 1 862 ? 13.125 -20.645 -20.941 1.00 94.25 862 GLN A CA 1
ATOM 6981 C C . GLN A 1 862 ? 12.447 -19.361 -21.426 1.00 94.25 862 GLN A C 1
ATOM 6983 O O . GLN A 1 862 ? 11.227 -19.249 -21.332 1.00 94.25 862 GLN A O 1
ATOM 6988 N N . LEU A 1 863 ? 13.204 -18.401 -21.964 1.00 94.88 863 LEU A N 1
ATOM 6989 C CA . LEU A 1 863 ? 12.640 -17.185 -22.546 1.00 94.88 863 LEU A CA 1
ATOM 6990 C C . LEU A 1 863 ? 11.770 -17.507 -23.766 1.00 94.88 863 LEU A C 1
ATOM 6992 O O . LEU A 1 863 ? 10.641 -17.027 -23.834 1.00 94.88 863 LEU A O 1
ATOM 6996 N N . ALA A 1 864 ? 12.258 -18.330 -24.697 1.00 94.38 864 ALA A N 1
ATOM 6997 C CA . ALA A 1 864 ? 11.492 -18.742 -25.871 1.00 94.38 864 ALA A CA 1
ATOM 6998 C C . ALA A 1 864 ? 10.184 -19.438 -25.461 1.00 94.38 864 ALA A C 1
ATOM 7000 O O . ALA A 1 864 ? 9.110 -19.072 -25.937 1.00 94.38 864 ALA A O 1
ATOM 7001 N N . SER A 1 865 ? 10.258 -20.357 -24.495 1.00 93.62 865 SER A N 1
ATOM 7002 C CA . SER A 1 865 ? 9.088 -21.016 -23.905 1.00 93.62 865 SER A CA 1
ATOM 7003 C C . SER A 1 865 ? 8.091 -20.010 -23.314 1.00 93.62 865 SER A C 1
ATOM 7005 O O . SER A 1 865 ? 6.905 -20.076 -23.627 1.00 93.62 865 SER A O 1
ATOM 7007 N N . LEU A 1 866 ? 8.551 -19.022 -22.533 1.00 93.00 866 LEU A N 1
ATOM 7008 C CA . LEU A 1 866 ? 7.685 -17.976 -21.974 1.00 93.00 866 LEU A CA 1
ATOM 7009 C C . LEU A 1 866 ? 7.009 -17.132 -23.063 1.00 93.00 866 LEU A C 1
ATOM 7011 O O . LEU A 1 866 ? 5.818 -16.847 -22.948 1.00 93.00 866 LEU A O 1
ATOM 7015 N N . ILE A 1 867 ? 7.742 -16.738 -24.109 1.00 94.25 867 ILE A N 1
ATOM 7016 C CA . ILE A 1 867 ? 7.196 -15.940 -25.220 1.00 94.25 867 ILE A CA 1
ATOM 7017 C C . ILE A 1 867 ? 6.099 -16.712 -25.959 1.00 94.25 867 ILE A C 1
ATOM 7019 O O . ILE A 1 867 ? 5.079 -16.127 -26.312 1.00 94.25 867 ILE A O 1
ATOM 7023 N N . LEU A 1 868 ? 6.285 -18.017 -26.162 1.00 92.94 868 LEU A N 1
ATOM 7024 C CA . LEU A 1 868 ? 5.307 -18.869 -26.841 1.00 92.94 868 LEU A CA 1
ATOM 7025 C C . LEU A 1 868 ? 4.110 -19.232 -25.948 1.00 92.94 868 LEU A C 1
ATOM 7027 O O . LEU A 1 868 ? 2.999 -19.383 -26.450 1.00 92.94 868 LEU A O 1
ATOM 7031 N N . GLN A 1 869 ? 4.319 -19.361 -24.636 1.00 92.69 869 GLN A N 1
ATOM 7032 C CA . GLN A 1 869 ? 3.277 -19.732 -23.676 1.00 92.69 869 GLN A CA 1
ATOM 7033 C C . GLN A 1 869 ? 2.317 -18.576 -23.362 1.00 92.69 869 GLN A C 1
ATOM 7035 O O . GLN A 1 869 ? 1.123 -18.804 -23.164 1.00 92.69 869 GLN A O 1
ATOM 7040 N N . TYR A 1 870 ? 2.823 -17.344 -23.261 1.00 91.81 870 TYR A N 1
ATOM 7041 C CA . TYR A 1 870 ? 2.029 -16.191 -22.834 1.00 91.81 870 TYR A CA 1
ATOM 7042 C C . TYR A 1 870 ? 1.596 -15.318 -24.019 1.00 91.81 870 TYR A C 1
ATOM 7044 O O . TYR A 1 870 ? 2.364 -15.108 -24.955 1.00 91.81 870 TYR A O 1
ATOM 7052 N N . PRO A 1 871 ? 0.391 -14.720 -23.972 1.00 93.81 871 PRO A N 1
ATOM 7053 C CA . PRO A 1 871 ? -0.123 -13.889 -25.055 1.00 93.81 871 PRO A CA 1
ATOM 7054 C C . PRO A 1 871 ? 0.477 -12.476 -24.997 1.00 93.81 871 PRO A C 1
ATOM 7056 O O . PRO A 1 871 ? -0.211 -11.512 -24.650 1.00 93.81 871 PRO A O 1
ATOM 7059 N N . PHE A 1 872 ? 1.771 -12.351 -25.299 1.00 96.19 872 PHE A N 1
ATOM 7060 C CA . PHE A 1 872 ? 2.429 -11.055 -25.474 1.00 96.19 872 PHE A CA 1
ATOM 7061 C C . PHE A 1 872 ? 1.742 -10.230 -26.566 1.00 96.19 872 PHE A C 1
ATOM 7063 O O . PHE A 1 872 ? 1.057 -10.774 -27.440 1.00 96.19 872 PHE A O 1
ATOM 7070 N N . TRP A 1 873 ? 1.888 -8.902 -26.507 1.00 96.81 873 TRP A N 1
ATOM 7071 C CA . TRP A 1 873 ? 1.322 -8.059 -27.555 1.00 96.81 873 TRP A CA 1
ATOM 7072 C C . TRP A 1 873 ? 1.958 -8.403 -28.905 1.00 96.81 873 TRP A C 1
ATOM 7074 O O . TRP A 1 873 ? 3.171 -8.587 -28.998 1.00 96.81 873 TRP A O 1
ATOM 7084 N N . ARG A 1 874 ? 1.126 -8.480 -29.945 1.00 93.69 874 ARG A N 1
ATOM 7085 C CA . ARG A 1 874 ? 1.536 -8.803 -31.311 1.00 93.69 874 ARG A CA 1
ATOM 7086 C C . ARG A 1 874 ? 1.109 -7.685 -32.257 1.00 93.69 874 ARG A C 1
ATOM 7088 O O . ARG A 1 874 ? -0.029 -7.232 -32.134 1.00 93.69 874 ARG A O 1
ATOM 7095 N N . PRO A 1 875 ? 1.976 -7.274 -33.196 1.00 91.44 875 PRO A N 1
ATOM 7096 C CA . PRO A 1 875 ? 1.586 -6.337 -34.236 1.00 91.44 875 PRO A CA 1
ATOM 7097 C C . PRO A 1 875 ? 0.593 -6.994 -35.198 1.00 91.44 875 PRO A C 1
ATOM 7099 O O . PRO A 1 875 ? 0.652 -8.201 -35.426 1.00 91.44 875 PRO A O 1
ATOM 7102 N N . SER A 1 876 ? -0.278 -6.195 -35.810 1.00 89.19 876 SER A N 1
ATOM 7103 C CA . SER A 1 876 ? -1.323 -6.616 -36.761 1.00 89.19 876 SER A CA 1
ATOM 7104 C C . SER A 1 876 ? -0.829 -7.490 -37.920 1.00 89.19 876 SER A C 1
ATOM 7106 O O . SER A 1 876 ? -1.576 -8.302 -38.457 1.00 89.19 876 SER A O 1
ATOM 7108 N N . ARG A 1 877 ? 0.440 -7.337 -38.297 1.00 86.81 877 ARG A N 1
ATOM 7109 C CA . ARG A 1 877 ? 1.131 -8.107 -39.343 1.00 86.81 877 ARG A CA 1
ATOM 7110 C C . ARG A 1 877 ? 1.732 -9.438 -38.884 1.00 86.81 877 ARG A C 1
ATOM 7112 O O . ARG A 1 877 ? 2.270 -10.165 -39.707 1.00 86.81 877 ARG A O 1
ATOM 7119 N N . SER A 1 878 ? 1.745 -9.712 -37.583 1.00 88.38 878 SER A N 1
ATOM 7120 C CA . SER A 1 878 ? 2.232 -10.986 -37.062 1.00 88.38 878 SER A CA 1
ATOM 7121 C C . SER A 1 878 ? 1.177 -12.059 -37.305 1.00 88.38 878 SER A C 1
ATOM 7123 O O . SER A 1 878 ? 0.011 -11.895 -36.950 1.00 88.38 878 SER A O 1
ATOM 7125 N N . HIS A 1 879 ? 1.601 -13.170 -37.897 1.00 85.94 879 HIS A N 1
ATOM 7126 C CA . HIS A 1 879 ? 0.749 -14.312 -38.217 1.00 85.94 879 HIS A CA 1
ATOM 7127 C C . HIS A 1 879 ? 0.895 -15.444 -37.189 1.00 85.94 879 HIS A C 1
ATOM 7129 O O . HIS A 1 879 ? 0.012 -16.291 -37.076 1.00 85.94 879 HIS A O 1
ATOM 7135 N N . SER A 1 880 ? 1.979 -15.449 -36.405 1.00 87.06 880 SER A N 1
ATOM 7136 C CA . SER A 1 880 ? 2.276 -16.469 -35.397 1.00 87.06 880 SER A CA 1
ATOM 7137 C C . SER A 1 880 ? 2.981 -15.884 -34.168 1.00 87.06 880 SER A C 1
ATOM 7139 O O . SER A 1 880 ? 3.687 -14.883 -34.246 1.00 87.06 880 SER A O 1
ATOM 7141 N N . ALA A 1 881 ? 2.845 -16.543 -33.011 1.00 82.88 881 ALA A N 1
ATOM 7142 C CA . ALA A 1 881 ? 3.613 -16.202 -31.807 1.00 82.88 881 ALA A CA 1
ATOM 7143 C C . ALA A 1 881 ? 5.137 -16.314 -32.019 1.00 82.88 881 ALA A C 1
ATOM 7145 O O . ALA A 1 881 ? 5.903 -15.604 -31.372 1.00 82.88 881 ALA A O 1
ATOM 7146 N N . THR A 1 882 ? 5.580 -17.143 -32.969 1.00 87.94 882 THR A N 1
ATOM 7147 C CA . THR A 1 882 ? 6.995 -17.278 -33.354 1.00 87.94 882 THR A CA 1
ATOM 7148 C C . THR A 1 882 ? 7.575 -16.003 -33.966 1.00 87.94 882 THR A C 1
ATOM 7150 O O . THR A 1 882 ? 8.783 -15.792 -33.892 1.00 87.94 882 THR A O 1
ATOM 7153 N N . ASP A 1 883 ? 6.741 -15.115 -34.520 1.00 88.81 883 ASP A N 1
ATOM 7154 C CA . ASP A 1 883 ? 7.205 -13.846 -35.096 1.00 88.81 883 ASP A CA 1
ATOM 7155 C C . ASP A 1 883 ? 7.744 -12.889 -34.024 1.00 88.81 883 ASP A C 1
ATOM 7157 O O . ASP A 1 883 ? 8.536 -11.997 -34.334 1.00 88.81 883 ASP A O 1
ATOM 7161 N N . LEU A 1 884 ? 7.344 -13.086 -32.762 1.00 90.50 884 LEU A N 1
ATOM 7162 C CA . LEU A 1 884 ? 7.834 -12.319 -31.619 1.00 90.50 884 LEU A CA 1
ATOM 7163 C C . LEU A 1 884 ? 9.232 -12.738 -31.165 1.00 90.50 884 LEU A C 1
ATOM 7165 O O . LEU A 1 884 ? 9.880 -11.975 -30.448 1.00 90.50 884 LEU A O 1
ATOM 7169 N N . LEU A 1 885 ? 9.695 -13.936 -31.539 1.00 92.62 885 LEU A N 1
ATOM 7170 C CA . LEU A 1 885 ? 11.032 -14.391 -31.179 1.00 92.62 885 LEU A CA 1
ATOM 7171 C C . LEU A 1 885 ? 12.067 -13.532 -31.930 1.00 92.62 885 LEU A C 1
ATOM 7173 O O . LEU A 1 885 ? 12.007 -13.471 -33.165 1.00 92.62 885 LEU A O 1
ATOM 7177 N N . PRO A 1 886 ? 13.009 -12.879 -31.222 1.00 90.31 886 PRO A N 1
ATOM 7178 C CA . PRO A 1 886 ? 14.188 -12.269 -31.832 1.00 90.31 886 PRO A CA 1
ATOM 7179 C C . PRO A 1 886 ? 14.953 -13.276 -32.691 1.00 90.31 886 PRO A C 1
ATOM 7181 O O . PRO A 1 886 ? 14.912 -14.474 -32.405 1.00 90.31 886 PRO A O 1
ATOM 7184 N N . ARG A 1 887 ? 15.685 -12.809 -33.708 1.00 84.81 887 ARG A N 1
ATOM 7185 C CA . ARG A 1 887 ? 16.423 -13.702 -34.629 1.00 84.81 887 ARG A CA 1
ATOM 7186 C C . ARG A 1 887 ? 17.324 -14.700 -33.896 1.00 84.81 887 ARG A C 1
ATOM 7188 O O . ARG A 1 887 ? 17.164 -15.897 -34.091 1.00 84.81 887 ARG A O 1
ATOM 7195 N N . TRP A 1 888 ? 18.135 -14.222 -32.953 1.00 87.19 888 TRP A N 1
ATOM 7196 C CA . TRP A 1 888 ? 19.027 -15.047 -32.124 1.00 87.19 888 TRP A CA 1
ATOM 7197 C C . TRP A 1 888 ? 18.315 -16.084 -31.225 1.00 87.19 888 TRP A C 1
ATOM 7199 O O . TRP A 1 888 ? 18.974 -16.960 -30.670 1.00 87.19 888 TRP A O 1
ATOM 7209 N N . LEU A 1 889 ? 16.984 -16.008 -31.063 1.00 88.38 889 LEU A N 1
ATOM 7210 C CA . LEU A 1 889 ? 16.173 -17.028 -30.382 1.00 88.38 889 LEU A CA 1
ATOM 7211 C C . LEU A 1 889 ? 15.489 -18.015 -31.332 1.00 88.38 889 LEU A C 1
ATOM 7213 O O . LEU A 1 889 ? 15.049 -19.064 -30.870 1.00 88.38 889 LEU A O 1
ATOM 7217 N N . ARG A 1 890 ? 15.346 -17.689 -32.622 1.00 80.75 890 ARG A N 1
ATOM 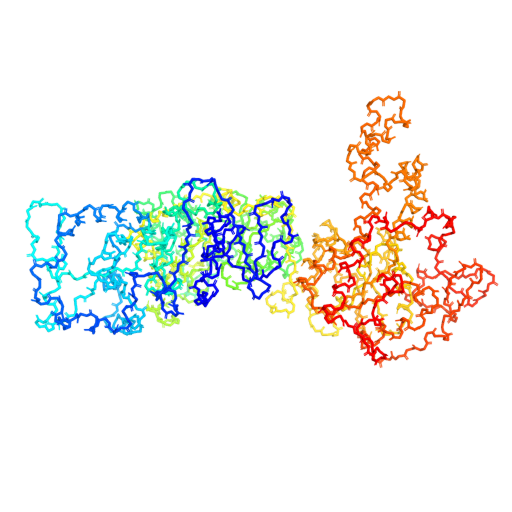7218 C CA . ARG A 1 890 ? 14.704 -18.580 -33.606 1.00 80.75 890 ARG A CA 1
ATOM 7219 C C . ARG A 1 890 ? 15.604 -19.742 -34.012 1.00 80.75 890 ARG A C 1
ATOM 7221 O O . ARG A 1 890 ? 15.090 -20.777 -34.417 1.00 80.75 890 ARG A O 1
ATOM 7228 N N . ASP A 1 891 ? 16.913 -19.558 -33.878 1.00 64.44 891 ASP A N 1
ATOM 7229 C CA . ASP A 1 891 ? 17.936 -20.528 -34.275 1.00 64.44 891 ASP A CA 1
ATOM 7230 C C . ASP A 1 891 ? 18.235 -21.589 -33.184 1.00 64.44 891 ASP A C 1
ATOM 7232 O O . ASP A 1 891 ? 19.188 -22.360 -33.326 1.00 64.44 891 ASP A O 1
ATOM 7236 N N . LEU A 1 892 ? 17.464 -21.611 -32.082 1.00 60.84 892 LEU A N 1
ATOM 7237 C CA . LEU A 1 892 ? 17.679 -22.451 -30.886 1.00 60.84 892 LEU A CA 1
ATOM 7238 C C . LEU A 1 892 ? 16.929 -23.783 -30.871 1.00 60.84 892 LEU A C 1
ATOM 7240 O O . LEU A 1 892 ? 15.757 -23.825 -31.306 1.00 60.84 892 LEU A O 1
#

InterPro domains:
  IPR000863 Sulfotransferase domain [PF00685] (580-816)
  IPR021930 Heparan sulphate-N-deacetylase, deacetylase domain [PF12062] (276-479)
  IPR027417 P-loop containing nucleoside triphosphate hydrolase [G3DSA:3.40.50.300] (549-875)
  IPR027417 P-loop containing nucleoside triphosphate hydrolase [SSF52540] (550-843)
  IPR037359 Heparan sulfate sulfotransferase [PTHR10605] (363-863)

Foldseek 3Di:
DDDLPPFAADAEDAPVVVVVVLVCCVVVVFADKGFDPDLQSPPPDPDDPAWDADDPVTRMTTGHDDPPDFHEHEYEADNYCVQVVLPWKHWDQDFLLPVLDPPDVVNVPDPPPPPPCPVCVVVLVVQLVVLQAWWPDAAEDLVNLVVVQPDDPVVSVVVCVVCRSFFIFIGTPDSVCVVQKRQNHKYWHDDDVDDPSLLDDPNDDDPDDDDDDDDDSSIDMGGQWMWGNCPPSRYTYIYGRGDAPPFLSSVSSVVSVVCSVCVPPPRPLFPLDQEAAEAEEAACVLNDDAVLFAFLVLLVVVLVLQVVCCVPAAPPDAYEYADAQQRQQVYDPRRNNVSVSCLVCLVRHEYAYAWNNLDAVLVDDLVRRLVRLVVSVVSCVVSVHRYAAQEHAYRVNFCVVVHDVSNVVSCCVRRVHAEYEDCCPPHVPDLVPHAWFDAPNHTYGYADEQQDDPPDQDQVPRVVGPVVLSCCLSRRDNLVCSSPDRYHHYYHHRSCSHDPVSVSVSVVSNSVSSVNTTSRGYYYDRPVVSSVVSCSSVVVCVVCHVPGHGQRAAQLVDVSSLVSDPPSQNDLQRQFAFQAEAQAAPQLCLLVVVLLQLLDPQEFEFDQDPDPPRFAQCCQPDSVSVSVDDNSVSNRGDRRPHHGYYGYDNNLLLGLSSLRSCLRHNVNHQYEYEAEQLQSSLVSLLVLCVVVVPPLSVQDDSVLLQQLCDLVSLLVSLVVRDPDNVRSNVSSVVSNVSSCVSHSSSLNLVSVSSNVVRHAQQSYHYHYSVCCFVPVQVVVQQVCVSSVHPDDDRCVVQWDQDPVLSGIWGFDDDSVSSDSQWPQDPPDRGTTHGDCSPSPDDPPPDPDPPDCDDPCNVSLVSVLVVLQVGDHHDGPPDPHSLVSDHPVSNVD

Radius of gyration: 34.15 Å; chains: 1; bounding box: 91×82×87 Å

pLDDT: mean 76.59, std 21.28, range [26.73, 98.75]

Secondary structure (DSSP, 8-state):
---BTTB---S---HHHHHHHHHHHHHHT--EEEE-SSTTTTTT----TT-----TTS-EEEE---TTPPPEEEEESTT-THHHHSTTEEEE-S-TTTSS----GGGTS-S-S-GGGTTTHHHHHHHHHHH--SBSSSS--HHHHHHTTT--HHHHHHHHHHHHTT-PEEEESSTTGGGGEEEEEEEEEP--S--TTGGG-TT-S---S-SS----TT-EEEEEEEEE--TTTS-EEEEESS-TTSSHHHHHHHHHHHHHHTTT-TT-TT---SEEEEEEEEEEETTSPTTSSPPHHHHHHHHHHHHHHHHHT-TT---EEEE-GGGTT-S-HHHHHHHHHHHHTGGGSEEEE--SS---GGGS-HHHHHHHHHHHHHHHHHTT--EEEEEE--GGGTTTTTT-HHHHHHHHHHH---EEEES-SS-SSSGGG---EEETTEEEEE-EE-S--TT--SGGGSTTHHHHHHHHHSSSHHHHHHHH-SEEEEEEEGGGGSTT-HHHHHHHHHHHHHHHHB--EEE---HHHHHHHHHHH-HHHHHHGGG-------GGG-HHHHHHSSS-TTSTTT--S-SEEEEE-TTSSHHHHHHHHTTSTTEEEPP--SSSSTT---TTT-HHHHTTHHHHHHTTS---SSSEEEEE-TTSTT-HHHHHHHHHH-TT-EEEEEE--HHHHHHHHHHHHHHTT-HHHHHS-HHHHHH--SHHHHHHHHHHH-SSHHHHHHHHHHHHHHHHHHHGGG-HHHHHHHHHHHS-GGGEEEEEHHHHHH-HHHHHHHHHHHHT-SS---HHHHEEEETTTTEEEEES---GGGTTTEEEPSS-TTEEEE-TTSS-------S-TTSS--TTHHHHHHHHHHHHHS-----TT--SGGGGS-HHHHT-